Protein AF-0000000084699878 (afdb_homodimer)

Radius of gyration: 40.78 Å; Cα contacts (8 Å, |Δi|>4): 1458; chains: 2; bounding box: 82×136×105 Å

InterPro domains:
  IPR003423 Outer membrane efflux protein [PF02321] (28-209)
  IPR003423 Outer membrane efflux protein [PF02321] (234-422)
  IPR010130 Type I secretion outer membrane protein, TolC [TIGR01844] (21-438)
  IPR051906 Outer membrane protein TolC-like [PTHR30026] (2-431)
  IPR058622 Outer membrane channel protein TolC [NF007002] (1-453)

Secondary structure (DSSP, 8-state):
--TT------------------B-HHHHHHHHHHH-HHHHHHHHHHHHHHHHHHHHHGGGS-EEEEEEEEEEEE--GGGTT-EEEEEEEEEEEEEEEE-HHHHHHHHHHHHHHHHHHHHHHHHHHHHHHHHHHHHHHHHHHHHHHHHHHHHHHHHHHHHHHHHHHHHTTSS-HHHHHHHHHHHHHHHHHHHHHHHHHHHHHHHHHHHHSS--SEEEEE-TTT----PPPPHHHHHHHHHHH-HHHHHHHHHHHHHHHHHHHHHGGGS-EEEEEEEEEEEEEEEE-S--TT-PPPPEEEEEEEEEEEEEEEEE-TTHHHHHHHHHHHHHHHHHHHHHHHHHHHHHHHHHHHHHHHHHHHHHHHHHHHHHHHHHHHHHHHHHHHTTSS-HHHHHHHHHHHHHHHHHHHHHHHHHHHHHHHHHHHHT---HHHHHHHHTTEEEEEE--GGGPPP---/--TT------------------B-HHHHHHHHHHH-HHHHHHHHHHHHHHHHHHHHHGGGS-EEEEEEEEEEEEEEETTTT-EEEEEEEEEEEEEEEE-HHHHHHHHHHHHHHHHHHHHHHHHHHHHHHHHHHHHHHHHHHHHHHHHHHHHHHHHHHHHHHHHHHHHTTSS-HHHHHHHHHHHHHHHHHHHHHHHHHHHHHHHHHHHHSS--SEEEEE-TTT----PPPPHHHHHHHHHHH-HHHHHHHHHHHHHHHHHHHHHGGGS-EEEEEEEEEEEEEEEE-S--TT-PPPPEEEEEEEEEEEEE-----TTHHHHHHHHHHHHHHHHHHHHHHHHHHHHHHHHHHHHHHHHHHHHHHHHHHHHHHHHHHHHHHHHHHHTTSS-HHHHHHHHHHHHHHHHHHHHHHHHHHHHHHHHHHHHT---HHHHHHHHTTEEEEEE--GGG------

Foldseek 3Di:
DPPPPDPPPPPPPPPPPPPLPADELLRLLVLLCVDPVVLVVLVVVLVVLVVVLVVLCVQQDKDKDKDWDKDWDADDDLRHFWIKIKTKIKIKIKHWDDFVLSVLVSVLSVLVSVLSVLVSLLVSLVLSLQLLLLQLQLLLLLQLLLLLVLLLVVLVVLLVVQVVCVVVVNDDVVLNVLSVVLNVVSVVVNVVSQVSNVVSQVSNCNSSVDGRQKYFHFAPVLFDADADDDLVVLLVLLCVAQSLLVSLVSQLVSLVSQLVSLLSLQPKTKMKMKMKMWMWMDIDGASDPVGTDDTDIDMDIDIDMDMGGDDDDPCPSVVSSVVSVVVSVVSVVVSVVVSVVLSVQLVVLSVQLVVLNVQLVVLVVQLVVLVVQLVVQVVCVVVPNHGSVSNSVSSVSNSVSSSSNSVSSSSNLSSLSSNCNSSNNDDSVSSVVVSVSTHDMDGSNSVRRHNDPD/DPDPDDPPPVVPPPPPPPPLPADELLRLLVLLCVDFVVLVVLVVVLVVLVVVLVVLCVLQDKDKDKDWDKDWDADDDLRHFKIKIKTKIKIKIKHWPDFVLSVLVSVLSVLVSVLSVLVSLLVSLVLSLQLLLLQLQLLLLLQLLLLLVLLLVVLVVLLVVQVVCVVVPNDDVVQNVVSVVLNVVSVVVNVVSQVSNVVSQVSNCNSSVDRRQKYFHFAPVLFDADADDDLVVLLVLLCVAQSLLVSLVSQLVSLVSQLVSLLSLQDKTKMKMKMKMWMWMDIGGASDPVGTDDTDIDMDIDIDMDIGGDDDDPCPSVVSSVVSVVVSVVSVVVSVVVSVVLSVQLVVLSVQLVVLNVQLVVLVVQLVVLVVQLVVQVVCVVVPNHGSVSNSVSSVSNSVSSSSNSVSSSSNLSSLSSNCNSSNNDDSVSSVVSSVSTHDMDGSNSVRSHNDPD

pLDDT: mean 90.33, std 13.63, range [21.56, 98.62]

Solvent-accessible surface area (backbone atoms only — not comparable to full-atom values): 44984 Å² total; per-residue (Å²): 139,77,74,82,67,80,75,78,76,76,74,76,75,72,73,73,72,72,71,72,54,66,36,40,66,52,55,47,43,55,45,17,70,73,58,26,62,69,58,52,49,41,48,52,53,28,51,52,36,49,50,45,30,58,58,40,47,49,69,65,40,76,41,80,48,81,49,72,50,79,46,78,47,76,42,60,76,93,36,32,53,32,34,36,38,36,42,36,41,36,41,39,37,39,33,54,72,39,49,60,44,50,56,40,48,28,52,51,30,48,52,51,24,52,42,34,49,40,53,38,53,46,45,52,42,49,48,54,49,52,46,50,48,28,52,49,45,27,53,48,25,48,49,45,33,14,36,39,47,34,45,42,54,52,38,47,51,49,33,54,50,43,46,54,37,32,77,72,69,72,46,59,71,66,52,40,50,50,35,46,52,50,40,53,52,41,52,55,49,39,56,53,27,41,50,47,29,54,51,26,47,51,51,31,20,69,52,32,73,51,89,66,57,27,32,44,33,81,25,72,89,63,56,76,83,74,85,76,76,57,65,68,59,49,50,55,42,22,75,74,42,13,46,70,48,51,38,32,50,50,48,25,52,48,27,49,51,44,27,55,36,29,53,31,61,66,49,53,35,32,34,37,39,34,34,39,33,40,36,38,36,44,61,45,62,79,43,40,92,87,50,66,64,79,67,42,56,36,28,42,33,37,41,31,42,39,38,39,34,60,74,35,58,37,51,27,46,62,28,43,26,53,27,24,47,28,45,26,51,20,31,46,22,47,30,51,42,42,46,38,49,44,53,33,48,36,50,39,28,52,44,48,38,53,37,24,51,53,37,34,55,30,26,52,51,28,30,54,31,24,49,53,23,33,55,37,34,50,54,30,37,76,73,67,78,40,53,67,67,55,39,52,49,32,50,52,48,27,47,50,27,49,44,50,28,52,51,28,49,52,49,33,58,50,34,55,48,49,37,29,50,37,26,38,69,51,49,71,67,57,41,52,57,58,41,66,29,40,48,60,69,37,66,61,45,71,90,65,58,60,57,47,95,122,140,70,86,83,64,80,77,78,76,77,73,74,75,72,70,77,66,75,71,77,56,65,38,41,64,52,56,48,41,54,45,18,71,73,58,25,27,65,57,52,19,41,50,23,51,29,52,27,35,50,31,45,31,48,35,39,47,8,69,67,35,56,29,32,35,39,35,34,35,41,38,40,37,41,30,32,70,69,26,32,51,32,32,36,37,37,42,36,39,37,42,40,36,39,32,53,72,38,49,60,43,52,58,41,47,28,53,51,30,49,51,51,24,51,45,35,50,42,52,37,51,47,45,52,42,48,48,52,50,53,46,50,48,31,50,48,45,28,52,49,27,47,51,43,35,13,34,42,48,36,46,42,52,51,40,48,50,48,33,52,52,41,45,53,36,32,78,73,68,73,44,57,72,39,57,38,30,46,34,45,27,51,40,37,49,43,54,37,49,43,47,54,29,43,41,46,29,56,40,26,47,38,52,32,21,50,53,32,72,50,88,65,59,27,33,42,34,80,25,72,86,63,56,75,84,75,86,75,75,57,66,68,60,49,51,54,43,21,75,73,41,14,48,71,48,52,41,32,50,51,49,25,51,49,27,51,50,43,28,56,36,27,55,32,61,67,49,54,35,31,36,38,39,35,36,41,33,40,38,40,37,46,60,45,63,80,38,39,91,86,50,68,65,76,66,41,82,48,73,53,75,51,76,50,78,47,78,49,69,70,84,78,69,90,56,52,45,62,49,44,26,52,52,23,48,53,45,24,50,52,29,47,50,49,31,51,52,43,46,53,49,45,52,49,47,36,50,49,30,52,50,47,39,52,49,26,50,52,45,35,56,49,27,53,50,44,32,54,51,28,50,53,48,32,54,51,37,50,53,28,37,76,74,65,77,41,51,70,66,55,38,52,49,31,49,52,49,27,44,51,27,47,43,49,28,53,51,28,50,50,47,35,59,50,33,56,47,49,37,30,50,38,27,36,68,52,51,70,67,57,43,51,58,58,42,66,28,42,48,61,68,39,68,62,47,71,89,66,58,60,58,47,94,122

Nearest PDB structures (foldseek):
  5bun-assembly1_B  TM=9.832E-01  e=5.052E-45  Salmonella enterica subsp. enterica serovar Typhi
  1ek9-assembly1_A  TM=9.808E-01  e=1.316E-43  Escherichia coli
  2wmz-assembly1_B  TM=9.860E-01  e=1.100E-43  Escherichia coli K-12
  7ng9-assembly1_A  TM=9.848E-01  e=1.316E-43  Klebsiella quasipneumoniae
  5ng5-assembly1_F  TM=9.004E-01  e=9.753E-41  Escherichia coli

Organism: NCBI:txid1124991

Structure (mmCIF, N/CA/C/O backbone):
data_AF-0000000084699878-model_v1
#
loop_
_entity.id
_entity.type
_entity.pdbx_description
1 polymer 'Outer membrane protein TolC'
#
loop_
_atom_site.group_PDB
_atom_site.id
_atom_site.type_symbol
_atom_site.label_atom_id
_atom_site.label_alt_id
_atom_site.label_comp_id
_atom_site.label_asym_id
_atom_site.label_entity_id
_atom_site.label_seq_id
_atom_site.pdbx_PDB_ins_code
_atom_site.Cartn_x
_atom_site.Cartn_y
_atom_site.Cartn_z
_atom_site.occupancy
_atom_site.B_iso_or_equiv
_atom_site.auth_seq_id
_atom_site.auth_comp_id
_atom_site.auth_asym_id
_atom_site.auth_atom_id
_atom_site.pdbx_PDB_model_num
ATOM 1 N N . MET A 1 1 ? 51.875 -33.969 11.727 1 23.05 1 MET A N 1
ATOM 2 C CA . MET A 1 1 ? 51.406 -33.156 10.609 1 23.05 1 MET A CA 1
ATOM 3 C C . MET A 1 1 ? 50.625 -31.938 11.109 1 23.05 1 MET A C 1
ATOM 5 O O . MET A 1 1 ? 49.906 -31.312 10.352 1 23.05 1 MET A O 1
ATOM 9 N N . LYS A 1 2 ? 50.844 -31.719 12.398 1 26.45 2 LYS A N 1
ATOM 10 C CA . LYS A 1 2 ? 50.188 -30.922 13.453 1 26.45 2 LYS A CA 1
ATOM 11 C C . LYS A 1 2 ? 50.375 -29.422 13.195 1 26.45 2 LYS A C 1
ATOM 13 O O . LYS A 1 2 ? 49.625 -28.609 13.727 1 26.45 2 LYS A O 1
ATOM 18 N N . LYS A 1 3 ? 51.625 -29.109 12.805 1 29.34 3 LYS A N 1
ATOM 19 C CA . LYS A 1 3 ? 52.281 -27.875 13.227 1 29.34 3 LYS A CA 1
ATOM 20 C C . LYS A 1 3 ? 51.781 -26.688 12.422 1 29.34 3 LYS A C 1
ATOM 22 O O . LYS A 1 3 ? 52.25 -25.562 12.594 1 29.34 3 LYS A O 1
ATOM 27 N N . LEU A 1 4 ? 51.406 -26.953 11.227 1 31.72 4 LEU A N 1
ATOM 28 C CA . LEU A 1 4 ? 51.562 -25.859 10.258 1 31.72 4 LEU A CA 1
ATOM 29 C C . LEU A 1 4 ? 50.531 -24.766 10.508 1 31.72 4 LEU A C 1
ATOM 31 O O . LEU A 1 4 ? 50.344 -23.875 9.672 1 31.72 4 LEU A O 1
ATOM 35 N N . LEU A 1 5 ? 49.75 -24.938 11.617 1 31.61 5 LEU A N 1
ATOM 36 C CA . LEU A 1 5 ? 48.469 -24.266 11.633 1 31.61 5 LEU A CA 1
ATOM 37 C C . LEU A 1 5 ? 48.625 -22.75 11.703 1 31.61 5 LEU A C 1
ATOM 39 O O . LEU A 1 5 ? 47.938 -22.031 10.992 1 31.61 5 LEU A O 1
ATOM 43 N N . SER A 1 6 ? 49.281 -22.172 12.742 1 35.12 6 SER A N 1
ATOM 44 C CA . SER A 1 6 ? 48.656 -21.031 13.414 1 35.12 6 SER A CA 1
ATOM 45 C C . SER A 1 6 ? 49.094 -19.703 12.773 1 35.12 6 SER A C 1
ATOM 47 O O . SER A 1 6 ? 50.094 -19.109 13.172 1 35.12 6 SER A O 1
ATOM 49 N N . LEU A 1 7 ? 49.469 -19.734 11.453 1 37.47 7 LEU A N 1
ATOM 50 C CA . LEU A 1 7 ? 50 -18.438 11.055 1 37.47 7 LEU A CA 1
ATOM 51 C C . LEU A 1 7 ? 49 -17.328 11.367 1 37.47 7 LEU A C 1
ATOM 53 O O . LEU A 1 7 ? 47.844 -17.406 10.922 1 37.47 7 LEU A O 1
ATOM 57 N N . LEU A 1 8 ? 49.188 -16.547 12.477 1 35.31 8 LEU A N 1
ATOM 58 C CA . LEU A 1 8 ? 48.594 -15.367 13.086 1 35.31 8 LEU A CA 1
ATOM 59 C C . LEU A 1 8 ? 48.438 -14.242 12.062 1 35.31 8 LEU A C 1
ATOM 61 O O . LEU A 1 8 ? 49.438 -13.711 11.578 1 35.31 8 LEU A O 1
ATOM 65 N N . ILE A 1 9 ? 47.438 -14.289 11.125 1 36.88 9 ILE A N 1
ATOM 66 C CA . ILE A 1 9 ? 47.062 -13.211 10.211 1 36.88 9 ILE A CA 1
ATOM 67 C C . ILE A 1 9 ? 46.812 -11.938 11 1 36.88 9 ILE A C 1
ATOM 69 O O . ILE A 1 9 ? 45.844 -11.859 11.781 1 36.88 9 ILE A O 1
ATOM 73 N N . ALA A 1 10 ? 47.812 -11.227 11.508 1 33.19 10 ALA A N 1
ATOM 74 C CA . ALA A 1 10 ? 47.688 -9.875 12.047 1 33.19 10 ALA A CA 1
ATOM 75 C C . ALA A 1 10 ? 46.906 -8.977 11.094 1 33.19 10 ALA A C 1
ATOM 77 O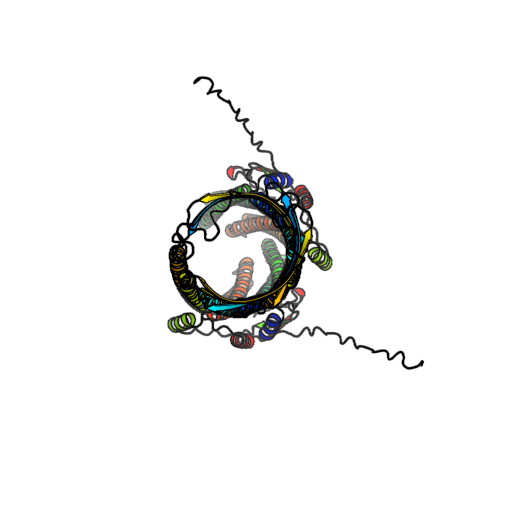 O . ALA A 1 10 ? 47.438 -8.578 10.039 1 33.19 10 ALA A O 1
ATOM 78 N N . VAL A 1 11 ? 45.656 -9.234 10.82 1 37 11 VAL A N 1
ATOM 79 C CA . VAL A 1 11 ? 44.781 -8.289 10.117 1 37 11 VAL A CA 1
ATOM 80 C C . VAL A 1 11 ? 44.906 -6.902 10.742 1 37 11 VAL A C 1
ATOM 82 O O . VAL A 1 11 ? 44.594 -6.711 11.914 1 37 11 VAL A O 1
ATOM 85 N N . SER A 1 12 ? 45.906 -6.082 10.375 1 33.97 12 SER A N 1
ATOM 86 C CA . SER A 1 12 ? 46 -4.656 10.672 1 33.97 12 SER A CA 1
ATOM 87 C C . SER A 1 12 ? 44.625 -3.986 10.555 1 33.97 12 SER A C 1
ATOM 89 O O . SER A 1 12 ? 43.969 -4.062 9.508 1 33.97 12 SER A O 1
ATOM 91 N N . VAL A 1 13 ? 43.906 -3.887 11.594 1 38.5 13 VAL A N 1
ATOM 92 C CA . VAL A 1 13 ? 42.781 -2.996 11.812 1 38.5 13 VAL A CA 1
ATOM 93 C C . VAL A 1 13 ? 43.125 -1.585 11.344 1 38.5 13 VAL A C 1
ATOM 95 O O . VAL A 1 13 ? 43.906 -0.892 11.992 1 38.5 13 VAL A O 1
ATOM 98 N N . ALA A 1 14 ? 43.531 -1.397 10.055 1 35.5 14 ALA A N 1
ATOM 99 C CA . ALA A 1 14 ? 43.562 -0.005 9.617 1 35.5 14 ALA A CA 1
ATOM 100 C C . ALA A 1 14 ? 42.438 0.807 10.266 1 35.5 14 ALA A C 1
ATOM 102 O O . ALA A 1 14 ? 41.281 0.417 10.227 1 35.5 14 ALA A O 1
ATOM 103 N N . GLY A 1 15 ? 42.719 1.525 11.289 1 36.75 15 GLY A N 1
ATOM 104 C CA . GLY A 1 15 ? 41.906 2.576 11.859 1 36.75 15 GLY A CA 1
ATOM 105 C C . GLY A 1 15 ? 41.188 3.393 10.805 1 36.75 15 GLY A C 1
ATOM 106 O O . GLY A 1 15 ? 41.812 4.059 9.984 1 36.75 15 GLY A O 1
ATOM 107 N N . PHE A 1 16 ? 40.094 2.91 10.281 1 38.91 16 PHE A N 1
ATOM 108 C CA . PHE A 1 16 ? 39.219 3.846 9.586 1 38.91 16 PHE A CA 1
ATOM 109 C C . PHE A 1 16 ? 39.125 5.172 10.328 1 38.91 16 PHE A C 1
ATOM 111 O O . PHE A 1 16 ? 38.531 5.254 11.398 1 38.91 16 PHE A O 1
ATOM 118 N N . SER A 1 17 ? 40.281 5.879 10.344 1 37.94 17 SER A N 1
ATOM 119 C CA . SER A 1 17 ? 40.031 7.266 10.734 1 37.94 17 SER A CA 1
ATOM 120 C C . SER A 1 17 ? 38.75 7.801 10.141 1 37.94 17 SER A C 1
ATOM 122 O O . SER A 1 17 ? 38.594 7.887 8.914 1 37.94 17 SER A O 1
ATOM 124 N N . SER A 1 18 ? 37.656 7.543 10.773 1 41.34 18 SER A N 1
ATOM 125 C CA . SER A 1 18 ? 36.438 8.305 10.453 1 41.34 18 SER A CA 1
ATOM 126 C C . SER A 1 18 ? 36.75 9.797 10.344 1 41.34 18 SER A C 1
ATOM 128 O O . SER A 1 18 ? 37.031 10.453 11.344 1 41.34 18 SER A O 1
ATOM 130 N N . VAL A 1 19 ? 37.594 10.227 9.43 1 39.94 19 VAL A N 1
ATOM 131 C CA . VAL A 1 19 ? 37.688 11.648 9.133 1 39.94 19 VAL A CA 1
ATOM 132 C C . VAL A 1 19 ? 36.312 12.289 9.312 1 39.94 19 VAL A C 1
ATOM 134 O O . VAL A 1 19 ? 35.344 11.906 8.641 1 39.94 19 VAL A O 1
ATOM 137 N N . THR A 1 20 ? 36.062 12.773 10.469 1 47.16 20 THR A N 1
ATOM 138 C CA . THR A 1 20 ? 34.938 13.641 10.781 1 47.16 20 THR A CA 1
ATOM 139 C C . THR A 1 20 ? 34.812 14.75 9.742 1 47.16 20 THR A C 1
ATOM 141 O O . THR A 1 20 ? 35.531 15.734 9.773 1 47.16 20 THR A O 1
ATOM 144 N N . GLN A 1 21 ? 35.031 14.523 8.539 1 49.03 21 GLN A N 1
ATOM 145 C CA . GLN A 1 21 ? 34.938 15.586 7.539 1 49.03 21 GLN A CA 1
ATOM 146 C C . GLN A 1 21 ? 33.531 16.188 7.48 1 49.03 21 GLN A C 1
ATOM 148 O O . GLN A 1 21 ? 32.531 15.484 7.664 1 49.03 21 GLN A O 1
ATOM 153 N N . ALA A 1 22 ? 33.562 17.438 7.695 1 55.97 22 ALA A N 1
ATOM 154 C CA . ALA A 1 22 ? 32.406 18.25 7.371 1 55.97 22 ALA A CA 1
ATOM 155 C C . ALA A 1 22 ? 31.719 17.75 6.098 1 55.97 22 ALA A C 1
ATOM 157 O O . ALA A 1 22 ? 32.375 17.609 5.059 1 55.97 22 ALA A O 1
ATOM 158 N N . GLU A 1 23 ? 30.578 17.062 6.348 1 84.38 23 GLU A N 1
ATOM 159 C CA . GLU A 1 23 ? 29.969 16.469 5.168 1 84.38 23 GLU A CA 1
ATOM 160 C C . GLU A 1 23 ? 28.734 17.25 4.727 1 84.38 23 GLU A C 1
ATOM 162 O O . GLU A 1 23 ? 27.922 17.672 5.559 1 84.38 23 GLU A O 1
ATOM 167 N N . ASP A 1 24 ? 28.844 17.766 3.574 1 90.44 24 ASP A N 1
ATOM 168 C CA . ASP A 1 24 ? 27.703 18.422 2.953 1 90.44 24 ASP A CA 1
ATOM 169 C C . ASP A 1 24 ? 26.672 17.391 2.488 1 90.44 24 ASP A C 1
ATOM 171 O O . ASP A 1 24 ? 26.828 16.188 2.73 1 90.44 24 ASP A O 1
ATOM 175 N N . LEU A 1 25 ? 25.578 17.906 2.076 1 95.5 25 LEU A N 1
ATOM 176 C CA . LEU A 1 25 ? 24.422 17.078 1.717 1 95.5 25 LEU A CA 1
ATOM 177 C C . LEU A 1 25 ? 24.812 16.062 0.64 1 95.5 25 LEU A C 1
ATOM 179 O O . LEU A 1 25 ? 24.422 14.898 0.717 1 95.5 25 LEU A O 1
ATOM 183 N N . LEU A 1 26 ? 25.656 16.484 -0.389 1 94 26 LEU A N 1
ATOM 184 C CA . LEU A 1 26 ? 26.047 15.602 -1.479 1 94 26 LEU A CA 1
ATOM 185 C C . LEU A 1 26 ? 26.906 14.445 -0.961 1 94 26 LEU A C 1
ATOM 187 O O . LEU A 1 26 ? 26.703 13.297 -1.347 1 94 26 LEU A O 1
ATOM 191 N N . GLN A 1 27 ? 27.766 14.797 -0.046 1 93.44 27 GLN A N 1
ATOM 192 C CA . GLN A 1 27 ? 28.656 13.781 0.528 1 93.44 27 GLN A CA 1
ATOM 193 C C . GLN A 1 27 ? 27.859 12.789 1.382 1 93.44 27 GLN A C 1
ATOM 195 O O . GLN A 1 27 ? 28.109 11.586 1.332 1 93.44 27 GLN A O 1
ATOM 200 N N . VAL A 1 28 ? 26.953 13.289 2.131 1 95 28 VAL A N 1
ATOM 201 C CA . VAL A 1 28 ? 26.125 12.43 2.975 1 95 28 VAL A CA 1
ATOM 202 C C . VAL A 1 28 ? 25.281 11.5 2.102 1 95 28 VAL A C 1
ATOM 204 O O . VAL A 1 28 ? 25.141 10.312 2.402 1 95 28 VAL A O 1
ATOM 207 N N . TYR A 1 29 ? 24.828 11.984 0.948 1 96.25 29 TYR A N 1
ATOM 208 C CA . TYR A 1 29 ? 24.016 11.164 0.051 1 96.25 29 TYR A CA 1
ATOM 209 C C . TYR A 1 29 ? 24.859 10.078 -0.61 1 96.25 29 TYR A C 1
ATOM 211 O O . TYR A 1 29 ? 24.406 8.945 -0.755 1 96.25 29 TYR A O 1
ATOM 219 N N . GLN A 1 30 ? 26.016 10.477 -0.994 1 94.19 30 GLN A N 1
ATOM 220 C CA . GLN A 1 30 ? 26.875 9.5 -1.64 1 94.19 30 GLN A CA 1
ATOM 221 C C . GLN A 1 30 ? 27.203 8.344 -0.694 1 94.19 30 GLN A C 1
ATOM 223 O O . GLN A 1 30 ? 27.234 7.188 -1.108 1 94.19 30 GLN A O 1
ATOM 228 N N . LYS A 1 31 ? 27.391 8.734 0.556 1 93.31 31 LYS A N 1
ATOM 229 C CA . LYS A 1 31 ? 27.641 7.691 1.549 1 93.31 31 LYS A CA 1
ATOM 230 C C . LYS A 1 31 ? 26.391 6.836 1.765 1 93.31 31 LYS A C 1
ATOM 232 O O . LYS A 1 31 ? 26.484 5.613 1.88 1 93.31 31 LYS A O 1
ATOM 237 N N . ALA A 1 32 ? 25.219 7.453 1.83 1 96 32 ALA A N 1
ATOM 238 C CA . ALA A 1 32 ? 23.969 6.73 1.998 1 96 32 ALA A CA 1
ATOM 239 C C . ALA A 1 32 ? 23.703 5.801 0.814 1 96 32 ALA A C 1
ATOM 241 O O . ALA A 1 32 ? 23.25 4.668 0.994 1 96 32 ALA A O 1
ATOM 242 N N . LYS A 1 33 ? 24.047 6.289 -0.333 1 95.44 33 LYS A N 1
ATOM 243 C CA . LYS A 1 33 ? 23.844 5.516 -1.554 1 95.44 33 LYS A CA 1
ATOM 244 C C . LYS A 1 33 ? 24.656 4.227 -1.529 1 95.44 33 LYS A C 1
ATOM 246 O O . LYS A 1 33 ? 24.203 3.18 -1.984 1 95.44 33 LYS A O 1
ATOM 251 N N . GLU A 1 34 ? 25.766 4.281 -0.937 1 93.62 34 GLU A N 1
ATOM 252 C CA . GLU A 1 34 ? 26.688 3.146 -0.921 1 93.62 34 GLU A CA 1
ATOM 253 C C . GLU A 1 34 ? 26.344 2.176 0.204 1 93.62 34 GLU A C 1
ATOM 255 O O . GLU A 1 34 ? 26.594 0.974 0.092 1 93.62 34 GLU A O 1
ATOM 260 N N . THR A 1 35 ? 25.734 2.67 1.251 1 93.5 35 THR A N 1
ATOM 261 C CA . THR A 1 35 ? 25.688 1.838 2.447 1 93.5 35 THR A CA 1
ATOM 262 C C . THR A 1 35 ? 24.25 1.53 2.838 1 93.5 35 THR A C 1
ATOM 264 O O . THR A 1 35 ? 24 0.636 3.646 1 93.5 35 THR A O 1
ATOM 267 N N . ASN A 1 36 ? 23.219 2.23 2.355 1 96.81 36 ASN A N 1
ATOM 268 C CA . ASN A 1 36 ? 21.828 2.076 2.799 1 96.81 36 ASN A CA 1
ATOM 269 C C . ASN A 1 36 ? 21.312 0.673 2.516 1 96.81 36 ASN A C 1
ATOM 271 O O . ASN A 1 36 ? 21.25 0.25 1.359 1 96.81 36 ASN A O 1
ATOM 275 N N . PRO A 1 37 ? 20.922 -0.058 3.574 1 97.06 37 PRO A N 1
ATOM 276 C CA . PRO A 1 37 ? 20.516 -1.457 3.402 1 97.06 37 PRO A CA 1
ATOM 277 C C . PRO A 1 37 ? 19.219 -1.61 2.623 1 97.06 37 PRO A C 1
ATOM 279 O O . PRO A 1 37 ? 19.016 -2.611 1.93 1 97.06 37 PRO A O 1
ATOM 282 N N . THR A 1 38 ? 18.359 -0.666 2.789 1 97 38 THR A N 1
ATOM 283 C CA . THR A 1 38 ? 17.094 -0.742 2.066 1 97 38 THR A CA 1
ATOM 284 C C . THR A 1 38 ? 17.328 -0.668 0.56 1 97 38 THR A C 1
ATOM 286 O O . THR A 1 38 ? 16.703 -1.408 -0.207 1 97 38 THR A O 1
ATOM 289 N N . LEU A 1 39 ? 18.203 0.245 0.079 1 97.06 39 LEU A N 1
ATOM 290 C CA . LEU A 1 39 ? 18.531 0.356 -1.338 1 97.06 39 LEU A CA 1
ATOM 291 C C . LEU A 1 39 ? 19.219 -0.908 -1.838 1 97.06 39 LEU A C 1
ATOM 293 O O . LEU A 1 39 ? 18.906 -1.408 -2.92 1 97.06 39 LEU A O 1
ATOM 297 N N . ARG A 1 40 ? 20.078 -1.432 -1.041 1 96.69 40 ARG A N 1
ATOM 298 C CA . ARG A 1 40 ? 20.797 -2.643 -1.421 1 96.69 40 ARG A CA 1
ATOM 299 C C . ARG A 1 40 ? 19.859 -3.842 -1.48 1 96.69 40 ARG A C 1
ATOM 301 O O . ARG A 1 40 ? 20.031 -4.727 -2.322 1 96.69 40 ARG A O 1
ATOM 308 N N . GLN A 1 41 ? 18.938 -3.904 -0.569 1 97.81 41 GLN A N 1
ATOM 309 C CA . GLN A 1 41 ? 17.922 -4.953 -0.608 1 97.81 41 GLN A CA 1
ATOM 310 C C . GLN A 1 41 ? 17.141 -4.91 -1.916 1 97.81 41 GLN A C 1
ATOM 312 O O . GLN A 1 41 ? 16.922 -5.945 -2.553 1 97.81 41 GLN A O 1
ATOM 317 N N . THR A 1 42 ? 16.719 -3.754 -2.34 1 97.56 42 THR A N 1
ATOM 318 C CA . THR A 1 42 ? 15.93 -3.596 -3.559 1 97.56 42 THR A CA 1
ATOM 319 C C . THR A 1 42 ? 16.766 -3.941 -4.789 1 97.56 42 THR A C 1
ATOM 321 O O . THR A 1 42 ? 16.25 -4.48 -5.766 1 97.56 42 THR A O 1
ATOM 324 N N . GLN A 1 43 ? 18.062 -3.633 -4.727 1 97.25 43 GLN A N 1
ATOM 325 C CA . GLN A 1 43 ? 18.969 -4.016 -5.809 1 97.25 43 GLN A CA 1
ATOM 326 C C . GLN A 1 43 ? 19.047 -5.535 -5.941 1 97.25 43 GLN A C 1
ATOM 328 O O . GLN A 1 43 ? 19.016 -6.07 -7.051 1 97.25 43 GLN A O 1
ATOM 333 N N . ALA A 1 44 ? 19.156 -6.258 -4.801 1 98 44 ALA A N 1
ATOM 334 C CA . ALA A 1 44 ? 19.203 -7.715 -4.805 1 98 44 ALA A CA 1
ATOM 335 C C . ALA A 1 44 ? 17.922 -8.312 -5.352 1 98 44 ALA A C 1
ATOM 337 O O . ALA A 1 44 ? 17.938 -9.289 -6.098 1 98 44 ALA A O 1
ATOM 338 N N . GLU A 1 45 ? 16.859 -7.688 -4.984 1 97.75 45 GLU A N 1
ATOM 339 C CA . GLU A 1 45 ? 15.562 -8.148 -5.48 1 97.75 45 GLU A CA 1
ATOM 340 C C . GLU A 1 45 ? 15.445 -7.945 -6.988 1 97.75 45 GLU A C 1
ATOM 342 O O . GLU A 1 45 ? 14.867 -8.781 -7.688 1 97.75 45 GLU A O 1
ATOM 347 N N . ARG A 1 46 ? 16 -6.816 -7.465 1 97.62 46 ARG A N 1
ATOM 348 C CA . ARG A 1 46 ? 16.062 -6.59 -8.906 1 97.62 46 ARG A CA 1
ATOM 349 C C . ARG A 1 46 ? 16.875 -7.68 -9.602 1 97.62 46 ARG A C 1
ATOM 351 O O . ARG A 1 46 ? 16.453 -8.227 -10.617 1 97.62 46 ARG A O 1
ATOM 358 N N . ASN A 1 47 ? 17.984 -8.094 -9.023 1 98.06 47 ASN A N 1
ATOM 359 C CA . ASN A 1 47 ? 18.828 -9.148 -9.594 1 98.06 47 ASN A CA 1
ATOM 360 C C . ASN A 1 47 ? 18.125 -10.5 -9.57 1 98.06 47 ASN A C 1
ATOM 362 O O . ASN A 1 47 ? 18.266 -11.305 -10.492 1 98.06 47 ASN A O 1
ATOM 366 N N . GLN A 1 48 ? 17.391 -10.695 -8.531 1 97.88 48 GLN A N 1
ATOM 367 C CA . GLN A 1 48 ? 16.594 -11.914 -8.445 1 97.88 48 GLN A CA 1
ATOM 368 C C . GLN A 1 48 ? 15.602 -11.992 -9.594 1 97.88 48 GLN A C 1
ATOM 370 O O . GLN A 1 48 ? 15.422 -13.055 -10.195 1 97.88 48 GLN A O 1
ATOM 375 N N . ALA A 1 49 ? 14.961 -10.883 -9.883 1 96.94 49 ALA A N 1
ATOM 376 C CA . ALA A 1 49 ? 13.961 -10.836 -10.945 1 96.94 49 ALA A CA 1
ATOM 377 C C . ALA A 1 49 ? 14.609 -11.062 -12.312 1 96.94 49 ALA A C 1
ATOM 379 O O . ALA A 1 49 ? 14.023 -11.703 -13.188 1 96.94 49 ALA A O 1
ATOM 380 N N . PHE A 1 50 ? 15.805 -10.57 -12.5 1 97.12 50 PHE A N 1
ATOM 381 C CA . PHE A 1 50 ? 16.5 -10.75 -13.766 1 97.12 50 PHE A CA 1
ATOM 382 C C . PHE A 1 50 ? 16.938 -12.195 -13.945 1 97.12 50 PHE A C 1
ATOM 384 O O . PHE A 1 50 ? 16.969 -12.711 -15.062 1 97.12 50 PHE A O 1
ATOM 391 N N . GLU A 1 51 ? 17.25 -12.891 -12.812 1 97.5 51 GLU A N 1
ATOM 392 C CA . GLU A 1 51 ? 17.641 -14.297 -12.891 1 97.5 51 GLU A CA 1
ATOM 393 C C . GLU A 1 51 ? 16.453 -15.18 -13.266 1 97.5 51 GLU A C 1
ATOM 395 O O . GLU A 1 51 ? 16.625 -16.234 -13.875 1 97.5 51 GLU A O 1
ATOM 400 N N . LYS A 1 52 ? 15.305 -14.742 -12.992 1 97.81 52 LYS A N 1
ATOM 401 C CA . LYS A 1 52 ? 14.102 -15.508 -13.336 1 97.81 52 LYS A CA 1
ATOM 402 C C . LYS A 1 52 ? 13.922 -15.586 -14.852 1 97.81 52 LYS A C 1
ATOM 404 O O . LYS A 1 52 ? 13.281 -16.516 -15.359 1 97.81 52 LYS A O 1
ATOM 409 N N . ILE A 1 53 ? 14.477 -14.625 -15.594 1 97.5 53 ILE A N 1
ATOM 410 C CA . ILE A 1 53 ? 14.438 -14.664 -17.047 1 97.5 53 ILE A CA 1
ATOM 411 C C . ILE A 1 53 ? 15.195 -15.891 -17.562 1 97.5 53 ILE A C 1
ATOM 413 O O . ILE A 1 53 ? 14.695 -16.625 -18.406 1 97.5 53 ILE A O 1
ATOM 417 N N . ASN A 1 54 ? 16.359 -16.172 -16.906 1 96.81 54 ASN A N 1
ATOM 418 C CA . ASN A 1 54 ? 17.156 -17.344 -17.297 1 96.81 54 ASN A CA 1
ATOM 419 C C . ASN A 1 54 ? 16.438 -18.641 -16.953 1 96.81 54 ASN A C 1
ATOM 421 O O . ASN A 1 54 ? 16.5 -19.609 -17.719 1 96.81 54 ASN A O 1
ATOM 425 N N . GLU A 1 55 ? 15.789 -18.594 -15.891 1 97.31 55 GLU A N 1
ATOM 426 C CA . GLU A 1 55 ? 15.016 -19.766 -15.5 1 97.31 55 GLU A CA 1
ATOM 427 C C . GLU A 1 55 ? 13.891 -20.031 -16.5 1 97.31 55 GLU A C 1
ATOM 429 O O . GLU A 1 55 ? 13.617 -21.188 -16.828 1 97.31 55 GLU A O 1
ATOM 434 N N . ALA A 1 56 ? 13.289 -18.984 -16.984 1 96.56 56 ALA A N 1
ATOM 435 C CA . ALA A 1 56 ? 12.164 -19.125 -17.891 1 96.56 56 ALA A CA 1
ATOM 436 C C . ALA A 1 56 ? 12.641 -19.516 -19.297 1 96.56 56 ALA A C 1
ATOM 438 O O . ALA A 1 56 ? 11.875 -20.062 -20.078 1 96.56 56 ALA A O 1
ATOM 439 N N . ARG A 1 57 ? 13.93 -19.312 -19.562 1 96.56 57 ARG A N 1
ATOM 440 C CA . ARG A 1 57 ? 14.516 -19.672 -20.844 1 96.56 57 ARG A CA 1
ATOM 441 C C . ARG A 1 57 ? 14.898 -21.156 -20.875 1 96.56 57 ARG A C 1
ATOM 443 O O . ARG A 1 57 ? 14.922 -21.781 -21.938 1 96.56 57 ARG A O 1
ATOM 450 N N . SER A 1 58 ? 15.031 -21.734 -19.688 1 96.56 58 SER A N 1
ATOM 451 C CA . SER A 1 58 ? 15.586 -23.078 -19.547 1 96.56 58 SER A CA 1
ATOM 452 C C . SER A 1 58 ? 14.719 -24.109 -20.281 1 96.56 58 SER A C 1
ATOM 454 O O . SER A 1 58 ? 15.242 -24.969 -21 1 96.56 58 SER A O 1
ATOM 456 N N . PRO A 1 59 ? 13.375 -23.984 -20.188 1 96.25 59 PRO A N 1
ATOM 457 C CA . PRO A 1 59 ? 12.562 -25.016 -20.828 1 96.25 59 PRO A CA 1
ATOM 458 C C . PRO A 1 59 ? 12.617 -24.938 -22.359 1 96.25 59 PRO A C 1
ATOM 460 O O . PRO A 1 59 ? 12.188 -25.875 -23.047 1 96.25 59 PRO A O 1
ATOM 463 N N . LEU A 1 60 ? 13.062 -23.891 -22.953 1 96.38 60 LEU A N 1
ATOM 464 C CA . LEU A 1 60 ? 13.172 -23.719 -24.406 1 96.38 60 LEU A CA 1
ATOM 465 C C . LEU A 1 60 ? 14.477 -24.297 -24.922 1 96.38 60 LEU A C 1
ATOM 467 O O . LEU A 1 60 ? 14.688 -24.391 -26.125 1 96.38 60 LEU A O 1
ATOM 471 N N . LEU A 1 61 ? 15.336 -24.797 -23.984 1 96.75 61 LEU A N 1
ATOM 472 C CA . LEU A 1 61 ? 16.609 -25.406 -24.328 1 96.75 61 LEU A CA 1
ATOM 473 C C . LEU A 1 61 ? 16.547 -26.922 -24.156 1 96.75 61 LEU A C 1
ATOM 475 O O . LEU A 1 61 ? 15.664 -27.438 -23.469 1 96.75 61 LEU A O 1
ATOM 479 N N . PRO A 1 62 ? 17.422 -27.703 -24.797 1 96.94 62 PRO A N 1
ATOM 480 C CA . PRO A 1 62 ? 17.406 -29.172 -24.672 1 96.94 62 PRO A CA 1
ATOM 481 C C . PRO A 1 62 ? 17.609 -29.641 -23.234 1 96.94 62 PRO A C 1
ATOM 483 O O . PRO A 1 62 ? 18.375 -29.031 -22.484 1 96.94 62 PRO A O 1
ATOM 486 N N . GLN A 1 63 ? 16.875 -30.656 -22.938 1 97.19 63 GLN A N 1
ATOM 487 C CA . GLN A 1 63 ? 17.031 -31.344 -21.656 1 97.19 63 GLN A CA 1
ATOM 488 C C . GLN A 1 63 ? 17.625 -32.75 -21.828 1 97.19 63 GLN A C 1
ATOM 490 O O . GLN A 1 63 ? 17.109 -33.531 -22.625 1 97.19 63 GLN A O 1
ATOM 495 N N . LEU A 1 64 ? 18.719 -32.938 -21.125 1 97.06 64 LEU A N 1
ATOM 496 C CA . LEU A 1 64 ? 19.391 -34.25 -21.219 1 97.06 64 LEU A CA 1
ATOM 497 C C . LEU A 1 64 ? 19.344 -34.969 -19.875 1 97.06 64 LEU A C 1
ATOM 499 O O . LEU A 1 64 ? 19.672 -34.375 -18.844 1 97.06 64 LEU A O 1
ATOM 503 N N . GLY A 1 65 ? 18.844 -36.25 -19.922 1 97 65 GLY A N 1
ATOM 504 C CA . GLY A 1 65 ? 18.781 -37.031 -18.703 1 97 65 GLY A CA 1
ATOM 505 C C . GLY A 1 65 ? 19.281 -38.438 -18.875 1 97 65 GLY A C 1
ATOM 506 O O . GLY A 1 65 ? 19.125 -39.031 -19.953 1 97 65 GLY A O 1
ATOM 507 N N . LEU A 1 66 ? 19.969 -38.906 -17.828 1 96.25 66 LEU A N 1
ATOM 508 C CA . LEU A 1 66 ? 20.406 -40.312 -17.75 1 96.25 66 LEU A CA 1
ATOM 509 C C . LEU A 1 66 ? 19.625 -41.062 -16.688 1 96.25 66 LEU A C 1
ATOM 511 O O . LEU A 1 66 ? 19.453 -40.562 -15.57 1 96.25 66 LEU A O 1
ATOM 515 N N . SER A 1 67 ? 19.062 -42.219 -17.188 1 95.69 67 SER A N 1
ATOM 516 C CA . SER A 1 67 ? 18.359 -43.094 -16.234 1 95.69 67 SER A CA 1
ATOM 517 C C . SER A 1 67 ? 18.844 -44.531 -16.312 1 95.69 67 SER A C 1
ATOM 519 O O . SER A 1 67 ? 19.328 -44.969 -17.359 1 95.69 67 SER A O 1
ATOM 521 N N . GLY A 1 68 ? 18.859 -45.219 -15.156 1 93.69 68 GLY A N 1
ATOM 522 C CA . GLY A 1 68 ? 19.172 -46.625 -15.055 1 93.69 68 GLY A CA 1
ATOM 523 C C . GLY A 1 68 ? 18.375 -47.344 -13.984 1 93.69 68 GLY A C 1
ATOM 524 O O . GLY A 1 68 ? 17.891 -46.719 -13.039 1 93.69 68 GLY A O 1
ATOM 525 N N . GLY A 1 69 ? 18.203 -48.656 -14.336 1 94.44 69 GLY A N 1
ATOM 526 C CA . GLY A 1 69 ? 17.422 -49.438 -13.367 1 94.44 69 GLY A CA 1
ATOM 527 C C . GLY A 1 69 ? 17.703 -50.938 -13.438 1 94.44 69 GLY A C 1
ATOM 528 O O . GLY A 1 69 ? 18.281 -51.406 -14.406 1 94.44 69 GLY A O 1
ATOM 529 N N . TYR A 1 70 ? 17.469 -51.594 -12.289 1 93.44 70 TYR A N 1
ATOM 530 C CA . TYR A 1 70 ? 17.484 -53.031 -12.164 1 93.44 70 TYR A CA 1
ATOM 531 C C . TYR A 1 70 ? 16.125 -53.562 -11.688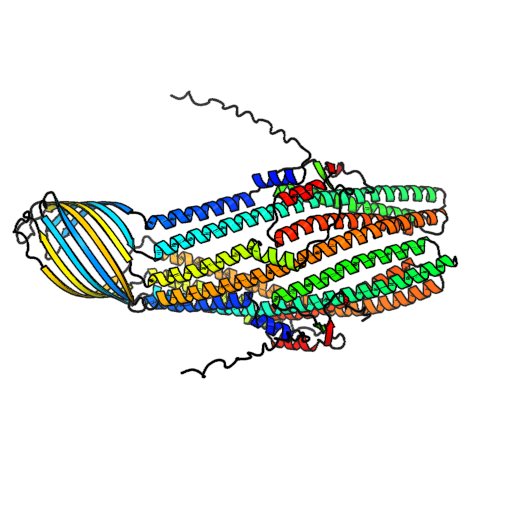 1 93.44 70 TYR A C 1
ATOM 533 O O . TYR A 1 70 ? 15.625 -53.125 -10.648 1 93.44 70 TYR A O 1
ATOM 541 N N . ASP A 1 71 ? 15.633 -54.469 -12.562 1 93 71 ASP A N 1
ATOM 542 C CA . ASP A 1 71 ? 14.328 -55.031 -12.227 1 93 71 ASP A CA 1
ATOM 543 C C . ASP A 1 71 ? 14.398 -56.562 -12.102 1 93 71 ASP A C 1
ATOM 545 O O . ASP A 1 71 ? 15.102 -57.219 -12.867 1 93 71 ASP A O 1
ATOM 549 N N . TYR A 1 72 ? 13.672 -57 -11.086 1 92.44 72 TYR A N 1
ATOM 550 C CA . TYR A 1 72 ? 13.438 -58.438 -10.93 1 92.44 72 TYR A CA 1
ATOM 551 C C . TYR A 1 72 ? 11.953 -58.781 -11.016 1 92.44 72 TYR A C 1
ATOM 553 O O . TYR A 1 72 ? 11.141 -58.219 -10.266 1 92.44 72 TYR A O 1
ATOM 561 N N . ASN A 1 73 ? 11.688 -59.594 -11.977 1 90.5 73 ASN A N 1
ATOM 562 C CA . ASN A 1 73 ? 10.297 -59.969 -12.195 1 90.5 73 ASN A CA 1
ATOM 563 C C . ASN A 1 73 ? 10.07 -61.438 -11.891 1 90.5 73 ASN A C 1
ATOM 565 O O . ASN A 1 73 ? 10.883 -62.281 -12.266 1 90.5 73 ASN A O 1
ATOM 569 N N . THR A 1 74 ? 8.891 -61.688 -11.062 1 90.69 74 THR A N 1
ATOM 570 C CA . THR A 1 74 ? 8.469 -63.062 -10.789 1 90.69 74 THR A CA 1
ATOM 571 C C . THR A 1 74 ? 6.988 -63.25 -11.117 1 90.69 74 THR A C 1
ATOM 573 O O . THR A 1 74 ? 6.176 -62.344 -10.875 1 90.69 74 THR A O 1
ATOM 576 N N . GLY A 1 75 ? 6.781 -64.375 -11.797 1 87.94 75 GLY A N 1
ATOM 577 C CA . GLY A 1 75 ? 5.41 -64.625 -12.203 1 87.94 75 GLY A CA 1
ATOM 578 C C . GLY A 1 75 ? 4.656 -65.5 -11.234 1 87.94 75 GLY A C 1
ATOM 579 O O . GLY A 1 75 ? 5.27 -66.188 -10.414 1 87.94 75 GLY A O 1
ATOM 580 N N . TYR A 1 76 ? 3.33 -65.312 -11.219 1 89.25 76 TYR A N 1
ATOM 581 C CA . TYR A 1 76 ? 2.428 -66.188 -10.469 1 89.25 76 TYR A CA 1
ATOM 582 C C . TYR A 1 76 ? 1.275 -66.688 -11.344 1 89.25 76 TYR A C 1
ATOM 584 O O . TYR A 1 76 ? 1.116 -66.188 -12.477 1 89.25 76 TYR A O 1
ATOM 592 N N . ARG A 1 77 ? 0.562 -67.625 -10.961 1 90.75 77 ARG A N 1
ATOM 593 C CA . ARG A 1 77 ? -0.545 -68.188 -11.703 1 90.75 77 ARG A CA 1
ATOM 594 C C . ARG A 1 77 ? -0.085 -68.688 -13.062 1 90.75 77 ARG A C 1
ATOM 596 O O . ARG A 1 77 ? 0.896 -69.438 -13.164 1 90.75 77 ARG A O 1
ATOM 603 N N . ASP A 1 78 ? -0.651 -68.188 -14.195 1 84.94 78 ASP A N 1
ATOM 604 C CA . ASP A 1 78 ? -0.312 -68.688 -15.523 1 84.94 78 ASP A CA 1
ATOM 605 C C . ASP A 1 78 ? 1.155 -68.438 -15.852 1 84.94 78 ASP A C 1
ATOM 607 O O . ASP A 1 78 ? 1.728 -69.062 -16.719 1 84.94 78 ASP A O 1
ATOM 611 N N . ASN A 1 79 ? 1.753 -67.625 -15.102 1 84.19 79 ASN A N 1
ATOM 612 C CA . ASN A 1 79 ? 3.164 -67.312 -15.305 1 84.19 79 ASN A CA 1
ATOM 613 C C . ASN A 1 79 ? 4.023 -67.812 -14.164 1 84.19 79 ASN A C 1
ATOM 615 O O . ASN A 1 79 ? 5.094 -67.312 -13.883 1 84.19 79 ASN A O 1
ATOM 619 N N . SER A 1 80 ? 3.543 -68.875 -13.539 1 85.38 80 SER A N 1
ATOM 620 C CA . SER A 1 80 ? 4.277 -69.438 -12.414 1 85.38 80 SER A CA 1
ATOM 621 C C . SER A 1 80 ? 5.633 -70 -12.859 1 85.38 80 SER A C 1
ATOM 623 O O . SER A 1 80 ? 5.762 -70.5 -13.953 1 85.38 80 SER A O 1
ATOM 625 N N . ASN A 1 81 ? 6.656 -69.75 -11.992 1 87.12 81 ASN A N 1
ATOM 626 C CA . ASN A 1 81 ? 8.016 -70.25 -12.188 1 87.12 81 ASN A CA 1
ATOM 627 C C . ASN A 1 81 ? 8.695 -69.562 -13.375 1 87.12 81 ASN A C 1
ATOM 629 O O . ASN A 1 81 ? 9.484 -70.188 -14.086 1 87.12 81 ASN A O 1
ATOM 633 N N . GLN A 1 82 ? 8.18 -68.5 -13.719 1 87.75 82 GLN A N 1
ATOM 634 C CA . GLN A 1 82 ? 8.844 -67.625 -14.672 1 87.75 82 GLN A CA 1
ATOM 635 C C . GLN A 1 82 ? 9.445 -66.375 -13.969 1 87.75 82 GLN A C 1
ATOM 637 O O . GLN A 1 82 ? 8.742 -65.688 -13.25 1 87.75 82 GLN A O 1
ATOM 642 N N . SER A 1 83 ? 10.805 -66.312 -14.023 1 88.69 83 SER A N 1
ATOM 643 C CA . SER A 1 83 ? 11.438 -65.125 -13.453 1 88.69 83 SER A CA 1
ATOM 644 C C . SER A 1 83 ? 12.484 -64.5 -14.398 1 88.69 83 SER A C 1
ATOM 646 O O . SER A 1 83 ? 12.984 -65.25 -15.281 1 88.69 83 SER A O 1
ATOM 648 N N . ASN A 1 84 ? 12.68 -63.281 -14.352 1 90.38 84 ASN A N 1
ATOM 649 C CA . ASN A 1 84 ? 13.758 -62.625 -15.102 1 90.38 84 ASN A CA 1
ATOM 650 C C . ASN A 1 84 ? 14.289 -61.406 -14.375 1 90.38 84 ASN A C 1
ATOM 652 O O . ASN A 1 84 ? 13.617 -60.844 -13.492 1 90.38 84 ASN A O 1
ATOM 656 N N . ASN A 1 85 ? 15.547 -61.125 -14.531 1 91.12 85 ASN A N 1
ATOM 657 C CA . ASN A 1 85 ? 16.125 -59.875 -14.109 1 91.12 85 ASN A CA 1
ATOM 658 C C . ASN A 1 85 ? 16.609 -59.031 -15.297 1 91.12 85 ASN A C 1
ATOM 660 O O . ASN A 1 85 ? 17.109 -59.594 -16.281 1 91.12 85 ASN A O 1
ATOM 664 N N . ALA A 1 86 ? 16.375 -57.812 -15.242 1 91.69 86 ALA A N 1
ATOM 665 C CA . ALA A 1 86 ? 16.734 -56.938 -16.344 1 91.69 86 ALA A CA 1
ATOM 666 C C . ALA A 1 86 ? 17.5 -55.688 -15.828 1 91.69 86 ALA A C 1
ATOM 668 O O . ALA A 1 86 ? 17.062 -55.062 -14.875 1 91.69 86 ALA A O 1
ATOM 669 N N . LEU A 1 87 ? 18.703 -55.5 -16.359 1 92.75 87 LEU A N 1
ATOM 670 C CA . LEU A 1 87 ? 19.453 -54.25 -16.188 1 92.75 87 LEU A CA 1
ATOM 671 C C . LEU A 1 87 ? 19.312 -53.344 -17.391 1 92.75 87 LEU A C 1
ATOM 673 O O . LEU A 1 87 ? 19.5 -53.781 -18.531 1 92.75 87 LEU A O 1
ATOM 677 N N . ASN A 1 88 ? 18.891 -52.156 -17.109 1 93.81 88 ASN A N 1
ATOM 678 C CA . ASN A 1 88 ? 18.688 -51.219 -18.219 1 93.81 88 ASN A CA 1
ATOM 679 C C . ASN A 1 88 ? 19.344 -49.875 -17.969 1 93.81 88 ASN A C 1
ATOM 681 O O . ASN A 1 88 ? 19.516 -49.469 -16.812 1 93.81 88 ASN A O 1
ATOM 685 N N . ALA A 1 89 ? 19.812 -49.156 -19 1 94.19 89 ALA A N 1
ATOM 686 C CA . ALA A 1 89 ? 20.312 -47.781 -19.016 1 94.19 89 ALA A CA 1
ATOM 687 C C . ALA A 1 89 ? 19.781 -47.031 -20.234 1 94.19 89 ALA A C 1
ATOM 689 O O . ALA A 1 89 ? 19.672 -47.594 -21.328 1 94.19 89 ALA A O 1
ATOM 690 N N . GLN A 1 90 ? 19.344 -45.812 -19.969 1 95.69 90 GLN A N 1
ATOM 691 C CA . GLN A 1 90 ? 18.766 -45.031 -21.062 1 95.69 90 GLN A CA 1
ATOM 692 C C . GLN A 1 90 ? 19.188 -43.562 -20.969 1 95.69 90 GLN A C 1
ATOM 694 O O . GLN A 1 90 ? 19.188 -42.969 -19.891 1 95.69 90 GLN A O 1
ATOM 699 N N . LEU A 1 91 ? 19.688 -43 -22.078 1 96.62 91 LEU A N 1
ATOM 700 C CA . LEU A 1 91 ? 19.906 -41.562 -22.281 1 96.62 91 LEU A CA 1
ATOM 701 C C . LEU A 1 91 ? 18.766 -40.938 -23.078 1 96.62 91 LEU A C 1
ATOM 703 O O . LEU A 1 91 ? 18.422 -41.406 -24.156 1 96.62 91 LEU A O 1
ATOM 707 N N . LYS A 1 92 ? 18.203 -39.938 -22.453 1 96.69 92 LYS A N 1
ATOM 708 C CA . LYS A 1 92 ? 17.047 -39.344 -23.109 1 96.69 92 LYS A CA 1
ATOM 709 C C . LYS A 1 92 ? 17.25 -37.844 -23.312 1 96.69 92 LYS A C 1
ATOM 711 O O . LYS A 1 92 ? 17.672 -37.156 -22.406 1 96.69 92 LYS A O 1
ATOM 716 N N . LEU A 1 93 ? 17.047 -37.344 -24.5 1 97.12 93 LEU A N 1
ATOM 717 C CA . LEU A 1 93 ? 17.062 -35.938 -24.875 1 97.12 93 LEU A CA 1
ATOM 718 C C . LEU A 1 93 ? 15.672 -35.469 -25.266 1 97.12 93 LEU A C 1
ATOM 720 O O . LEU A 1 93 ? 14.977 -36.125 -26.062 1 97.12 93 LEU A O 1
ATOM 724 N N . THR A 1 94 ? 15.289 -34.375 -24.594 1 97 94 THR A N 1
ATOM 725 C CA . THR A 1 94 ? 14.031 -33.75 -24.984 1 97 94 THR A CA 1
ATOM 726 C C . THR A 1 94 ? 14.234 -32.281 -25.344 1 97 94 THR A C 1
ATOM 728 O O . THR A 1 94 ? 15.008 -31.578 -24.688 1 97 94 THR A O 1
ATOM 731 N N . GLN A 1 95 ? 13.531 -31.844 -26.422 1 97.06 95 GLN A N 1
ATOM 732 C CA . GLN A 1 95 ? 13.609 -30.469 -26.891 1 97.06 95 GLN A CA 1
ATOM 733 C C . GLN A 1 95 ? 12.234 -29.953 -27.297 1 97.06 95 GLN A C 1
ATOM 735 O O . GLN A 1 95 ? 11.562 -30.547 -28.156 1 97.06 95 GLN A O 1
ATOM 740 N N . THR A 1 96 ? 11.891 -28.828 -26.625 1 96.88 96 THR A N 1
ATOM 741 C CA . THR A 1 96 ? 10.648 -28.188 -27.031 1 96.88 96 THR A CA 1
ATOM 742 C C . THR A 1 96 ? 10.797 -27.531 -28.406 1 96.88 96 THR A C 1
ATOM 744 O O . THR A 1 96 ? 11.664 -26.688 -28.594 1 96.88 96 THR A O 1
ATOM 747 N N . ILE A 1 97 ? 9.938 -27.938 -29.281 1 96.81 97 ILE A N 1
ATOM 748 C CA . ILE A 1 97 ? 9.977 -27.344 -30.625 1 96.81 97 ILE A CA 1
ATOM 749 C C . ILE A 1 97 ? 8.984 -26.188 -30.703 1 96.81 97 ILE A C 1
ATOM 751 O O . ILE A 1 97 ? 9.312 -25.125 -31.219 1 96.81 97 ILE A O 1
ATOM 755 N N . PHE A 1 98 ? 7.82 -26.516 -30.219 1 97 98 PHE A N 1
ATOM 756 C CA . PHE A 1 98 ? 6.805 -25.469 -30.203 1 97 98 PHE A CA 1
ATOM 757 C C . PHE A 1 98 ? 5.938 -25.578 -28.953 1 97 98 PHE A C 1
ATOM 759 O O . PHE A 1 98 ? 5.273 -26.594 -28.734 1 97 98 PHE A O 1
ATOM 766 N N . ASP A 1 99 ? 5.957 -24.562 -28.125 1 97.06 99 ASP A N 1
ATOM 767 C CA . ASP A 1 99 ? 5.109 -24.359 -26.969 1 97.06 99 ASP A CA 1
ATOM 768 C C . ASP A 1 99 ? 4.961 -22.875 -26.656 1 97.06 99 ASP A C 1
ATOM 770 O O . ASP A 1 99 ? 5.832 -22.281 -26.016 1 97.06 99 ASP A O 1
ATOM 774 N N . MET A 1 100 ? 3.857 -22.391 -27.031 1 97 100 MET A N 1
ATOM 775 C CA . MET A 1 100 ? 3.656 -20.953 -26.953 1 97 100 MET A CA 1
ATOM 776 C C . MET A 1 100 ? 3.658 -20.484 -25.5 1 97 100 MET A C 1
ATOM 778 O O . MET A 1 100 ? 4.023 -19.344 -25.203 1 97 100 MET A O 1
ATOM 782 N N . SER A 1 101 ? 3.182 -21.312 -24.484 1 97.31 101 SER A N 1
ATOM 783 C CA . SER A 1 101 ? 3.146 -20.953 -23.062 1 97.31 101 SER A CA 1
ATOM 784 C C . SER A 1 101 ? 4.543 -20.641 -22.547 1 97.31 101 SER A C 1
ATOM 786 O O . SER A 1 101 ? 4.719 -19.734 -21.719 1 97.31 101 SER A O 1
ATOM 788 N N . LYS A 1 102 ? 5.52 -21.344 -23 1 97.38 102 LYS A N 1
ATOM 789 C CA . LYS A 1 102 ? 6.891 -21.125 -22.531 1 97.38 102 LYS A CA 1
ATOM 790 C C . LYS A 1 102 ? 7.438 -19.797 -23.047 1 97.38 102 LYS A C 1
ATOM 792 O O . LYS A 1 102 ? 8.117 -19.078 -22.312 1 97.38 102 LYS A O 1
ATOM 797 N N . TRP A 1 103 ? 7.176 -19.438 -24.344 1 96.75 103 TRP A N 1
ATOM 798 C CA . TRP A 1 103 ? 7.609 -18.156 -24.891 1 96.75 103 TRP A CA 1
ATOM 799 C C . TRP A 1 103 ? 6.914 -17 -24.188 1 96.75 103 TRP A C 1
ATOM 801 O O . TRP A 1 103 ? 7.543 -15.984 -23.891 1 96.75 103 TRP A O 1
ATOM 811 N N . ARG A 1 104 ? 5.629 -17.234 -23.969 1 97.31 104 ARG A N 1
ATOM 812 C CA . ARG A 1 104 ? 4.883 -16.188 -23.266 1 97.31 104 ARG A CA 1
ATOM 813 C C . ARG A 1 104 ? 5.398 -15.992 -21.844 1 97.31 104 ARG A C 1
ATOM 815 O O . ARG A 1 104 ? 5.48 -14.867 -21.359 1 97.31 104 ARG A O 1
ATOM 822 N N . GLN A 1 105 ? 5.734 -17.109 -21.156 1 97.56 105 GLN A N 1
ATOM 823 C CA . GLN A 1 105 ? 6.289 -17.031 -19.812 1 97.56 105 GLN A CA 1
ATOM 824 C C . GLN A 1 105 ? 7.613 -16.281 -19.797 1 97.56 105 GLN A C 1
ATOM 826 O O . GLN A 1 105 ? 7.895 -15.523 -18.859 1 97.56 105 GLN A O 1
ATOM 831 N N . LEU A 1 106 ? 8.43 -16.516 -20.812 1 97.25 106 LEU A N 1
ATOM 832 C CA . LEU A 1 106 ? 9.695 -15.789 -20.938 1 97.25 106 LEU A CA 1
ATOM 833 C C . LEU A 1 106 ? 9.445 -14.289 -21.062 1 97.25 106 LEU A C 1
ATOM 835 O O . LEU A 1 106 ? 10.086 -13.492 -20.375 1 97.25 106 LEU A O 1
ATOM 839 N N . ASN A 1 107 ? 8.531 -13.922 -21.906 1 96.81 107 ASN A N 1
ATOM 840 C CA . ASN A 1 107 ? 8.18 -12.523 -22.078 1 96.81 107 ASN A CA 1
ATOM 841 C C . ASN A 1 107 ? 7.676 -11.914 -20.766 1 96.81 107 ASN A C 1
ATOM 843 O O . ASN A 1 107 ? 8.008 -10.766 -20.438 1 96.81 107 ASN A O 1
ATOM 847 N N . LEU A 1 108 ? 6.84 -12.688 -20.047 1 97.62 108 LEU A N 1
ATOM 848 C CA . LEU A 1 108 ? 6.305 -12.242 -18.766 1 97.62 108 LEU A CA 1
ATOM 849 C C . LEU A 1 108 ? 7.43 -11.953 -17.781 1 97.62 108 LEU A C 1
ATOM 851 O O . LEU A 1 108 ? 7.398 -10.953 -17.062 1 97.62 108 LEU A O 1
ATOM 855 N N . GLN A 1 109 ? 8.391 -12.812 -17.75 1 97.44 109 GLN A N 1
ATOM 856 C CA . GLN A 1 109 ? 9.5 -12.633 -16.812 1 97.44 109 GLN A CA 1
ATOM 857 C C . GLN A 1 109 ? 10.359 -11.43 -17.188 1 97.44 109 GLN A C 1
ATOM 859 O O . GLN A 1 109 ? 10.875 -10.734 -16.312 1 97.44 109 GLN A O 1
ATOM 864 N N . GLU A 1 110 ? 10.547 -11.188 -18.484 1 97.38 110 GLU A N 1
ATOM 865 C CA . GLU A 1 110 ? 11.281 -10.008 -18.922 1 97.38 110 GLU A CA 1
ATOM 866 C C . GLU A 1 110 ? 10.586 -8.727 -18.484 1 97.38 110 GLU A C 1
ATOM 868 O O . GLU A 1 110 ? 11.242 -7.793 -18 1 97.38 110 GLU A O 1
ATOM 873 N N . GLN A 1 111 ? 9.297 -8.742 -18.672 1 97.31 111 GLN A N 1
ATOM 874 C CA . GLN A 1 111 ? 8.531 -7.57 -18.266 1 97.31 111 GLN A CA 1
ATOM 875 C C . GLN A 1 111 ? 8.578 -7.387 -16.75 1 97.31 111 GLN A C 1
ATOM 877 O O . GLN A 1 111 ? 8.695 -6.262 -16.266 1 97.31 111 GLN A O 1
ATOM 882 N N . THR A 1 112 ? 8.477 -8.469 -15.992 1 97.81 112 THR A N 1
ATOM 883 C CA . THR A 1 112 ? 8.555 -8.422 -14.539 1 97.81 112 THR A CA 1
ATOM 884 C C . THR A 1 112 ? 9.898 -7.871 -14.078 1 97.81 112 THR A C 1
ATOM 886 O O . THR A 1 112 ? 9.961 -7.098 -13.117 1 97.81 112 THR A O 1
ATOM 889 N N . ALA A 1 113 ? 10.945 -8.258 -14.766 1 97.38 113 ALA A N 1
ATOM 890 C CA . ALA A 1 113 ? 12.273 -7.734 -14.461 1 97.38 113 ALA A CA 1
ATOM 891 C C . ALA A 1 113 ? 12.344 -6.23 -14.727 1 97.38 113 ALA A C 1
ATOM 893 O O . ALA A 1 113 ? 12.977 -5.488 -13.969 1 97.38 113 ALA A O 1
ATOM 894 N N . GLY A 1 114 ? 11.719 -5.809 -15.797 1 97.12 114 GLY A N 1
ATOM 895 C CA . GLY A 1 114 ? 11.648 -4.383 -16.078 1 97.12 114 GLY A CA 1
ATOM 896 C C . GLY A 1 114 ? 10.961 -3.598 -14.969 1 97.12 114 GLY A C 1
ATOM 897 O O . GLY A 1 114 ? 11.414 -2.512 -14.602 1 97.12 114 GLY A O 1
ATOM 898 N N . ILE A 1 115 ? 9.883 -4.109 -14.438 1 97.44 115 ILE A N 1
ATOM 899 C CA . ILE A 1 115 ? 9.156 -3.465 -13.352 1 97.44 115 ILE A CA 1
ATOM 900 C C . ILE A 1 115 ? 10.047 -3.373 -12.117 1 97.44 115 ILE A C 1
ATOM 902 O O . ILE A 1 115 ? 10.039 -2.365 -11.406 1 97.44 115 ILE A O 1
ATOM 906 N N . SER A 1 116 ? 10.828 -4.434 -11.828 1 97.56 116 SER A N 1
ATOM 907 C CA . SER A 1 116 ? 11.742 -4.43 -10.695 1 97.56 116 SER A CA 1
ATOM 908 C C . SER A 1 116 ? 12.812 -3.354 -10.844 1 97.56 116 SER A C 1
ATOM 910 O O . SER A 1 116 ? 13.242 -2.754 -9.859 1 97.56 116 SER A O 1
ATOM 912 N N . ASP A 1 117 ? 13.219 -3.135 -12.078 1 97.25 117 ASP A N 1
ATOM 913 C CA . ASP A 1 117 ? 14.18 -2.066 -12.336 1 97.25 117 ASP A CA 1
ATOM 914 C C . ASP A 1 117 ? 13.586 -0.701 -12 1 97.25 117 ASP A C 1
ATOM 916 O O . ASP A 1 117 ? 14.258 0.153 -11.43 1 97.25 117 ASP A O 1
ATOM 920 N N . ILE A 1 118 ? 12.336 -0.492 -12.359 1 96.81 118 ILE A N 1
ATOM 921 C CA . ILE A 1 118 ? 11.648 0.76 -12.055 1 96.81 118 ILE A CA 1
ATOM 922 C C . ILE A 1 118 ? 11.516 0.914 -10.539 1 96.81 118 ILE A C 1
ATOM 924 O O . ILE A 1 118 ? 11.68 2.012 -10.008 1 96.81 118 ILE A O 1
ATOM 928 N N . THR A 1 119 ? 11.211 -0.152 -9.82 1 97.12 119 THR A N 1
ATOM 929 C CA . THR A 1 119 ? 11.102 -0.145 -8.359 1 97.12 119 THR A CA 1
ATOM 930 C C . THR A 1 119 ? 12.438 0.25 -7.727 1 97.12 119 THR A C 1
ATOM 932 O O . THR A 1 119 ? 12.461 0.987 -6.738 1 97.12 119 THR A O 1
ATOM 935 N N . PHE A 1 120 ? 13.539 -0.226 -8.352 1 97.75 120 PHE A N 1
ATOM 936 C CA . PHE A 1 120 ? 14.867 0.126 -7.863 1 97.75 120 PHE A CA 1
ATOM 937 C C . PHE A 1 120 ? 15.141 1.611 -8.062 1 97.75 120 PHE A C 1
ATOM 939 O O . PHE A 1 120 ? 15.656 2.281 -7.168 1 97.75 120 PHE A O 1
ATOM 946 N N . GLN A 1 121 ? 14.758 2.164 -9.18 1 96.5 121 GLN A N 1
ATOM 947 C CA . GLN A 1 121 ? 14.93 3.588 -9.453 1 96.5 121 GLN A CA 1
ATOM 948 C C . GLN A 1 121 ? 14.109 4.434 -8.484 1 96.5 121 GLN A C 1
ATOM 950 O O . GLN A 1 121 ? 14.562 5.48 -8.023 1 96.5 121 GLN A O 1
ATOM 955 N N . SER A 1 122 ? 12.883 3.994 -8.195 1 96.69 122 SER A N 1
ATOM 956 C CA . SER A 1 122 ? 12.031 4.691 -7.238 1 96.69 122 SER A CA 1
ATOM 957 C C . SER A 1 122 ? 12.656 4.695 -5.848 1 96.69 122 SER A C 1
ATOM 959 O O . SER A 1 122 ? 12.57 5.691 -5.125 1 96.69 122 SER A O 1
ATOM 961 N N . ALA A 1 123 ? 13.281 3.584 -5.512 1 97 123 ALA A N 1
ATOM 962 C CA . ALA A 1 123 ? 13.961 3.496 -4.223 1 97 123 ALA A CA 1
ATOM 963 C C . ALA A 1 123 ? 15.141 4.453 -4.16 1 97 123 ALA A C 1
ATOM 965 O O . ALA A 1 123 ? 15.43 5.031 -3.107 1 97 123 ALA A O 1
ATOM 966 N N . GLN A 1 124 ? 15.812 4.594 -5.27 1 96.56 124 GLN A N 1
ATOM 967 C CA . GLN A 1 124 ? 16.922 5.547 -5.34 1 96.56 124 GLN A CA 1
ATOM 968 C C . GLN A 1 124 ? 16.438 6.973 -5.098 1 96.56 124 GLN A C 1
ATOM 970 O O . GLN A 1 124 ? 17.062 7.727 -4.352 1 96.56 124 GLN A O 1
ATOM 975 N N . GLN A 1 125 ? 15.344 7.309 -5.707 1 96.62 125 GLN A N 1
ATOM 976 C CA . GLN A 1 125 ? 14.766 8.633 -5.504 1 96.62 125 GLN A CA 1
ATOM 977 C C . GLN A 1 125 ? 14.336 8.836 -4.055 1 96.62 125 GLN A C 1
ATOM 979 O O . GLN A 1 125 ? 14.539 9.906 -3.48 1 96.62 125 GLN A O 1
ATOM 984 N N . GLN A 1 126 ? 13.711 7.77 -3.512 1 97.38 126 GLN A N 1
ATOM 985 C CA . GLN A 1 126 ? 13.258 7.859 -2.127 1 97.38 126 GLN A CA 1
ATOM 986 C C . GLN A 1 126 ? 14.438 8.062 -1.179 1 97.38 126 GLN A C 1
ATOM 988 O O . GLN A 1 126 ? 14.328 8.789 -0.19 1 97.38 126 GLN A O 1
ATOM 993 N N . LEU A 1 127 ? 15.539 7.438 -1.499 1 97.56 127 LEU A N 1
ATOM 994 C CA . LEU A 1 127 ? 16.734 7.613 -0.674 1 97.56 127 LEU A CA 1
ATOM 995 C C . LEU A 1 127 ? 17.219 9.055 -0.728 1 97.56 127 LEU A C 1
ATOM 997 O O . LEU A 1 127 ? 17.688 9.602 0.279 1 97.56 127 LEU A O 1
ATOM 1001 N N . ILE A 1 128 ? 17.141 9.672 -1.916 1 97.62 128 ILE A N 1
ATOM 1002 C CA . ILE A 1 128 ? 17.5 11.078 -2.059 1 97.62 128 ILE A CA 1
ATOM 1003 C C . ILE A 1 128 ? 16.672 11.93 -1.103 1 97.62 128 ILE A C 1
ATOM 1005 O O . ILE A 1 128 ? 17.219 12.734 -0.341 1 97.62 128 ILE A O 1
ATOM 1009 N N . VAL A 1 129 ? 15.367 11.719 -1.069 1 97.62 129 VAL A N 1
ATOM 1010 C CA . VAL A 1 129 ? 14.445 12.492 -0.246 1 97.62 129 VAL A CA 1
ATOM 1011 C C . VAL A 1 129 ? 14.703 12.203 1.231 1 97.62 129 VAL A C 1
ATOM 1013 O O . VAL A 1 129 ? 14.852 13.133 2.033 1 97.62 129 VAL A O 1
ATOM 1016 N N . ASP A 1 130 ? 14.836 10.906 1.578 1 97.69 130 ASP A N 1
ATOM 1017 C CA . ASP A 1 130 ? 15.039 10.523 2.971 1 97.69 130 ASP A CA 1
ATOM 1018 C C . ASP A 1 130 ? 16.328 11.125 3.533 1 97.69 130 ASP A C 1
ATOM 1020 O O . ASP A 1 130 ? 16.344 11.625 4.66 1 97.69 130 ASP A O 1
ATOM 1024 N N . THR A 1 131 ? 17.344 11.094 2.742 1 97.25 131 THR A N 1
ATOM 1025 C CA . THR A 1 131 ? 18.625 11.633 3.176 1 97.25 131 THR A CA 1
ATOM 1026 C C . THR A 1 131 ? 18.547 13.148 3.357 1 97.25 131 THR A C 1
ATOM 1028 O O . THR A 1 131 ? 18.969 13.672 4.387 1 97.25 131 THR A O 1
ATOM 1031 N N . ALA A 1 132 ? 17.984 13.828 2.391 1 97.62 132 ALA A N 1
ATOM 1032 C CA . ALA A 1 132 ? 17.891 15.281 2.449 1 97.62 132 ALA A CA 1
ATOM 1033 C C . ALA A 1 132 ? 17 15.727 3.602 1 97.62 132 ALA A C 1
ATOM 1035 O O . ALA A 1 132 ? 17.328 16.672 4.32 1 97.62 132 ALA A O 1
ATOM 1036 N N . VAL A 1 133 ? 15.867 15.031 3.785 1 97.75 133 VAL A N 1
ATOM 1037 C CA . VAL A 1 133 ? 14.953 15.375 4.867 1 97.75 133 VAL A CA 1
ATOM 1038 C C . VAL A 1 133 ? 15.641 15.18 6.215 1 97.75 133 VAL A C 1
ATOM 1040 O O . VAL A 1 133 ? 15.57 16.047 7.086 1 97.75 133 VAL A O 1
ATOM 1043 N N . ALA A 1 134 ? 16.297 14.094 6.371 1 97.75 134 ALA A N 1
ATOM 1044 C CA . ALA A 1 134 ? 17.016 13.844 7.613 1 97.75 134 ALA A CA 1
ATOM 1045 C C . ALA A 1 134 ? 18.094 14.891 7.84 1 97.75 134 ALA A C 1
ATOM 1047 O O . ALA A 1 134 ? 18.266 15.383 8.961 1 97.75 134 ALA A O 1
ATOM 1048 N N . TYR A 1 135 ? 18.859 15.25 6.801 1 97.19 135 TYR A N 1
ATOM 1049 C CA . TYR A 1 135 ? 19.906 16.25 6.871 1 97.19 135 TYR A CA 1
ATOM 1050 C C . TYR A 1 135 ? 19.359 17.609 7.305 1 97.19 135 TYR A C 1
ATOM 1052 O O . TYR A 1 135 ? 19.844 18.219 8.25 1 97.19 135 TYR A O 1
ATOM 1060 N N . PHE A 1 136 ? 18.312 18.062 6.664 1 97.62 136 PHE A N 1
ATOM 1061 C CA . PHE A 1 136 ? 17.75 19.375 6.945 1 97.62 136 PHE A CA 1
ATOM 1062 C C . PHE A 1 136 ? 17.062 19.391 8.305 1 97.62 136 PHE A C 1
ATOM 1064 O O . PHE A 1 136 ? 16.984 20.422 8.969 1 97.62 136 PHE A O 1
ATOM 1071 N N . ASN A 1 137 ? 16.531 18.234 8.734 1 97.75 137 ASN A N 1
ATOM 1072 C CA . ASN A 1 137 ? 15.922 18.172 10.062 1 97.75 137 ASN A CA 1
ATOM 1073 C C . ASN A 1 137 ? 16.969 18.359 11.156 1 97.75 137 ASN A C 1
ATOM 1075 O O . ASN A 1 137 ? 16.672 18.922 12.211 1 97.75 137 ASN A O 1
ATOM 1079 N N . VAL A 1 138 ? 18.188 17.891 10.914 1 96.88 138 VAL A N 1
ATOM 1080 C CA . VAL A 1 138 ? 19.266 18.156 11.867 1 96.88 138 VAL A CA 1
ATOM 1081 C C . VAL A 1 138 ? 19.562 19.641 11.922 1 96.88 138 VAL A C 1
ATOM 1083 O O . VAL A 1 138 ? 19.641 20.234 13 1 96.88 138 VAL A O 1
ATOM 1086 N N . LEU A 1 139 ? 19.703 20.234 10.742 1 97.06 139 LEU A N 1
ATOM 1087 C CA . LEU A 1 139 ? 20 21.672 10.695 1 97.06 139 LEU A CA 1
ATOM 1088 C C . LEU A 1 139 ? 18.875 22.484 11.32 1 97.06 139 LEU A C 1
ATOM 1090 O O . LEU A 1 139 ? 19.125 23.453 12.039 1 97.06 139 LEU A O 1
ATOM 1094 N N . ARG A 1 140 ? 17.625 22.031 11.023 1 97 140 ARG A N 1
ATOM 1095 C CA . ARG A 1 140 ? 16.469 22.688 11.609 1 97 140 ARG A CA 1
ATOM 1096 C C . ARG A 1 140 ? 16.5 22.625 13.133 1 97 140 ARG A C 1
ATOM 1098 O O . ARG A 1 140 ? 16.266 23.625 13.805 1 97 140 ARG A O 1
ATOM 1105 N N . ALA A 1 141 ? 16.797 21.469 13.633 1 97.06 141 ALA A N 1
ATOM 1106 C CA . ALA A 1 141 ? 16.875 21.297 15.078 1 97.06 141 ALA A CA 1
ATOM 1107 C C . ALA A 1 141 ? 18 22.125 15.672 1 97.06 141 ALA A C 1
ATOM 1109 O O . ALA A 1 141 ? 17.859 22.703 16.75 1 97.06 141 ALA A O 1
ATOM 1110 N N . LEU A 1 142 ? 19.156 22.219 15.016 1 96 142 LEU A N 1
ATOM 1111 C CA . LEU A 1 142 ? 20.297 23.016 15.469 1 96 142 LEU A CA 1
ATOM 1112 C C . LEU A 1 142 ? 19.938 24.5 15.484 1 96 142 LEU A C 1
ATOM 1114 O O . LEU A 1 142 ? 20.266 25.203 16.438 1 96 142 LEU A O 1
ATOM 1118 N N . ASP A 1 143 ? 19.266 24.922 14.445 1 95.06 143 ASP A N 1
ATOM 1119 C CA . ASP A 1 143 ? 18.828 26.312 14.398 1 95.06 143 ASP A CA 1
ATOM 1120 C C . ASP A 1 143 ? 17.859 26.625 15.547 1 95.06 143 ASP A C 1
ATOM 1122 O O . ASP A 1 143 ? 18 27.656 16.219 1 95.06 143 ASP A O 1
ATOM 1126 N N . THR A 1 144 ? 16.906 25.734 15.688 1 95.81 144 THR A N 1
ATOM 1127 C CA . THR A 1 144 ? 15.922 25.938 16.75 1 95.81 144 THR A CA 1
ATOM 1128 C C . THR A 1 144 ? 16.594 26.016 18.109 1 95.81 144 THR A C 1
ATOM 1130 O O . THR A 1 144 ? 16.281 26.891 18.922 1 95.81 144 THR A O 1
ATOM 1133 N N . LEU A 1 145 ? 17.562 25.172 18.328 1 95.62 145 LEU A N 1
ATOM 1134 C CA . LEU A 1 145 ? 18.297 25.188 19.594 1 95.62 145 LEU A CA 1
ATOM 1135 C C . LEU A 1 145 ? 19.078 26.469 19.734 1 95.62 145 LEU A C 1
ATOM 1137 O O . LEU A 1 145 ? 19.125 27.062 20.828 1 95.62 145 LEU A O 1
ATOM 1141 N N . SER A 1 146 ? 19.703 26.906 18.688 1 95.06 146 SER A N 1
ATOM 1142 C CA . SER A 1 146 ? 20.469 28.141 18.719 1 95.06 146 SER A CA 1
ATOM 1143 C C . SER A 1 146 ? 19.594 29.328 19.078 1 95.06 146 SER A C 1
ATOM 1145 O O . SER A 1 146 ? 20 30.219 19.812 1 95.06 146 SER A O 1
ATOM 1147 N N . PHE A 1 147 ? 18.344 29.359 18.516 1 94.88 147 PHE A N 1
ATOM 1148 C CA . PHE A 1 147 ? 17.422 30.438 18.828 1 94.88 147 PHE A CA 1
ATOM 1149 C C . PHE A 1 147 ? 16.969 30.359 20.281 1 94.88 147 PHE A C 1
ATOM 1151 O O . PHE A 1 147 ? 16.828 31.391 20.953 1 94.88 147 PHE A O 1
ATOM 1158 N N . VAL A 1 148 ? 16.766 29.156 20.766 1 94.75 148 VAL A N 1
ATOM 1159 C CA . VAL A 1 148 ? 16.359 28.969 22.141 1 94.75 148 VAL A CA 1
ATOM 1160 C C . VAL A 1 148 ? 17.484 29.406 23.078 1 94.75 148 VAL A C 1
ATOM 1162 O O . VAL A 1 148 ? 17.234 30.047 24.109 1 94.75 148 VAL A O 1
ATOM 1165 N N . GLN A 1 149 ? 18.719 29.141 22.766 1 94.56 149 GLN A N 1
ATOM 1166 C CA . GLN A 1 149 ? 19.859 29.547 23.562 1 94.56 149 GLN A CA 1
ATOM 1167 C C . GLN A 1 149 ? 20.016 31.062 23.547 1 94.56 149 GLN A C 1
ATOM 1169 O O . GLN A 1 149 ? 20.344 31.672 24.562 1 94.56 149 GLN A O 1
ATOM 1174 N N . ALA A 1 150 ? 19.828 31.562 22.375 1 93.06 150 ALA A N 1
ATOM 1175 C CA . ALA A 1 150 ? 19.875 33.031 22.281 1 93.06 150 ALA A CA 1
ATOM 1176 C C . ALA A 1 150 ? 18.766 33.656 23.125 1 93.06 150 ALA A C 1
ATOM 1178 O O . ALA A 1 150 ? 18.984 34.688 23.781 1 93.06 150 ALA A O 1
ATOM 1179 N N . GLN A 1 151 ? 17.578 33.094 23.047 1 93.56 151 GLN A N 1
ATOM 1180 C CA . GLN A 1 151 ? 16.469 33.562 23.875 1 93.56 151 GLN A CA 1
ATOM 1181 C C . GLN A 1 151 ? 16.812 33.438 25.359 1 93.56 151 GLN A C 1
ATOM 1183 O O . GLN A 1 151 ? 16.484 34.312 26.141 1 93.56 151 GLN A O 1
ATOM 1188 N N . LYS A 1 152 ? 17.438 32.344 25.734 1 94.12 152 LYS A N 1
ATOM 1189 C CA . LYS A 1 152 ? 17.844 32.125 27.109 1 94.12 152 LYS A CA 1
ATOM 1190 C C . LYS A 1 152 ? 18.766 33.219 27.594 1 94.12 152 LYS A C 1
ATOM 1192 O O . LYS A 1 152 ? 18.594 33.75 28.688 1 94.12 152 LYS A O 1
ATOM 1197 N N . GLU A 1 153 ? 19.703 33.562 26.797 1 93.88 153 GLU A N 1
ATOM 1198 C CA . GLU A 1 153 ? 20.641 34.625 27.141 1 93.88 153 GLU A CA 1
ATOM 1199 C C . GLU A 1 153 ? 19.938 35.969 27.281 1 93.88 153 GLU A C 1
ATOM 1201 O O . GLU A 1 153 ? 20.234 36.75 28.188 1 93.88 153 GLU A O 1
ATOM 1206 N N . ALA A 1 154 ? 19.031 36.156 26.359 1 92.81 154 ALA A N 1
ATOM 1207 C CA . ALA A 1 154 ? 18.297 37.406 26.391 1 92.81 154 ALA A CA 1
ATOM 1208 C C . ALA A 1 154 ? 17.422 37.5 27.641 1 92.81 154 ALA A C 1
ATOM 1210 O O . ALA A 1 154 ? 17.391 38.531 28.312 1 92.81 154 ALA A O 1
ATOM 1211 N N . VAL A 1 155 ? 16.719 36.469 27.969 1 93.38 155 VAL A N 1
ATOM 1212 C CA . VAL A 1 155 ? 15.812 36.438 29.109 1 93.38 155 VAL A CA 1
ATOM 1213 C C . VAL A 1 155 ? 16.625 36.469 30.406 1 93.38 155 VAL A C 1
ATOM 1215 O O . VAL A 1 155 ? 16.203 37.062 31.406 1 93.38 155 VAL A O 1
ATOM 1218 N N . TYR A 1 156 ? 17.797 35.906 30.438 1 93.62 156 TYR A N 1
ATOM 1219 C CA . TYR A 1 156 ? 18.672 35.969 31.609 1 93.62 156 TYR A CA 1
ATOM 1220 C C . TYR A 1 156 ? 19.125 37.406 31.875 1 93.62 156 TYR A C 1
ATOM 1222 O O . TYR A 1 156 ? 19.172 37.844 33.031 1 93.62 156 TYR A O 1
ATOM 1230 N N . ARG A 1 157 ? 19.484 38.062 30.812 1 92.56 157 ARG A N 1
ATOM 1231 C CA . ARG A 1 157 ? 19.875 39.469 30.969 1 92.56 157 ARG A CA 1
ATOM 1232 C C . ARG A 1 157 ? 18.719 40.281 31.531 1 92.56 157 ARG A C 1
ATOM 1234 O O . ARG A 1 157 ? 18.922 41.156 32.375 1 92.56 157 ARG A O 1
ATOM 1241 N N . GLN A 1 158 ? 17.578 39.938 31.031 1 91.81 158 GLN A N 1
ATOM 1242 C CA . GLN A 1 158 ? 16.391 40.656 31.516 1 91.81 158 GLN A CA 1
ATOM 1243 C C . GLN A 1 158 ? 16.141 40.344 33 1 91.81 158 GLN A C 1
ATOM 1245 O O . GLN A 1 158 ? 15.742 41.219 33.75 1 91.81 158 GLN A O 1
ATOM 1250 N N . LEU A 1 159 ? 16.266 39.094 33.344 1 93 159 LEU A N 1
ATOM 1251 C CA . LEU A 1 159 ? 16.109 38.688 34.719 1 93 159 LEU A CA 1
ATOM 1252 C C . LEU A 1 159 ? 17.125 39.406 35.625 1 93 159 LEU A C 1
ATOM 1254 O O . LEU A 1 159 ? 16.781 39.906 36.688 1 93 159 LEU A O 1
ATOM 1258 N N . ASP A 1 160 ? 18.359 39.5 35.219 1 93.38 160 ASP A N 1
ATOM 1259 C CA . ASP A 1 160 ? 19.438 40.156 35.969 1 93.38 160 ASP A CA 1
ATOM 1260 C C . ASP A 1 160 ? 19.141 41.656 36.125 1 93.38 160 ASP A C 1
ATOM 1262 O O . ASP A 1 160 ? 19.312 42.188 37.219 1 93.38 160 ASP A O 1
ATOM 1266 N N . GLN A 1 161 ? 18.688 42.219 35.031 1 91.19 161 GLN A N 1
ATOM 1267 C CA . GLN A 1 161 ? 18.375 43.656 35.094 1 91.19 161 GLN A CA 1
ATOM 1268 C C . GLN A 1 161 ? 17.203 43.938 36 1 91.19 161 GLN A C 1
ATOM 1270 O O . GLN A 1 161 ? 17.234 44.906 36.781 1 91.19 161 GLN A O 1
ATOM 1275 N N . THR A 1 162 ? 16.219 43.094 35.938 1 92.25 162 THR A N 1
ATOM 1276 C CA . THR A 1 162 ? 15.031 43.25 36.781 1 92.25 162 THR A CA 1
ATOM 1277 C C . THR A 1 162 ? 15.383 43.031 38.25 1 92.25 162 THR A C 1
ATOM 1279 O O . THR A 1 162 ? 14.852 43.719 39.125 1 92.25 162 THR A O 1
ATOM 1282 N N . THR A 1 163 ? 16.203 42.156 38.531 1 92.19 163 THR A N 1
ATOM 1283 C CA . THR A 1 163 ? 16.641 41.906 39.906 1 92.19 163 THR A CA 1
ATOM 1284 C C . THR A 1 163 ? 17.406 43.094 40.469 1 92.19 163 THR A C 1
ATOM 1286 O O . THR A 1 163 ? 17.234 43.469 41.625 1 92.19 163 THR A O 1
ATOM 1289 N N . GLN A 1 164 ? 18.234 43.719 39.625 1 91.94 164 GLN A N 1
ATOM 1290 C CA . GLN A 1 164 ? 18.984 44.875 40.062 1 91.94 164 GLN A CA 1
ATOM 1291 C C . GLN A 1 164 ? 18.062 46.062 40.344 1 91.94 164 GLN A C 1
ATOM 1293 O O . GLN A 1 164 ? 18.25 46.781 41.312 1 91.94 164 GLN A O 1
ATOM 1298 N N . ARG A 1 165 ? 17.109 46.188 39.5 1 90.75 165 ARG A N 1
ATOM 1299 C CA . ARG A 1 165 ? 16.172 47.281 39.688 1 90.75 165 ARG A CA 1
ATOM 1300 C C . ARG A 1 165 ? 15.32 47.062 40.938 1 90.75 165 ARG A C 1
ATOM 1302 O O . ARG A 1 165 ? 14.945 48.031 41.594 1 90.75 165 ARG A O 1
ATOM 1309 N N . PHE A 1 166 ? 14.977 45.812 41.188 1 89 166 PHE A N 1
ATOM 1310 C CA . PHE A 1 166 ? 14.234 45.5 42.406 1 89 166 PHE A CA 1
ATOM 1311 C C . PHE A 1 166 ? 15.055 45.812 43.656 1 89 166 PHE A C 1
ATOM 1313 O O . PHE A 1 166 ? 14.531 46.375 44.625 1 89 166 PHE A O 1
ATOM 1320 N N . ASN A 1 167 ? 16.297 45.5 43.656 1 91 167 ASN A N 1
ATOM 1321 C CA . ASN A 1 167 ? 17.188 45.719 44.781 1 91 167 ASN A CA 1
ATOM 1322 C C . ASN A 1 167 ? 17.312 47.188 45.125 1 91 167 ASN A C 1
ATOM 1324 O O . ASN A 1 167 ? 17.562 47.562 46.281 1 91 167 ASN A O 1
ATOM 1328 N N . VAL A 1 168 ? 17.031 48.031 44.062 1 90.5 168 VAL A N 1
ATOM 1329 C CA . VAL A 1 168 ? 17.094 49.469 44.312 1 90.5 168 VAL A CA 1
ATOM 1330 C C . VAL A 1 168 ? 15.695 50.031 44.5 1 90.5 168 VAL A C 1
ATOM 1332 O O . VAL A 1 168 ? 15.523 51.25 44.594 1 90.5 168 VAL A O 1
ATOM 1335 N N . GLY A 1 169 ? 14.617 49.156 44.594 1 85.81 169 GLY A N 1
ATOM 1336 C CA . GLY A 1 169 ? 13.25 49.531 44.938 1 85.81 169 GLY A CA 1
ATOM 1337 C C . GLY A 1 169 ? 12.477 50.094 43.75 1 85.81 169 GLY A C 1
ATOM 1338 O O . GLY A 1 169 ? 11.477 50.812 43.938 1 85.81 169 GLY A O 1
ATOM 1339 N N . LEU A 1 170 ? 12.93 49.75 42.531 1 83.94 170 LEU A N 1
ATOM 1340 C CA . LEU A 1 170 ? 12.328 50.406 41.344 1 83.94 170 LEU A CA 1
ATOM 1341 C C . LEU A 1 170 ? 11.242 49.531 40.75 1 83.94 170 LEU A C 1
ATOM 1343 O O . LEU A 1 170 ? 10.406 50 40 1 83.94 170 LEU A O 1
ATOM 1347 N N . VAL A 1 171 ? 11.328 48.281 41.031 1 86.38 171 VAL A N 1
ATOM 1348 C CA . VAL A 1 171 ? 10.328 47.375 40.469 1 86.38 171 VAL A CA 1
ATOM 1349 C C . VAL A 1 171 ? 9.797 46.438 41.562 1 86.38 171 VAL A C 1
ATOM 1351 O O . VAL A 1 171 ? 10.391 46.312 42.625 1 86.38 171 VAL A O 1
ATOM 1354 N N . ALA A 1 172 ? 8.594 45.875 41.312 1 88.25 172 ALA A N 1
ATOM 1355 C CA . ALA A 1 172 ? 7.961 44.969 42.281 1 88.25 172 ALA A CA 1
ATOM 1356 C C . ALA A 1 172 ? 8.555 43.562 42.188 1 88.25 172 ALA A C 1
ATOM 1358 O O . ALA A 1 172 ? 9.148 43.188 41.156 1 88.25 172 ALA A O 1
ATOM 1359 N N . ILE A 1 173 ? 8.328 42.812 43.25 1 90 173 ILE A N 1
ATOM 1360 C CA . ILE A 1 173 ? 8.812 41.438 43.312 1 90 173 ILE A CA 1
ATOM 1361 C C . ILE A 1 173 ? 8.102 40.562 42.281 1 90 173 ILE A C 1
ATOM 1363 O O . ILE A 1 173 ? 8.664 39.594 41.781 1 90 173 ILE A O 1
ATOM 1367 N N . THR A 1 174 ? 6.941 40.938 41.875 1 88.5 174 THR A N 1
ATOM 1368 C CA . THR A 1 174 ? 6.168 40.219 40.844 1 88.5 174 THR A CA 1
ATOM 1369 C C . THR A 1 174 ? 6.895 40.25 39.5 1 88.5 174 THR A C 1
ATOM 1371 O O . THR A 1 174 ? 6.848 39.25 38.75 1 88.5 174 THR A O 1
ATOM 1374 N N . ASP A 1 175 ? 7.613 41.312 39.281 1 89.81 175 ASP A N 1
ATOM 1375 C CA . ASP A 1 175 ? 8.352 41.438 38.031 1 89.81 175 ASP A CA 1
ATOM 1376 C C . ASP A 1 175 ? 9.523 40.469 38 1 89.81 175 ASP A C 1
ATOM 1378 O O . ASP A 1 175 ? 9.789 39.844 36.969 1 89.81 175 ASP A O 1
ATOM 1382 N N . VAL A 1 176 ? 10.141 40.438 39.094 1 90.5 176 VAL A N 1
ATOM 1383 C CA . VAL A 1 176 ? 11.266 39.5 39.188 1 90.5 176 VAL A CA 1
ATOM 1384 C C . VAL A 1 176 ? 10.773 38.062 39.062 1 90.5 176 VAL A C 1
ATOM 1386 O O . VAL A 1 176 ? 11.375 37.281 38.344 1 90.5 176 VAL A O 1
ATOM 1389 N N . GLN A 1 177 ? 9.688 37.812 39.688 1 91.5 177 GLN A N 1
ATOM 1390 C CA . GLN A 1 177 ? 9.125 36.469 39.625 1 91.5 177 GLN A CA 1
ATOM 1391 C C . GLN A 1 177 ? 8.656 36.125 38.219 1 91.5 177 GLN A C 1
ATOM 1393 O O . GLN A 1 177 ? 8.797 34.969 37.75 1 91.5 177 GLN A O 1
ATOM 1398 N N . ASN A 1 178 ? 8.086 37 37.5 1 90.12 178 ASN A N 1
ATOM 1399 C CA . ASN A 1 178 ? 7.676 36.812 36.125 1 90.12 178 ASN A CA 1
ATOM 1400 C C . ASN A 1 178 ? 8.875 36.531 35.219 1 90.12 178 ASN A C 1
ATOM 1402 O O . ASN A 1 178 ? 8.82 35.656 34.344 1 90.12 178 ASN A O 1
ATOM 1406 N N . ALA A 1 179 ? 9.867 37.281 35.375 1 91.56 179 ALA A N 1
ATOM 1407 C CA . ALA A 1 179 ? 11.086 37.094 34.594 1 91.56 179 ALA A CA 1
ATOM 1408 C C . ALA A 1 179 ? 11.719 35.719 34.875 1 91.56 179 ALA A C 1
ATOM 1410 O O . ALA A 1 179 ? 12.219 35.062 33.969 1 91.56 179 ALA A O 1
ATOM 1411 N N . ARG A 1 180 ? 11.656 35.375 36.156 1 92.38 180 ARG A N 1
ATOM 1412 C CA . ARG A 1 180 ? 12.195 34.062 36.531 1 92.38 180 ARG A CA 1
ATOM 1413 C C . ARG A 1 180 ? 11.383 32.938 35.938 1 92.38 180 ARG A C 1
ATOM 1415 O O . ARG A 1 180 ? 11.938 31.953 35.406 1 92.38 180 ARG A O 1
ATOM 1422 N N . ALA A 1 181 ? 10.133 33.031 36 1 92.81 181 ALA A N 1
ATOM 1423 C CA . ALA A 1 181 ? 9.25 32.031 35.406 1 92.81 181 ALA A CA 1
ATOM 1424 C C . ALA A 1 181 ? 9.523 31.906 33.906 1 92.81 181 ALA A C 1
ATOM 1426 O O . ALA A 1 181 ? 9.516 30.781 33.375 1 92.81 181 ALA A O 1
ATOM 1427 N N . ASN A 1 182 ? 9.688 32.969 33.281 1 92.25 182 ASN A N 1
ATOM 1428 C CA . ASN A 1 182 ? 9.984 32.969 31.859 1 92.25 182 ASN A CA 1
ATOM 1429 C C . ASN A 1 182 ? 11.336 32.281 31.594 1 92.25 182 ASN A C 1
ATOM 1431 O O . ASN A 1 182 ? 11.469 31.531 30.625 1 92.25 182 ASN A O 1
ATOM 1435 N N . TYR A 1 183 ? 12.297 32.625 32.375 1 93 183 TYR A N 1
ATOM 1436 C CA . TYR A 1 183 ? 13.617 32.031 32.25 1 93 183 TYR A CA 1
ATOM 1437 C C . TYR A 1 183 ? 13.547 30.516 32.406 1 93 183 TYR A C 1
ATOM 1439 O O . TYR A 1 183 ? 14.117 29.781 31.609 1 93 183 TYR A O 1
ATOM 1447 N N . ASP A 1 184 ? 12.828 30.062 33.375 1 93.69 184 ASP A N 1
ATOM 1448 C CA . ASP A 1 184 ? 12.672 28.641 33.625 1 93.69 184 ASP A CA 1
ATOM 1449 C C . ASP A 1 184 ? 11.953 27.953 32.438 1 93.69 184 ASP A C 1
ATOM 1451 O O . ASP A 1 184 ? 12.273 26.812 32.094 1 93.69 184 ASP A O 1
ATOM 1455 N N . SER A 1 185 ? 10.977 28.609 31.906 1 93.31 185 SER A N 1
ATOM 1456 C CA . SER A 1 185 ? 10.273 28.078 30.75 1 93.31 185 SER A CA 1
ATOM 1457 C C . SER A 1 185 ? 11.219 27.891 29.562 1 93.31 185 SER A C 1
ATOM 1459 O O . SER A 1 185 ? 11.141 26.875 28.859 1 93.31 185 SER A O 1
ATOM 1461 N N . VAL A 1 186 ? 12.102 28.828 29.328 1 93.62 186 VAL A N 1
ATOM 1462 C CA . VAL A 1 186 ? 13.047 28.766 28.219 1 93.62 186 VAL A CA 1
ATOM 1463 C C . VAL A 1 186 ? 14.07 27.656 28.484 1 93.62 186 VAL A C 1
ATOM 1465 O O . VAL A 1 186 ? 14.516 26.984 27.547 1 93.62 186 VAL A O 1
ATOM 1468 N N . LEU A 1 187 ? 14.43 27.484 29.766 1 93.75 187 LEU A N 1
ATOM 1469 C CA . LEU A 1 187 ? 15.328 26.391 30.125 1 93.75 187 LEU A CA 1
ATOM 1470 C C . LEU A 1 187 ? 14.727 25.047 29.766 1 93.75 187 LEU A C 1
ATOM 1472 O O . LEU A 1 187 ? 15.438 24.141 29.281 1 93.75 187 LEU A O 1
ATOM 1476 N N . ALA A 1 188 ? 13.461 24.906 30.031 1 93.88 188 ALA A N 1
ATOM 1477 C CA . ALA A 1 188 ? 12.766 23.672 29.656 1 93.88 188 ALA A CA 1
ATOM 1478 C C . ALA A 1 188 ? 12.773 23.484 28.141 1 93.88 188 ALA A C 1
ATOM 1480 O O . ALA A 1 188 ? 12.922 22.359 27.656 1 93.88 188 ALA A O 1
ATOM 1481 N N . GLN A 1 189 ? 12.594 24.516 27.406 1 92.94 189 GLN A N 1
ATOM 1482 C CA . GLN A 1 189 ? 12.625 24.469 25.953 1 92.94 189 GLN A CA 1
ATOM 1483 C C . GLN A 1 189 ? 14 24.062 25.438 1 92.94 189 GLN A C 1
ATOM 1485 O O . GLN A 1 189 ? 14.117 23.375 24.422 1 92.94 189 GLN A O 1
ATOM 1490 N N . GLU A 1 190 ? 15.031 24.562 26.062 1 93.94 190 GLU A N 1
ATOM 1491 C CA . GLU A 1 190 ? 16.391 24.203 25.672 1 93.94 190 GLU A CA 1
ATOM 1492 C C . GLU A 1 190 ? 16.625 22.703 25.812 1 93.94 190 GLU A C 1
ATOM 1494 O O . GLU A 1 190 ? 17.234 22.078 24.938 1 93.94 190 GLU A O 1
ATOM 1499 N N . VAL A 1 191 ? 16.172 22.141 26.938 1 93.25 191 VAL A N 1
ATOM 1500 C CA . VAL A 1 191 ? 16.297 20.703 27.156 1 93.25 191 VAL A CA 1
ATOM 1501 C C . VAL A 1 191 ? 15.602 19.938 26.031 1 93.25 191 VAL A C 1
ATOM 1503 O O . VAL A 1 191 ? 16.172 18.984 25.484 1 93.25 191 VAL A O 1
ATOM 1506 N N . ALA A 1 192 ? 14.375 20.328 25.688 1 94.12 192 ALA A N 1
ATOM 1507 C CA . ALA A 1 192 ? 13.641 19.719 24.578 1 94.12 192 ALA A CA 1
ATOM 1508 C C . ALA A 1 192 ? 14.383 19.891 23.266 1 94.12 192 ALA A C 1
ATOM 1510 O O . ALA A 1 192 ? 14.422 18.984 22.438 1 94.12 192 ALA A O 1
ATOM 1511 N N . GLY A 1 193 ? 14.922 21.094 23.062 1 95.06 193 GLY A N 1
ATOM 1512 C CA . GLY A 1 193 ? 15.672 21.359 21.844 1 95.06 193 GLY A CA 1
ATOM 1513 C C . GLY A 1 193 ? 16.906 20.5 21.703 1 95.06 193 GLY A C 1
ATOM 1514 O O . GLY A 1 193 ? 17.219 20.016 20.609 1 95.06 193 GLY A O 1
ATOM 1515 N N . ARG A 1 194 ? 17.578 20.281 22.797 1 94.56 194 ARG A N 1
ATOM 1516 C CA . ARG A 1 194 ? 18.766 19.422 22.797 1 94.56 194 ARG A CA 1
ATOM 1517 C C . ARG A 1 194 ? 18.391 17.984 22.438 1 94.56 194 ARG A C 1
ATOM 1519 O O . ARG A 1 194 ? 19.094 17.344 21.641 1 94.56 194 ARG A O 1
ATOM 1526 N N . ASN A 1 195 ? 17.375 17.516 23.047 1 95.12 195 ASN A N 1
ATOM 1527 C CA . ASN A 1 195 ? 16.875 16.172 22.734 1 95.12 195 ASN A CA 1
ATOM 1528 C C . ASN A 1 195 ? 16.5 16.062 21.25 1 95.12 195 ASN A C 1
ATOM 1530 O O . ASN A 1 195 ? 16.75 15.023 20.625 1 95.12 195 ASN A O 1
ATOM 1534 N N . ASP A 1 196 ? 15.867 17.047 20.719 1 95.62 196 ASP A N 1
ATOM 1535 C CA . ASP A 1 196 ? 15.461 17.047 19.312 1 95.62 196 ASP A CA 1
ATOM 1536 C C . ASP A 1 196 ? 16.672 16.953 18.391 1 95.62 196 ASP A C 1
ATOM 1538 O O . ASP A 1 196 ? 16.641 16.266 17.375 1 95.62 196 ASP A O 1
ATOM 1542 N N . VAL A 1 197 ? 17.719 17.688 18.719 1 96.06 197 VAL A N 1
ATOM 1543 C CA . VAL A 1 197 ? 18.953 17.641 17.922 1 96.06 197 VAL A CA 1
ATOM 1544 C C . VAL A 1 197 ? 19.516 16.219 17.953 1 96.06 197 VAL A C 1
ATOM 1546 O O . VAL A 1 197 ? 19.844 15.656 16.906 1 96.06 197 VAL A O 1
ATOM 1549 N N . GLU A 1 198 ? 19.531 15.594 19.141 1 95.44 198 GLU A N 1
ATOM 1550 C CA . GLU A 1 198 ? 20.078 14.242 19.266 1 95.44 198 GLU A CA 1
ATOM 1551 C C . GLU A 1 198 ? 19.25 13.242 18.453 1 95.44 198 GLU A C 1
ATOM 1553 O O . GLU A 1 198 ? 19.812 12.375 17.781 1 95.44 198 GLU A O 1
ATOM 1558 N N . ASN A 1 199 ? 18 13.375 18.578 1 96.5 199 ASN A N 1
ATOM 1559 C CA . ASN A 1 199 ? 17.109 12.477 17.828 1 96.5 199 ASN A CA 1
ATOM 1560 C C . ASN A 1 199 ? 17.266 12.664 16.328 1 96.5 199 ASN A C 1
ATOM 1562 O O . ASN A 1 199 ? 17.219 11.695 15.57 1 96.5 199 ASN A O 1
ATOM 1566 N N . ALA A 1 200 ? 17.375 13.922 15.852 1 97.38 200 ALA A N 1
ATOM 1567 C CA . ALA A 1 200 ? 17.547 14.195 14.422 1 97.38 200 ALA A CA 1
ATOM 1568 C C . ALA A 1 200 ? 18.859 13.609 13.898 1 97.38 200 ALA A C 1
ATOM 1570 O O . ALA A 1 200 ? 18.891 13.07 12.789 1 97.38 200 ALA A O 1
ATOM 1571 N N . ILE A 1 201 ? 19.875 13.664 14.703 1 95.62 201 ILE A N 1
ATOM 1572 C CA . ILE A 1 201 ? 21.172 13.125 14.312 1 95.62 201 ILE A CA 1
ATOM 1573 C C . ILE A 1 201 ? 21.094 11.609 14.188 1 95.62 201 ILE A C 1
ATOM 1575 O O . ILE A 1 201 ? 21.641 11.023 13.25 1 95.62 201 ILE A O 1
ATOM 1579 N N . GLU A 1 202 ? 20.406 10.992 15.141 1 96.06 202 GLU A N 1
ATOM 1580 C CA . GLU A 1 202 ? 20.234 9.547 15.078 1 96.06 202 GLU A CA 1
ATOM 1581 C C . GLU A 1 202 ? 19.438 9.141 13.844 1 96.06 202 GLU A C 1
ATOM 1583 O O . GLU A 1 202 ? 19.703 8.094 13.242 1 96.06 202 GLU A O 1
ATOM 1588 N N . ALA A 1 203 ? 18.484 9.898 13.531 1 96.81 203 ALA A N 1
ATOM 1589 C CA . ALA A 1 203 ? 17.703 9.617 12.328 1 96.81 203 ALA A CA 1
ATOM 1590 C C . ALA A 1 203 ? 18.562 9.695 11.078 1 96.81 203 ALA A C 1
ATOM 1592 O O . ALA A 1 203 ? 18.422 8.883 10.164 1 96.81 203 ALA A O 1
ATOM 1593 N N . LEU A 1 204 ? 19.422 10.695 11.008 1 96.88 204 LEU A N 1
ATOM 1594 C CA . LEU A 1 204 ? 20.328 10.812 9.883 1 96.88 204 LEU A CA 1
ATOM 1595 C C . LEU A 1 204 ? 21.297 9.625 9.828 1 96.88 204 LEU A C 1
ATOM 1597 O O . LEU A 1 204 ? 21.578 9.094 8.758 1 96.88 204 LEU A O 1
ATOM 1601 N N . ARG A 1 205 ? 21.734 9.195 11 1 95.31 205 ARG A N 1
ATOM 1602 C CA . ARG A 1 205 ? 22.625 8.039 11.078 1 95.31 205 ARG A CA 1
ATOM 1603 C C . ARG A 1 205 ? 21.938 6.777 10.586 1 95.31 205 ARG A C 1
ATOM 1605 O O . ARG A 1 205 ? 22.562 5.93 9.945 1 95.31 205 ARG A O 1
ATOM 1612 N N . GLN A 1 206 ? 20.688 6.664 10.906 1 96.5 206 GLN A N 1
ATOM 1613 C CA . GLN A 1 206 ? 19.922 5.504 10.453 1 96.5 206 GLN A CA 1
ATOM 1614 C C . GLN A 1 206 ? 19.906 5.422 8.93 1 96.5 206 GLN A C 1
ATOM 1616 O O . GLN A 1 206 ? 20.016 4.336 8.359 1 96.5 206 GLN A O 1
ATOM 1621 N N . VAL A 1 207 ? 19.781 6.559 8.227 1 96.5 207 VAL A N 1
ATOM 1622 C CA . VAL A 1 207 ? 19.625 6.602 6.777 1 96.5 207 VAL A CA 1
ATOM 1623 C C . VAL A 1 207 ? 21 6.406 6.117 1 96.5 207 VAL A C 1
ATOM 1625 O O . VAL A 1 207 ? 21.109 5.699 5.113 1 96.5 207 VAL A O 1
ATOM 1628 N N . SER A 1 208 ? 22.078 7.035 6.68 1 94.38 208 SER A N 1
ATOM 1629 C CA . SER A 1 208 ? 23.375 7.062 6.008 1 94.38 208 SER A CA 1
ATOM 1630 C C . SER A 1 208 ? 24.312 6.02 6.59 1 94.38 208 SER A C 1
ATOM 1632 O O . SER A 1 208 ? 25.328 5.676 5.977 1 94.38 208 SER A O 1
ATOM 1634 N N . GLY A 1 209 ? 24.141 5.602 7.848 1 92.69 209 GLY A N 1
ATOM 1635 C CA . GLY A 1 209 ? 24.969 4.582 8.477 1 92.69 209 GLY A CA 1
ATOM 1636 C C . GLY A 1 209 ? 26.172 5.156 9.195 1 92.69 209 GLY A C 1
ATOM 1637 O O . GLY A 1 209 ? 27 4.406 9.734 1 92.69 209 GLY A O 1
ATOM 1638 N N . ILE A 1 210 ? 26.312 6.504 9.164 1 91.38 210 ILE A N 1
ATOM 1639 C CA . ILE A 1 210 ? 27.5 7.156 9.711 1 91.38 210 ILE A CA 1
ATOM 1640 C C . ILE A 1 210 ? 27.078 8.273 10.664 1 91.38 210 ILE A C 1
ATOM 1642 O O . ILE A 1 210 ? 26.078 8.945 10.438 1 91.38 210 ILE A O 1
ATOM 1646 N N . TYR A 1 211 ? 27.859 8.438 11.711 1 91.69 211 TYR A N 1
ATOM 1647 C CA . TYR A 1 211 ? 27.672 9.57 12.609 1 91.69 211 TYR A CA 1
ATOM 1648 C C . TYR A 1 211 ? 28.453 10.781 12.117 1 91.69 211 TYR A C 1
ATOM 1650 O O . TYR A 1 211 ? 29.641 10.688 11.812 1 91.69 211 TYR A O 1
ATOM 1658 N N . TYR A 1 212 ? 27.734 11.906 12.031 1 90.44 212 TYR A N 1
ATOM 1659 C CA . TYR A 1 212 ? 28.359 13.133 11.555 1 90.44 212 TYR A CA 1
ATOM 1660 C C . TYR A 1 212 ? 28.531 14.125 12.703 1 90.44 212 TYR A C 1
ATOM 1662 O O . TYR A 1 212 ? 27.547 14.633 13.242 1 90.44 212 TYR A O 1
ATOM 1670 N N . SER A 1 213 ? 29.766 14.516 12.961 1 89.88 213 SER A N 1
ATOM 1671 C CA . SER A 1 213 ? 30.031 15.461 14.047 1 89.88 213 SER A CA 1
ATOM 1672 C C . SER A 1 213 ? 29.922 16.906 13.555 1 89.88 213 SER A C 1
ATOM 1674 O O . SER A 1 213 ? 29.781 17.828 14.367 1 89.88 213 SER A O 1
ATOM 1676 N N . GLU A 1 214 ? 30.078 17.031 12.227 1 92.06 214 GLU A N 1
ATOM 1677 C CA . GLU A 1 214 ? 29.938 18.344 11.609 1 92.06 214 GLU A CA 1
ATOM 1678 C C . GLU A 1 214 ? 29.141 18.266 10.305 1 92.06 214 GLU A C 1
ATOM 1680 O O . GLU A 1 214 ? 29.25 17.297 9.562 1 92.06 214 GLU A O 1
ATOM 1685 N N . LEU A 1 215 ? 28.328 19.281 10.148 1 93.81 215 LEU A N 1
ATOM 1686 C CA . LEU A 1 215 ? 27.562 19.391 8.914 1 93.81 215 LEU A CA 1
ATOM 1687 C C . LEU A 1 215 ? 27.625 20.812 8.352 1 93.81 215 LEU A C 1
ATOM 1689 O O . LEU A 1 215 ? 27.859 21.766 9.094 1 93.81 215 LEU A O 1
ATOM 1693 N N . ALA A 1 216 ? 27.5 20.859 7.059 1 93.31 216 ALA A N 1
ATOM 1694 C CA . ALA A 1 216 ? 27.422 22.172 6.441 1 93.31 216 ALA A CA 1
ATOM 1695 C C . ALA A 1 216 ? 26.062 22.828 6.715 1 93.31 216 ALA A C 1
ATOM 1697 O O . ALA A 1 216 ? 25.016 22.234 6.441 1 93.31 216 ALA A O 1
ATOM 1698 N N . SER A 1 217 ? 26.047 24.031 7.23 1 93.44 217 SER A N 1
ATOM 1699 C CA . SER A 1 217 ? 24.828 24.734 7.582 1 93.44 217 SER A CA 1
ATOM 1700 C C . SER A 1 217 ? 24.25 25.469 6.379 1 93.44 217 SER A C 1
ATOM 1702 O O . SER A 1 217 ? 24.922 25.625 5.355 1 93.44 217 SER A O 1
ATOM 1704 N N . LEU A 1 218 ? 22.984 25.844 6.512 1 94 218 LEU A N 1
ATOM 1705 C CA . LEU A 1 218 ? 22.328 26.641 5.477 1 94 218 LEU A CA 1
ATOM 1706 C C . LEU A 1 218 ? 22.906 28.062 5.445 1 94 218 LEU A C 1
ATOM 1708 O O . LEU A 1 218 ? 23.031 28.703 6.488 1 94 218 LEU A O 1
ATOM 1712 N N . ASP A 1 219 ? 23.328 28.469 4.312 1 92.94 219 ASP A N 1
ATOM 1713 C CA . ASP A 1 219 ? 23.75 29.859 4.141 1 92.94 219 ASP A CA 1
ATOM 1714 C C . ASP A 1 219 ? 22.578 30.766 3.781 1 92.94 219 ASP A C 1
ATOM 1716 O O . ASP A 1 219 ? 22.125 30.781 2.635 1 92.94 219 ASP A O 1
ATOM 1720 N N . VAL A 1 220 ? 22.156 31.516 4.672 1 90.81 220 VAL A N 1
ATOM 1721 C CA . VAL A 1 220 ? 20.953 32.344 4.531 1 90.81 220 VAL A CA 1
ATOM 1722 C C . VAL A 1 220 ? 21.172 33.375 3.439 1 90.81 220 VAL A C 1
ATOM 1724 O O . VAL A 1 220 ? 20.219 33.812 2.777 1 90.81 220 VAL A O 1
ATOM 1727 N N . ASN A 1 221 ? 22.406 33.781 3.201 1 90.31 221 ASN A N 1
ATOM 1728 C CA . ASN A 1 221 ? 22.703 34.812 2.188 1 90.31 221 ASN A CA 1
ATOM 1729 C C . ASN A 1 221 ? 22.578 34.219 0.777 1 90.31 221 ASN A C 1
ATOM 1731 O O . ASN A 1 221 ? 22.312 34.969 -0.174 1 90.31 221 ASN A O 1
ATOM 1735 N N . ARG A 1 222 ? 22.766 32.938 0.717 1 91 222 ARG A N 1
ATOM 1736 C CA . ARG A 1 222 ? 22.672 32.25 -0.58 1 91 222 ARG A CA 1
ATOM 1737 C C . ARG A 1 222 ? 21.281 31.688 -0.8 1 91 222 ARG A C 1
ATOM 1739 O O . ARG A 1 222 ? 20.938 31.25 -1.908 1 91 222 ARG A O 1
ATOM 1746 N N . PHE A 1 223 ? 20.547 31.734 0.225 1 93.69 223 PHE A N 1
ATOM 1747 C CA . PHE A 1 223 ? 19.203 31.172 0.153 1 93.69 223 PHE A CA 1
ATOM 1748 C C . PHE A 1 223 ? 18.281 32.094 -0.63 1 93.69 223 PHE A C 1
ATOM 1750 O O . PHE A 1 223 ? 18.141 33.281 -0.304 1 93.69 223 PHE A O 1
ATOM 1757 N N . LYS A 1 224 ? 17.75 31.578 -1.721 1 92.31 224 LYS A N 1
ATOM 1758 C CA . LYS A 1 224 ? 16.75 32.281 -2.518 1 92.31 224 LYS A CA 1
ATOM 1759 C C . LYS A 1 224 ? 15.617 31.359 -2.936 1 92.31 224 LYS A C 1
ATOM 1761 O O . LYS A 1 224 ? 15.828 30.172 -3.135 1 92.31 224 LYS A O 1
ATOM 1766 N N . THR A 1 225 ? 14.438 31.906 -2.977 1 94.5 225 THR A N 1
ATOM 1767 C CA . THR A 1 225 ? 13.289 31.141 -3.424 1 94.5 225 THR A CA 1
ATOM 1768 C C . THR A 1 225 ? 13 31.406 -4.898 1 94.5 225 THR A C 1
ATOM 1770 O O . THR A 1 225 ? 13.188 32.531 -5.383 1 94.5 225 THR A O 1
ATOM 1773 N N . ASN A 1 226 ? 12.688 30.344 -5.562 1 91.81 226 ASN A N 1
ATOM 1774 C CA . ASN A 1 226 ? 12.281 30.453 -6.961 1 91.81 226 ASN A CA 1
ATOM 1775 C C . ASN A 1 226 ? 10.898 29.844 -7.191 1 91.81 226 ASN A C 1
ATOM 1777 O O . ASN A 1 226 ? 10.602 28.766 -6.672 1 91.81 226 ASN A O 1
ATOM 1781 N N . ALA A 1 227 ? 10.117 30.609 -7.965 1 91.75 227 ALA A N 1
ATOM 1782 C CA . ALA A 1 227 ? 8.797 30.078 -8.305 1 91.75 227 ALA A CA 1
ATOM 1783 C C . ALA A 1 227 ? 8.914 28.844 -9.188 1 91.75 227 ALA A C 1
ATOM 1785 O O . ALA A 1 227 ? 9.773 28.781 -10.07 1 91.75 227 ALA A O 1
ATOM 1786 N N . PRO A 1 228 ? 8.062 27.859 -8.945 1 93.12 228 PRO A N 1
ATOM 1787 C CA . PRO A 1 228 ? 8.086 26.672 -9.797 1 93.12 228 PRO A CA 1
ATOM 1788 C C . PRO A 1 228 ? 7.543 26.938 -11.195 1 93.12 228 PRO A C 1
ATOM 1790 O O . PRO A 1 228 ? 6.945 27.984 -11.445 1 93.12 228 PRO A O 1
ATOM 1793 N N . ASP A 1 229 ? 7.742 25.969 -12.117 1 92.5 229 ASP A N 1
ATOM 1794 C CA . ASP A 1 229 ? 7.156 26.031 -13.453 1 92.5 229 ASP A CA 1
ATOM 1795 C C . ASP A 1 229 ? 5.633 25.969 -13.391 1 92.5 229 ASP A C 1
ATOM 1797 O O . ASP A 1 229 ? 5.059 25.703 -12.328 1 92.5 229 ASP A O 1
ATOM 1801 N N . ALA A 1 230 ? 5.086 26.234 -14.547 1 94.69 230 ALA A N 1
ATOM 1802 C CA . ALA A 1 230 ? 3.629 26.188 -14.617 1 94.69 230 ALA A CA 1
ATOM 1803 C C . ALA A 1 230 ? 3.109 24.797 -14.297 1 94.69 230 ALA A C 1
ATOM 1805 O O . ALA A 1 230 ? 3.73 23.797 -14.672 1 94.69 230 ALA A O 1
ATOM 1806 N N . ILE A 1 231 ? 2.002 24.797 -13.672 1 95.25 231 ILE A N 1
ATOM 1807 C CA . ILE A 1 231 ? 1.446 23.547 -13.188 1 95.25 231 ILE A CA 1
ATOM 1808 C C . ILE A 1 231 ? 1.194 22.609 -14.359 1 95.25 231 ILE A C 1
ATOM 1810 O O . ILE A 1 231 ? 1.398 21.391 -14.25 1 95.25 231 ILE A O 1
ATOM 1814 N N . GLU A 1 232 ? 0.751 23.109 -15.477 1 95.31 232 GLU A N 1
ATOM 1815 C CA . GLU A 1 232 ? 0.464 22.281 -16.641 1 95.31 232 GLU A CA 1
ATOM 1816 C C . GLU A 1 232 ? 1.722 21.578 -17.141 1 95.31 232 GLU A C 1
ATOM 1818 O O . GLU A 1 232 ? 1.672 20.406 -17.516 1 95.31 232 GLU A O 1
ATOM 1823 N N . ALA A 1 233 ? 2.785 22.281 -17.141 1 95.62 233 ALA A N 1
ATOM 1824 C CA . ALA A 1 233 ? 4.055 21.688 -17.547 1 95.62 233 ALA A CA 1
ATOM 1825 C C . ALA A 1 233 ? 4.508 20.609 -16.578 1 95.62 233 ALA A C 1
ATOM 1827 O O . ALA A 1 233 ? 4.988 19.562 -16.984 1 95.62 233 ALA A O 1
ATOM 1828 N N . LEU A 1 234 ? 4.344 20.828 -15.32 1 96.75 234 LEU A N 1
ATOM 1829 C CA . LEU A 1 234 ? 4.734 19.875 -14.289 1 96.75 234 LEU A CA 1
ATOM 1830 C C . LEU A 1 234 ? 3.889 18.609 -14.375 1 96.75 234 LEU A C 1
ATOM 1832 O O . LEU A 1 234 ? 4.41 17.5 -14.227 1 96.75 234 LEU A O 1
ATOM 1836 N N . LEU A 1 235 ? 2.609 18.859 -14.672 1 97 235 LEU A N 1
ATOM 1837 C CA . LEU A 1 235 ? 1.703 17.719 -14.797 1 97 235 LEU A CA 1
ATOM 1838 C C . LEU A 1 235 ? 2.074 16.859 -16 1 97 235 LEU A C 1
ATOM 1840 O O . LEU A 1 235 ? 2.055 15.633 -15.93 1 97 235 LEU A O 1
ATOM 1844 N N . LYS A 1 236 ? 2.379 17.484 -17.078 1 96.19 236 LYS A N 1
ATOM 1845 C CA . LYS A 1 236 ? 2.787 16.75 -18.281 1 96.19 236 LYS A CA 1
ATOM 1846 C C . LYS A 1 236 ? 4.059 15.953 -18.016 1 96.19 236 LYS A C 1
ATOM 1848 O O . LYS A 1 236 ? 4.141 14.773 -18.391 1 96.19 236 LYS A O 1
ATOM 1853 N N . GLU A 1 237 ? 4.98 16.516 -17.344 1 95.56 237 GLU A N 1
ATOM 1854 C CA . GLU A 1 237 ? 6.223 15.828 -17 1 95.56 237 GLU A CA 1
ATOM 1855 C C . GLU A 1 237 ? 5.969 14.656 -16.062 1 95.56 237 GLU A C 1
ATOM 1857 O O . GLU A 1 237 ? 6.543 13.578 -16.234 1 95.56 237 GLU A O 1
ATOM 1862 N N . ALA A 1 238 ? 5.164 14.859 -15.039 1 97.25 238 ALA A N 1
ATOM 1863 C CA . ALA A 1 238 ? 4.84 13.82 -14.07 1 97.25 238 ALA A CA 1
ATOM 1864 C C . ALA A 1 238 ? 4.164 12.633 -14.75 1 97.25 238 ALA A C 1
ATOM 1866 O O . ALA A 1 238 ? 4.434 11.477 -14.414 1 97.25 238 ALA A O 1
ATOM 1867 N N . GLN A 1 239 ? 3.299 12.922 -15.742 1 96.38 239 GLN A N 1
ATOM 1868 C CA . GLN A 1 239 ? 2.582 11.867 -16.453 1 96.38 239 GLN A CA 1
ATOM 1869 C C . GLN A 1 239 ? 3.527 11.047 -17.328 1 96.38 239 GLN A C 1
ATOM 1871 O O . GLN A 1 239 ? 3.285 9.859 -17.562 1 96.38 239 GLN A O 1
ATOM 1876 N N . GLU A 1 240 ? 4.641 11.641 -17.688 1 95.12 240 GLU A N 1
ATOM 1877 C CA . GLU A 1 240 ? 5.566 10.969 -18.594 1 95.12 240 GLU A CA 1
ATOM 1878 C C . GLU A 1 240 ? 6.695 10.289 -17.812 1 95.12 240 GLU A C 1
ATOM 1880 O O . GLU A 1 240 ? 7.211 9.25 -18.25 1 95.12 240 GLU A O 1
ATOM 1885 N N . ARG A 1 241 ? 7.039 10.883 -16.641 1 95.5 241 ARG A N 1
ATOM 1886 C CA . ARG A 1 241 ? 8.32 10.477 -16.078 1 95.5 241 ARG A CA 1
ATOM 1887 C C . ARG A 1 241 ? 8.148 9.883 -14.688 1 95.5 241 ARG A C 1
ATOM 1889 O O . ARG A 1 241 ? 9.078 9.297 -14.133 1 95.5 241 ARG A O 1
ATOM 1896 N N . ASN A 1 242 ? 6.969 10.109 -14.086 1 97 242 ASN A N 1
ATOM 1897 C CA . ASN A 1 242 ? 6.777 9.594 -12.734 1 97 242 ASN A CA 1
ATOM 1898 C C . ASN A 1 242 ? 6.969 8.078 -12.68 1 97 242 ASN A C 1
ATOM 1900 O O . ASN A 1 242 ? 6.332 7.344 -13.438 1 97 242 ASN A O 1
ATOM 1904 N N . LEU A 1 243 ? 7.816 7.625 -11.75 1 96.69 243 LEU A N 1
ATOM 1905 C CA . LEU A 1 243 ? 8.227 6.223 -11.719 1 96.69 243 LEU A CA 1
ATOM 1906 C C . LEU A 1 243 ? 7.086 5.336 -11.234 1 96.69 243 LEU A C 1
ATOM 1908 O O . LEU A 1 243 ? 6.945 4.195 -11.68 1 96.69 243 LEU A O 1
ATOM 1912 N N . ASN A 1 244 ? 6.254 5.828 -10.289 1 96.44 244 ASN A N 1
ATOM 1913 C CA . ASN A 1 244 ? 5.102 5.055 -9.844 1 96.44 244 ASN A CA 1
ATOM 1914 C C . ASN A 1 244 ? 4.109 4.816 -10.977 1 96.44 244 ASN A C 1
ATOM 1916 O O . ASN A 1 244 ? 3.551 3.725 -11.102 1 96.44 244 ASN A O 1
ATOM 1920 N N . LEU A 1 245 ? 3.916 5.863 -11.797 1 97.31 245 LEU A N 1
ATOM 1921 C CA . LEU A 1 245 ? 3.012 5.754 -12.938 1 97.31 245 LEU A CA 1
ATOM 1922 C C . LEU A 1 245 ? 3.578 4.812 -13.992 1 97.31 245 LEU A C 1
ATOM 1924 O O . LEU A 1 245 ? 2.848 3.988 -14.555 1 97.31 245 LEU A O 1
ATOM 1928 N N . LEU A 1 246 ? 4.859 4.91 -14.227 1 96.88 246 LEU A N 1
ATOM 1929 C CA . LEU A 1 246 ? 5.516 3.998 -15.164 1 96.88 246 LEU A CA 1
ATOM 1930 C C . LEU A 1 246 ? 5.395 2.555 -14.688 1 96.88 246 LEU A C 1
ATOM 1932 O O . LEU A 1 246 ? 5.105 1.657 -15.484 1 96.88 246 LEU A O 1
ATOM 1936 N N . GLY A 1 247 ? 5.594 2.363 -13.367 1 97.12 247 GLY A N 1
ATOM 1937 C CA . GLY A 1 247 ? 5.426 1.036 -12.805 1 97.12 247 GLY A CA 1
ATOM 1938 C C . GLY A 1 247 ? 4.027 0.48 -12.992 1 97.12 247 GLY A C 1
ATOM 1939 O O . GLY A 1 247 ? 3.859 -0.685 -13.359 1 97.12 247 GLY A O 1
ATOM 1940 N N . ALA A 1 248 ? 3.027 1.305 -12.773 1 97.62 248 ALA A N 1
ATOM 1941 C CA . ALA A 1 248 ? 1.638 0.892 -12.945 1 97.62 248 ALA A CA 1
ATOM 1942 C C . ALA A 1 248 ? 1.333 0.583 -14.414 1 97.62 248 ALA A C 1
ATOM 1944 O O . ALA A 1 248 ? 0.591 -0.354 -14.711 1 97.62 248 ALA A O 1
ATOM 1945 N N . THR A 1 249 ? 1.903 1.334 -15.352 1 97.81 249 THR A N 1
ATOM 1946 C CA . THR A 1 249 ? 1.719 1.106 -16.781 1 97.81 249 THR A CA 1
ATOM 1947 C C . THR A 1 249 ? 2.305 -0.242 -17.188 1 97.81 249 THR A C 1
ATOM 1949 O O . THR A 1 249 ? 1.656 -1.017 -17.891 1 97.81 249 THR A O 1
ATOM 1952 N N . LEU A 1 250 ? 3.502 -0.476 -16.688 1 97.62 250 LEU A N 1
ATOM 1953 C CA . LEU A 1 250 ? 4.141 -1.749 -17 1 97.62 250 LEU A CA 1
ATOM 1954 C C . LEU A 1 250 ? 3.371 -2.912 -16.391 1 97.62 250 LEU A C 1
ATOM 1956 O O . LEU A 1 250 ? 3.281 -3.988 -16.984 1 97.62 250 LEU A O 1
ATOM 1960 N N . SER A 1 251 ? 2.799 -2.705 -15.211 1 97.88 251 SER A N 1
ATOM 1961 C CA . SER A 1 251 ? 2 -3.734 -14.555 1 97.88 251 SER A CA 1
ATOM 1962 C C . SER A 1 251 ? 0.736 -4.043 -15.352 1 97.88 251 SER A C 1
ATOM 1964 O O . SER A 1 251 ? 0.303 -5.195 -15.414 1 97.88 251 SER A O 1
ATOM 1966 N N . ARG A 1 252 ? 0.137 -2.98 -15.953 1 97.94 252 ARG A N 1
ATOM 1967 C CA . ARG A 1 252 ? -1.008 -3.203 -16.828 1 97.94 252 ARG A CA 1
ATOM 1968 C C . ARG A 1 252 ? -0.603 -4 -18.062 1 97.94 252 ARG A C 1
ATOM 1970 O O . ARG A 1 252 ? -1.318 -4.91 -18.484 1 97.94 252 ARG A O 1
ATOM 1977 N N . ASN A 1 253 ? 0.546 -3.709 -18.656 1 97.94 253 ASN A N 1
ATOM 1978 C CA . ASN A 1 253 ? 1.053 -4.465 -19.797 1 97.94 253 ASN A CA 1
ATOM 1979 C C . ASN A 1 253 ? 1.318 -5.922 -19.422 1 97.94 253 ASN A C 1
ATOM 1981 O O . ASN A 1 253 ? 1.054 -6.828 -20.219 1 97.94 253 ASN A O 1
ATOM 1985 N N . LEU A 1 254 ? 1.828 -6.07 -18.234 1 97.88 254 LEU A N 1
ATOM 1986 C CA . LEU A 1 254 ? 2.064 -7.418 -17.734 1 97.88 254 LEU A CA 1
ATOM 1987 C C . LEU A 1 254 ? 0.76 -8.203 -17.641 1 97.88 254 LEU A C 1
ATOM 1989 O O . LEU A 1 254 ? 0.712 -9.383 -18 1 97.88 254 LEU A O 1
ATOM 1993 N N . ALA A 1 255 ? -0.298 -7.574 -17.125 1 98.19 255 ALA A N 1
ATOM 1994 C CA . ALA A 1 255 ? -1.605 -8.219 -17.047 1 98.19 255 ALA A CA 1
ATOM 1995 C C . ALA A 1 255 ? -2.135 -8.578 -18.422 1 98.19 255 ALA A C 1
ATOM 1997 O O . ALA A 1 255 ? -2.814 -9.594 -18.594 1 98.19 255 ALA A O 1
ATOM 1998 N N . LYS A 1 256 ? -1.829 -7.742 -19.422 1 98.12 256 LYS A N 1
ATOM 1999 C CA . LYS A 1 256 ? -2.219 -8.047 -20.797 1 98.12 256 LYS A CA 1
ATOM 2000 C C . LYS A 1 256 ? -1.499 -9.289 -21.297 1 98.12 256 LYS A C 1
ATOM 2002 O O . LYS A 1 256 ? -2.113 -10.156 -21.938 1 98.12 256 LYS A O 1
ATOM 2007 N N . GLU A 1 257 ? -0.225 -9.359 -20.969 1 97.62 257 GLU A N 1
ATOM 2008 C CA . GLU A 1 257 ? 0.55 -10.531 -21.359 1 97.62 257 GLU A CA 1
ATOM 2009 C C . GLU A 1 257 ? 0.037 -11.789 -20.656 1 97.62 257 GLU A C 1
ATOM 2011 O O . GLU A 1 257 ? 0.128 -12.891 -21.219 1 97.62 257 GLU A O 1
ATOM 2016 N N . GLN A 1 258 ? -0.539 -11.641 -19.5 1 98.06 258 GLN A N 1
ATOM 2017 C CA . GLN A 1 258 ? -1.107 -12.773 -18.781 1 98.06 258 GLN A CA 1
ATOM 2018 C C . GLN A 1 258 ? -2.311 -13.352 -19.516 1 98.06 258 GLN A C 1
ATOM 2020 O O . GLN A 1 258 ? -2.564 -14.555 -19.453 1 98.06 258 GLN A O 1
ATOM 2025 N N . ILE A 1 259 ? -3.059 -12.5 -20.25 1 98.12 259 ILE A N 1
ATOM 2026 C CA . ILE A 1 259 ? -4.16 -12.977 -21.078 1 98.12 259 ILE A CA 1
ATOM 2027 C C . ILE A 1 259 ? -3.617 -13.867 -22.203 1 98.12 259 ILE A C 1
ATOM 2029 O O . ILE A 1 259 ? -4.133 -14.961 -22.438 1 98.12 259 ILE A O 1
ATOM 2033 N N . SER A 1 260 ? -2.498 -13.398 -22.797 1 97.88 260 SER A N 1
ATOM 2034 C CA . SER A 1 260 ? -1.87 -14.172 -23.859 1 97.88 260 SER A CA 1
ATOM 2035 C C . SER A 1 260 ? -1.352 -15.508 -23.328 1 97.88 260 SER A C 1
ATOM 2037 O O . SER A 1 260 ? -1.435 -16.531 -24.016 1 97.88 260 SER A O 1
ATOM 2039 N N . LEU A 1 261 ? -0.831 -15.453 -22.141 1 98 261 LEU A N 1
ATOM 2040 C CA . LEU A 1 261 ? -0.371 -16.688 -21.531 1 98 261 LEU A CA 1
ATOM 2041 C C . LEU A 1 261 ? -1.537 -17.656 -21.297 1 98 261 LEU A C 1
ATOM 2043 O O . LEU A 1 261 ? -1.438 -18.844 -21.594 1 98 261 LEU A O 1
ATOM 2047 N N . ALA A 1 262 ? -2.664 -17.125 -20.812 1 97.5 262 ALA A N 1
ATOM 2048 C CA . ALA A 1 262 ? -3.842 -17.969 -20.594 1 97.5 262 ALA A CA 1
ATOM 2049 C C . ALA A 1 262 ? -4.363 -18.531 -21.922 1 97.5 262 ALA A C 1
ATOM 2051 O O . ALA A 1 262 ? -4.762 -19.703 -21.984 1 97.5 262 ALA A O 1
ATOM 2052 N N . GLU A 1 263 ? -4.297 -17.812 -22.984 1 97.25 263 GLU A N 1
ATOM 2053 C CA . GLU A 1 263 ? -4.777 -18.219 -24.312 1 97.25 263 GLU A CA 1
ATOM 2054 C C . GLU A 1 263 ? -3.9 -19.312 -24.906 1 97.25 263 GLU A C 1
ATOM 2056 O O . GLU A 1 263 ? -4.359 -20.109 -25.734 1 97.25 263 GLU A O 1
ATOM 2061 N N . SER A 1 264 ? -2.666 -19.25 -24.406 1 97.19 264 SER A N 1
ATOM 2062 C CA . SER A 1 264 ? -1.747 -20.25 -24.938 1 97.19 264 SER A CA 1
ATOM 2063 C C . SER A 1 264 ? -2.18 -21.656 -24.578 1 97.19 264 SER A C 1
ATOM 2065 O O . SER A 1 264 ? -1.743 -22.625 -25.188 1 97.19 264 SER A O 1
ATOM 2067 N N . GLY A 1 265 ? -3.125 -21.797 -23.641 1 95.94 265 GLY A N 1
ATOM 2068 C CA . GLY A 1 265 ? -3.646 -23.094 -23.25 1 95.94 265 GLY A CA 1
ATOM 2069 C C . GLY A 1 265 ? -4.449 -23.766 -24.359 1 95.94 265 GLY A C 1
ATOM 2070 O O . GLY A 1 265 ? -4.684 -24.984 -24.297 1 95.94 265 GLY A O 1
ATOM 2071 N N . HIS A 1 266 ? -4.82 -23 -25.453 1 95.44 266 HIS A N 1
ATOM 2072 C CA . HIS A 1 266 ? -5.59 -23.547 -26.562 1 95.44 266 HIS A CA 1
ATOM 2073 C C . HIS A 1 266 ? -4.676 -24.047 -27.672 1 95.44 266 HIS A C 1
ATOM 2075 O O . HIS A 1 266 ? -5.129 -24.719 -28.594 1 95.44 266 HIS A O 1
ATOM 2081 N N . TYR A 1 267 ? -3.33 -23.812 -27.531 1 96.62 267 TYR A N 1
ATOM 2082 C CA . TYR A 1 267 ? -2.42 -24.141 -28.625 1 96.62 267 TYR A CA 1
ATOM 2083 C C . TYR A 1 267 ? -1.809 -25.516 -28.438 1 96.62 267 TYR A C 1
ATOM 2085 O O . TYR A 1 267 ? -1.675 -26 -27.297 1 96.62 267 TYR A O 1
ATOM 2093 N N . PRO A 1 268 ? -1.453 -26.172 -29.531 1 96.94 268 PRO A N 1
ATOM 2094 C CA . PRO A 1 268 ? -0.751 -27.453 -29.406 1 96.94 268 PRO A CA 1
ATOM 2095 C C . PRO A 1 268 ? 0.686 -27.281 -28.906 1 96.94 268 PRO A C 1
ATOM 2097 O O . PRO A 1 268 ? 1.215 -26.172 -28.891 1 96.94 268 PRO A O 1
ATOM 2100 N N . THR A 1 269 ? 1.196 -28.344 -28.469 1 97.25 269 THR A N 1
ATOM 2101 C CA . THR A 1 269 ? 2.613 -28.391 -28.141 1 97.25 269 THR A CA 1
ATOM 2102 C C . THR A 1 269 ? 3.336 -29.453 -28.969 1 97.25 269 THR A C 1
ATOM 2104 O O . THR A 1 269 ? 2.756 -30.484 -29.312 1 97.25 269 THR A O 1
ATOM 2107 N N . VAL A 1 270 ? 4.547 -29.109 -29.438 1 97.44 270 VAL A N 1
ATOM 2108 C CA . VAL A 1 270 ? 5.387 -30.016 -30.219 1 97.44 270 VAL A CA 1
ATOM 2109 C C . VAL A 1 270 ? 6.719 -30.234 -29.5 1 97.44 270 VAL A C 1
ATOM 2111 O O . VAL A 1 270 ? 7.422 -29.266 -29.172 1 97.44 270 VAL A O 1
ATOM 2114 N N . ASN A 1 271 ? 7 -31.453 -29.281 1 97.06 271 ASN A N 1
ATOM 2115 C CA . ASN A 1 271 ? 8.242 -31.797 -28.594 1 97.06 271 ASN A CA 1
ATOM 2116 C C . ASN A 1 271 ? 9.047 -32.812 -29.406 1 97.06 271 ASN A C 1
ATOM 2118 O O . ASN A 1 271 ? 8.469 -33.719 -30.031 1 97.06 271 ASN A O 1
ATOM 2122 N N . LEU A 1 272 ? 10.359 -32.594 -29.438 1 97.44 272 LEU A N 1
ATOM 2123 C CA . LEU A 1 272 ? 11.297 -33.594 -29.969 1 97.44 272 LEU A CA 1
ATOM 2124 C C . LEU A 1 272 ? 11.906 -34.406 -28.844 1 97.44 272 LEU A C 1
ATOM 2126 O O . LEU A 1 272 ? 12.273 -33.875 -27.797 1 97.44 272 LEU A O 1
ATOM 2130 N N . SER A 1 273 ? 11.875 -35.656 -29 1 95.94 273 SER A N 1
ATOM 2131 C CA . SER A 1 273 ? 12.508 -36.562 -28.031 1 95.94 273 SER A CA 1
ATOM 2132 C C . SER A 1 273 ? 13.477 -37.5 -28.734 1 95.94 273 SER A C 1
ATOM 2134 O O . SER A 1 273 ? 13.211 -37.969 -29.844 1 95.94 273 SER A O 1
ATOM 2136 N N . ALA A 1 274 ? 14.609 -37.625 -28.234 1 95.12 274 ALA A N 1
ATOM 2137 C CA . ALA A 1 274 ? 15.609 -38.625 -28.656 1 95.12 274 ALA A CA 1
ATOM 2138 C C . ALA A 1 274 ? 16.172 -39.375 -27.469 1 95.12 274 ALA A C 1
ATOM 2140 O O . ALA A 1 274 ? 16.281 -38.844 -26.375 1 95.12 274 ALA A O 1
ATOM 2141 N N . GLY A 1 275 ? 16.375 -40.625 -27.719 1 95.12 275 GLY A N 1
ATOM 2142 C CA . GLY A 1 275 ? 16.906 -41.438 -26.625 1 95.12 275 GLY A CA 1
ATOM 2143 C C . GLY A 1 275 ? 17.641 -42.656 -27.109 1 95.12 275 GLY A C 1
ATOM 2144 O O . GLY A 1 275 ? 17.438 -43.094 -28.25 1 95.12 275 GLY A O 1
ATOM 2145 N N . THR A 1 276 ? 18.578 -43.125 -26.375 1 93.94 276 THR A N 1
ATOM 2146 C CA . THR A 1 276 ? 19.266 -44.406 -26.578 1 93.94 276 THR A CA 1
ATOM 2147 C C . THR A 1 276 ? 19.375 -45.188 -25.266 1 93.94 276 THR A C 1
ATOM 2149 O O . THR A 1 276 ? 19.531 -44.594 -24.188 1 93.94 276 THR A O 1
ATOM 2152 N N . GLY A 1 277 ? 19.109 -46.438 -25.422 1 93.88 277 GLY A N 1
ATOM 2153 C CA . GLY A 1 277 ? 19.141 -47.25 -24.219 1 93.88 277 GLY A CA 1
ATOM 2154 C C . GLY A 1 277 ? 19.547 -48.688 -24.469 1 93.88 277 GLY A C 1
ATOM 2155 O O . GLY A 1 277 ? 19.516 -49.156 -25.609 1 93.88 277 GLY A O 1
ATOM 2156 N N . VAL A 1 278 ? 20.078 -49.344 -23.406 1 92.75 278 VAL A N 1
ATOM 2157 C CA . VAL A 1 278 ? 20.484 -50.75 -23.438 1 92.75 278 VAL A CA 1
ATOM 2158 C C . VAL A 1 278 ? 19.766 -51.531 -22.328 1 92.75 278 VAL A C 1
ATOM 2160 O O . VAL A 1 278 ? 19.484 -50.969 -21.266 1 92.75 278 VAL A O 1
ATOM 2163 N N . THR A 1 279 ? 19.375 -52.656 -22.594 1 91.56 279 THR A N 1
ATOM 2164 C CA . THR A 1 279 ? 18.781 -53.562 -21.609 1 91.56 279 THR A CA 1
ATOM 2165 C C . THR A 1 279 ? 19.438 -54.938 -21.656 1 91.56 279 THR A C 1
ATOM 2167 O O . THR A 1 279 ? 19.578 -55.531 -22.734 1 91.56 279 THR A O 1
ATOM 2170 N N . ASN A 1 280 ? 19.891 -55.375 -20.562 1 90.56 280 ASN A N 1
ATOM 2171 C CA . ASN A 1 280 ? 20.406 -56.719 -20.375 1 90.56 280 ASN A CA 1
ATOM 2172 C C . ASN A 1 280 ? 19.438 -57.562 -19.547 1 90.56 280 ASN A C 1
ATOM 2174 O O . ASN A 1 280 ? 19.266 -57.344 -18.344 1 90.56 280 ASN A O 1
ATOM 2178 N N . THR A 1 281 ? 18.828 -58.594 -20.156 1 91 281 THR A N 1
ATOM 2179 C CA . THR A 1 281 ? 17.828 -59.406 -19.5 1 91 281 THR A CA 1
ATOM 2180 C C . THR A 1 281 ? 18.312 -60.844 -19.359 1 91 281 THR A C 1
ATOM 2182 O O . THR A 1 281 ? 18.688 -61.5 -20.344 1 91 281 THR A O 1
ATOM 2185 N N . ASP A 1 282 ? 18.219 -61.344 -18.172 1 89.69 282 ASP A N 1
ATOM 2186 C CA . ASP A 1 282 ? 18.531 -62.75 -17.875 1 89.69 282 ASP A CA 1
ATOM 2187 C C . ASP A 1 282 ? 17.281 -63.5 -17.422 1 89.69 282 ASP A C 1
ATOM 2189 O O . ASP A 1 282 ? 16.641 -63.125 -16.438 1 89.69 282 ASP A O 1
ATOM 2193 N N . TYR A 1 283 ? 16.984 -64.562 -18.109 1 90.06 283 TYR A N 1
ATOM 2194 C CA . TYR A 1 283 ? 15.805 -65.375 -17.797 1 90.06 283 TYR A CA 1
ATOM 2195 C C . TYR A 1 283 ? 16.172 -66.562 -16.953 1 90.06 283 TYR A C 1
ATOM 2197 O O . TYR A 1 283 ? 17.25 -67.125 -17.125 1 90.06 283 TYR A O 1
ATOM 2205 N N . SER A 1 284 ? 15.289 -66.812 -16.031 1 86 284 SER A N 1
ATOM 2206 C CA . SER A 1 284 ? 15.477 -68 -15.18 1 86 284 SER A CA 1
ATOM 2207 C C . SER A 1 284 ? 14.148 -68.688 -14.914 1 86 284 SER A C 1
ATOM 2209 O O . SER A 1 284 ? 13.078 -68.125 -15.086 1 86 284 SER A O 1
ATOM 2211 N N . GLY A 1 285 ? 14.203 -69.875 -14.523 1 83.12 285 GLY A N 1
ATOM 2212 C CA . GLY A 1 285 ? 13.023 -70.688 -14.227 1 83.12 285 GLY A CA 1
ATOM 2213 C C . GLY A 1 285 ? 12.617 -71.562 -15.359 1 83.12 285 GLY A C 1
ATOM 2214 O O . GLY A 1 285 ? 13.188 -71.5 -16.453 1 83.12 285 GLY A O 1
ATOM 2215 N N . ASN A 1 286 ? 11.594 -72.562 -15.125 1 82 286 ASN A N 1
ATOM 2216 C CA . ASN A 1 286 ? 11.211 -73.562 -16.109 1 82 286 ASN A CA 1
ATOM 2217 C C . ASN A 1 286 ? 9.742 -73.438 -16.5 1 82 286 ASN A C 1
ATOM 2219 O O . ASN A 1 286 ? 9.188 -74.312 -17.156 1 82 286 ASN A O 1
ATOM 2223 N N . GLY A 1 287 ? 9.094 -72.375 -16.156 1 80.69 287 GLY A N 1
ATOM 2224 C CA . GLY A 1 287 ? 7.66 -72.312 -16.359 1 80.69 287 GLY A CA 1
ATOM 2225 C C . GLY A 1 287 ? 7.285 -71.688 -17.688 1 80.69 287 GLY A C 1
ATOM 2226 O O . GLY A 1 287 ? 6.152 -71.25 -17.875 1 80.69 287 GLY A O 1
ATOM 2227 N N . TYR A 1 288 ? 8.273 -71.688 -18.656 1 85.12 288 TYR A N 1
ATOM 2228 C CA . TYR A 1 288 ? 8 -71.062 -19.953 1 85.12 288 TYR A CA 1
ATOM 2229 C C . TYR A 1 288 ? 7.383 -72.062 -20.891 1 85.12 288 TYR A C 1
ATOM 2231 O O . TYR A 1 288 ? 7.957 -73.188 -21.125 1 85.12 288 TYR A O 1
ATOM 2239 N N . PRO A 1 289 ? 6.203 -71.75 -21.5 1 81.12 289 PRO A N 1
ATOM 2240 C CA . PRO A 1 289 ? 5.527 -72.688 -22.344 1 81.12 289 PRO A CA 1
ATOM 2241 C C . PRO A 1 289 ? 6.379 -73.125 -23.531 1 81.12 289 PRO A C 1
ATOM 2243 O O . PRO A 1 289 ? 6.34 -74.312 -23.922 1 81.12 289 PRO A O 1
ATOM 2246 N N . ASN A 1 290 ? 7.145 -72.25 -24.188 1 83.25 290 ASN A N 1
ATOM 2247 C CA . ASN A 1 290 ? 7.969 -72.562 -25.344 1 83.25 290 ASN A CA 1
ATOM 2248 C C . ASN A 1 290 ? 9.453 -72.625 -24.984 1 83.25 290 ASN A C 1
ATOM 2250 O O . ASN A 1 290 ? 10.297 -72.25 -25.797 1 83.25 290 ASN A O 1
ATOM 2254 N N . GLY A 1 291 ? 9.781 -73 -23.703 1 79.88 291 GLY A N 1
ATOM 2255 C CA . GLY A 1 291 ? 11.156 -73 -23.25 1 79.88 291 GLY A CA 1
ATOM 2256 C C . GLY A 1 291 ? 11.633 -71.625 -22.781 1 79.88 291 GLY A C 1
ATOM 2257 O O . GLY A 1 291 ? 11.062 -70.625 -23.156 1 79.88 291 GLY A O 1
ATOM 2258 N N . ARG A 1 292 ? 12.625 -71.688 -21.828 1 82.94 292 ARG A N 1
ATOM 2259 C CA . ARG A 1 292 ? 13.188 -70.438 -21.328 1 82.94 292 ARG A CA 1
ATOM 2260 C C . ARG A 1 292 ? 13.844 -69.625 -22.438 1 82.94 292 ARG A C 1
ATOM 2262 O O . ARG A 1 292 ? 14.672 -70.188 -23.188 1 82.94 292 ARG A O 1
ATOM 2269 N N . PRO A 1 293 ? 13.453 -68.438 -22.625 1 79.38 293 PRO A N 1
ATOM 2270 C CA . PRO A 1 293 ? 14.102 -67.625 -23.641 1 79.38 293 PRO A CA 1
ATOM 2271 C C . PRO A 1 293 ? 15.594 -67.375 -23.375 1 79.38 293 PRO A C 1
ATOM 2273 O O . PRO A 1 293 ? 16.031 -67.5 -22.219 1 79.38 293 PRO A O 1
ATOM 2276 N N . ASN A 1 294 ? 16.438 -67.188 -24.531 1 81.5 294 ASN A N 1
ATOM 2277 C CA . ASN A 1 294 ? 17.844 -66.812 -24.344 1 81.5 294 ASN A CA 1
ATOM 2278 C C . ASN A 1 294 ? 18 -65.438 -23.672 1 81.5 294 ASN A C 1
ATOM 2280 O O . ASN A 1 294 ? 17.172 -64.562 -23.859 1 81.5 294 ASN A O 1
ATOM 2284 N N . ASN A 1 295 ? 19.141 -65.438 -22.828 1 85.06 295 ASN A N 1
ATOM 2285 C CA . ASN A 1 295 ? 19.484 -64.062 -22.297 1 85.06 295 ASN A CA 1
ATOM 2286 C C . ASN A 1 295 ? 19.656 -63.062 -23.422 1 85.06 295 ASN A C 1
ATOM 2288 O O . ASN A 1 295 ? 20.047 -63.438 -24.547 1 85.06 295 ASN A O 1
ATOM 2292 N N . SER A 1 296 ? 19.297 -61.906 -23.141 1 86.44 296 SER A N 1
ATOM 2293 C CA . SER A 1 296 ? 19.297 -60.875 -24.203 1 86.44 296 SER A CA 1
ATOM 2294 C C . SER A 1 296 ? 20.016 -59.625 -23.734 1 86.44 296 SER A C 1
ATOM 2296 O O . SER A 1 296 ? 19.891 -59.219 -22.578 1 86.44 296 SER A O 1
ATOM 2298 N N . TYR A 1 297 ? 20.984 -59.125 -24.562 1 88.5 297 TYR A N 1
ATOM 2299 C CA . TYR A 1 297 ? 21.578 -57.781 -24.438 1 88.5 297 TYR A CA 1
ATOM 2300 C C . TYR A 1 297 ? 21.219 -56.906 -25.625 1 88.5 297 TYR A C 1
ATOM 2302 O O . TYR A 1 297 ? 21.953 -56.875 -26.625 1 88.5 297 TYR A O 1
ATOM 2310 N N . ALA A 1 298 ? 20.203 -56.125 -25.469 1 87.25 298 ALA A N 1
ATOM 2311 C CA . ALA A 1 298 ? 19.609 -55.406 -26.594 1 87.25 298 ALA A CA 1
ATOM 2312 C C . ALA A 1 298 ? 19.766 -53.906 -26.391 1 87.25 298 ALA A C 1
ATOM 2314 O O . ALA A 1 298 ? 19.766 -53.406 -25.25 1 87.25 298 ALA A O 1
ATOM 2315 N N . GLY A 1 299 ? 20.062 -53.188 -27.453 1 89.44 299 GLY A N 1
ATOM 2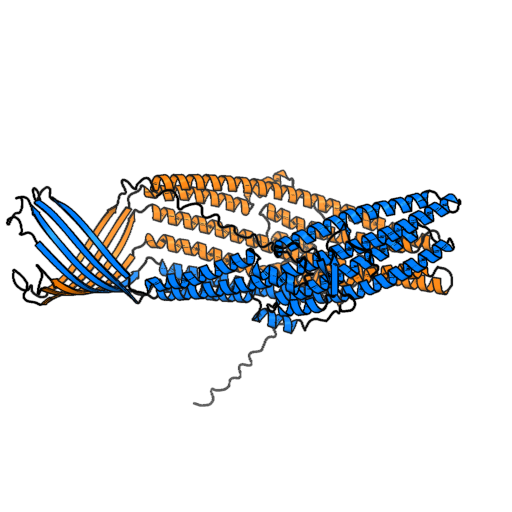316 C CA . GLY A 1 299 ? 20.094 -51.719 -27.469 1 89.44 299 GLY A CA 1
ATOM 2317 C C . GLY A 1 299 ? 19.125 -51.125 -28.484 1 89.44 299 GLY A C 1
ATOM 2318 O O . GLY A 1 299 ? 18.781 -51.781 -29.469 1 89.44 299 GLY A O 1
ATOM 2319 N N . GLN A 1 300 ? 18.672 -49.969 -28.125 1 91.19 300 GLN A N 1
ATOM 2320 C CA . GLN A 1 300 ? 17.734 -49.281 -29.031 1 91.19 300 GLN A CA 1
ATOM 2321 C C . GLN A 1 300 ? 17.891 -47.781 -28.969 1 91.19 300 GLN A C 1
ATOM 2323 O O . GLN A 1 300 ? 18.109 -47.219 -27.891 1 91.19 300 GLN A O 1
ATOM 2328 N N . SER A 1 301 ? 17.938 -47.125 -30.156 1 93 301 SER A N 1
ATOM 2329 C CA . SER A 1 301 ? 17.891 -45.656 -30.281 1 93 301 SER A CA 1
ATOM 2330 C C . SER A 1 301 ? 16.594 -45.219 -30.922 1 93 301 SER A C 1
ATOM 2332 O O . SER A 1 301 ? 16.078 -45.844 -31.828 1 93 301 SER A O 1
ATOM 2334 N N . THR A 1 302 ? 16.094 -44.25 -30.344 1 93.69 302 THR A N 1
ATOM 2335 C CA . THR A 1 302 ? 14.836 -43.719 -30.859 1 93.69 302 THR A CA 1
ATOM 2336 C C . THR A 1 302 ? 14.906 -42.188 -31.031 1 93.69 302 THR A C 1
ATOM 2338 O O . THR A 1 302 ? 15.539 -41.5 -30.219 1 93.69 302 THR A O 1
ATOM 2341 N N . ILE A 1 303 ? 14.398 -41.594 -32.156 1 94.56 303 ILE A N 1
ATOM 2342 C CA . ILE A 1 303 ? 14.164 -40.188 -32.375 1 94.56 303 ILE A CA 1
ATOM 2343 C C . ILE A 1 303 ? 12.719 -39.969 -32.812 1 94.56 303 ILE A C 1
ATOM 2345 O O . ILE A 1 303 ? 12.203 -40.688 -33.688 1 94.56 303 ILE A O 1
ATOM 2349 N N . GLY A 1 304 ? 12.102 -39.031 -32.125 1 95.44 304 GLY A N 1
ATOM 2350 C CA . GLY A 1 304 ? 10.695 -38.844 -32.469 1 95.44 304 GLY A CA 1
ATOM 2351 C C . GLY A 1 304 ? 10.203 -37.438 -32.188 1 95.44 304 GLY A C 1
ATOM 2352 O O . GLY A 1 304 ? 10.812 -36.719 -31.422 1 95.44 304 GLY A O 1
ATOM 2353 N N . VAL A 1 305 ? 9.156 -37.031 -32.938 1 96.06 305 VAL A N 1
ATOM 2354 C CA . VAL A 1 305 ? 8.43 -35.781 -32.719 1 96.06 305 VAL A CA 1
ATOM 2355 C C . VAL A 1 305 ? 7 -36.062 -32.281 1 96.06 305 VAL A C 1
ATOM 2357 O O . VAL A 1 305 ? 6.328 -36.938 -32.875 1 96.06 305 VAL A O 1
ATOM 2360 N N . ASN A 1 306 ? 6.645 -35.406 -31.156 1 95.94 306 ASN A N 1
ATOM 2361 C CA . ASN A 1 306 ? 5.305 -35.594 -30.625 1 95.94 306 ASN A CA 1
ATOM 2362 C C . ASN A 1 306 ? 4.516 -34.281 -30.562 1 95.94 306 ASN A C 1
ATOM 2364 O O . ASN A 1 306 ? 5.043 -33.25 -30.172 1 95.94 306 ASN A O 1
ATOM 2368 N N . VAL A 1 307 ? 3.254 -34.375 -31.062 1 96.81 307 VAL A N 1
ATOM 2369 C CA . VAL A 1 307 ? 2.346 -33.25 -31.047 1 96.81 307 VAL A CA 1
ATOM 2370 C C . VAL A 1 307 ? 1.172 -33.531 -30.109 1 96.81 307 VAL A C 1
ATOM 2372 O O . VAL A 1 307 ? 0.64 -34.625 -30.109 1 96.81 307 VAL A O 1
ATOM 2375 N N . SER A 1 308 ? 0.863 -32.562 -29.25 1 96.62 308 SER A N 1
ATOM 2376 C CA . SER A 1 308 ? -0.291 -32.656 -28.359 1 96.62 308 SER A CA 1
ATOM 2377 C C . SER A 1 308 ? -1.224 -31.469 -28.531 1 96.62 308 SER A C 1
ATOM 2379 O O . SER A 1 308 ? -0.782 -30.328 -28.484 1 96.62 308 SER A O 1
ATOM 2381 N N . ILE A 1 309 ? -2.533 -31.75 -28.734 1 96 309 ILE A N 1
ATOM 2382 C CA . ILE A 1 309 ? -3.535 -30.703 -28.938 1 96 309 ILE A CA 1
ATOM 2383 C C . ILE A 1 309 ? -4.684 -30.891 -27.953 1 96 309 ILE A C 1
ATOM 2385 O O . ILE A 1 309 ? -5.43 -31.875 -28.047 1 96 309 ILE A O 1
ATOM 2389 N N . PRO A 1 310 ? -4.832 -29.984 -27.031 1 94.5 310 PRO A N 1
ATOM 2390 C CA . PRO A 1 310 ? -6.027 -30.062 -26.188 1 94.5 310 PRO A CA 1
ATOM 2391 C C . PRO A 1 310 ? -7.305 -29.688 -26.922 1 94.5 310 PRO A C 1
ATOM 2393 O O . PRO A 1 310 ? -7.441 -28.547 -27.391 1 94.5 310 PRO A O 1
ATOM 2396 N N . LEU A 1 311 ? -8.25 -30.578 -27.016 1 95.44 311 LEU A N 1
ATOM 2397 C CA . LEU A 1 311 ? -9.484 -30.328 -27.766 1 95.44 311 LEU A CA 1
ATOM 2398 C C . LEU A 1 311 ? -10.562 -29.766 -26.844 1 95.44 311 LEU A C 1
ATOM 2400 O O . LEU A 1 311 ? -11.273 -28.828 -27.219 1 95.44 311 LEU A O 1
ATOM 2404 N N . TYR A 1 312 ? -10.719 -30.406 -25.75 1 95.69 312 TYR A N 1
ATOM 2405 C CA . TYR A 1 312 ? -11.688 -29.969 -24.75 1 95.69 312 TYR A CA 1
ATOM 2406 C C . TYR A 1 312 ? -11.156 -30.188 -23.344 1 95.69 312 TYR A C 1
ATOM 2408 O O . TYR A 1 312 ? -10.844 -31.312 -22.953 1 95.69 312 TYR A O 1
ATOM 2416 N N . THR A 1 313 ? -11.086 -29.062 -22.562 1 94.56 313 THR A N 1
ATOM 2417 C CA . THR A 1 313 ? -10.492 -29.125 -21.234 1 94.56 313 THR A CA 1
ATOM 2418 C C . THR A 1 313 ? -11.523 -28.75 -20.172 1 94.56 313 THR A C 1
ATOM 2420 O O . THR A 1 313 ? -11.18 -28.141 -19.156 1 94.56 313 THR A O 1
ATOM 2423 N N . GLY A 1 314 ? -12.828 -28.891 -20.453 1 94.62 314 GLY A N 1
ATOM 2424 C CA . GLY A 1 314 ? -13.867 -28.594 -19.484 1 94.62 314 GLY A CA 1
ATOM 2425 C C . GLY A 1 314 ? -14.062 -27.094 -19.25 1 94.62 314 GLY A C 1
ATOM 2426 O O . GLY A 1 314 ? -14.531 -26.688 -18.188 1 94.62 314 GLY A O 1
ATOM 2427 N N . GLY A 1 315 ? -13.57 -26.281 -20.109 1 95.06 315 GLY A N 1
ATOM 2428 C CA . GLY A 1 315 ? -13.719 -24.844 -20 1 95.06 315 GLY A CA 1
ATOM 2429 C C . GLY A 1 315 ? -12.648 -24.188 -19.156 1 95.06 315 GLY A C 1
ATOM 2430 O O . GLY A 1 315 ? -12.719 -22.984 -18.875 1 95.06 315 GLY A O 1
ATOM 2431 N N . ALA A 1 316 ? -11.648 -24.922 -18.688 1 95.12 316 ALA A N 1
ATOM 2432 C CA . ALA A 1 316 ? -10.609 -24.406 -17.797 1 95.12 316 ALA A CA 1
ATOM 2433 C C . ALA A 1 316 ? -9.828 -23.266 -18.453 1 95.12 316 ALA A C 1
ATOM 2435 O O . ALA A 1 316 ? -9.656 -22.203 -17.859 1 95.12 316 ALA A O 1
ATOM 2436 N N . VAL A 1 317 ? -9.406 -23.469 -19.734 1 96.06 317 VAL A N 1
ATOM 2437 C CA . VAL A 1 317 ? -8.578 -22.484 -20.422 1 96.06 317 VAL A CA 1
ATOM 2438 C C . VAL A 1 317 ? -9.391 -21.219 -20.688 1 96.06 317 VAL A C 1
ATOM 2440 O O . VAL A 1 317 ? -8.914 -20.109 -20.438 1 96.06 317 VAL A O 1
ATOM 2443 N N . SER A 1 318 ? -10.656 -21.438 -21.156 1 96.44 318 SER A N 1
ATOM 2444 C CA . SER A 1 318 ? -11.516 -20.297 -21.406 1 96.44 318 SER A CA 1
ATOM 2445 C C . SER A 1 318 ? -11.766 -19.5 -20.125 1 96.44 318 SER A C 1
ATOM 2447 O O . SER A 1 318 ? -11.766 -18.266 -20.156 1 96.44 318 SER A O 1
ATOM 2449 N N . SER A 1 319 ? -11.977 -20.156 -19.078 1 96.88 319 SER A N 1
ATOM 2450 C CA . SER A 1 319 ? -12.18 -19.484 -17.797 1 96.88 319 SER A CA 1
ATOM 2451 C C . SER A 1 319 ? -10.914 -18.781 -17.328 1 96.88 319 SER A C 1
ATOM 2453 O O . SER A 1 319 ? -10.984 -17.672 -16.781 1 96.88 319 SER A O 1
ATOM 2455 N N . GLN A 1 320 ? -9.773 -19.406 -17.531 1 96.94 320 GLN A N 1
ATOM 2456 C CA . GLN A 1 320 ? -8.5 -18.781 -17.188 1 96.94 320 GLN A CA 1
ATOM 2457 C C . GLN A 1 320 ? -8.281 -17.5 -18 1 96.94 320 GLN A C 1
ATOM 2459 O O . GLN A 1 320 ? -7.719 -16.531 -17.484 1 96.94 320 GLN A O 1
ATOM 2464 N N . VAL A 1 321 ? -8.695 -17.516 -19.25 1 97.69 321 VAL A N 1
ATOM 2465 C CA . VAL A 1 321 ? -8.594 -16.328 -20.094 1 97.69 321 VAL A CA 1
ATOM 2466 C C . VAL A 1 321 ? -9.492 -15.219 -19.531 1 97.69 321 VAL A C 1
ATOM 2468 O O . VAL A 1 321 ? -9.062 -14.07 -19.406 1 97.69 321 VAL A O 1
ATOM 2471 N N . ASP A 1 322 ? -10.734 -15.617 -19.172 1 97.5 322 ASP A N 1
ATOM 2472 C CA . ASP A 1 322 ? -11.648 -14.648 -18.578 1 97.5 322 ASP A CA 1
ATOM 2473 C C . ASP A 1 322 ? -11.078 -14.078 -17.281 1 97.5 322 ASP A C 1
ATOM 2475 O O . ASP A 1 322 ? -11.164 -12.875 -17.031 1 97.5 322 ASP A O 1
ATOM 2479 N N . GLN A 1 323 ? -10.531 -14.938 -16.453 1 97.56 323 GLN A N 1
ATOM 2480 C CA . GLN A 1 323 ? -9.891 -14.508 -15.211 1 97.56 323 GLN A CA 1
ATOM 2481 C C . GLN A 1 323 ? -8.773 -13.508 -15.492 1 97.56 323 GLN A C 1
ATOM 2483 O O . GLN A 1 323 ? -8.656 -12.492 -14.797 1 97.56 323 GLN A O 1
ATOM 2488 N N . ALA A 1 324 ? -7.957 -13.805 -16.484 1 97.75 324 ALA A N 1
ATOM 2489 C CA . ALA A 1 324 ? -6.855 -12.914 -16.844 1 97.75 324 ALA A CA 1
ATOM 2490 C C . ALA A 1 324 ? -7.383 -11.578 -17.359 1 97.75 324 ALA A C 1
ATOM 2492 O O . ALA A 1 324 ? -6.77 -10.531 -17.125 1 97.75 324 ALA A O 1
ATOM 2493 N N . GLN A 1 325 ? -8.5 -11.656 -18.078 1 98.25 325 GLN A N 1
ATOM 2494 C CA . GLN A 1 325 ? -9.109 -10.43 -18.562 1 98.25 325 GLN A CA 1
ATOM 2495 C C . GLN A 1 325 ? -9.562 -9.539 -17.422 1 98.25 325 GLN A C 1
ATOM 2497 O O . GLN A 1 325 ? -9.367 -8.32 -17.453 1 98.25 325 GLN A O 1
ATOM 2502 N N . TYR A 1 326 ? -10.141 -10.148 -16.453 1 98 326 TYR A N 1
ATOM 2503 C CA . TYR A 1 326 ? -10.508 -9.375 -15.266 1 98 326 TYR A CA 1
ATOM 2504 C C . TYR A 1 326 ? -9.273 -8.852 -14.547 1 98 326 TYR A C 1
ATOM 2506 O O . TYR A 1 326 ? -9.297 -7.766 -13.969 1 98 326 TYR A O 1
ATOM 2514 N N . GLY A 1 327 ? -8.188 -9.648 -14.602 1 98 327 GLY A N 1
ATOM 2515 C CA . GLY A 1 327 ? -6.926 -9.172 -14.07 1 98 327 GLY A CA 1
ATOM 2516 C C . GLY A 1 327 ? -6.402 -7.941 -14.789 1 98 327 GLY A C 1
ATOM 2517 O O . GLY A 1 327 ? -5.891 -7.016 -14.148 1 98 327 GLY A O 1
ATOM 2518 N N . TYR A 1 328 ? -6.582 -7.902 -16.141 1 98.25 328 TYR A N 1
ATOM 2519 C CA . TYR A 1 328 ? -6.195 -6.746 -16.938 1 98.25 328 TYR A CA 1
ATOM 2520 C C . TYR A 1 328 ? -7.047 -5.531 -16.578 1 98.25 328 TYR A C 1
ATOM 2522 O O . TYR A 1 328 ? -6.531 -4.418 -16.484 1 98.25 328 TYR A O 1
ATOM 2530 N N . THR A 1 329 ? -8.336 -5.766 -16.328 1 97.88 329 THR A N 1
ATOM 2531 C CA . THR A 1 329 ? -9.227 -4.684 -15.93 1 97.88 329 THR A CA 1
ATOM 2532 C C . THR A 1 329 ? -8.805 -4.117 -14.57 1 97.88 329 THR A C 1
ATOM 2534 O O . THR A 1 329 ? -8.742 -2.9 -14.398 1 97.88 329 THR A O 1
ATOM 2537 N N . ALA A 1 330 ? -8.5 -4.969 -13.594 1 97.81 330 ALA A N 1
ATOM 2538 C CA . ALA A 1 330 ? -8.039 -4.535 -12.273 1 97.81 330 ALA A CA 1
ATOM 2539 C C . ALA A 1 330 ? -6.762 -3.711 -12.383 1 97.81 330 ALA A C 1
ATOM 2541 O O . ALA A 1 330 ? -6.637 -2.664 -11.742 1 97.81 330 ALA A O 1
ATOM 2542 N N . ALA A 1 331 ? -5.855 -4.176 -13.203 1 97.94 331 ALA A N 1
ATOM 2543 C CA . ALA A 1 331 ? -4.594 -3.463 -13.383 1 97.94 331 ALA A CA 1
ATOM 2544 C C . ALA A 1 331 ? -4.816 -2.117 -14.07 1 97.94 331 ALA A C 1
ATOM 2546 O O . ALA A 1 331 ? -4.121 -1.142 -13.773 1 97.94 331 ALA A O 1
ATOM 2547 N N . SER A 1 332 ? -5.738 -2.121 -15 1 98.25 332 SER A N 1
ATOM 2548 C CA . SER A 1 332 ? -6.082 -0.876 -15.68 1 98.25 332 SER A CA 1
ATOM 2549 C C . SER A 1 332 ? -6.668 0.142 -14.711 1 98.25 332 SER A C 1
ATOM 2551 O O . SER A 1 332 ? -6.332 1.326 -14.766 1 98.25 332 SER A O 1
ATOM 2553 N N . GLU A 1 333 ? -7.52 -0.307 -13.859 1 98 333 GLU A N 1
ATOM 2554 C CA . GLU A 1 333 ? -8.086 0.577 -12.844 1 98 333 GLU A CA 1
ATOM 2555 C C . GLU A 1 333 ? -7.02 1.045 -11.859 1 98 333 GLU A C 1
ATOM 2557 O O . GLU A 1 333 ? -7.043 2.193 -11.414 1 98 333 GLU A O 1
ATOM 2562 N N . LYS A 1 334 ? -6.098 0.195 -11.461 1 97.94 334 LYS A N 1
ATOM 2563 C CA . LYS A 1 334 ? -4.992 0.585 -10.594 1 97.94 334 LYS A CA 1
ATOM 2564 C C . LYS A 1 334 ? -4.125 1.65 -11.258 1 97.94 334 LYS A C 1
ATOM 2566 O O . LYS A 1 334 ? -3.625 2.557 -10.586 1 97.94 334 LYS A O 1
ATOM 2571 N N . LEU A 1 335 ? -3.896 1.513 -12.586 1 97.88 335 LEU A N 1
ATOM 2572 C CA . LEU A 1 335 ? -3.178 2.537 -13.336 1 97.88 335 LEU A CA 1
ATOM 2573 C C . LEU A 1 335 ? -3.895 3.881 -13.242 1 97.88 335 LEU A C 1
ATOM 2575 O O . LEU A 1 335 ? -3.264 4.91 -13.008 1 97.88 335 LEU A O 1
ATOM 2579 N N . GLU A 1 336 ? -5.203 3.836 -13.398 1 97.31 336 GLU A N 1
ATOM 2580 C CA . GLU A 1 336 ? -5.988 5.059 -13.281 1 97.31 336 GLU A CA 1
ATOM 2581 C C . GLU A 1 336 ? -5.887 5.648 -11.875 1 97.31 336 GLU A C 1
ATOM 2583 O O . GLU A 1 336 ? -5.746 6.863 -11.711 1 97.31 336 GLU A O 1
ATOM 2588 N N . ALA A 1 337 ? -5.992 4.836 -10.82 1 97.31 337 ALA A N 1
ATOM 2589 C CA . ALA A 1 337 ? -5.84 5.293 -9.445 1 97.31 337 ALA A CA 1
ATOM 2590 C C . ALA A 1 337 ? -4.48 5.945 -9.227 1 97.31 337 ALA A C 1
ATOM 2592 O O . ALA A 1 337 ? -4.383 6.996 -8.586 1 97.31 337 ALA A O 1
ATOM 2593 N N . THR A 1 338 ? -3.457 5.32 -9.797 1 97.44 338 THR A N 1
ATOM 2594 C CA . THR A 1 338 ? -2.105 5.852 -9.664 1 97.44 338 THR A CA 1
ATOM 2595 C C . THR A 1 338 ? -1.976 7.184 -10.398 1 97.44 338 THR A C 1
ATOM 2597 O O . THR A 1 338 ? -1.31 8.102 -9.914 1 97.44 338 THR A O 1
ATOM 2600 N N . LEU A 1 339 ? -2.561 7.234 -11.555 1 97.12 339 LEU A N 1
ATOM 2601 C CA . LEU A 1 339 ? -2.549 8.484 -12.312 1 97.12 339 LEU A CA 1
ATOM 2602 C C . LEU A 1 339 ? -3.184 9.609 -11.5 1 97.12 339 LEU A C 1
ATOM 2604 O O . LEU A 1 339 ? -2.607 10.695 -11.383 1 97.12 339 LEU A O 1
ATOM 2608 N N . ARG A 1 340 ? -4.336 9.375 -10.914 1 96.06 340 ARG A N 1
ATOM 2609 C CA . ARG A 1 340 ? -5.004 10.383 -10.102 1 96.06 340 ARG A CA 1
ATOM 2610 C C . ARG A 1 340 ? -4.152 10.766 -8.898 1 96.06 340 ARG A C 1
ATOM 2612 O O . ARG A 1 340 ? -4.098 11.938 -8.516 1 96.06 340 ARG A O 1
ATOM 2619 N N . GLN A 1 341 ? -3.529 9.781 -8.312 1 96.44 341 GLN A N 1
ATOM 2620 C CA . GLN A 1 341 ? -2.654 10.047 -7.176 1 96.44 341 GLN A CA 1
ATOM 2621 C C . GLN A 1 341 ? -1.461 10.906 -7.586 1 96.44 341 GLN A C 1
ATOM 2623 O O . GLN A 1 341 ? -1.08 11.836 -6.867 1 96.44 341 GLN A O 1
ATOM 2628 N N . VAL A 1 342 ? -0.863 10.594 -8.75 1 96.88 342 VAL A N 1
ATOM 2629 C CA . VAL A 1 342 ? 0.283 11.352 -9.242 1 96.88 342 VAL A CA 1
ATOM 2630 C C . VAL A 1 342 ? -0.134 12.789 -9.539 1 96.88 342 VAL A C 1
ATOM 2632 O O . VAL A 1 342 ? 0.583 13.734 -9.195 1 96.88 342 VAL A O 1
ATOM 2635 N N . VAL A 1 343 ? -1.271 12.953 -10.109 1 96.25 343 VAL A N 1
ATOM 2636 C CA . VAL A 1 343 ? -1.778 14.289 -10.414 1 96.25 343 VAL A CA 1
ATOM 2637 C C . VAL A 1 343 ? -2.01 15.055 -9.117 1 96.25 343 VAL A C 1
ATOM 2639 O O . VAL A 1 343 ? -1.57 16.203 -8.977 1 96.25 343 VAL A O 1
ATOM 2642 N N . GLN A 1 344 ? -2.668 14.43 -8.148 1 95.5 344 GLN A N 1
ATOM 2643 C CA . GLN A 1 344 ? -2.932 15.055 -6.852 1 95.5 344 GLN A CA 1
ATOM 2644 C C . GLN A 1 344 ? -1.63 15.422 -6.145 1 95.5 344 GLN A C 1
ATOM 2646 O O . GLN A 1 344 ? -1.492 16.531 -5.621 1 95.5 344 GLN A O 1
ATOM 2651 N N . THR A 1 345 ? -0.692 14.531 -6.125 1 96.31 345 THR A N 1
ATOM 2652 C CA . THR A 1 345 ? 0.575 14.766 -5.441 1 96.31 345 THR A CA 1
ATOM 2653 C C . THR A 1 345 ? 1.361 15.875 -6.121 1 96.31 345 THR A C 1
ATOM 2655 O O . THR A 1 345 ? 1.979 16.703 -5.449 1 96.31 345 THR A O 1
ATOM 2658 N N . THR A 1 346 ? 1.347 15.906 -7.418 1 96.5 346 THR A N 1
ATOM 2659 C CA . THR A 1 346 ? 2.039 16.953 -8.156 1 96.5 346 THR A CA 1
ATOM 2660 C C . THR A 1 346 ? 1.409 18.312 -7.887 1 96.5 346 THR A C 1
ATOM 2662 O O . THR A 1 346 ? 2.115 19.297 -7.613 1 96.5 346 THR A O 1
ATOM 2665 N N . ARG A 1 347 ? 0.134 18.406 -7.891 1 95.5 347 ARG A N 1
ATOM 2666 C CA . ARG A 1 347 ? -0.552 19.656 -7.613 1 95.5 347 ARG A CA 1
ATOM 2667 C C . ARG A 1 347 ? -0.321 20.094 -6.176 1 95.5 347 ARG A C 1
ATOM 2669 O O . ARG A 1 347 ? -0.087 21.281 -5.914 1 95.5 347 ARG A O 1
ATOM 2676 N N . SER A 1 348 ? -0.421 19.125 -5.25 1 95.25 348 SER A N 1
ATOM 2677 C CA . SER A 1 348 ? -0.165 19.469 -3.852 1 95.25 348 SER A CA 1
ATOM 2678 C C . SER A 1 348 ? 1.27 19.938 -3.65 1 95.25 348 SER A C 1
ATOM 2680 O O . SER A 1 348 ? 1.518 20.875 -2.893 1 95.25 348 SER A O 1
ATOM 2682 N N . SER A 1 349 ? 2.17 19.25 -4.293 1 96.06 349 SER A N 1
ATOM 2683 C CA . SER A 1 349 ? 3.564 19.672 -4.188 1 96.06 349 SER A CA 1
ATOM 2684 C C . SER A 1 349 ? 3.764 21.062 -4.766 1 96.06 349 SER A C 1
ATOM 2686 O O . SER A 1 349 ? 4.508 21.875 -4.207 1 96.06 349 SER A O 1
ATOM 2688 N N . TYR A 1 350 ? 3.102 21.438 -5.871 1 95.81 350 TYR A N 1
ATOM 2689 C CA . TYR A 1 350 ? 3.127 22.766 -6.48 1 95.81 350 TYR A CA 1
ATOM 2690 C C . TYR A 1 350 ? 2.57 23.812 -5.523 1 95.81 350 TYR A C 1
ATOM 2692 O O . TYR A 1 350 ? 3.189 24.859 -5.309 1 95.81 350 TYR A O 1
ATOM 2700 N N . ASN A 1 351 ? 1.42 23.453 -4.977 1 94.44 351 ASN A N 1
ATOM 2701 C CA . ASN A 1 351 ? 0.805 24.344 -4.008 1 94.44 351 ASN A CA 1
ATOM 2702 C C . ASN A 1 351 ? 1.705 24.562 -2.795 1 94.44 351 ASN A C 1
ATOM 2704 O O . ASN A 1 351 ? 1.847 25.688 -2.316 1 94.44 351 ASN A O 1
ATOM 2708 N N . ASN A 1 352 ? 2.314 23.516 -2.303 1 94.69 352 ASN A N 1
ATOM 2709 C CA . ASN A 1 352 ? 3.154 23.578 -1.11 1 94.69 352 ASN A CA 1
ATOM 2710 C C . ASN A 1 352 ? 4.398 24.438 -1.346 1 94.69 352 ASN A C 1
ATOM 2712 O O . ASN A 1 352 ? 4.824 25.172 -0.459 1 94.69 352 ASN A O 1
ATOM 2716 N N . ILE A 1 353 ? 4.98 24.344 -2.527 1 94.94 353 ILE A N 1
ATOM 2717 C CA . ILE A 1 353 ? 6.145 25.172 -2.836 1 94.94 353 ILE A CA 1
ATOM 2718 C C . ILE A 1 353 ? 5.734 26.641 -2.887 1 94.94 353 ILE A C 1
ATOM 2720 O O . ILE A 1 353 ? 6.426 27.5 -2.336 1 94.94 353 ILE A O 1
ATOM 2724 N N . ASN A 1 354 ? 4.629 26.906 -3.51 1 94.19 354 ASN A N 1
ATOM 2725 C CA . ASN A 1 354 ? 4.145 28.281 -3.568 1 94.19 354 ASN A CA 1
ATOM 2726 C C . ASN A 1 354 ? 3.834 28.828 -2.176 1 94.19 354 ASN A C 1
ATOM 2728 O O . ASN A 1 354 ? 4.184 29.969 -1.857 1 94.19 354 ASN A O 1
ATOM 2732 N N . ALA A 1 355 ? 3.209 27.969 -1.417 1 93.69 355 ALA A N 1
ATOM 2733 C CA . ALA A 1 355 ? 2.908 28.359 -0.043 1 93.69 355 ALA A CA 1
ATOM 2734 C C . ALA A 1 355 ? 4.188 28.594 0.755 1 93.69 355 ALA A C 1
ATOM 2736 O O . ALA A 1 355 ? 4.262 29.516 1.569 1 93.69 355 ALA A O 1
ATOM 2737 N N . SER A 1 356 ? 5.195 27.75 0.546 1 95 356 SER A N 1
ATOM 2738 C CA . SER A 1 356 ? 6.461 27.891 1.256 1 95 356 SER A CA 1
ATOM 2739 C C . SER A 1 356 ? 7.164 29.188 0.885 1 95 356 SER A C 1
ATOM 2741 O O . SER A 1 356 ? 7.75 29.859 1.744 1 95 356 SER A O 1
ATOM 2743 N N . ILE A 1 357 ? 7.09 29.625 -0.352 1 95.44 357 ILE A N 1
ATOM 2744 C CA . ILE A 1 357 ? 7.672 30.875 -0.802 1 95.44 357 ILE A CA 1
ATOM 2745 C C . ILE A 1 357 ? 6.98 32.062 -0.105 1 95.44 357 ILE A C 1
ATOM 2747 O O . ILE A 1 357 ? 7.641 32.938 0.446 1 95.44 357 ILE A O 1
ATOM 2751 N N . SER A 1 358 ? 5.66 31.984 -0.133 1 93.88 358 SER A N 1
ATOM 2752 C CA . SER A 1 358 ? 4.883 33.031 0.523 1 93.88 358 SER A CA 1
ATOM 2753 C C . SER A 1 358 ? 5.156 33.062 2.023 1 93.88 358 SER A C 1
ATOM 2755 O O . SER A 1 358 ? 5.227 34.125 2.623 1 93.88 358 SER A O 1
ATOM 2757 N N . SER A 1 359 ? 5.324 31.859 2.623 1 93.69 359 SER A N 1
ATOM 2758 C CA . SER A 1 359 ? 5.598 31.766 4.055 1 93.69 359 SER A CA 1
ATOM 2759 C C . SER A 1 359 ? 6.953 32.375 4.402 1 93.69 359 SER A C 1
ATOM 2761 O O . SER A 1 359 ? 7.082 33.094 5.391 1 93.69 359 SER A O 1
ATOM 2763 N N . VAL A 1 360 ? 7.992 32.094 3.617 1 94.94 360 VAL A N 1
ATOM 2764 C CA . VAL A 1 360 ? 9.32 32.656 3.857 1 94.94 360 VAL A CA 1
ATOM 2765 C C . VAL A 1 360 ? 9.25 34.188 3.822 1 94.94 360 VAL A C 1
ATOM 2767 O O . VAL A 1 360 ? 9.766 34.844 4.719 1 94.94 360 VAL A O 1
ATOM 2770 N N . ASN A 1 361 ? 8.547 34.75 2.887 1 93.88 361 ASN A N 1
ATOM 2771 C CA . ASN A 1 361 ? 8.414 36.188 2.768 1 93.88 361 ASN A CA 1
ATOM 2772 C C . ASN A 1 361 ? 7.621 36.781 3.928 1 93.88 361 ASN A C 1
ATOM 2774 O O . ASN A 1 361 ? 7.996 37.812 4.48 1 93.88 361 ASN A O 1
ATOM 2778 N N . ALA A 1 362 ? 6.555 36.031 4.23 1 92.06 362 ALA A N 1
ATOM 2779 C CA . ALA A 1 362 ? 5.715 36.5 5.324 1 92.06 362 ALA A CA 1
ATOM 2780 C C . ALA A 1 362 ? 6.48 36.5 6.645 1 92.06 362 ALA A C 1
ATOM 2782 O O . ALA A 1 362 ? 6.41 37.469 7.418 1 92.06 362 ALA A O 1
ATOM 2783 N N . TYR A 1 363 ? 7.234 35.5 6.957 1 93.69 363 TYR A N 1
ATOM 2784 C CA . TYR A 1 363 ? 7.926 35.375 8.234 1 93.69 363 TYR A CA 1
ATOM 2785 C C . TYR A 1 363 ? 9.148 36.281 8.281 1 93.69 363 TYR A C 1
ATOM 2787 O O . TYR A 1 363 ? 9.555 36.719 9.359 1 93.69 363 TYR A O 1
ATOM 2795 N N . LYS A 1 364 ? 9.773 36.625 7.102 1 94.06 364 LYS A N 1
ATOM 2796 C CA . LYS A 1 364 ? 10.805 37.656 7.082 1 94.06 364 LYS A CA 1
ATOM 2797 C C . LYS A 1 364 ? 10.258 38.969 7.598 1 94.06 364 LYS A C 1
ATOM 2799 O O . LYS A 1 364 ? 10.906 39.656 8.406 1 94.06 364 LYS A O 1
ATOM 2804 N N . GLN A 1 365 ? 9.07 39.25 7.113 1 91.62 365 GLN A N 1
ATOM 2805 C CA . GLN A 1 365 ? 8.414 40.469 7.551 1 91.62 365 GLN A CA 1
ATOM 2806 C C . GLN A 1 365 ? 8.047 40.406 9.031 1 91.62 365 GLN A C 1
ATOM 2808 O O . GLN A 1 365 ? 8.148 41.406 9.75 1 91.62 365 GLN A O 1
ATOM 2813 N N . VAL A 1 366 ? 7.602 39.156 9.508 1 90.81 366 VAL A N 1
ATOM 2814 C CA . VAL A 1 366 ? 7.234 38.969 10.906 1 90.81 366 VAL A CA 1
ATOM 2815 C C . VAL A 1 366 ? 8.461 39.219 11.797 1 90.81 366 VAL A C 1
ATOM 2817 O O . VAL A 1 366 ? 8.352 39.812 12.867 1 90.81 366 VAL A O 1
ATOM 2820 N N . VAL A 1 367 ? 9.617 38.812 11.375 1 93.12 367 VAL A N 1
ATOM 2821 C CA . VAL A 1 367 ? 10.844 39 12.141 1 93.12 367 VAL A CA 1
ATOM 2822 C C . VAL A 1 367 ? 11.195 40.469 12.211 1 93.12 367 VAL A C 1
ATOM 2824 O O . VAL A 1 367 ? 11.5 41 13.281 1 93.12 367 VAL A O 1
ATOM 2827 N N . THR A 1 368 ? 11.102 41.188 11.109 1 92.56 368 THR A N 1
ATOM 2828 C CA . THR A 1 368 ? 11.398 42.625 11.07 1 92.56 368 THR A CA 1
ATOM 2829 C C . THR A 1 368 ? 10.453 43.406 11.992 1 92.56 368 THR A C 1
ATOM 2831 O O . THR A 1 368 ? 10.898 44.25 12.773 1 92.56 368 THR A O 1
ATOM 2834 N N . SER A 1 369 ? 9.195 42.969 11.891 1 89.81 369 SER A N 1
ATOM 2835 C CA . SER A 1 369 ? 8.203 43.656 12.719 1 89.81 369 SER A CA 1
ATOM 2836 C C . SER A 1 369 ? 8.406 43.312 14.195 1 89.81 369 SER A C 1
ATOM 2838 O O . SER A 1 369 ? 8.25 44.188 15.062 1 89.81 369 SER A O 1
ATOM 2840 N N . ALA A 1 370 ? 8.727 42.094 14.523 1 89.5 370 ALA A N 1
ATOM 2841 C CA . ALA A 1 370 ? 8.961 41.656 15.906 1 89.5 370 ALA A CA 1
ATOM 2842 C C . ALA A 1 370 ? 10.203 42.344 16.484 1 89.5 370 ALA A C 1
ATOM 2844 O O . ALA A 1 370 ? 10.234 42.688 17.672 1 89.5 370 ALA A O 1
ATOM 2845 N N . GLU A 1 371 ? 11.227 42.562 15.672 1 92.12 371 GLU A N 1
ATOM 2846 C CA . GLU A 1 371 ? 12.43 43.281 16.109 1 92.12 371 GLU A CA 1
ATOM 2847 C C . GLU A 1 371 ? 12.125 44.719 16.453 1 92.12 371 GLU A C 1
ATOM 2849 O O . GLU A 1 371 ? 12.562 45.25 17.484 1 92.12 371 GLU A O 1
ATOM 2854 N N . SER A 1 372 ? 11.359 45.344 15.562 1 89.62 372 SER A N 1
ATOM 2855 C CA . SER A 1 372 ? 10.969 46.719 15.797 1 89.62 372 SER A CA 1
ATOM 2856 C C . SER A 1 372 ? 10.102 46.844 17.047 1 89.62 372 SER A C 1
ATOM 2858 O O . SER A 1 372 ? 10.211 47.812 17.797 1 89.62 372 SER A O 1
ATOM 2860 N N . SER A 1 373 ? 9.219 45.875 17.203 1 88.75 373 SER A N 1
ATOM 2861 C CA . SER A 1 373 ? 8.352 45.875 18.375 1 88.75 373 SER A CA 1
ATOM 2862 C C . SER A 1 373 ? 9.156 45.688 19.656 1 88.75 373 SER A C 1
ATOM 2864 O O . SER A 1 373 ? 8.875 46.344 20.672 1 88.75 373 SER A O 1
ATOM 2866 N N . LEU A 1 374 ? 10.141 44.812 19.703 1 90.31 374 LEU A N 1
ATOM 2867 C CA . LEU A 1 374 ? 10.977 44.594 20.875 1 90.31 374 LEU A CA 1
ATOM 2868 C C . LEU A 1 374 ? 11.766 45.844 21.219 1 90.31 374 LEU A C 1
ATOM 2870 O O . LEU A 1 374 ? 11.82 46.281 22.375 1 90.31 374 LEU A O 1
ATOM 2874 N N . ASP A 1 375 ? 12.344 46.531 20.203 1 90.75 375 ASP A N 1
ATOM 2875 C CA . ASP A 1 375 ? 13.102 47.75 20.406 1 90.75 375 ASP A CA 1
ATOM 2876 C C . ASP A 1 375 ? 12.234 48.844 21.016 1 90.75 375 ASP A C 1
ATOM 2878 O O . ASP A 1 375 ? 12.648 49.531 21.953 1 90.75 375 ASP A O 1
ATOM 2882 N N . ALA A 1 376 ? 11.055 48.875 20.469 1 87.81 376 ALA A N 1
ATOM 2883 C CA . ALA A 1 376 ? 10.125 49.875 20.953 1 87.81 376 ALA A CA 1
ATOM 2884 C C . ALA A 1 376 ? 9.672 49.594 22.391 1 87.81 376 ALA A C 1
ATOM 2886 O O . ALA A 1 376 ? 9.539 50.5 23.203 1 87.81 376 ALA A O 1
ATOM 2887 N N . THR A 1 377 ? 9.438 48.312 22.703 1 87.38 377 THR A N 1
ATOM 2888 C CA . THR A 1 377 ? 8.977 47.938 24.031 1 87.38 377 THR A CA 1
ATOM 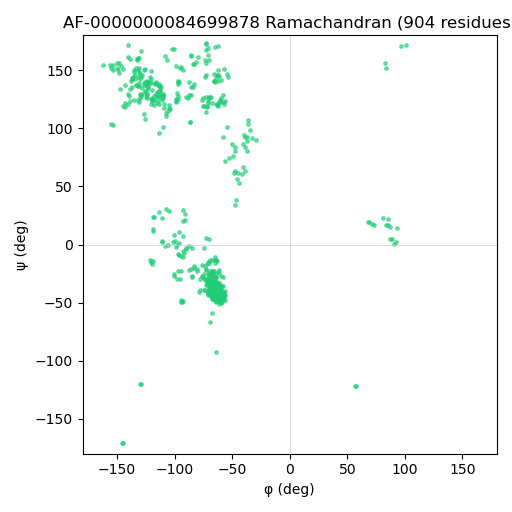2889 C C . THR A 1 377 ? 10.078 48.094 25.062 1 87.38 377 THR A C 1
ATOM 2891 O O . THR A 1 377 ? 9.812 48.5 26.203 1 87.38 377 THR A O 1
ATOM 2894 N N . GLU A 1 378 ? 11.289 47.844 24.703 1 89.31 378 GLU A N 1
ATOM 2895 C CA . GLU A 1 378 ? 12.422 48.062 25.594 1 89.31 378 GLU A CA 1
ATOM 2896 C C . GLU A 1 378 ? 12.602 49.562 25.922 1 89.31 378 GLU A C 1
ATOM 2898 O O . GLU A 1 378 ? 12.875 49.906 27.078 1 89.31 378 GLU A O 1
ATOM 2903 N N . ALA A 1 379 ? 12.43 50.375 24.891 1 87.31 379 ALA A N 1
ATOM 2904 C CA . ALA A 1 379 ? 12.508 51.812 25.109 1 87.31 379 ALA A CA 1
ATOM 2905 C C . ALA A 1 379 ? 11.375 52.281 26.016 1 87.31 379 ALA A C 1
ATOM 2907 O O . ALA A 1 379 ? 11.586 53.156 26.875 1 87.31 379 ALA A O 1
ATOM 2908 N N . GLY A 1 380 ? 10.227 51.719 25.812 1 85.56 380 GLY A N 1
ATOM 2909 C CA . GLY A 1 380 ? 9.094 52.062 26.672 1 85.56 380 GLY A CA 1
ATOM 2910 C C . GLY A 1 380 ? 9.289 51.625 28.109 1 85.56 380 GLY A C 1
ATOM 2911 O O . GLY A 1 380 ? 8.82 52.281 29.031 1 85.56 380 GLY A O 1
ATOM 2912 N N . TYR A 1 381 ? 9.906 50.5 28.297 1 85.31 381 TYR A N 1
ATOM 2913 C CA . TYR A 1 381 ? 10.195 50.031 29.641 1 85.31 381 TYR A CA 1
ATOM 2914 C C . TYR A 1 381 ? 11.18 50.938 30.359 1 85.31 381 TYR A C 1
ATOM 2916 O O . TYR A 1 381 ? 11.031 51.219 31.562 1 85.31 381 TYR A O 1
ATOM 2924 N N . GLN A 1 382 ? 12.117 51.531 29.641 1 83.62 382 GLN A N 1
ATOM 2925 C CA . GLN A 1 382 ? 13.133 52.406 30.203 1 83.62 382 GLN A CA 1
ATOM 2926 C C . GLN A 1 382 ? 12.523 53.75 30.688 1 83.62 382 GLN A C 1
ATOM 2928 O O . GLN A 1 382 ? 12.961 54.312 31.688 1 83.62 382 GLN A O 1
ATOM 2933 N N . VAL A 1 383 ? 11.383 54.094 29.984 1 83.12 383 VAL A N 1
ATOM 2934 C CA . VAL A 1 383 ? 10.773 55.375 30.344 1 83.12 383 VAL A CA 1
ATOM 2935 C C . VAL A 1 383 ? 9.562 55.125 31.234 1 83.12 383 VAL A C 1
ATOM 2937 O O . VAL A 1 383 ? 8.883 56.062 31.641 1 83.12 383 VAL A O 1
ATOM 2940 N N . GLY A 1 384 ? 9.227 53.812 31.609 1 80.06 384 GLY A N 1
ATOM 2941 C CA . GLY A 1 384 ? 8.203 53.469 32.594 1 80.06 384 GLY A CA 1
ATOM 2942 C C . GLY A 1 384 ? 6.816 53.344 32 1 80.06 384 GLY A C 1
ATOM 2943 O O . GLY A 1 384 ? 5.824 53.281 32.719 1 80.06 384 GLY A O 1
ATOM 2944 N N . THR A 1 385 ? 6.711 53.25 30.656 1 78.25 385 THR A N 1
ATOM 2945 C CA . THR A 1 385 ? 5.406 53.188 30.016 1 78.25 385 THR A CA 1
ATOM 2946 C C . THR A 1 385 ? 5.004 51.75 29.703 1 78.25 385 THR A C 1
ATOM 2948 O O . THR A 1 385 ? 3.861 51.5 29.312 1 78.25 385 THR A O 1
ATOM 2951 N N . ARG A 1 386 ? 5.984 50.875 29.906 1 84.12 386 ARG A N 1
ATOM 2952 C CA . ARG A 1 386 ? 5.719 49.469 29.688 1 84.12 386 ARG A CA 1
ATOM 2953 C C . ARG A 1 386 ? 6.215 48.625 30.859 1 84.12 386 ARG A C 1
ATOM 2955 O O . ARG A 1 386 ? 7.02 49.094 31.672 1 84.12 386 ARG A O 1
ATOM 2962 N N . THR A 1 387 ? 5.633 47.438 30.875 1 83.81 387 THR A N 1
ATOM 2963 C CA . THR A 1 387 ? 6 46.531 31.969 1 83.81 387 THR A CA 1
ATOM 2964 C C . THR A 1 387 ? 7 45.5 31.5 1 83.81 387 THR A C 1
ATOM 2966 O O . THR A 1 387 ? 7.254 45.344 30.312 1 83.81 387 THR A O 1
ATOM 2969 N N . ILE A 1 388 ? 7.551 44.812 32.469 1 84.75 388 ILE A N 1
ATOM 2970 C CA . ILE A 1 388 ? 8.523 43.781 32.188 1 84.75 388 ILE A CA 1
ATOM 2971 C C . ILE A 1 388 ? 7.848 42.625 31.453 1 84.75 388 ILE A C 1
ATOM 2973 O O . ILE A 1 388 ? 8.461 42 30.594 1 84.75 388 ILE A O 1
ATOM 2977 N N . VAL A 1 389 ? 6.652 42.438 31.75 1 81.06 389 VAL A N 1
ATOM 2978 C CA . VAL A 1 389 ? 5.902 41.375 31.078 1 81.06 389 VAL A CA 1
ATOM 2979 C C . VAL A 1 389 ? 5.785 41.656 29.594 1 81.06 389 VAL A C 1
ATOM 2981 O O . VAL A 1 389 ? 5.867 40.75 28.766 1 81.06 389 VAL A O 1
ATOM 2984 N N . ASP A 1 390 ? 5.688 42.875 29.234 1 84.31 390 ASP A N 1
ATOM 2985 C CA . ASP A 1 390 ? 5.629 43.281 27.828 1 84.31 390 ASP A CA 1
ATOM 2986 C C . ASP A 1 390 ? 6.945 43 27.109 1 84.31 390 ASP A C 1
ATOM 2988 O O . ASP A 1 390 ? 6.941 42.531 25.969 1 84.31 390 ASP A O 1
ATOM 2992 N N . VAL A 1 391 ? 7.973 43.312 27.844 1 86.5 391 VAL A N 1
ATOM 2993 C CA . VAL A 1 391 ? 9.289 43.094 27.266 1 86.5 391 VAL A CA 1
ATOM 2994 C C . VAL A 1 391 ? 9.523 41.594 27.078 1 86.5 391 VAL A C 1
ATOM 2996 O O . VAL A 1 391 ? 10 41.156 26.031 1 86.5 391 VAL A O 1
ATOM 2999 N N . LEU A 1 392 ? 9.125 40.812 28.047 1 88.12 392 LEU A N 1
ATOM 3000 C CA . LEU A 1 392 ? 9.281 39.375 27.969 1 88.12 392 LEU A CA 1
ATOM 3001 C C . LEU A 1 392 ? 8.453 38.812 26.828 1 88.12 392 LEU A C 1
ATOM 3003 O O . LEU A 1 392 ? 8.938 37.938 26.094 1 88.12 392 LEU A O 1
ATOM 3007 N N . ASN A 1 393 ? 7.289 39.219 26.641 1 85.5 393 ASN A N 1
ATOM 3008 C CA . ASN A 1 393 ? 6.422 38.75 25.562 1 85.5 393 ASN A CA 1
ATOM 3009 C C . ASN A 1 393 ? 6.98 39.125 24.203 1 85.5 393 ASN A C 1
ATOM 3011 O O . ASN A 1 393 ? 6.93 38.344 23.266 1 85.5 393 ASN A O 1
ATOM 3015 N N . ALA A 1 394 ? 7.43 40.344 24.094 1 87.31 394 ALA A N 1
ATOM 3016 C CA . ALA A 1 394 ? 8.023 40.781 22.828 1 87.31 394 ALA A CA 1
ATOM 3017 C C . ALA A 1 394 ? 9.258 39.969 22.484 1 87.31 394 ALA A C 1
ATOM 3019 O O . ALA A 1 394 ? 9.5 39.656 21.312 1 87.31 394 ALA A O 1
ATOM 3020 N N . THR A 1 395 ? 10.047 39.656 23.531 1 90.69 395 THR A N 1
ATOM 3021 C CA . THR A 1 395 ? 11.227 38.812 23.328 1 90.69 395 THR A CA 1
ATOM 3022 C C . THR A 1 395 ? 10.836 37.438 22.844 1 90.69 395 THR A C 1
ATOM 3024 O O . THR A 1 395 ? 11.406 36.906 21.875 1 90.69 395 THR A O 1
ATOM 3027 N N . THR A 1 396 ? 9.891 36.875 23.5 1 90.06 396 THR A N 1
ATOM 3028 C CA . THR A 1 396 ? 9.398 35.562 23.109 1 90.06 396 THR A CA 1
ATOM 3029 C C . THR A 1 396 ? 8.875 35.594 21.672 1 90.06 396 THR A C 1
ATOM 3031 O O . THR A 1 396 ? 9.148 34.688 20.891 1 90.06 396 THR A O 1
ATOM 3034 N N . THR A 1 397 ? 8.172 36.594 21.344 1 88.81 397 THR A N 1
ATOM 3035 C CA . THR A 1 397 ? 7.586 36.719 20 1 88.81 397 THR A CA 1
ATOM 3036 C C . THR A 1 397 ? 8.672 36.812 18.938 1 88.81 397 THR A C 1
ATOM 3038 O O . THR A 1 397 ? 8.539 36.219 17.859 1 88.81 397 THR A O 1
ATOM 3041 N N . LEU A 1 398 ? 9.734 37.562 19.219 1 91.56 398 LEU A N 1
ATOM 3042 C CA . LEU A 1 398 ? 10.828 37.688 18.266 1 91.56 398 LEU A CA 1
ATOM 3043 C C . LEU A 1 398 ? 11.484 36.344 18 1 91.56 398 LEU A C 1
ATOM 3045 O O . LEU A 1 398 ? 11.68 35.969 16.844 1 91.56 398 LEU A O 1
ATOM 3049 N N . TYR A 1 399 ? 11.758 35.625 19.031 1 92.31 399 TYR A N 1
ATOM 3050 C CA . TYR A 1 399 ? 12.461 34.375 18.844 1 92.31 399 TYR A CA 1
ATOM 3051 C C . TYR A 1 399 ? 11.547 33.312 18.234 1 92.31 399 TYR A C 1
ATOM 3053 O O . TYR A 1 399 ? 11.992 32.469 17.469 1 92.31 399 TYR A O 1
ATOM 3061 N N . GLU A 1 400 ? 10.258 33.344 18.5 1 92.12 400 GLU A N 1
ATOM 3062 C CA . GLU A 1 400 ? 9.297 32.5 17.812 1 92.12 400 GLU A CA 1
ATOM 3063 C C . GLU A 1 400 ? 9.25 32.844 16.312 1 92.12 400 GLU A C 1
ATOM 3065 O O . GLU A 1 400 ? 9.117 31.922 15.484 1 92.12 400 GLU A O 1
ATOM 3070 N N . ALA A 1 401 ? 9.328 34.062 16.016 1 92.69 401 ALA A N 1
ATOM 3071 C CA . ALA A 1 401 ? 9.344 34.469 14.609 1 92.69 401 ALA A CA 1
ATOM 3072 C C . ALA A 1 401 ? 10.586 33.969 13.891 1 92.69 401 ALA A C 1
ATOM 3074 O O . ALA A 1 401 ? 10.5 33.5 12.758 1 92.69 401 ALA A O 1
ATOM 3075 N N . LYS A 1 402 ? 11.727 34.062 14.594 1 94.31 402 LYS A N 1
ATOM 3076 C CA . LYS A 1 402 ? 12.969 33.594 14.016 1 94.31 402 LYS A CA 1
ATOM 3077 C C . LYS A 1 402 ? 12.906 32.062 13.766 1 94.31 402 LYS A C 1
ATOM 3079 O O . LYS A 1 402 ? 13.344 31.594 12.719 1 94.31 402 LYS A O 1
ATOM 3084 N N . LYS A 1 403 ? 12.391 31.406 14.711 1 94.81 403 LYS A N 1
ATOM 3085 C CA . LYS A 1 403 ? 12.203 29.969 14.57 1 94.81 403 LYS A CA 1
ATOM 3086 C C . LYS A 1 403 ? 11.297 29.641 13.383 1 94.81 403 LYS A C 1
ATOM 3088 O O . LYS A 1 403 ? 11.602 28.75 12.586 1 94.81 403 LYS A O 1
ATOM 3093 N N . SER A 1 404 ? 10.211 30.344 13.32 1 94.56 404 SER A N 1
ATOM 3094 C CA . SER A 1 404 ? 9.242 30.109 12.25 1 94.56 404 SER A CA 1
ATOM 3095 C C . SER A 1 404 ? 9.852 30.391 10.883 1 94.56 404 SER A C 1
ATOM 3097 O O . SER A 1 404 ? 9.57 29.688 9.906 1 94.56 404 SER A O 1
ATOM 3099 N N . LEU A 1 405 ? 10.625 31.438 10.797 1 95 405 LEU A N 1
ATOM 3100 C CA . LEU A 1 405 ? 11.297 31.766 9.539 1 95 405 LEU A CA 1
ATOM 3101 C C . LEU A 1 405 ? 12.266 30.656 9.141 1 95 405 LEU A C 1
ATOM 3103 O O . LEU A 1 405 ? 12.289 30.234 7.984 1 95 405 LEU A O 1
ATOM 3107 N N . SER A 1 406 ? 13.023 30.188 10.125 1 95.56 406 SER A N 1
ATOM 3108 C CA . SER A 1 406 ? 13.961 29.094 9.859 1 95.56 406 SER A CA 1
ATOM 3109 C C . SER A 1 406 ? 13.227 27.844 9.398 1 95.56 406 SER A C 1
ATOM 3111 O O . SER A 1 406 ? 13.625 27.203 8.422 1 95.56 406 SER A O 1
ATOM 3113 N N . ASN A 1 407 ? 12.164 27.484 10.07 1 96.12 407 ASN A N 1
ATOM 3114 C CA . ASN A 1 407 ? 11.344 26.328 9.68 1 96.12 407 ASN A CA 1
ATOM 3115 C C . ASN A 1 407 ? 10.812 26.484 8.258 1 96.12 407 ASN A C 1
ATOM 3117 O O . ASN A 1 407 ? 10.789 25.516 7.496 1 96.12 407 ASN A O 1
ATOM 3121 N N . ALA A 1 408 ? 10.391 27.656 7.949 1 95.5 408 ALA A N 1
ATOM 3122 C CA . ALA A 1 408 ? 9.844 27.922 6.621 1 95.5 408 ALA A CA 1
ATOM 3123 C C . ALA A 1 408 ? 10.906 27.719 5.543 1 95.5 408 ALA A C 1
ATOM 3125 O O . ALA A 1 408 ? 10.602 27.219 4.453 1 95.5 408 ALA A O 1
ATOM 3126 N N . ARG A 1 409 ? 12.141 28.141 5.848 1 96.38 409 ARG A N 1
ATOM 3127 C CA . ARG A 1 409 ? 13.227 27.953 4.895 1 96.38 409 ARG A CA 1
ATOM 3128 C C . ARG A 1 409 ? 13.469 26.469 4.617 1 96.38 409 ARG A C 1
ATOM 3130 O O . ARG A 1 409 ? 13.57 26.062 3.461 1 96.38 409 ARG A O 1
ATOM 3137 N N . TYR A 1 410 ? 13.547 25.672 5.664 1 97.19 410 TYR A N 1
ATOM 3138 C CA . TYR A 1 410 ? 13.789 24.25 5.492 1 97.19 410 TYR A CA 1
ATOM 3139 C C . TYR A 1 410 ? 12.602 23.562 4.828 1 97.19 410 TYR A C 1
ATOM 3141 O O . TYR A 1 410 ? 12.773 22.625 4.043 1 97.19 410 TYR A O 1
ATOM 3149 N N . ASP A 1 411 ? 11.398 24.031 5.133 1 96.5 411 ASP A N 1
ATOM 3150 C CA . ASP A 1 411 ? 10.227 23.5 4.457 1 96.5 411 ASP A CA 1
ATOM 3151 C C . ASP A 1 411 ? 10.305 23.734 2.949 1 96.5 411 ASP A C 1
ATOM 3153 O O . ASP A 1 411 ? 9.945 22.859 2.158 1 96.5 411 ASP A O 1
ATOM 3157 N N . TYR A 1 412 ? 10.734 24.953 2.627 1 96.44 412 TYR A N 1
ATOM 3158 C CA . TYR A 1 412 ? 10.898 25.281 1.213 1 96.44 412 TYR A CA 1
ATOM 3159 C C . TYR A 1 412 ? 11.883 24.328 0.546 1 96.44 412 TYR A C 1
ATOM 3161 O O . TYR A 1 412 ? 11.602 23.781 -0.523 1 96.44 412 TYR A O 1
ATOM 3169 N N . LEU A 1 413 ? 13.023 24.078 1.158 1 96.62 413 LEU A N 1
ATOM 3170 C CA . LEU A 1 413 ? 14.055 23.219 0.6 1 96.62 413 LEU A CA 1
ATOM 3171 C C . LEU A 1 413 ? 13.539 21.781 0.451 1 96.62 413 LEU A C 1
ATOM 3173 O O . LEU A 1 413 ? 13.773 21.141 -0.573 1 96.62 413 LEU A O 1
ATOM 3177 N N . ILE A 1 414 ? 12.828 21.266 1.422 1 96.81 414 ILE A N 1
ATOM 3178 C CA . ILE A 1 414 ? 12.281 19.922 1.411 1 96.81 414 ILE A CA 1
ATOM 3179 C C . ILE A 1 414 ? 11.203 19.812 0.34 1 96.81 414 ILE A C 1
ATOM 3181 O O . ILE A 1 414 ? 11.141 18.812 -0.389 1 96.81 414 ILE A O 1
ATOM 3185 N N . ASN A 1 415 ? 10.344 20.859 0.226 1 96.19 415 ASN A N 1
ATOM 3186 C CA . ASN A 1 415 ? 9.273 20.859 -0.768 1 96.19 415 ASN A CA 1
ATOM 3187 C C . ASN A 1 415 ? 9.828 20.844 -2.189 1 96.19 415 ASN A C 1
ATOM 3189 O O . ASN A 1 415 ? 9.203 20.312 -3.104 1 96.19 415 ASN A O 1
ATOM 3193 N N . GLN A 1 416 ? 11.039 21.406 -2.363 1 94.81 416 GLN A N 1
ATOM 3194 C CA . GLN A 1 416 ? 11.703 21.344 -3.658 1 94.81 416 GLN A CA 1
ATOM 3195 C C . GLN A 1 416 ? 12 19.906 -4.055 1 94.81 416 GLN A C 1
ATOM 3197 O O . GLN A 1 416 ? 11.922 19.547 -5.234 1 94.81 416 GLN A O 1
ATOM 3202 N N . LEU A 1 417 ? 12.312 19.109 -3.109 1 95.94 417 LEU A N 1
ATOM 3203 C CA . LEU A 1 417 ? 12.594 17.703 -3.367 1 95.94 417 LEU A CA 1
ATOM 3204 C C . LEU A 1 417 ? 11.312 16.938 -3.66 1 95.94 417 LEU A C 1
ATOM 3206 O O . LEU A 1 417 ? 11.281 16.094 -4.555 1 95.94 417 LEU A O 1
ATOM 3210 N N . TYR A 1 418 ? 10.242 17.266 -2.922 1 95.12 418 TYR A N 1
ATOM 3211 C CA . TYR A 1 418 ? 8.977 16.562 -3.104 1 95.12 418 TYR A CA 1
ATOM 3212 C C . TYR A 1 418 ? 8.414 16.812 -4.5 1 95.12 418 TYR A C 1
ATOM 3214 O O . TYR A 1 418 ? 7.859 15.898 -5.121 1 95.12 418 TYR A O 1
ATOM 3222 N N . ILE A 1 419 ? 8.523 18 -4.98 1 94.88 419 ILE A N 1
ATOM 3223 C CA . ILE A 1 419 ? 8 18.281 -6.309 1 94.88 419 ILE A CA 1
ATOM 3224 C C . ILE A 1 419 ? 8.836 17.562 -7.363 1 94.88 419 ILE A C 1
ATOM 3226 O O . ILE A 1 419 ? 8.305 17.109 -8.375 1 94.88 419 ILE A O 1
ATOM 3230 N N . GLY A 1 420 ? 10.172 17.5 -7.18 1 95.06 420 GLY A N 1
ATOM 3231 C CA . GLY A 1 420 ? 11.016 16.719 -8.062 1 95.06 420 GLY A CA 1
ATOM 3232 C C . GLY A 1 420 ? 10.656 15.242 -8.078 1 95.06 420 GLY A C 1
ATOM 3233 O O . GLY A 1 420 ? 10.656 14.609 -9.133 1 95.06 420 GLY A O 1
ATOM 3234 N N . GLN A 1 421 ? 10.383 14.727 -6.891 1 95.19 421 GLN A N 1
ATOM 3235 C CA . GLN A 1 421 ? 9.984 13.328 -6.77 1 95.19 421 GLN A CA 1
ATOM 3236 C C . GLN A 1 421 ? 8.648 13.078 -7.461 1 95.19 421 GLN A C 1
ATOM 3238 O O . GLN A 1 421 ? 8.484 12.07 -8.156 1 95.19 421 GLN A O 1
ATOM 3243 N N . ALA A 1 422 ? 7.699 14.008 -7.277 1 94.31 422 ALA A N 1
ATOM 3244 C CA . ALA A 1 422 ? 6.375 13.875 -7.883 1 94.31 422 ALA A CA 1
ATOM 3245 C C . ALA A 1 422 ? 6.469 13.867 -9.406 1 94.31 422 ALA A C 1
ATOM 3247 O O . ALA A 1 422 ? 5.711 13.156 -10.07 1 94.31 422 ALA A O 1
ATOM 3248 N N . ARG A 1 423 ? 7.434 14.602 -9.969 1 93.62 423 ARG A N 1
ATOM 3249 C CA . ARG A 1 423 ? 7.645 14.688 -11.414 1 93.62 423 ARG A CA 1
ATOM 3250 C C . ARG A 1 423 ? 8.414 13.469 -11.922 1 93.62 423 ARG A C 1
ATOM 3252 O O . ARG A 1 423 ? 8.406 13.18 -13.125 1 93.62 423 ARG A O 1
ATOM 3259 N N . GLY A 1 424 ? 9.102 12.867 -11.07 1 94.12 424 GLY A N 1
ATOM 3260 C CA . GLY A 1 424 ? 9.898 11.711 -11.445 1 94.12 424 GLY A CA 1
ATOM 3261 C C . GLY A 1 424 ? 11.266 12.086 -11.984 1 94.12 424 GLY A C 1
ATOM 3262 O O . GLY A 1 424 ? 11.945 11.258 -12.602 1 94.12 424 GLY A O 1
ATOM 3263 N N . THR A 1 425 ? 11.75 13.32 -11.758 1 92.12 425 THR A N 1
ATOM 3264 C CA . THR A 1 425 ? 13.008 13.789 -12.336 1 92.12 425 THR A CA 1
ATOM 3265 C C . THR A 1 425 ? 14.07 13.961 -11.25 1 92.12 425 THR A C 1
ATOM 3267 O O . THR A 1 425 ? 15.164 14.469 -11.523 1 92.12 425 THR A O 1
ATOM 3270 N N . LEU A 1 426 ? 13.695 13.594 -10.008 1 95.06 426 LEU A N 1
ATOM 3271 C CA . LEU A 1 426 ? 14.625 13.773 -8.898 1 95.06 426 LEU A CA 1
ATOM 3272 C C . LEU A 1 426 ? 15.883 12.938 -9.109 1 95.06 426 LEU A C 1
ATOM 3274 O O . LEU A 1 426 ? 15.805 11.742 -9.383 1 95.06 426 LEU A O 1
ATOM 3278 N N . ASN A 1 427 ? 17.016 13.641 -9.141 1 94.06 427 ASN A N 1
ATOM 3279 C CA . ASN A 1 427 ? 18.297 12.961 -9.312 1 94.06 427 ASN A CA 1
ATOM 3280 C C . ASN A 1 427 ? 19.406 13.641 -8.516 1 94.06 427 ASN A C 1
ATOM 3282 O O . ASN A 1 427 ? 19.141 14.523 -7.695 1 94.06 427 ASN A O 1
ATOM 3286 N N . GLU A 1 428 ? 20.609 13.25 -8.727 1 93.31 428 GLU A N 1
ATOM 3287 C CA . GLU A 1 428 ? 21.75 13.742 -7.961 1 93.31 428 GLU A CA 1
ATOM 3288 C C . GLU A 1 428 ? 22.031 15.211 -8.266 1 93.31 428 GLU A C 1
ATOM 3290 O O . GLU A 1 428 ? 22.562 15.938 -7.422 1 93.31 428 GLU A O 1
ATOM 3295 N N . ASP A 1 429 ? 21.641 15.648 -9.422 1 93.19 429 ASP A N 1
ATOM 3296 C CA . ASP A 1 429 ? 21.828 17.047 -9.781 1 93.19 429 ASP A CA 1
ATOM 3297 C C . ASP A 1 429 ? 21 17.953 -8.875 1 93.19 429 ASP A C 1
ATOM 3299 O O . ASP A 1 429 ? 21.391 19.094 -8.602 1 93.19 429 ASP A O 1
ATOM 3303 N N . ASP A 1 430 ? 19.844 17.453 -8.453 1 94.31 430 ASP A N 1
ATOM 3304 C CA . ASP A 1 430 ? 19.016 18.219 -7.535 1 94.31 430 ASP A CA 1
ATOM 3305 C C . ASP A 1 430 ? 19.703 18.391 -6.184 1 94.31 430 ASP A C 1
ATOM 3307 O O . ASP A 1 430 ? 19.609 19.453 -5.562 1 94.31 430 ASP A O 1
ATOM 3311 N N . ILE A 1 431 ? 20.391 17.391 -5.734 1 94.81 431 ILE A N 1
ATOM 3312 C CA . ILE A 1 431 ? 21.156 17.453 -4.492 1 94.81 431 ILE A CA 1
ATOM 3313 C C . ILE A 1 431 ? 22.312 18.453 -4.648 1 94.81 431 ILE A C 1
ATOM 3315 O O . ILE A 1 431 ? 22.609 19.219 -3.723 1 94.81 431 ILE A O 1
ATOM 3319 N N . LEU A 1 432 ? 22.938 18.453 -5.84 1 93.12 432 LEU A N 1
ATOM 3320 C CA . LEU A 1 432 ? 24.031 19.375 -6.113 1 93.12 432 LEU A CA 1
ATOM 3321 C C . LEU A 1 432 ? 23.562 20.812 -6.047 1 93.12 432 LEU A C 1
ATOM 3323 O O . LEU A 1 432 ? 24.266 21.688 -5.52 1 93.12 432 LEU A O 1
ATOM 3327 N N . ARG A 1 433 ? 22.391 21 -6.543 1 91.88 433 ARG A N 1
ATOM 3328 C CA . ARG A 1 433 ? 21.828 22.344 -6.5 1 91.88 433 ARG A CA 1
ATOM 3329 C C . ARG A 1 433 ? 21.547 22.766 -5.062 1 91.88 433 ARG A C 1
ATOM 3331 O O . ARG A 1 433 ? 21.859 23.906 -4.676 1 91.88 433 ARG A O 1
ATOM 3338 N N . LEU A 1 434 ? 20.969 21.875 -4.25 1 94 434 LEU A N 1
ATOM 3339 C CA . LEU A 1 434 ? 20.688 22.172 -2.846 1 94 434 LEU A CA 1
ATOM 3340 C C . LEU A 1 434 ? 21.984 22.359 -2.068 1 94 434 LEU A C 1
ATOM 3342 O O . LEU A 1 434 ? 22.047 23.172 -1.141 1 94 434 LEU A O 1
ATOM 3346 N N . ASN A 1 435 ? 23.031 21.656 -2.498 1 92.31 435 ASN A N 1
ATOM 3347 C CA . ASN A 1 435 ? 24.328 21.734 -1.846 1 92.31 435 ASN A CA 1
ATOM 3348 C C . ASN A 1 435 ? 24.969 23.109 -2.016 1 92.31 435 ASN A C 1
ATOM 3350 O O . ASN A 1 435 ? 25.766 23.547 -1.182 1 92.31 435 ASN A O 1
ATOM 3354 N N . GLN A 1 436 ? 24.578 23.828 -2.998 1 90.81 436 GLN A N 1
ATOM 3355 C CA . GLN A 1 436 ? 25.141 25.141 -3.287 1 90.81 436 GLN A CA 1
ATOM 3356 C C . GLN A 1 436 ? 24.672 26.188 -2.277 1 90.81 436 GLN A C 1
ATOM 3358 O O . GLN A 1 436 ? 25.312 27.219 -2.105 1 90.81 436 GLN A O 1
ATOM 3363 N N . VAL A 1 437 ? 23.562 25.859 -1.671 1 92.5 437 VAL A N 1
ATOM 3364 C CA . VAL A 1 437 ? 23.016 26.844 -0.745 1 92.5 437 VAL A CA 1
ATOM 3365 C C . VAL A 1 437 ? 23.578 26.609 0.652 1 92.5 437 VAL A C 1
ATOM 3367 O O . VAL A 1 437 ? 23.359 27.422 1.56 1 92.5 437 VAL A O 1
ATOM 3370 N N . LEU A 1 438 ? 24.359 25.594 0.771 1 91.75 438 LEU A N 1
ATOM 3371 C CA . LEU A 1 438 ? 24.984 25.312 2.059 1 91.75 438 LEU A CA 1
ATOM 3372 C C . LEU A 1 438 ? 26.25 26.125 2.236 1 91.75 438 LEU A C 1
ATOM 3374 O O . LEU A 1 438 ? 26.812 26.625 1.26 1 91.75 438 LEU A O 1
ATOM 3378 N N . GLY A 1 439 ? 26.594 26.344 3.52 1 87.81 439 GLY A N 1
ATOM 3379 C CA . GLY A 1 439 ? 27.719 27.203 3.826 1 87.81 439 GLY A CA 1
ATOM 3380 C C . GLY A 1 439 ? 28.719 26.578 4.789 1 87.81 439 GLY A C 1
ATOM 3381 O O . GLY A 1 439 ? 29.219 25.484 4.539 1 87.81 439 GLY A O 1
ATOM 3382 N N . LYS A 1 440 ? 28.891 27.266 5.918 1 85.5 440 LYS A N 1
ATOM 3383 C CA . LYS A 1 440 ? 29.938 26.906 6.875 1 85.5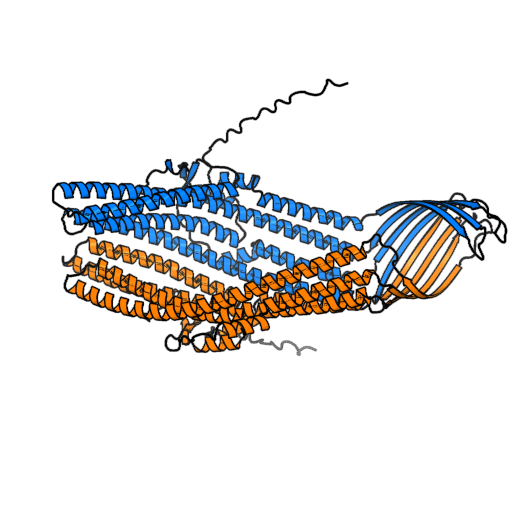 440 LYS A CA 1
ATOM 3384 C C . LYS A 1 440 ? 29.594 25.625 7.617 1 85.5 440 LYS A C 1
ATOM 3386 O O . LYS A 1 440 ? 28.422 25.266 7.738 1 85.5 440 LYS A O 1
ATOM 3391 N N . THR A 1 441 ? 30.625 25.016 8.086 1 89.75 441 THR A N 1
ATOM 3392 C CA . THR A 1 441 ? 30.453 23.781 8.859 1 89.75 441 THR A CA 1
ATOM 3393 C C . THR A 1 441 ? 30.141 24.109 10.32 1 89.75 441 THR A C 1
ATOM 3395 O O . THR A 1 441 ? 30.734 25.031 10.891 1 89.75 441 THR A O 1
ATOM 3398 N N . ILE A 1 442 ? 29.188 23.375 10.75 1 89.56 442 ILE A N 1
ATOM 3399 C CA . ILE A 1 442 ? 28.812 23.562 12.156 1 89.56 442 ILE A CA 1
ATOM 3400 C C . ILE A 1 442 ? 28.844 22.234 12.883 1 89.56 442 ILE A C 1
ATOM 3402 O O . ILE A 1 442 ? 28.609 21.188 12.281 1 89.56 442 ILE A O 1
ATOM 3406 N N . SER A 1 443 ? 29.141 22.406 14.172 1 89.94 443 SER A N 1
ATOM 3407 C CA . SER A 1 443 ? 29.156 21.203 14.992 1 89.94 443 SER A CA 1
ATOM 3408 C C . SER A 1 443 ? 27.734 20.703 15.258 1 89.94 443 SER A C 1
ATOM 3410 O O . SER A 1 443 ? 26.812 21.5 15.438 1 89.94 443 SER A O 1
ATOM 3412 N N . THR A 1 444 ? 27.562 19.391 15.312 1 89.94 444 THR A N 1
ATOM 3413 C CA . THR A 1 444 ? 26.25 18.797 15.555 1 89.94 444 THR A CA 1
ATOM 3414 C C . THR A 1 444 ? 26.078 18.453 17.031 1 89.94 444 THR A C 1
ATOM 3416 O O . THR A 1 444 ? 25.016 17.984 17.438 1 89.94 444 THR A O 1
ATOM 3419 N N . SER A 1 445 ? 27.047 18.734 17.828 1 87.12 445 SER A N 1
ATOM 3420 C CA . SER A 1 445 ? 26.938 18.516 19.266 1 87.12 445 SER A CA 1
ATOM 3421 C C . SER A 1 445 ? 26.094 19.594 19.922 1 87.12 445 SER A C 1
ATOM 3423 O O . SER A 1 445 ? 26.375 20.797 19.797 1 87.12 445 SER A O 1
ATOM 3425 N N . PRO A 1 446 ? 25.062 19.109 20.609 1 82.44 446 PRO A N 1
ATOM 3426 C CA . PRO A 1 446 ? 24.203 20.109 21.266 1 82.44 446 PRO A CA 1
ATOM 3427 C C . PRO A 1 446 ? 24.984 21 22.234 1 82.44 446 PRO A C 1
ATOM 3429 O O . PRO A 1 446 ? 24.547 22.125 22.531 1 82.44 446 PRO A O 1
ATOM 3432 N N . ALA A 1 447 ? 26.078 20.547 22.828 1 75.12 447 ALA A N 1
ATOM 3433 C CA . ALA A 1 447 ? 26.875 21.297 23.781 1 75.12 447 ALA A CA 1
ATOM 3434 C C . ALA A 1 447 ? 27.641 22.422 23.094 1 75.12 447 ALA A C 1
ATOM 3436 O O . ALA A 1 447 ? 28.031 23.406 23.734 1 75.12 447 ALA A O 1
ATOM 3437 N N . SER A 1 448 ? 27.719 22.359 21.75 1 75.69 448 SER A N 1
ATOM 3438 C CA . SER A 1 448 ? 28.578 23.297 21.016 1 75.69 448 SER A CA 1
ATOM 3439 C C . SER A 1 448 ? 27.75 24.312 20.25 1 75.69 448 SER A C 1
ATOM 3441 O O . SER A 1 448 ? 28.297 25.203 19.594 1 75.69 448 SER A O 1
ATOM 3443 N N . VAL A 1 449 ? 26.469 24.203 20.312 1 74.44 449 VAL A N 1
ATOM 3444 C CA . VAL A 1 449 ? 25.641 25.125 19.531 1 74.44 449 VAL A CA 1
ATOM 3445 C C . VAL A 1 449 ? 25.688 26.516 20.156 1 74.44 449 VAL A C 1
ATOM 3447 O O . VAL A 1 449 ? 25.469 26.688 21.359 1 74.44 449 VAL A O 1
ATOM 3450 N N . ALA A 1 450 ? 26.234 27.531 19.281 1 64.62 450 ALA A N 1
ATOM 3451 C CA . ALA A 1 450 ? 26.297 28.922 19.734 1 64.62 450 ALA A CA 1
ATOM 3452 C C . ALA A 1 450 ? 25 29.656 19.422 1 64.62 450 ALA A C 1
ATOM 3454 O O . ALA A 1 450 ? 24.359 29.422 18.391 1 64.62 450 ALA A O 1
ATOM 3455 N N . PRO A 1 451 ? 24.562 30.469 20.328 1 66.25 451 PRO A N 1
ATOM 3456 C CA . PRO A 1 451 ? 23.375 31.281 20.062 1 66.25 451 PRO A CA 1
ATOM 3457 C C . PRO A 1 451 ? 23.531 32.156 18.828 1 66.25 451 PRO A C 1
ATOM 3459 O O . PRO A 1 451 ? 24.625 32.656 18.562 1 66.25 451 PRO A O 1
ATOM 3462 N N . THR A 1 452 ? 22.703 32 17.875 1 58.62 452 THR A N 1
ATOM 3463 C CA . THR A 1 452 ? 22.781 32.844 16.688 1 58.62 452 THR A CA 1
ATOM 3464 C C . THR A 1 452 ? 21.562 33.75 16.594 1 58.62 452 THR A C 1
ATOM 3466 O O . THR A 1 452 ? 20.453 33.375 16.953 1 58.62 452 THR A O 1
ATOM 3469 N N . THR A 1 453 ? 21.797 35.062 16.25 1 52.56 453 THR A N 1
ATOM 3470 C CA . THR A 1 453 ? 20.719 36.031 16.078 1 52.56 453 THR A CA 1
ATOM 3471 C C . THR A 1 453 ? 20.281 36.094 14.625 1 52.56 453 THR A C 1
ATOM 3473 O O . THR A 1 453 ? 19.547 37 14.242 1 52.56 453 THR A O 1
ATOM 3476 N N . ARG A 1 454 ? 20.812 35.188 13.797 1 51.41 454 ARG A N 1
ATOM 3477 C CA . ARG A 1 454 ? 20.484 35.312 12.383 1 51.41 454 ARG A CA 1
ATOM 3478 C C . ARG A 1 454 ? 19.203 34.562 12.031 1 51.41 454 ARG A C 1
ATOM 3480 O O . ARG A 1 454 ? 18.922 33.5 12.625 1 51.41 454 ARG A O 1
ATOM 3487 N N . MET B 1 1 ? -23.922 6.945 -60.812 1 21.56 1 MET B N 1
ATOM 3488 C CA . MET B 1 1 ? -22.641 6.664 -60.188 1 21.56 1 MET B CA 1
ATOM 3489 C C . MET B 1 1 ? -22.328 7.688 -59.094 1 21.56 1 MET B C 1
ATOM 3491 O O . MET B 1 1 ? -21.688 7.363 -58.094 1 21.56 1 MET B O 1
ATOM 3495 N N . LYS B 1 2 ? -22.375 8.984 -59.531 1 23.47 2 LYS B N 1
ATOM 3496 C CA . LYS B 1 2 ? -21.688 10.117 -58.938 1 23.47 2 LYS B CA 1
ATOM 3497 C C . LYS B 1 2 ? -22.281 10.477 -57.562 1 23.47 2 LYS B C 1
ATOM 3499 O O . LYS B 1 2 ? -21.562 10.891 -56.656 1 23.47 2 LYS B O 1
ATOM 3504 N N . LYS B 1 3 ? -23.484 10.922 -57.625 1 28.14 3 LYS B N 1
ATOM 3505 C CA . LYS B 1 3 ? -23.812 12.133 -56.875 1 28.14 3 LYS B CA 1
ATOM 3506 C C . LYS B 1 3 ? -23.922 11.844 -55.375 1 28.14 3 LYS B C 1
ATOM 3508 O O . LYS B 1 3 ? -24.516 12.625 -54.625 1 28.14 3 LYS B O 1
ATOM 3513 N N . LEU B 1 4 ? -23.766 10.555 -55 1 30.55 4 LEU B N 1
ATOM 3514 C CA . LEU B 1 4 ? -24.328 10.133 -53.719 1 30.55 4 LEU B CA 1
ATOM 3515 C C . LEU B 1 4 ? -23.562 10.742 -52.562 1 30.55 4 LEU B C 1
ATOM 3517 O O . LEU B 1 4 ? -23.688 10.305 -51.406 1 30.55 4 LEU B O 1
ATOM 3521 N N . LEU B 1 5 ? -22.5 11.695 -52.969 1 28.94 5 LEU B N 1
ATOM 3522 C CA . LEU B 1 5 ? -21.344 11.781 -52.094 1 28.94 5 LEU B CA 1
ATOM 3523 C C . LEU B 1 5 ? -21.719 12.32 -50.719 1 28.94 5 LEU B C 1
ATOM 3525 O O . LEU B 1 5 ? -21.359 11.734 -49.719 1 28.94 5 LEU B O 1
ATOM 3529 N N . SER B 1 6 ? -21.625 13.695 -50.5 1 31.95 6 SER B N 1
ATOM 3530 C CA . SER B 1 6 ? -20.891 14.422 -49.469 1 31.95 6 SER B CA 1
ATOM 3531 C C . SER B 1 6 ? -21.766 14.703 -48.25 1 31.95 6 SER B C 1
ATOM 3533 O O . SER B 1 6 ? -22.469 15.719 -48.219 1 31.95 6 SER B O 1
ATOM 3535 N N . LEU B 1 7 ? -22.75 13.859 -47.938 1 35.19 7 LEU B N 1
ATOM 3536 C CA . LEU B 1 7 ? -23.594 14.367 -46.875 1 35.19 7 LEU B CA 1
ATOM 3537 C C . LEU B 1 7 ? -22.75 14.656 -45.625 1 35.19 7 LEU B C 1
ATOM 3539 O O . LEU B 1 7 ? -22.109 13.766 -45.062 1 35.19 7 LEU B O 1
ATOM 3543 N N . LEU B 1 8 ? -22.25 15.953 -45.469 1 33.44 8 LEU B N 1
ATOM 3544 C CA . LEU B 1 8 ? -21.531 16.641 -44.406 1 33.44 8 LEU B CA 1
ATOM 3545 C C . LEU B 1 8 ? -22.203 16.391 -43.062 1 33.44 8 LEU B C 1
ATOM 3547 O O . LEU B 1 8 ? -23.344 16.797 -42.844 1 33.44 8 LEU B O 1
ATOM 3551 N N . ILE B 1 9 ? -21.953 15.203 -42.406 1 35.81 9 ILE B N 1
ATOM 3552 C CA . ILE B 1 9 ? -22.406 14.867 -41.031 1 35.81 9 ILE B CA 1
ATOM 3553 C C . ILE B 1 9 ? -21.906 15.93 -40.062 1 35.81 9 ILE B C 1
ATOM 3555 O O . ILE B 1 9 ? -20.703 16.062 -39.844 1 35.81 9 ILE B O 1
ATOM 3559 N N . ALA B 1 10 ? -22.438 17.141 -40.062 1 32.16 10 ALA B N 1
ATOM 3560 C CA . ALA B 1 10 ? -22.203 18.125 -39.031 1 32.16 10 ALA B CA 1
ATOM 3561 C C . ALA B 1 10 ? -22.391 17.5 -37.625 1 32.16 10 ALA B C 1
ATOM 3563 O O . ALA B 1 10 ? -23.516 17.219 -37.219 1 32.16 10 ALA B O 1
ATOM 3564 N N . VAL B 1 11 ? -21.594 16.5 -37.281 1 36.47 11 VAL B N 1
ATOM 3565 C CA . VAL B 1 11 ? -21.594 16 -35.906 1 36.47 11 VAL B CA 1
ATOM 3566 C C . VAL B 1 11 ? -21.438 17.172 -34.938 1 36.47 11 VAL B C 1
ATOM 3568 O O . VAL B 1 11 ? -20.406 17.859 -34.969 1 36.47 11 VAL B O 1
ATOM 3571 N N . SER B 1 12 ? -22.5 17.828 -34.531 1 31.92 12 SER B N 1
ATOM 3572 C CA . SER B 1 12 ? -22.594 18.797 -33.438 1 31.92 12 SER B CA 1
ATOM 3573 C C . SER B 1 12 ? -21.766 18.359 -32.25 1 31.92 12 SER B C 1
ATOM 3575 O O . SER B 1 12 ? -21.938 17.234 -31.75 1 31.92 12 SER B O 1
ATOM 3577 N N . VAL B 1 13 ? -20.594 18.781 -32.125 1 36.97 13 VAL B N 1
ATOM 3578 C CA . VAL B 1 13 ? -19.75 18.828 -30.922 1 36.97 13 VAL B CA 1
ATOM 3579 C C . VAL B 1 13 ? -20.562 19.328 -29.734 1 36.97 13 VAL B C 1
ATOM 3581 O O . VAL B 1 13 ? -20.828 20.531 -29.625 1 36.97 13 VAL B O 1
ATOM 3584 N N . ALA B 1 14 ? -21.734 18.703 -29.438 1 34.31 14 ALA B N 1
ATOM 3585 C CA . ALA B 1 14 ? -22.328 19.062 -28.156 1 34.31 14 ALA B CA 1
ATOM 3586 C C . ALA B 1 14 ? -21.25 19.266 -27.094 1 34.31 14 ALA B C 1
ATOM 3588 O O . ALA B 1 14 ? -20.453 18.359 -26.828 1 34.31 14 ALA B O 1
ATOM 3589 N N . GLY B 1 15 ? -20.797 20.438 -26.906 1 35.78 15 GLY B N 1
ATOM 3590 C CA . GLY B 1 15 ? -19.984 20.859 -25.781 1 35.78 15 GLY B CA 1
ATOM 3591 C C . GLY B 1 15 ? -20.391 20.203 -24.469 1 35.78 15 GLY B C 1
ATOM 3592 O O . GLY B 1 15 ? -21.547 20.297 -24.062 1 35.78 15 GLY B O 1
ATOM 3593 N N . PHE B 1 16 ? -19.875 19.094 -24.125 1 38.25 16 PHE B N 1
ATOM 3594 C CA . PHE B 1 16 ? -19.938 18.688 -22.734 1 38.25 16 PHE B CA 1
ATOM 3595 C C . PHE B 1 16 ? -19.734 19.875 -21.812 1 38.25 16 PHE B C 1
ATOM 3597 O O . PHE B 1 16 ? -18.609 20.359 -21.641 1 38.25 16 PHE B O 1
ATOM 3604 N N . SER B 1 17 ? -20.672 20.828 -21.906 1 36.91 17 SER B N 1
ATOM 3605 C CA . SER B 1 17 ? -20.625 21.734 -20.766 1 36.91 17 SER B CA 1
ATOM 3606 C C . SER B 1 17 ? -20.391 20.984 -19.469 1 36.91 17 SER B C 1
ATOM 3608 O O . SER B 1 17 ? -21.188 20.125 -19.078 1 36.91 17 SER B O 1
ATOM 3610 N N . SER B 1 18 ? -19.234 20.75 -19.141 1 41.38 18 SER B N 1
ATOM 3611 C CA . SER B 1 18 ? -18.984 20.422 -17.734 1 41.38 18 SER B CA 1
ATOM 3612 C C . SER B 1 18 ? -19.797 21.312 -16.812 1 41.38 18 SER B C 1
ATOM 3614 O O . SER B 1 18 ? -19.531 22.516 -16.688 1 41.38 18 SER B O 1
ATOM 3616 N N . VAL B 1 19 ? -21.125 21.297 -16.875 1 40.34 19 VAL B N 1
ATOM 3617 C CA . VAL B 1 19 ? -21.969 21.938 -15.875 1 40.34 19 VAL B CA 1
ATOM 3618 C C . VAL B 1 19 ? -21.25 21.938 -14.531 1 40.34 19 VAL B C 1
ATOM 3620 O O . VAL B 1 19 ? -20.969 20.875 -13.969 1 40.34 19 VAL B O 1
ATOM 3623 N N . THR B 1 20 ? -20.5 22.938 -14.25 1 47.69 20 THR B N 1
ATOM 3624 C CA . THR B 1 20 ? -20 23.281 -12.922 1 47.69 20 THR B CA 1
ATOM 3625 C C . THR B 1 20 ? -21.125 23.234 -11.891 1 47.69 20 THR B C 1
ATOM 3627 O O . THR B 1 20 ? -21.875 24.188 -11.727 1 47.69 20 THR B O 1
ATOM 3630 N N . GLN B 1 21 ? -22.078 22.391 -11.977 1 49.94 21 GLN B N 1
ATOM 3631 C CA . GLN B 1 21 ? -23.188 22.359 -11.039 1 49.94 21 GLN B CA 1
ATOM 3632 C C . GLN B 1 21 ? -22.703 22.172 -9.609 1 49.94 21 GLN B C 1
ATOM 3634 O O . GLN B 1 21 ? -21.75 21.453 -9.359 1 49.94 21 GLN B O 1
ATOM 3639 N N . ALA B 1 22 ? -23.094 23.125 -8.828 1 57.5 22 ALA B N 1
ATOM 3640 C CA . ALA B 1 22 ? -23.031 22.953 -7.379 1 57.5 22 ALA B CA 1
ATOM 3641 C C . ALA B 1 22 ? -23.359 21.531 -6.969 1 57.5 22 ALA B C 1
ATOM 3643 O O . ALA B 1 22 ? -24.391 20.984 -7.371 1 57.5 22 ALA B O 1
ATOM 3644 N N . GLU B 1 23 ? -22.266 20.828 -6.562 1 85.06 23 GLU B N 1
ATOM 3645 C CA . GLU B 1 23 ? -22.516 19.422 -6.262 1 85.06 23 GLU B CA 1
ATOM 3646 C C . GLU B 1 23 ? -22.562 19.172 -4.758 1 85.06 23 GLU B C 1
ATOM 3648 O O . GLU B 1 23 ? -21.734 19.719 -4.016 1 85.06 23 GLU B O 1
ATOM 3653 N N . ASP B 1 24 ? -23.672 18.766 -4.32 1 91.06 24 ASP B N 1
ATOM 3654 C CA . ASP B 1 24 ? -23.812 18.344 -2.93 1 91.06 24 ASP B CA 1
ATOM 3655 C C . ASP B 1 24 ? -23.125 17 -2.688 1 91.06 24 ASP B C 1
ATOM 3657 O O . ASP B 1 24 ? -22.484 16.453 -3.588 1 91.06 24 ASP B O 1
ATOM 3661 N N . LEU B 1 25 ? -23.094 16.641 -1.443 1 95.69 25 LEU B N 1
ATOM 3662 C CA . LEU B 1 25 ? -22.359 15.445 -1.007 1 95.69 25 LEU B CA 1
ATOM 3663 C C . LEU B 1 25 ? -22.875 14.203 -1.733 1 95.69 25 LEU B C 1
ATOM 3665 O O . LEU B 1 25 ? -22.078 13.367 -2.174 1 95.69 25 LEU B O 1
ATOM 3669 N N . LEU B 1 26 ? -24.266 14.086 -1.913 1 94.31 26 LEU B N 1
ATOM 3670 C CA . LEU B 1 26 ? -24.844 12.922 -2.576 1 94.31 26 LEU B CA 1
ATOM 3671 C C . LEU B 1 26 ? -24.406 12.852 -4.035 1 94.31 26 LEU B C 1
ATOM 3673 O O . LEU B 1 26 ? -24.047 11.773 -4.523 1 94.31 26 LEU B O 1
ATOM 3677 N N . GLN B 1 27 ? -24.406 13.984 -4.68 1 93.94 27 GLN B N 1
ATOM 3678 C CA . GLN B 1 27 ? -23.984 14.031 -6.078 1 93.94 27 GLN B CA 1
ATOM 3679 C C . GLN B 1 27 ? -22.516 13.688 -6.227 1 93.94 27 GLN B C 1
ATOM 3681 O O . GLN B 1 27 ? -22.125 12.961 -7.148 1 93.94 27 GLN B O 1
ATOM 3686 N N . VAL B 1 28 ? -21.703 14.195 -5.332 1 95.44 28 VAL B N 1
ATOM 3687 C CA . VAL B 1 28 ? -20.266 13.914 -5.359 1 95.44 28 VAL B CA 1
ATOM 3688 C C . VAL B 1 28 ? -20.031 12.43 -5.133 1 95.44 28 VAL B C 1
ATOM 3690 O O . VAL B 1 28 ? -19.203 11.812 -5.812 1 95.44 28 VAL B O 1
ATOM 3693 N N . TYR B 1 29 ? -20.859 11.828 -4.27 1 96.25 29 TYR B N 1
ATOM 3694 C CA . TYR B 1 29 ? -20.688 10.406 -3.994 1 96.25 29 TYR B CA 1
ATOM 3695 C C . TYR B 1 29 ? -21.109 9.57 -5.191 1 96.25 29 TYR B C 1
ATOM 3697 O O . TYR B 1 29 ? -20.453 8.578 -5.535 1 96.25 29 TYR B O 1
ATOM 3705 N N . GLN B 1 30 ? -22.141 9.945 -5.777 1 94.62 30 GLN B N 1
ATOM 3706 C CA . GLN B 1 30 ? -22.625 9.188 -6.934 1 94.62 30 GLN B CA 1
ATOM 3707 C C . GLN B 1 30 ? -21.594 9.211 -8.062 1 94.62 30 GLN B C 1
ATOM 3709 O O . GLN B 1 30 ? -21.359 8.188 -8.719 1 94.62 30 GLN B O 1
ATOM 3714 N N . LYS B 1 31 ? -21.016 10.359 -8.211 1 93.81 31 LYS B N 1
ATOM 3715 C CA . LYS B 1 31 ? -19.953 10.445 -9.219 1 93.81 31 LYS B CA 1
ATOM 3716 C C . LYS B 1 31 ? -18.75 9.602 -8.82 1 93.81 31 LYS B C 1
ATOM 3718 O O . LYS B 1 31 ? -18.156 8.93 -9.672 1 93.81 31 LYS B O 1
ATOM 3723 N N . ALA B 1 32 ? -18.359 9.609 -7.535 1 95.94 32 ALA B N 1
ATOM 3724 C CA . ALA B 1 32 ? -17.234 8.812 -7.039 1 95.94 32 ALA B CA 1
ATOM 3725 C C . ALA B 1 32 ? -17.516 7.32 -7.207 1 95.94 32 ALA B C 1
ATOM 3727 O O . ALA B 1 32 ? -16.625 6.559 -7.598 1 95.94 32 ALA B O 1
ATOM 3728 N N . LYS B 1 33 ? -18.766 6.969 -6.945 1 95.44 33 LYS B N 1
ATOM 3729 C CA . LYS B 1 33 ? -19.172 5.57 -7.062 1 95.44 33 LYS B CA 1
ATOM 3730 C C . LYS B 1 33 ? -19 5.07 -8.492 1 95.44 33 LYS B C 1
ATOM 3732 O O . LYS B 1 33 ? -18.578 3.934 -8.719 1 95.44 33 LYS B O 1
ATOM 3737 N N . GLU B 1 34 ? -19.188 5.918 -9.414 1 93.81 34 GLU B N 1
ATOM 3738 C CA . GLU B 1 34 ? -19.156 5.539 -10.82 1 93.81 34 GLU B CA 1
ATOM 3739 C C . GLU B 1 34 ? -17.719 5.547 -11.352 1 93.81 34 GLU B C 1
ATOM 3741 O O . GLU B 1 34 ? -17.391 4.781 -12.266 1 93.81 34 GLU B O 1
ATOM 3746 N N . THR B 1 35 ? -16.922 6.348 -10.773 1 93.81 35 THR B N 1
ATOM 3747 C CA . THR B 1 35 ? -15.656 6.605 -11.469 1 93.81 35 THR B CA 1
ATOM 3748 C C . THR B 1 35 ? -14.469 6.164 -10.617 1 93.81 35 THR B C 1
ATOM 3750 O O . THR B 1 35 ? -13.352 6.055 -11.117 1 93.81 35 THR B O 1
ATOM 3753 N N . ASN B 1 36 ? -14.625 5.891 -9.289 1 96.81 36 ASN B N 1
ATOM 3754 C CA . ASN B 1 36 ? -13.492 5.625 -8.398 1 96.81 36 ASN B CA 1
ATOM 3755 C C . ASN B 1 36 ? -12.742 4.363 -8.805 1 96.81 36 ASN B C 1
ATOM 3757 O O . ASN B 1 36 ? -13.32 3.271 -8.82 1 96.81 36 ASN B O 1
ATOM 3761 N N . PRO B 1 37 ? -11.477 4.52 -9.109 1 97.38 37 PRO B N 1
ATOM 3762 C CA . PRO B 1 37 ? -10.719 3.387 -9.641 1 97.38 37 PRO B CA 1
ATOM 3763 C C . PRO B 1 37 ? -10.484 2.293 -8.602 1 97.38 37 PRO B C 1
ATOM 3765 O O . PRO B 1 37 ? -10.422 1.11 -8.945 1 97.38 37 PRO B O 1
ATOM 3768 N N . THR B 1 38 ? -10.391 2.646 -7.379 1 96.56 38 THR B N 1
ATOM 3769 C CA . THR B 1 38 ? -10.156 1.652 -6.336 1 96.56 38 THR B CA 1
ATOM 3770 C C . THR B 1 38 ? -11.359 0.729 -6.188 1 96.56 38 THR B C 1
ATOM 3772 O O . THR B 1 38 ? -11.203 -0.485 -6.039 1 96.56 38 THR B O 1
ATOM 3775 N N . LEU B 1 39 ? -12.547 1.317 -6.27 1 97.19 39 LEU B N 1
ATOM 3776 C CA . LEU B 1 39 ? -13.766 0.515 -6.215 1 97.19 39 LEU B CA 1
ATOM 3777 C C . LEU B 1 39 ? -13.875 -0.385 -7.441 1 97.19 39 LEU B C 1
ATOM 3779 O O . LEU B 1 39 ? -14.203 -1.567 -7.32 1 97.19 39 LEU B O 1
ATOM 3783 N N . ARG B 1 40 ? -13.523 0.152 -8.555 1 97.12 40 ARG B N 1
ATOM 3784 C CA . ARG B 1 40 ? -13.602 -0.615 -9.789 1 97.12 40 ARG B CA 1
ATOM 3785 C C . ARG B 1 40 ? -12.562 -1.728 -9.812 1 97.12 40 ARG B C 1
ATOM 3787 O O . ARG B 1 40 ? -12.812 -2.807 -10.359 1 97.12 40 ARG B O 1
ATOM 3794 N N . GLN B 1 41 ? -11.43 -1.451 -9.25 1 97.56 41 GLN B N 1
ATOM 3795 C CA . GLN B 1 41 ? -10.414 -2.486 -9.125 1 97.56 41 GLN B CA 1
ATOM 3796 C C . GLN B 1 41 ? -10.906 -3.643 -8.266 1 97.56 41 GLN B C 1
ATOM 3798 O O . GLN B 1 41 ? -10.758 -4.809 -8.633 1 97.56 41 GLN B O 1
ATOM 3803 N N . THR B 1 42 ? -11.531 -3.359 -7.137 1 97.31 42 THR B N 1
ATOM 3804 C CA . THR B 1 42 ? -12.031 -4.387 -6.227 1 97.31 42 THR B CA 1
ATOM 3805 C C . THR B 1 42 ? -13.164 -5.18 -6.871 1 97.31 42 THR B C 1
ATOM 3807 O O . THR B 1 42 ? -13.297 -6.383 -6.637 1 97.31 42 THR B O 1
ATOM 3810 N N . GLN B 1 43 ? -13.945 -4.508 -7.719 1 97.06 43 GLN B N 1
ATOM 3811 C CA . GLN B 1 43 ? -14.992 -5.191 -8.469 1 97.06 43 GLN B CA 1
ATOM 3812 C C . GLN B 1 43 ? -14.398 -6.199 -9.445 1 97.06 43 GLN B C 1
ATOM 3814 O O . GLN B 1 43 ? -14.891 -7.324 -9.562 1 97.06 43 GLN B O 1
ATOM 3819 N N . ALA B 1 44 ? -13.359 -5.766 -10.117 1 97.75 44 ALA B N 1
ATOM 3820 C CA . ALA B 1 44 ? -12.695 -6.66 -11.055 1 97.75 44 ALA B CA 1
ATOM 3821 C C . ALA B 1 44 ? -12.094 -7.863 -10.328 1 97.75 44 ALA B C 1
ATOM 3823 O O . ALA B 1 44 ? -12.156 -8.992 -10.828 1 97.75 44 ALA B O 1
ATOM 3824 N N . GLU B 1 45 ? -11.547 -7.66 -9.148 1 97 45 GLU B N 1
ATOM 3825 C CA . GLU B 1 45 ? -10.977 -8.742 -8.352 1 97 45 GLU B CA 1
ATOM 3826 C C . GLU B 1 45 ? -12.055 -9.711 -7.875 1 97 45 GLU B C 1
ATOM 3828 O O . GLU B 1 45 ? -11.828 -10.922 -7.812 1 97 45 GLU B O 1
ATOM 3833 N N . ARG B 1 46 ? -13.227 -9.172 -7.539 1 97.38 46 ARG B N 1
ATOM 3834 C CA . ARG B 1 46 ? -14.367 -10.016 -7.215 1 97.38 46 ARG B CA 1
ATOM 3835 C C . ARG B 1 46 ? -14.75 -10.898 -8.398 1 97.38 46 ARG B C 1
ATOM 3837 O O . ARG B 1 46 ? -14.953 -12.102 -8.234 1 97.38 46 ARG B O 1
ATOM 3844 N N . ASN B 1 47 ? -14.75 -10.336 -9.609 1 97.38 47 ASN B N 1
ATOM 3845 C CA . ASN B 1 47 ? -15.086 -11.109 -10.805 1 97.38 47 ASN B CA 1
ATOM 3846 C C . ASN B 1 47 ? -14.031 -12.172 -11.094 1 97.38 47 ASN B C 1
ATOM 3848 O O . ASN B 1 47 ? -14.367 -13.266 -11.555 1 97.38 47 ASN B O 1
ATOM 3852 N N . GLN B 1 48 ? -12.781 -11.867 -10.797 1 96.94 48 GLN B N 1
ATOM 3853 C CA . GLN B 1 48 ? -11.719 -12.859 -10.922 1 96.94 48 GLN B CA 1
ATOM 3854 C C . GLN B 1 48 ? -11.969 -14.062 -10.016 1 96.94 48 GLN B C 1
ATOM 3856 O O . GLN B 1 48 ? -11.805 -15.203 -10.438 1 96.94 48 GLN B O 1
ATOM 3861 N N . ALA B 1 49 ? -12.367 -13.75 -8.812 1 95.94 49 ALA B N 1
ATOM 3862 C CA . ALA B 1 49 ? -12.609 -14.812 -7.844 1 95.94 49 ALA B CA 1
ATOM 3863 C C . ALA B 1 49 ? -13.797 -15.68 -8.266 1 95.94 49 ALA B C 1
ATOM 3865 O O . ALA B 1 49 ? -13.789 -16.891 -8.07 1 95.94 49 ALA B O 1
ATOM 3866 N N . PHE B 1 50 ? -14.82 -15.125 -8.914 1 96.12 50 PHE B N 1
ATOM 3867 C CA . PHE B 1 50 ? -15.977 -15.875 -9.383 1 96.12 50 PHE B CA 1
ATOM 3868 C C . PHE B 1 50 ? -15.609 -16.75 -10.578 1 96.12 50 PHE B C 1
ATOM 3870 O O . PHE B 1 50 ? -16.156 -17.844 -10.734 1 96.12 50 PHE B O 1
ATOM 3877 N N . GLU B 1 51 ? -14.664 -16.25 -11.367 1 96 51 GLU B N 1
ATOM 3878 C CA . GLU B 1 51 ? -14.219 -17.047 -12.508 1 96 51 GLU B CA 1
ATOM 3879 C C . GLU B 1 51 ? -13.461 -18.297 -12.039 1 96 51 GLU B C 1
ATOM 3881 O O . GLU B 1 51 ? -13.477 -19.328 -12.719 1 96 51 GLU B O 1
ATOM 3886 N N . LYS B 1 52 ? -12.852 -18.234 -10.875 1 96.44 52 LYS B N 1
ATOM 3887 C CA . LYS B 1 52 ? -12.102 -19.375 -10.352 1 96.44 52 LYS B CA 1
ATOM 3888 C C . LYS B 1 52 ? -13.031 -20.547 -10.023 1 96.44 52 LYS B C 1
ATOM 3890 O O . LYS B 1 52 ? -12.602 -21.703 -10.008 1 96.44 52 LYS B O 1
ATOM 3895 N N . ILE B 1 53 ? -14.32 -20.25 -9.797 1 97.25 53 ILE B N 1
ATOM 3896 C CA . ILE B 1 53 ? -15.305 -21.312 -9.586 1 97.25 53 ILE B CA 1
ATOM 3897 C C . ILE B 1 53 ? -15.438 -22.156 -10.852 1 97.25 53 ILE B C 1
ATOM 3899 O O . ILE B 1 53 ? -15.43 -23.375 -10.789 1 97.25 53 ILE B O 1
ATOM 3903 N N . ASN B 1 54 ? -15.453 -21.453 -11.992 1 95.94 54 ASN B N 1
ATOM 3904 C CA . ASN B 1 54 ? -15.539 -22.156 -13.266 1 95.94 54 ASN B CA 1
ATOM 3905 C C . ASN B 1 54 ? -14.297 -22.984 -13.539 1 95.94 54 ASN B C 1
ATOM 3907 O O . ASN B 1 54 ? -14.383 -24.094 -14.07 1 95.94 54 ASN B O 1
ATOM 3911 N N . GLU B 1 55 ? -13.195 -22.469 -13.133 1 96.19 55 GLU B N 1
ATOM 3912 C CA . GLU B 1 55 ? -11.953 -23.219 -13.289 1 96.19 55 GLU B CA 1
ATOM 3913 C C . GLU B 1 55 ? -11.961 -24.469 -12.422 1 96.19 55 GLU B C 1
ATOM 3915 O O . GLU B 1 55 ? -11.508 -25.531 -12.859 1 96.19 55 GLU B O 1
ATOM 3920 N N . ALA B 1 56 ? -12.5 -24.328 -11.242 1 96.25 56 ALA B N 1
ATOM 3921 C CA . ALA B 1 56 ? -12.516 -25.453 -10.305 1 96.25 56 ALA B CA 1
ATOM 3922 C C . ALA B 1 56 ? -13.539 -26.5 -10.727 1 96.25 56 ALA B C 1
ATOM 3924 O O . ALA B 1 56 ? -13.445 -27.656 -10.336 1 96.25 56 ALA B O 1
ATOM 3925 N N . ARG B 1 57 ? -14.492 -26.141 -11.57 1 96.62 57 ARG B N 1
ATOM 3926 C CA . ARG B 1 57 ? -15.508 -27.062 -12.07 1 96.62 57 ARG B CA 1
ATOM 3927 C C . ARG B 1 57 ? -14.992 -27.859 -13.258 1 96.62 57 ARG B C 1
ATOM 3929 O O . ARG B 1 57 ? -15.461 -28.969 -13.523 1 96.62 57 ARG B O 1
ATOM 3936 N N . SER B 1 58 ? -13.961 -27.375 -13.852 1 96.38 58 SER B N 1
ATOM 3937 C CA . SER B 1 58 ? -13.492 -27.906 -15.133 1 96.38 58 SER B CA 1
ATOM 3938 C C . SER B 1 58 ? -13.023 -29.344 -14.992 1 96.38 58 SER B C 1
ATOM 3940 O O . SER B 1 58 ? -13.352 -30.188 -15.82 1 96.38 58 SER B O 1
ATOM 3942 N N . PRO B 1 59 ? -12.273 -29.688 -13.859 1 95.75 59 PRO B N 1
ATOM 3943 C CA . PRO B 1 59 ? -11.773 -31.062 -13.766 1 95.75 59 PRO B CA 1
ATOM 3944 C C . PRO B 1 59 ? -12.898 -32.062 -13.555 1 95.75 59 PRO B C 1
ATOM 3946 O O . PRO B 1 59 ? -12.68 -33.281 -13.703 1 95.75 59 PRO B O 1
ATOM 3949 N N . LEU B 1 60 ? -14.109 -31.672 -13.219 1 96.19 60 LEU B N 1
ATOM 3950 C CA . LEU B 1 60 ? -15.258 -32.531 -13.016 1 96.19 60 LEU B CA 1
ATOM 3951 C C . LEU B 1 60 ? -15.992 -32.781 -14.328 1 96.19 60 LEU B C 1
ATOM 3953 O O . LEU B 1 60 ? -16.906 -33.625 -14.391 1 96.19 60 LEU B O 1
ATOM 3957 N N . LEU B 1 61 ? -15.484 -32.156 -15.422 1 96.44 61 LEU B N 1
ATOM 3958 C CA . LEU B 1 61 ? -16.047 -32.344 -16.766 1 96.44 61 LEU B CA 1
ATOM 3959 C C . LEU B 1 61 ? -15.102 -33.188 -17.641 1 96.44 61 LEU B C 1
ATOM 3961 O O . LEU B 1 61 ? -13.922 -33.312 -17.312 1 96.44 61 LEU B O 1
ATOM 3965 N N . PRO B 1 62 ? -15.633 -33.719 -18.703 1 96.5 62 PRO B N 1
ATOM 3966 C CA . PRO B 1 62 ? -14.766 -34.531 -19.562 1 96.5 62 PRO B CA 1
ATOM 3967 C C . PRO B 1 62 ? -13.617 -33.75 -20.172 1 96.5 62 PRO B C 1
ATOM 3969 O O . PRO B 1 62 ? -13.766 -32.531 -20.438 1 96.5 62 PRO B O 1
ATOM 3972 N N . GLN B 1 63 ? -12.492 -34.438 -20.328 1 96.19 63 GLN B N 1
ATOM 3973 C CA . GLN B 1 63 ? -11.328 -33.875 -21 1 96.19 63 GLN B CA 1
ATOM 3974 C C . GLN B 1 63 ? -11.016 -34.625 -22.281 1 96.19 63 GLN B C 1
ATOM 3976 O O . GLN B 1 63 ? -10.953 -35.844 -22.281 1 96.19 63 GLN B O 1
ATOM 3981 N N . LEU B 1 64 ? -10.898 -33.844 -23.391 1 96.94 64 LEU B N 1
ATOM 3982 C CA . LEU B 1 64 ? -10.602 -34.469 -24.672 1 96.94 64 LEU B CA 1
ATOM 3983 C C . LEU B 1 64 ? -9.297 -33.938 -25.25 1 96.94 64 LEU B C 1
ATOM 3985 O O . LEU B 1 64 ? -9.094 -32.719 -25.328 1 96.94 64 LEU B O 1
ATOM 3989 N N . GLY B 1 65 ? -8.406 -34.875 -25.578 1 95.75 65 GLY B N 1
ATOM 3990 C CA . GLY B 1 65 ? -7.129 -34.5 -26.156 1 95.75 65 GLY B CA 1
ATOM 3991 C C . GLY B 1 65 ? -6.75 -35.344 -27.359 1 95.75 65 GLY B C 1
ATOM 3992 O O . GLY B 1 65 ? -7.105 -36.531 -27.438 1 95.75 65 GLY B O 1
ATOM 3993 N N . LEU B 1 66 ? -6.062 -34.656 -28.328 1 96.44 66 LEU B N 1
ATOM 3994 C CA . LEU B 1 66 ? -5.504 -35.344 -29.484 1 96.44 66 LEU B CA 1
ATOM 3995 C C . LEU B 1 66 ? -3.979 -35.312 -29.453 1 96.44 66 LEU B C 1
ATOM 3997 O O . LEU B 1 66 ? -3.377 -34.312 -29.109 1 96.44 66 LEU B O 1
ATOM 4001 N N . SER B 1 67 ? -3.369 -36.438 -29.641 1 95.44 67 SER B N 1
ATOM 4002 C CA . SER B 1 67 ? -1.914 -36.5 -29.703 1 95.44 67 SER B CA 1
ATOM 4003 C C . SER B 1 67 ? -1.456 -37.281 -30.938 1 95.44 67 SER B C 1
ATOM 4005 O O . SER B 1 67 ? -2.191 -38.125 -31.469 1 95.44 67 SER B O 1
ATOM 4007 N N . GLY B 1 68 ? -0.329 -36.906 -31.531 1 93.94 68 GLY B N 1
ATOM 4008 C CA . GLY B 1 68 ? 0.325 -37.562 -32.656 1 93.94 68 GLY B CA 1
ATOM 4009 C C . GLY B 1 68 ? 1.839 -37.469 -32.594 1 93.94 68 GLY B C 1
ATOM 4010 O O . GLY B 1 68 ? 2.395 -36.594 -31.922 1 93.94 68 GLY B O 1
ATOM 4011 N N . GLY B 1 69 ? 2.416 -38.5 -33.25 1 94.06 69 GLY B N 1
ATOM 4012 C CA . GLY B 1 69 ? 3.869 -38.5 -33.25 1 94.06 69 GLY B CA 1
ATOM 4013 C C . GLY B 1 69 ? 4.484 -39.375 -34.312 1 94.06 69 GLY B C 1
ATOM 4014 O O . GLY B 1 69 ? 3.797 -40.188 -34.938 1 94.06 69 GLY B O 1
ATOM 4015 N N . TYR B 1 70 ? 5.676 -39.031 -34.688 1 93.75 70 TYR B N 1
ATOM 4016 C CA . TYR B 1 70 ? 6.52 -39.812 -35.562 1 93.75 70 TYR B CA 1
ATOM 4017 C C . TYR B 1 70 ? 7.809 -40.25 -34.875 1 93.75 70 TYR B C 1
ATOM 4019 O O . TYR B 1 70 ? 8.523 -39.406 -34.312 1 93.75 70 TYR B O 1
ATOM 4027 N N . ASP B 1 71 ? 8.031 -41.562 -34.875 1 92.19 71 ASP B N 1
ATOM 4028 C CA . ASP B 1 71 ? 9.227 -42.094 -34.219 1 92.19 71 ASP B CA 1
ATOM 4029 C C . ASP B 1 71 ? 10.062 -42.906 -35.188 1 92.19 71 ASP B C 1
ATOM 4031 O O . ASP B 1 71 ? 9.516 -43.656 -36.031 1 92.19 71 ASP B O 1
ATOM 4035 N N . TYR B 1 72 ? 11.383 -42.781 -35.125 1 91.62 72 TYR B N 1
ATOM 4036 C CA . TYR B 1 72 ? 12.344 -43.625 -35.812 1 91.62 72 TYR B CA 1
ATOM 4037 C C . TYR B 1 72 ? 13.195 -44.406 -34.812 1 91.62 72 TYR B C 1
ATOM 4039 O O . TYR B 1 72 ? 13.82 -43.812 -33.906 1 91.62 72 TYR B O 1
ATOM 4047 N N . ASN B 1 73 ? 13.172 -45.656 -34.906 1 90.19 73 ASN B N 1
ATOM 4048 C CA . ASN B 1 73 ? 13.906 -46.562 -34 1 90.19 73 ASN B CA 1
ATOM 4049 C C . ASN B 1 73 ? 14.992 -47.344 -34.75 1 90.19 73 ASN B C 1
ATOM 4051 O O . ASN B 1 73 ? 14.773 -47.812 -35.875 1 90.19 73 ASN B O 1
ATOM 4055 N N . THR B 1 74 ? 16.188 -47.344 -34.188 1 89.5 74 THR B N 1
ATOM 4056 C CA . THR B 1 74 ? 17.281 -48.188 -34.688 1 89.5 74 THR B CA 1
ATOM 4057 C C . THR B 1 74 ? 17.875 -49.031 -33.594 1 89.5 74 THR B C 1
ATOM 4059 O O . THR B 1 74 ? 18.062 -48.562 -32.469 1 89.5 74 THR B O 1
ATOM 4062 N N . GLY B 1 75 ? 18.141 -50.344 -33.938 1 88.5 75 GLY B N 1
ATOM 4063 C CA . GLY B 1 75 ? 18.656 -51.281 -32.969 1 88.5 75 GLY B CA 1
ATOM 4064 C C . GLY B 1 75 ? 20.156 -51.469 -33.062 1 88.5 75 GLY B C 1
ATOM 4065 O O . GLY B 1 75 ? 20.75 -51.188 -34.094 1 88.5 75 GLY B O 1
ATOM 4066 N N . TYR B 1 76 ? 20.781 -51.844 -31.953 1 86 76 TYR B N 1
ATOM 4067 C CA . TYR B 1 76 ? 22.172 -52.25 -31.938 1 86 76 TYR B CA 1
ATOM 4068 C C . TYR B 1 76 ? 22.359 -53.438 -30.984 1 86 76 TYR B C 1
ATOM 4070 O O . TYR B 1 76 ? 21.438 -53.844 -30.297 1 86 76 TYR B O 1
ATOM 4078 N N . ARG B 1 77 ? 23.438 -54.031 -30.953 1 88.38 77 ARG B N 1
ATOM 4079 C CA . ARG B 1 77 ? 23.719 -55.281 -30.234 1 88.38 77 ARG B CA 1
ATOM 4080 C C . ARG B 1 77 ? 22.766 -56.375 -30.688 1 88.38 77 ARG B C 1
ATOM 4082 O O . ARG B 1 77 ? 22.625 -56.625 -31.891 1 88.38 77 ARG B O 1
ATOM 4089 N N . ASP B 1 78 ? 21.984 -56.969 -29.734 1 83.88 78 ASP B N 1
ATOM 4090 C CA . ASP B 1 78 ? 21.125 -58.062 -30.156 1 83.88 78 ASP B CA 1
ATOM 4091 C C . ASP B 1 78 ? 20.047 -57.594 -31.125 1 83.88 78 ASP B C 1
ATOM 4093 O O . ASP B 1 78 ? 19.453 -58.375 -31.859 1 83.88 78 ASP B O 1
ATOM 4097 N N . ASN B 1 79 ? 19.938 -56.312 -31.234 1 80.25 79 ASN B N 1
ATOM 4098 C CA . ASN B 1 79 ? 18.969 -55.75 -32.156 1 80.25 79 ASN B CA 1
ATOM 4099 C C . ASN B 1 79 ? 19.641 -55.062 -33.344 1 80.25 79 ASN B C 1
ATOM 4101 O O . ASN B 1 79 ? 19.047 -54.156 -33.969 1 80.25 79 ASN B O 1
ATOM 4105 N N . SER B 1 80 ? 20.844 -55.438 -33.625 1 85.81 80 SER B N 1
ATOM 4106 C CA . SER B 1 80 ? 21.578 -54.781 -34.719 1 85.81 80 SER B CA 1
ATOM 4107 C C . SER B 1 80 ? 20.875 -55 -36.062 1 85.81 80 SER B C 1
ATOM 4109 O O . SER B 1 80 ? 20.281 -56.031 -36.312 1 85.81 80 SER B O 1
ATOM 4111 N N . ASN B 1 81 ? 20.859 -53.938 -36.906 1 83.19 81 ASN B N 1
ATOM 4112 C CA . ASN B 1 81 ? 20.297 -53.906 -38.25 1 83.19 81 ASN B CA 1
ATOM 4113 C C . ASN B 1 81 ? 18.781 -54.031 -38.25 1 83.19 81 ASN B C 1
ATOM 4115 O O . ASN B 1 81 ? 18.188 -54.625 -39.125 1 83.19 81 ASN B O 1
ATOM 4119 N N . GLN B 1 82 ? 18.25 -53.75 -37.125 1 84 82 GLN B N 1
ATOM 4120 C CA . GLN B 1 82 ? 16.797 -53.594 -37 1 84 82 GLN B CA 1
ATOM 4121 C C . GLN B 1 82 ? 16.406 -52.125 -36.875 1 84 82 GLN B C 1
ATOM 4123 O O . GLN B 1 82 ? 16.906 -51.438 -36.031 1 84 82 GLN B O 1
ATOM 4128 N N . SER B 1 83 ? 15.594 -51.594 -37.812 1 86.06 83 SER B N 1
ATOM 4129 C CA . SER B 1 83 ? 15.078 -50.25 -37.75 1 86.06 83 SER B CA 1
ATOM 4130 C C . SER B 1 83 ? 13.602 -50.188 -38.094 1 86.06 83 SER B C 1
ATOM 4132 O O . SER B 1 83 ? 13.094 -51.062 -38.781 1 86.06 83 SER B O 1
ATOM 4134 N N . ASN B 1 84 ? 12.938 -49.344 -37.562 1 86.38 84 ASN B N 1
ATOM 4135 C CA . ASN B 1 84 ? 11.555 -49.094 -37.938 1 86.38 84 ASN B CA 1
ATOM 4136 C C . ASN B 1 84 ? 11.156 -47.625 -37.719 1 86.38 84 ASN B C 1
ATOM 4138 O O . ASN B 1 84 ? 11.828 -46.906 -36.969 1 86.38 84 ASN B O 1
ATOM 4142 N N . ASN B 1 85 ? 10.211 -47.094 -38.469 1 88.25 85 ASN B N 1
ATOM 4143 C CA . ASN B 1 85 ? 9.547 -45.812 -38.25 1 88.25 85 ASN B CA 1
ATOM 4144 C C . ASN B 1 85 ? 8.055 -46 -38 1 88.25 85 ASN B C 1
ATOM 4146 O O . ASN B 1 85 ? 7.414 -46.875 -38.594 1 88.25 85 ASN B O 1
ATOM 4150 N N . ALA B 1 86 ? 7.555 -45.281 -37.094 1 88.06 86 ALA B N 1
ATOM 4151 C CA . ALA B 1 86 ? 6.152 -45.406 -36.719 1 88.06 86 ALA B CA 1
ATOM 4152 C C . ALA B 1 86 ? 5.469 -44.031 -36.656 1 88.06 86 ALA B C 1
ATOM 4154 O O . ALA B 1 86 ? 5.996 -43.094 -36.062 1 88.06 86 ALA B O 1
ATOM 4155 N N . LEU B 1 87 ? 4.359 -43.812 -37.406 1 90.94 87 LEU B N 1
ATOM 4156 C CA . LEU B 1 87 ? 3.439 -42.688 -37.312 1 90.94 87 LEU B CA 1
ATOM 4157 C C . LEU B 1 87 ? 2.205 -43.062 -36.5 1 90.94 87 LEU B C 1
ATOM 4159 O O . LEU B 1 87 ? 1.568 -44.094 -36.781 1 90.94 87 LEU B O 1
ATOM 4163 N N . ASN B 1 88 ? 1.945 -42.312 -35.438 1 92.25 88 ASN B N 1
ATOM 4164 C CA . ASN B 1 88 ? 0.796 -42.656 -34.625 1 92.25 88 ASN B CA 1
ATOM 4165 C C . ASN B 1 88 ? -0.082 -41.438 -34.344 1 92.25 88 ASN B C 1
ATOM 4167 O O . ASN B 1 88 ? 0.387 -40.312 -34.406 1 92.25 88 ASN B O 1
ATOM 4171 N N . ALA B 1 89 ? -1.411 -41.625 -34.125 1 93.31 89 ALA B N 1
ATOM 4172 C CA . ALA B 1 89 ? -2.416 -40.656 -33.719 1 93.31 89 ALA B CA 1
ATOM 4173 C C . ALA B 1 89 ? -3.371 -41.25 -32.688 1 93.31 89 ALA B C 1
ATOM 4175 O O . ALA B 1 89 ? -3.748 -42.438 -32.812 1 93.31 89 ALA B O 1
ATOM 4176 N N . GLN B 1 90 ? -3.588 -40.438 -31.641 1 95.38 90 GLN B N 1
ATOM 4177 C CA . GLN B 1 90 ? -4.441 -40.969 -30.594 1 95.38 90 GLN B CA 1
ATOM 4178 C C . GLN B 1 90 ? -5.391 -39.875 -30.062 1 95.38 90 GLN B C 1
ATOM 4180 O O . GLN B 1 90 ? -4.98 -38.75 -29.844 1 95.38 90 GLN B O 1
ATOM 4185 N N . LEU B 1 91 ? -6.711 -40.188 -30.031 1 95.94 91 LEU B N 1
ATOM 4186 C CA . LEU B 1 91 ? -7.727 -39.406 -29.328 1 95.94 91 LEU B CA 1
ATOM 4187 C C . LEU B 1 91 ? -8.008 -40 -27.953 1 95.94 91 LEU B C 1
ATOM 4189 O O . LEU B 1 91 ? -8.312 -41.188 -27.812 1 95.94 91 LEU B O 1
ATOM 4193 N N . LYS B 1 92 ? -7.863 -39.125 -26.938 1 95.81 92 LYS B N 1
ATOM 4194 C CA . LYS B 1 92 ? -8.023 -39.625 -25.578 1 95.81 92 LYS B CA 1
ATOM 4195 C C . LYS B 1 92 ? -9.078 -38.812 -24.828 1 95.81 92 LYS B C 1
ATOM 4197 O O . LYS B 1 92 ? -9.039 -37.562 -24.828 1 95.81 92 LYS B O 1
ATOM 4202 N N . LEU B 1 93 ? -10.062 -39.469 -24.25 1 96.81 93 LEU B N 1
ATOM 4203 C CA . LEU B 1 93 ? -11.094 -38.906 -23.391 1 96.81 93 LEU B CA 1
ATOM 4204 C C . LEU B 1 93 ? -10.93 -39.344 -21.953 1 96.81 93 LEU B C 1
ATOM 4206 O O . LEU B 1 93 ? -10.758 -40.562 -21.688 1 96.81 93 LEU B O 1
ATOM 4210 N N . THR B 1 94 ? -10.875 -38.344 -21.016 1 96.69 94 THR B N 1
ATOM 4211 C CA . THR B 1 94 ? -10.828 -38.688 -19.609 1 96.69 94 THR B CA 1
ATOM 4212 C C . THR B 1 94 ? -11.953 -38 -18.844 1 96.69 94 THR B C 1
ATOM 4214 O O . THR B 1 94 ? -12.273 -36.844 -19.125 1 96.69 94 THR B O 1
ATOM 4217 N N . GLN B 1 95 ? -12.609 -38.781 -17.922 1 96.81 95 GLN B N 1
ATOM 4218 C CA . GLN B 1 95 ? -13.695 -38.25 -17.094 1 96.81 95 GLN B CA 1
ATOM 4219 C C . GLN B 1 95 ? -13.555 -38.688 -15.648 1 96.81 95 GLN B C 1
ATOM 4221 O O . GLN B 1 95 ? -13.484 -39.875 -15.359 1 96.81 95 GLN B O 1
ATOM 4226 N N . THR B 1 96 ? -13.523 -37.688 -14.766 1 96.88 96 THR B N 1
ATOM 4227 C CA . THR B 1 96 ? -13.492 -38 -13.344 1 96.88 96 THR B CA 1
ATOM 4228 C C . THR B 1 96 ? -14.844 -38.562 -12.891 1 96.88 96 THR B C 1
ATOM 4230 O O . THR B 1 96 ? -15.867 -37.875 -13.023 1 96.88 96 THR B O 1
ATOM 4233 N N . ILE B 1 97 ? -14.836 -39.688 -12.375 1 96.94 97 ILE B N 1
ATOM 4234 C CA . ILE B 1 97 ? -16.062 -40.312 -11.875 1 96.94 97 ILE B CA 1
ATOM 4235 C C . ILE B 1 97 ? -16.203 -40 -10.383 1 96.94 97 ILE B C 1
ATOM 4237 O O . ILE B 1 97 ? -17.281 -39.594 -9.93 1 96.94 97 ILE B O 1
ATOM 4241 N N . PHE B 1 98 ? -15.086 -40.25 -9.695 1 97.19 98 PHE B N 1
ATOM 4242 C CA . PHE B 1 98 ? -15.086 -39.938 -8.266 1 97.19 98 PHE B CA 1
ATOM 4243 C C . PHE B 1 98 ? -13.719 -39.438 -7.824 1 97.19 98 PHE B C 1
ATOM 4245 O O . PHE B 1 98 ? -12.719 -40.125 -7.945 1 97.19 98 PHE B O 1
ATOM 4252 N N . ASP B 1 99 ? -13.727 -38.188 -7.316 1 97.25 99 ASP B N 1
ATOM 4253 C CA . ASP B 1 99 ? -12.586 -37.531 -6.688 1 97.25 99 ASP B CA 1
ATOM 4254 C C . ASP B 1 99 ? -13.039 -36.438 -5.711 1 97.25 99 ASP B C 1
ATOM 4256 O O . ASP B 1 99 ? -13.328 -35.312 -6.117 1 97.25 99 ASP B O 1
ATOM 4260 N N . MET B 1 100 ? -12.953 -36.781 -4.52 1 97.19 100 MET B N 1
ATOM 4261 C CA . MET B 1 100 ? -13.523 -35.906 -3.502 1 97.19 100 MET B CA 1
ATOM 4262 C C . MET B 1 100 ? -12.742 -34.594 -3.426 1 97.19 100 MET B C 1
ATOM 4264 O O . MET B 1 100 ? -13.305 -33.562 -3.078 1 97.19 100 MET B O 1
ATOM 4268 N N . SER B 1 101 ? -11.398 -34.594 -3.664 1 97.31 101 SER B N 1
ATOM 4269 C CA . SER B 1 101 ? -10.578 -33.406 -3.605 1 97.31 101 SER B CA 1
ATOM 4270 C C . SER B 1 101 ? -11.078 -32.344 -4.582 1 97.31 101 SER B C 1
ATOM 4272 O O . SER B 1 101 ? -11.039 -31.141 -4.281 1 97.31 101 SER B O 1
ATOM 4274 N N . LYS B 1 102 ? -11.578 -32.75 -5.734 1 97.19 102 LYS B N 1
ATOM 4275 C CA . LYS B 1 102 ? -12.055 -31.828 -6.746 1 97.19 102 LYS B CA 1
ATOM 4276 C C . LYS B 1 102 ? -13.359 -31.156 -6.305 1 97.19 102 LYS B C 1
ATOM 4278 O O . LYS B 1 102 ? -13.555 -29.953 -6.512 1 97.19 102 LYS B O 1
ATOM 4283 N N . TRP B 1 103 ? -14.289 -31.906 -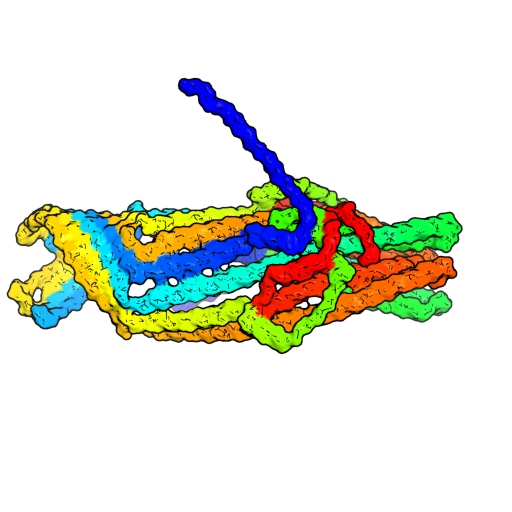5.699 1 96.69 103 TRP B N 1
ATOM 4284 C CA . TRP B 1 103 ? -15.539 -31.344 -5.191 1 96.69 103 TRP B CA 1
ATOM 4285 C C . TRP B 1 103 ? -15.273 -30.391 -4.039 1 96.69 103 TRP B C 1
ATOM 4287 O O . TRP B 1 103 ? -15.898 -29.328 -3.957 1 96.69 103 TRP B O 1
ATOM 4297 N N . ARG B 1 104 ? -14.312 -30.812 -3.195 1 97.38 104 ARG B N 1
ATOM 4298 C CA . ARG B 1 104 ? -13.969 -29.938 -2.078 1 97.38 104 ARG B CA 1
ATOM 4299 C C . ARG B 1 104 ? -13.32 -28.656 -2.568 1 97.38 104 ARG B C 1
ATOM 4301 O O . ARG B 1 104 ? -13.562 -27.578 -2.014 1 97.38 104 ARG B O 1
ATOM 4308 N N . GLN B 1 105 ? -12.477 -28.766 -3.564 1 97.31 105 GLN B N 1
ATOM 4309 C CA . GLN B 1 105 ? -11.844 -27.578 -4.152 1 97.31 105 GLN B CA 1
ATOM 4310 C C . GLN B 1 105 ? -12.891 -26.625 -4.727 1 97.31 105 GLN B C 1
ATOM 4312 O O . GLN B 1 105 ? -12.75 -25.406 -4.629 1 97.31 105 GLN B O 1
ATOM 4317 N N . LEU B 1 106 ? -13.945 -27.188 -5.398 1 97 106 LEU B N 1
ATOM 4318 C CA . LEU B 1 106 ? -15.039 -26.375 -5.926 1 97 106 LEU B CA 1
ATOM 4319 C C . LEU B 1 106 ? -15.742 -25.625 -4.809 1 97 106 LEU B C 1
ATOM 4321 O O . LEU B 1 106 ? -15.984 -24.422 -4.93 1 97 106 LEU B O 1
ATOM 4325 N N . ASN B 1 107 ? -15.992 -26.297 -3.727 1 96.62 107 ASN B N 1
ATOM 4326 C CA . ASN B 1 107 ? -16.625 -25.656 -2.574 1 96.62 107 ASN B CA 1
ATOM 4327 C C . ASN B 1 107 ? -15.742 -24.547 -1.999 1 96.62 107 ASN B C 1
ATOM 4329 O O . ASN B 1 107 ? -16.25 -23.484 -1.625 1 96.62 107 ASN B O 1
ATOM 4333 N N . LEU B 1 108 ? -14.469 -24.828 -1.921 1 97.5 108 LEU B N 1
ATOM 4334 C CA . LEU B 1 108 ? -13.508 -23.859 -1.419 1 97.5 108 LEU B CA 1
ATOM 4335 C C . LEU B 1 108 ? -13.523 -22.594 -2.271 1 97.5 108 LEU B C 1
ATOM 4337 O O . LEU B 1 108 ? -13.5 -21.469 -1.74 1 97.5 108 LEU B O 1
ATOM 4341 N N . GLN B 1 109 ? -13.586 -22.781 -3.57 1 97.12 109 GLN B N 1
ATOM 4342 C CA . GLN B 1 109 ? -13.578 -21.625 -4.469 1 97.12 109 GLN B CA 1
ATOM 4343 C C . GLN B 1 109 ? -14.875 -20.828 -4.355 1 97.12 109 GLN B C 1
ATOM 4345 O O . GLN B 1 109 ? -14.867 -19.609 -4.469 1 97.12 109 GLN B O 1
ATOM 4350 N N . GLU B 1 110 ? -15.992 -21.469 -4.176 1 97.12 110 GLU B N 1
ATOM 4351 C CA . GLU B 1 110 ? -17.266 -20.781 -3.971 1 97.12 110 GLU B CA 1
ATOM 4352 C C . GLU B 1 110 ? -17.234 -19.922 -2.715 1 97.12 110 GLU B C 1
ATOM 4354 O O . GLU B 1 110 ? -17.688 -18.781 -2.732 1 97.12 110 GLU B O 1
ATOM 4359 N N . GLN B 1 111 ? -16.656 -20.5 -1.668 1 97.12 111 GLN B N 1
ATOM 4360 C CA . GLN B 1 111 ? -16.547 -19.75 -0.422 1 97.12 111 GLN B CA 1
ATOM 4361 C C . GLN B 1 111 ? -15.578 -18.578 -0.573 1 97.12 111 GLN B C 1
ATOM 4363 O O . GLN B 1 111 ? -15.836 -17.484 -0.06 1 97.12 111 GLN B O 1
ATOM 4368 N N . THR B 1 112 ? -14.5 -18.812 -1.247 1 97.25 112 THR B N 1
ATOM 4369 C CA . THR B 1 112 ? -13.523 -17.75 -1.495 1 97.25 112 THR B CA 1
ATOM 4370 C C . THR B 1 112 ? -14.156 -16.609 -2.281 1 97.25 112 THR B C 1
ATOM 4372 O O . THR B 1 112 ? -13.891 -15.438 -2.006 1 97.25 112 THR B O 1
ATOM 4375 N N . ALA B 1 113 ? -15.008 -16.938 -3.279 1 97.06 113 ALA B N 1
ATOM 4376 C CA . ALA B 1 113 ? -15.727 -15.93 -4.047 1 97.06 113 ALA B CA 1
ATOM 4377 C C . ALA B 1 113 ? -16.672 -15.141 -3.15 1 97.06 113 ALA B C 1
ATOM 4379 O O . ALA B 1 113 ? -16.828 -13.922 -3.311 1 97.06 113 ALA B O 1
ATOM 4380 N N . GLY B 1 114 ? -17.281 -15.828 -2.193 1 96.75 114 GLY B N 1
ATOM 4381 C CA . GLY B 1 114 ? -18.125 -15.141 -1.229 1 96.75 114 GLY B CA 1
ATOM 4382 C C . GLY B 1 114 ? -17.375 -14.117 -0.394 1 96.75 114 GLY B C 1
ATOM 4383 O O . GLY B 1 114 ? -17.875 -13.016 -0.161 1 96.75 114 GLY B O 1
ATOM 4384 N N . ILE B 1 115 ? -16.219 -14.469 0.051 1 96.88 115 ILE B N 1
ATOM 4385 C CA . ILE B 1 115 ? -15.383 -13.57 0.835 1 96.88 115 ILE B CA 1
ATOM 4386 C C . ILE B 1 115 ? -15.023 -12.344 0 1 96.88 115 ILE B C 1
ATOM 4388 O O . ILE B 1 115 ? -15 -11.219 0.512 1 96.88 115 ILE B O 1
ATOM 4392 N N . SER B 1 116 ? -14.727 -12.547 -1.319 1 96.94 116 SER B N 1
ATOM 4393 C CA . SER B 1 116 ? -14.398 -11.438 -2.207 1 96.94 116 SER B CA 1
ATOM 4394 C C . SER B 1 116 ? -15.578 -10.484 -2.363 1 96.94 116 SER B C 1
ATOM 4396 O O . SER B 1 116 ? -15.391 -9.273 -2.494 1 96.94 116 SER B O 1
ATOM 4398 N N . ASP B 1 117 ? -16.766 -11.047 -2.369 1 96.56 117 ASP B N 1
ATOM 4399 C CA . ASP B 1 117 ? -17.969 -10.211 -2.426 1 96.56 117 ASP B CA 1
ATOM 4400 C C . ASP B 1 117 ? -18.078 -9.32 -1.19 1 96.56 117 ASP B C 1
ATOM 4402 O O . ASP B 1 117 ? -18.422 -8.141 -1.297 1 96.56 117 ASP B O 1
ATOM 4406 N N . ILE B 1 118 ? -17.734 -9.852 0.003 1 96.25 118 ILE B N 1
ATOM 4407 C CA . ILE B 1 118 ? -17.766 -9.086 1.246 1 96.25 118 ILE B CA 1
ATOM 4408 C C . ILE B 1 118 ? -16.688 -8 1.203 1 96.25 118 ILE B C 1
ATOM 4410 O O . ILE B 1 118 ? -16.922 -6.875 1.652 1 96.25 118 ILE B O 1
ATOM 4414 N N . THR B 1 119 ? -15.57 -8.305 0.656 1 96.06 119 THR B N 1
ATOM 4415 C CA . THR B 1 119 ? -14.492 -7.332 0.501 1 96.06 119 THR B CA 1
ATOM 4416 C C . THR B 1 119 ? -14.93 -6.176 -0.392 1 96.06 119 THR B C 1
ATOM 4418 O O . THR B 1 119 ? -14.609 -5.016 -0.119 1 96.06 119 THR B O 1
ATOM 4421 N N . PHE B 1 120 ? -15.766 -6.48 -1.449 1 97.19 120 PHE B N 1
ATOM 4422 C CA . PHE B 1 120 ? -16.297 -5.457 -2.348 1 97.19 120 PHE B CA 1
ATOM 4423 C C . PHE B 1 120 ? -17.281 -4.555 -1.625 1 97.19 120 PHE B C 1
ATOM 4425 O O . PHE B 1 120 ? -17.25 -3.334 -1.778 1 97.19 120 PHE B O 1
ATOM 4432 N N . GLN B 1 121 ? -18.062 -5.109 -0.77 1 95.62 121 GLN B N 1
ATOM 4433 C CA . GLN B 1 121 ? -19.016 -4.328 0.004 1 95.62 121 GLN B CA 1
ATOM 4434 C C . GLN B 1 121 ? -18.312 -3.414 0.998 1 95.62 121 GLN B C 1
ATOM 4436 O O . GLN B 1 121 ? -18.703 -2.262 1.188 1 95.62 121 GLN B O 1
ATOM 4441 N N . SER B 1 122 ? -17.281 -3.93 1.636 1 96.06 122 SER B N 1
ATOM 4442 C CA . SER B 1 122 ? -16.484 -3.129 2.555 1 96.06 122 SER B CA 1
ATOM 4443 C C . SER B 1 122 ? -15.828 -1.954 1.838 1 96.06 122 SER B C 1
ATOM 4445 O O . SER B 1 122 ? -15.742 -0.853 2.385 1 96.06 122 SER B O 1
ATOM 4447 N N . ALA B 1 123 ? -15.391 -2.201 0.598 1 96.31 123 ALA B N 1
ATOM 4448 C CA . ALA B 1 123 ? -14.797 -1.135 -0.202 1 96.31 123 ALA B CA 1
ATOM 4449 C C . ALA B 1 123 ? -15.828 -0.064 -0.543 1 96.31 123 ALA B C 1
ATOM 4451 O O . ALA B 1 123 ? -15.508 1.125 -0.599 1 96.31 123 ALA B O 1
ATOM 4452 N N . GLN B 1 124 ? -17.031 -0.511 -0.777 1 96.06 124 GLN B N 1
ATOM 4453 C CA . GLN B 1 124 ? -18.109 0.434 -1.04 1 96.06 124 GLN B CA 1
ATOM 4454 C C . GLN B 1 124 ? -18.359 1.34 0.164 1 96.06 124 GLN B C 1
ATOM 4456 O O . GLN B 1 124 ? -18.5 2.553 0.013 1 96.06 124 GLN B O 1
ATOM 4461 N N . GLN B 1 125 ? -18.359 0.768 1.341 1 96.25 125 GLN B N 1
ATOM 4462 C CA . GLN B 1 125 ? -18.531 1.549 2.562 1 96.25 125 GLN B CA 1
ATOM 4463 C C . GLN B 1 125 ? -17.359 2.508 2.77 1 96.25 125 GLN B C 1
ATOM 4465 O O . GLN B 1 125 ? -17.562 3.658 3.166 1 96.25 125 GLN B O 1
ATOM 4470 N N . GLN B 1 126 ? -16.188 1.987 2.504 1 96.94 126 GLN B N 1
ATOM 4471 C CA . GLN B 1 126 ? -15.016 2.83 2.666 1 96.94 126 GLN B CA 1
ATOM 4472 C C . GLN B 1 126 ? -15.055 4.027 1.72 1 96.94 126 GLN B C 1
ATOM 4474 O O . GLN B 1 126 ? -14.625 5.125 2.078 1 96.94 126 GLN B O 1
ATOM 4479 N N . LEU B 1 127 ? -15.578 3.816 0.488 1 97.38 127 LEU B N 1
ATOM 4480 C CA . LEU B 1 127 ? -15.703 4.914 -0.467 1 97.38 127 LEU B CA 1
ATOM 4481 C C . LEU B 1 127 ? -16.656 5.98 0.051 1 97.38 127 LEU B C 1
ATOM 4483 O O . LEU B 1 127 ? -16.438 7.176 -0.15 1 97.38 127 LEU B O 1
ATOM 4487 N N . ILE B 1 128 ? -17.719 5.535 0.739 1 97.38 128 ILE B N 1
ATOM 4488 C CA . ILE B 1 128 ? -18.656 6.473 1.342 1 97.38 128 ILE B CA 1
ATOM 4489 C C . ILE B 1 128 ? -17.922 7.375 2.334 1 97.38 128 ILE B C 1
ATOM 4491 O O . ILE B 1 128 ? -18.031 8.602 2.266 1 97.38 128 ILE B O 1
ATOM 4495 N N . VAL B 1 129 ? -17.141 6.793 3.219 1 97.38 129 VAL B N 1
ATOM 4496 C CA . VAL B 1 129 ? -16.422 7.52 4.258 1 97.38 129 VAL B CA 1
ATOM 4497 C C . VAL B 1 129 ? -15.359 8.43 3.621 1 97.38 129 VAL B C 1
ATOM 4499 O O . VAL B 1 129 ? -15.289 9.617 3.936 1 97.38 129 VAL B O 1
ATOM 4502 N N . ASP B 1 130 ? -14.602 7.895 2.654 1 97.31 130 ASP B N 1
ATOM 4503 C CA . ASP B 1 130 ? -13.531 8.656 2.012 1 97.31 130 ASP B CA 1
ATOM 4504 C C . ASP B 1 130 ? -14.094 9.883 1.294 1 97.31 130 ASP B C 1
ATOM 4506 O O . ASP B 1 130 ? -13.523 10.969 1.385 1 97.31 130 ASP B O 1
ATOM 4510 N N . THR B 1 131 ? -15.172 9.688 0.618 1 97.12 131 THR B N 1
ATOM 4511 C CA . THR B 1 131 ? -15.789 10.781 -0.122 1 97.12 131 THR B CA 1
ATOM 4512 C C . THR B 1 131 ? -16.312 11.852 0.832 1 97.12 131 THR B C 1
ATOM 4514 O O . THR B 1 131 ? -16.047 13.039 0.648 1 97.12 131 THR B O 1
ATOM 4517 N N . ALA B 1 132 ? -17 11.43 1.864 1 97.5 132 ALA B N 1
ATOM 4518 C CA . ALA B 1 132 ? -17.578 12.375 2.818 1 97.5 132 ALA B CA 1
ATOM 4519 C C . ALA B 1 132 ? -16.484 13.125 3.572 1 97.5 132 ALA B C 1
ATOM 4521 O O . ALA B 1 132 ? -16.562 14.344 3.76 1 97.5 132 ALA B O 1
ATOM 4522 N N . VAL B 1 133 ? -15.453 12.414 4 1 97.56 133 VAL B N 1
ATOM 4523 C CA . VAL B 1 133 ? -14.344 13.031 4.723 1 97.56 133 VAL B CA 1
ATOM 4524 C C . VAL B 1 133 ? -13.656 14.062 3.826 1 97.56 133 VAL B C 1
ATOM 4526 O O . VAL B 1 133 ? -13.383 15.188 4.258 1 97.56 133 VAL B O 1
ATOM 4529 N N . ALA B 1 134 ? -13.359 13.695 2.59 1 97.5 134 ALA B N 1
ATOM 4530 C CA . ALA B 1 134 ? -12.734 14.633 1.658 1 97.5 134 ALA B CA 1
ATOM 4531 C C . ALA B 1 134 ? -13.625 15.852 1.433 1 97.5 134 ALA B C 1
ATOM 4533 O O . ALA B 1 134 ? -13.133 16.984 1.393 1 97.5 134 ALA B O 1
ATOM 4534 N N . TYR B 1 135 ? -14.953 15.656 1.278 1 96.94 135 TYR B N 1
ATOM 4535 C CA . TYR B 1 135 ? -15.922 16.734 1.072 1 96.94 135 TYR B CA 1
ATOM 4536 C C . TYR B 1 135 ? -15.93 17.688 2.256 1 96.94 135 TYR B C 1
ATOM 4538 O O . TYR B 1 135 ? -15.781 18.906 2.08 1 96.94 135 TYR B O 1
ATOM 4546 N N . PHE B 1 136 ? -16.062 17.203 3.469 1 97.5 136 PHE B N 1
ATOM 4547 C CA . PHE B 1 136 ? -16.156 18.031 4.664 1 97.5 136 PHE B CA 1
ATOM 4548 C C . PHE B 1 136 ? -14.812 18.688 4.965 1 97.5 136 PHE B C 1
ATOM 4550 O O . PHE B 1 136 ? -14.773 19.781 5.527 1 97.5 136 PHE B O 1
ATOM 4557 N N . ASN B 1 137 ? -13.711 18.062 4.586 1 97.44 137 ASN B N 1
ATOM 4558 C CA . ASN B 1 137 ? -12.414 18.688 4.777 1 97.44 137 ASN B CA 1
ATOM 4559 C C . ASN B 1 137 ? -12.25 19.922 3.889 1 97.44 137 ASN B C 1
ATOM 4561 O O . ASN B 1 137 ? -11.594 20.891 4.277 1 97.44 137 ASN B O 1
ATOM 4565 N N . VAL B 1 138 ? -12.836 19.891 2.691 1 96.81 138 VAL B N 1
ATOM 4566 C CA . VAL B 1 138 ? -12.836 21.078 1.849 1 96.81 138 VAL B CA 1
ATOM 4567 C C . VAL B 1 138 ? -13.633 22.188 2.527 1 96.81 138 VAL B C 1
ATOM 4569 O O . VAL B 1 138 ? -13.148 23.328 2.641 1 96.81 138 VAL B O 1
ATOM 4572 N N . LEU B 1 139 ? -14.828 21.844 3.008 1 96.81 139 LEU B N 1
ATOM 4573 C CA . LEU B 1 139 ? -15.664 22.844 3.672 1 96.81 139 LEU B CA 1
ATOM 4574 C C . LEU B 1 139 ? -14.977 23.375 4.922 1 96.81 139 LEU B C 1
ATOM 4576 O O . LEU B 1 139 ? -15.016 24.578 5.188 1 96.81 139 LEU B O 1
ATOM 4580 N N . ARG B 1 140 ? -14.328 22.469 5.645 1 96.75 140 ARG B N 1
ATOM 4581 C CA . ARG B 1 140 ? -13.578 22.844 6.844 1 96.75 140 ARG B CA 1
ATOM 4582 C C . ARG B 1 140 ? -12.477 23.828 6.508 1 96.75 140 ARG B C 1
ATOM 4584 O O . ARG B 1 140 ? -12.305 24.844 7.195 1 96.75 140 ARG B O 1
ATOM 4591 N N . ALA B 1 141 ? -11.742 23.547 5.504 1 97 141 ALA B N 1
ATOM 4592 C CA . ALA B 1 141 ? -10.656 24.422 5.078 1 97 141 ALA B CA 1
ATOM 4593 C C . ALA B 1 141 ? -11.203 25.766 4.613 1 97 141 ALA B C 1
ATOM 4595 O O . ALA B 1 141 ? -10.609 26.812 4.902 1 97 141 ALA B O 1
ATOM 4596 N N . LEU B 1 142 ? -12.312 25.781 3.92 1 95.75 142 LEU B N 1
ATOM 4597 C CA . LEU B 1 142 ? -12.938 27.016 3.459 1 95.75 142 LEU B CA 1
ATOM 4598 C C . LEU B 1 142 ? -13.414 27.859 4.637 1 95.75 142 LEU B C 1
ATOM 4600 O O . LEU B 1 142 ? -13.203 29.062 4.66 1 95.75 142 LEU B O 1
ATOM 4604 N N . ASP B 1 143 ? -14.023 27.234 5.625 1 94.75 143 ASP B N 1
ATOM 4605 C CA . ASP B 1 143 ? -14.445 27.938 6.828 1 94.75 143 ASP B CA 1
ATOM 4606 C C . ASP B 1 143 ? -13.25 28.547 7.559 1 94.75 143 ASP B C 1
ATOM 4608 O O . ASP B 1 143 ? -13.281 29.719 7.945 1 94.75 143 ASP B O 1
ATOM 4612 N N . THR B 1 144 ? -12.234 27.719 7.719 1 95.38 144 THR B N 1
ATOM 4613 C CA . THR B 1 144 ? -11.039 28.188 8.406 1 95.38 144 THR B CA 1
ATOM 4614 C C . THR B 1 144 ? -10.445 29.406 7.699 1 95.38 144 THR B C 1
ATOM 4616 O O . THR B 1 144 ? -10.094 30.391 8.344 1 95.38 144 THR B O 1
ATOM 4619 N N . LEU B 1 145 ? -10.383 29.344 6.383 1 95.12 145 LEU B N 1
ATOM 4620 C CA . LE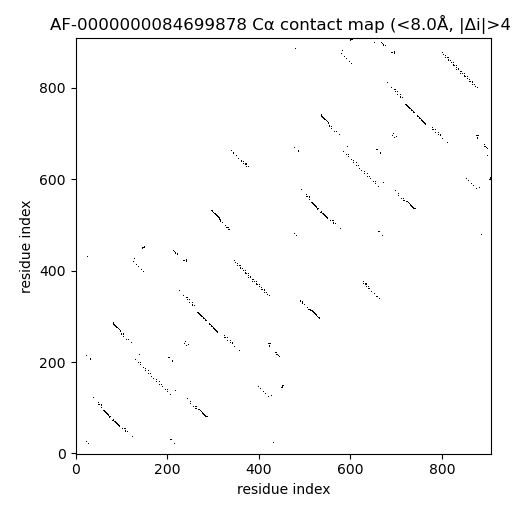U B 1 145 ? -9.867 30.469 5.605 1 95.12 145 LEU B CA 1
ATOM 4621 C C . LEU B 1 145 ? -10.75 31.703 5.77 1 95.12 145 LEU B C 1
ATOM 4623 O O . LEU B 1 145 ? -10.242 32.812 5.91 1 95.12 145 LEU B O 1
ATOM 4627 N N . SER B 1 146 ? -12.039 31.5 5.789 1 94.44 146 SER B N 1
ATOM 4628 C CA . SER B 1 146 ? -12.969 32.625 5.961 1 94.44 146 SER B CA 1
ATOM 4629 C C . SER B 1 146 ? -12.781 33.281 7.309 1 94.44 146 SER B C 1
ATOM 4631 O O . SER B 1 146 ? -12.852 34.531 7.406 1 94.44 146 SER B O 1
ATOM 4633 N N . PHE B 1 147 ? -12.516 32.5 8.383 1 94.06 147 PHE B N 1
ATOM 4634 C CA . PHE B 1 147 ? -12.281 33.062 9.711 1 94.06 147 PHE B CA 1
ATOM 4635 C C . PHE B 1 147 ? -10.953 33.812 9.75 1 94.06 147 PHE B C 1
ATOM 4637 O O . PHE B 1 147 ? -10.859 34.875 10.367 1 94.06 147 PHE B O 1
ATOM 4644 N N . VAL B 1 148 ? -9.953 33.281 9.078 1 93.81 148 VAL B N 1
ATOM 4645 C CA . VAL B 1 148 ? -8.648 33.938 9.031 1 93.81 148 VAL B CA 1
ATOM 4646 C C . VAL B 1 148 ? -8.758 35.25 8.266 1 93.81 148 VAL B C 1
ATOM 4648 O O . VAL B 1 148 ? -8.172 36.25 8.664 1 93.81 148 VAL B O 1
ATOM 4651 N N . GLN B 1 149 ? -9.5 35.281 7.211 1 93.75 149 GLN B N 1
ATOM 4652 C CA . GLN B 1 149 ? -9.703 36.5 6.438 1 93.75 149 GLN B CA 1
ATOM 4653 C C . GLN B 1 149 ? -10.477 37.531 7.238 1 93.75 149 GLN B C 1
ATOM 4655 O O . GLN B 1 149 ? -10.172 38.75 7.18 1 93.75 149 GLN B O 1
ATOM 4660 N N . ALA B 1 150 ? -11.477 37.062 7.93 1 92.19 150 ALA B N 1
ATOM 4661 C CA . ALA B 1 150 ? -12.211 37.969 8.812 1 92.19 150 ALA B CA 1
ATOM 4662 C C . ALA B 1 150 ? -11.305 38.531 9.898 1 92.19 150 ALA B C 1
ATOM 4664 O O . ALA B 1 150 ? -11.391 39.719 10.234 1 92.19 150 ALA B O 1
ATOM 4665 N N . GLN B 1 151 ? -10.484 37.656 10.484 1 92.19 151 GLN B N 1
ATOM 4666 C CA . GLN B 1 151 ? -9.5 38.125 11.469 1 92.19 151 GLN B CA 1
ATOM 4667 C C . GLN B 1 151 ? -8.547 39.156 10.867 1 92.19 151 GLN B C 1
ATOM 4669 O O . GLN B 1 151 ? -8.195 40.125 11.523 1 92.19 151 GLN B O 1
ATOM 4674 N N . LYS B 1 152 ? -8.102 38.906 9.664 1 93 152 LYS B N 1
ATOM 4675 C CA . LYS B 1 152 ? -7.215 39.844 8.969 1 93 152 LYS B CA 1
ATOM 4676 C C . LYS B 1 152 ? -7.848 41.219 8.844 1 93 152 LYS B C 1
ATOM 4678 O O . LYS B 1 152 ? -7.199 42.219 9.117 1 93 152 LYS B O 1
ATOM 4683 N N . GLU B 1 153 ? -9.102 41.25 8.508 1 92.62 153 GLU B N 1
ATOM 4684 C CA . GLU B 1 153 ? -9.812 42.531 8.375 1 92.62 153 GLU B CA 1
ATOM 4685 C C . GLU B 1 153 ? -9.938 43.219 9.719 1 92.62 153 GLU B C 1
ATOM 4687 O O . GLU B 1 153 ? -9.766 44.438 9.805 1 92.62 153 GLU B O 1
ATOM 4692 N N . ALA B 1 154 ? -10.234 42.406 10.703 1 91.25 154 ALA B N 1
ATOM 4693 C CA . ALA B 1 154 ? -10.383 43 12.047 1 91.25 154 ALA B CA 1
ATOM 4694 C C . ALA B 1 154 ? -9.055 43.562 12.539 1 91.25 154 ALA B C 1
ATOM 4696 O O . ALA B 1 154 ? -9.016 44.688 13.07 1 91.25 154 ALA B O 1
ATOM 4697 N N . VAL B 1 155 ? -7.969 42.812 12.391 1 91.69 155 VAL B N 1
ATOM 4698 C CA . VAL B 1 155 ? -6.656 43.25 12.867 1 91.69 155 VAL B CA 1
ATOM 4699 C C . VAL B 1 155 ? -6.16 44.438 12.023 1 91.69 155 VAL B C 1
ATOM 4701 O O . VAL B 1 155 ? -5.48 45.312 12.531 1 91.69 155 VAL B O 1
ATOM 4704 N N . TYR B 1 156 ? -6.496 44.5 10.781 1 92.56 156 TYR B N 1
ATOM 4705 C CA . TYR B 1 156 ? -6.137 45.625 9.93 1 92.56 156 TYR B CA 1
ATOM 4706 C C . TYR B 1 156 ? -6.816 46.906 10.414 1 92.56 156 TYR B C 1
ATOM 4708 O O . TYR B 1 156 ? -6.195 47.969 10.438 1 92.56 156 TYR B O 1
ATOM 4716 N N . ARG B 1 157 ? -8.094 46.812 10.727 1 90.56 157 ARG B N 1
ATOM 4717 C CA . ARG B 1 157 ? -8.812 47.938 11.273 1 90.56 157 ARG B CA 1
ATOM 4718 C C . ARG B 1 157 ? -8.172 48.438 12.57 1 90.56 157 ARG B C 1
ATOM 4720 O O . ARG B 1 157 ? -8.055 49.625 12.797 1 90.56 157 ARG B O 1
ATOM 4727 N N . GLN B 1 158 ? -7.781 47.5 13.367 1 89.75 158 GLN B N 1
ATOM 4728 C CA . GLN B 1 158 ? -7.121 47.844 14.617 1 89.75 158 GLN B CA 1
ATOM 4729 C C . GLN B 1 158 ? -5.785 48.531 14.359 1 89.75 158 GLN B C 1
ATOM 4731 O O . GLN B 1 158 ? -5.426 49.469 15.07 1 89.75 158 GLN B O 1
ATOM 4736 N N . LEU B 1 159 ? -5.039 48.031 13.43 1 90.94 159 LEU B N 1
ATOM 4737 C CA . LEU B 1 159 ? -3.77 48.625 13.062 1 90.94 159 LEU B CA 1
ATOM 4738 C C . LEU B 1 159 ? -3.98 50.062 12.539 1 90.94 159 LEU B C 1
ATOM 4740 O O . LEU B 1 159 ? -3.258 50.969 12.93 1 90.94 159 LEU B O 1
ATOM 4744 N N . ASP B 1 160 ? -4.977 50.281 11.734 1 91.75 160 ASP B N 1
ATOM 4745 C CA . ASP B 1 160 ? -5.297 51.594 11.18 1 91.75 160 ASP B CA 1
ATOM 4746 C C . ASP B 1 160 ? -5.707 52.562 12.281 1 91.75 160 ASP B C 1
ATOM 4748 O O . ASP B 1 160 ? -5.246 53.719 12.305 1 91.75 160 ASP B O 1
ATOM 4752 N N . GLN B 1 161 ? -6.543 52.062 13.195 1 89.75 161 GLN B N 1
ATOM 4753 C CA . GLN B 1 161 ? -6.996 52.906 14.305 1 89.75 161 GLN B CA 1
ATOM 4754 C C . GLN B 1 161 ? -5.836 53.281 15.219 1 89.75 161 GLN B C 1
ATOM 4756 O O . GLN B 1 161 ? -5.738 54.438 15.656 1 89.75 161 GLN B O 1
ATOM 4761 N N . THR B 1 162 ? -5.02 52.281 15.5 1 89.62 162 THR B N 1
ATOM 4762 C CA . THR B 1 162 ? -3.875 52.531 16.375 1 89.62 162 THR B CA 1
ATOM 4763 C C . THR B 1 162 ? -2.9 53.531 15.711 1 89.62 162 THR B C 1
ATOM 4765 O O . THR B 1 162 ? -2.307 54.375 16.391 1 89.62 162 THR B O 1
ATOM 4768 N N . THR B 1 163 ? -2.721 53.469 14.438 1 90.25 163 THR B N 1
ATOM 4769 C CA . THR B 1 163 ? -1.848 54.375 13.695 1 90.25 163 THR B CA 1
ATOM 4770 C C . THR B 1 163 ? -2.395 55.781 13.734 1 90.25 163 THR B C 1
ATOM 4772 O O . THR B 1 163 ? -1.637 56.75 13.891 1 90.25 163 THR B O 1
ATOM 4775 N N . GLN B 1 164 ? -3.711 55.938 13.625 1 90 164 GLN B N 1
ATOM 4776 C CA . GLN B 1 164 ? -4.336 57.25 13.688 1 90 164 GLN B CA 1
ATOM 4777 C C . GLN B 1 164 ? -4.184 57.875 15.078 1 90 164 GLN B C 1
ATOM 4779 O O . GLN B 1 164 ? -3.906 59.062 15.203 1 90 164 GLN B O 1
ATOM 4784 N N . ARG B 1 165 ? -4.367 57.062 16.094 1 87.69 165 ARG B N 1
ATOM 4785 C CA . ARG B 1 165 ? -4.23 57.562 17.469 1 87.69 165 ARG B CA 1
ATOM 4786 C C . ARG B 1 165 ? -2.791 57.969 17.766 1 87.69 165 ARG B C 1
ATOM 4788 O O . ARG B 1 165 ? -2.549 58.906 18.531 1 87.69 165 ARG B O 1
ATOM 4795 N N . PHE B 1 166 ? -1.865 57.219 17.219 1 86 166 PHE B N 1
ATOM 4796 C CA . PHE B 1 166 ? -0.457 57.562 17.375 1 86 166 PHE B CA 1
ATOM 4797 C C . PHE B 1 166 ? -0.147 58.906 16.719 1 86 166 PHE B C 1
ATOM 4799 O O . PHE B 1 166 ? 0.566 59.75 17.297 1 86 166 PHE B O 1
ATOM 4806 N N . ASN B 1 167 ? -0.689 59.156 15.5 1 88.69 167 ASN B N 1
ATOM 4807 C CA . ASN B 1 167 ? -0.438 60.375 14.766 1 88.69 167 ASN B CA 1
ATOM 4808 C C . ASN B 1 167 ? -0.948 61.625 15.516 1 88.69 167 ASN B C 1
ATOM 4810 O O . ASN B 1 167 ? -0.407 62.719 15.375 1 88.69 167 ASN B O 1
ATOM 4814 N N . VAL B 1 168 ? -1.939 61.375 16.406 1 87 168 VAL B N 1
ATOM 4815 C CA . VAL B 1 168 ? -2.477 62.469 17.188 1 87 168 VAL B CA 1
ATOM 4816 C C . VAL B 1 168 ? -1.87 62.469 18.578 1 87 168 VAL B C 1
ATOM 4818 O O . VAL B 1 168 ? -2.264 63.25 19.438 1 87 168 VAL B O 1
ATOM 4821 N N . GLY B 1 169 ? -0.925 61.562 18.891 1 80.44 169 GLY B N 1
ATOM 4822 C CA . GLY B 1 169 ? -0.133 61.531 20.109 1 80.44 169 GLY B CA 1
ATOM 4823 C C . GLY B 1 169 ? -0.83 60.812 21.266 1 80.44 169 GLY B C 1
ATOM 4824 O O . GLY B 1 169 ? -0.486 61.031 22.422 1 80.44 169 GLY B O 1
ATOM 4825 N N . LEU B 1 170 ? -1.799 59.938 20.953 1 76.81 170 LEU B N 1
ATOM 4826 C CA . LEU B 1 170 ? -2.607 59.312 22.016 1 76.81 170 LEU B CA 1
ATOM 4827 C C . LEU B 1 170 ? -2.041 57.969 22.406 1 76.81 170 LEU B C 1
ATOM 4829 O O . LEU B 1 170 ? -2.363 57.438 23.484 1 76.81 170 LEU B O 1
ATOM 4833 N N . VAL B 1 171 ? -1.305 57.375 21.531 1 81.5 171 VAL B N 1
ATOM 4834 C CA . VAL B 1 171 ? -0.75 56.062 21.844 1 81.5 171 VAL B CA 1
ATOM 4835 C C . VAL B 1 171 ? 0.736 56.031 21.5 1 81.5 171 VAL B C 1
ATOM 4837 O O . VAL B 1 171 ? 1.226 56.875 20.766 1 81.5 171 VAL B O 1
ATOM 4840 N N . ALA B 1 172 ? 1.439 55.125 22.062 1 80.44 172 ALA B N 1
ATOM 4841 C CA . ALA B 1 172 ? 2.875 55 21.828 1 80.44 172 ALA B CA 1
ATOM 4842 C C . ALA B 1 172 ? 3.15 54.25 20.531 1 80.44 172 ALA B C 1
ATOM 4844 O O . ALA B 1 172 ? 2.287 53.531 20.031 1 80.44 172 ALA B O 1
ATOM 4845 N N . ILE B 1 173 ? 4.336 54.469 19.953 1 83.31 173 ILE B N 1
ATOM 4846 C CA . ILE B 1 173 ? 4.777 53.812 18.719 1 83.31 173 ILE B CA 1
ATOM 4847 C C . ILE B 1 173 ? 4.832 52.312 18.938 1 83.31 173 ILE B C 1
ATOM 4849 O O . ILE B 1 173 ? 4.652 51.531 18 1 83.31 173 ILE B O 1
ATOM 4853 N N . THR B 1 174 ? 4.941 51.875 20.156 1 80.81 174 THR B N 1
ATOM 4854 C CA . THR B 1 174 ? 4.988 50.438 20.5 1 80.81 174 THR B CA 1
ATOM 4855 C C . THR B 1 174 ? 3.662 49.75 20.172 1 80.81 174 THR B C 1
ATOM 4857 O O . THR B 1 174 ? 3.643 48.594 19.75 1 80.81 174 THR B O 1
ATOM 4860 N N . ASP B 1 175 ? 2.658 50.469 20.359 1 83.69 175 ASP B N 1
ATOM 4861 C CA . ASP B 1 175 ? 1.337 49.938 20.078 1 83.69 175 ASP B CA 1
ATOM 4862 C C . ASP B 1 175 ? 1.149 49.688 18.594 1 83.69 175 ASP B C 1
ATOM 4864 O O . ASP B 1 175 ? 0.581 48.656 18.188 1 83.69 175 ASP B O 1
ATOM 4868 N N . VAL B 1 176 ? 1.654 50.625 17.875 1 86.62 176 VAL B N 1
ATOM 4869 C CA . VAL B 1 176 ? 1.562 50.5 16.422 1 86.62 176 VAL B CA 1
ATOM 4870 C C . VAL B 1 176 ? 2.395 49.312 15.953 1 86.62 176 VAL B C 1
ATOM 4872 O O . VAL B 1 176 ? 1.941 48.5 15.125 1 86.62 176 VAL B O 1
ATOM 4875 N N . GLN B 1 177 ? 3.539 49.188 16.5 1 84.75 177 GLN B N 1
ATOM 4876 C CA . GLN B 1 177 ? 4.426 48.125 16.094 1 84.75 177 GLN B CA 1
ATOM 4877 C C . GLN B 1 177 ? 3.865 46.75 16.531 1 84.75 177 GLN B C 1
ATOM 4879 O O . GLN B 1 177 ? 4.023 45.75 15.828 1 84.75 177 GLN B O 1
ATOM 4884 N N . ASN B 1 178 ? 3.217 46.625 17.656 1 83.69 178 ASN B N 1
ATOM 4885 C CA . ASN B 1 178 ? 2.564 45.406 18.109 1 83.69 178 ASN B CA 1
ATOM 4886 C C . ASN B 1 178 ? 1.401 45.031 17.188 1 83.69 178 ASN B C 1
ATOM 4888 O O . ASN B 1 178 ? 1.233 43.875 16.859 1 83.69 178 ASN B O 1
ATOM 4892 N N . ALA B 1 179 ? 0.687 45.969 16.859 1 88 179 ALA B N 1
ATOM 4893 C CA . ALA B 1 179 ? -0.435 45.75 15.961 1 88 179 ALA B CA 1
ATOM 4894 C C . ALA B 1 179 ? 0.053 45.281 14.586 1 88 179 ALA B C 1
ATOM 4896 O O . ALA B 1 179 ? -0.555 44.406 13.961 1 88 179 ALA B O 1
ATOM 4897 N N . ARG B 1 180 ? 1.127 45.875 14.18 1 88.44 180 ARG B N 1
ATOM 4898 C CA . ARG B 1 180 ? 1.712 45.5 12.898 1 88.44 180 ARG B CA 1
ATOM 4899 C C . ARG B 1 180 ? 2.24 44.062 12.938 1 88.44 180 ARG B C 1
ATOM 4901 O O . ARG B 1 180 ? 2.041 43.281 12 1 88.44 180 ARG B O 1
ATOM 4908 N N . ALA B 1 181 ? 2.852 43.719 13.953 1 85.56 181 ALA B N 1
ATOM 4909 C CA . ALA B 1 181 ? 3.357 42.375 14.117 1 85.56 181 ALA B CA 1
ATOM 4910 C C . ALA B 1 181 ? 2.219 41.344 14.086 1 85.56 181 ALA B C 1
ATOM 4912 O O . ALA B 1 181 ? 2.348 40.281 13.484 1 85.56 181 ALA B O 1
ATOM 4913 N N . ASN B 1 182 ? 1.208 41.688 14.75 1 87.06 182 ASN B N 1
ATOM 4914 C CA . ASN B 1 182 ? 0.051 40.781 14.766 1 87.06 182 ASN B CA 1
ATOM 4915 C C . ASN B 1 182 ? -0.567 40.656 13.375 1 87.06 182 ASN B C 1
ATOM 4917 O O . ASN B 1 182 ? -0.95 39.562 12.969 1 87.06 182 ASN B O 1
ATOM 4921 N N . TYR B 1 183 ? -0.696 41.75 12.711 1 90.12 183 TYR B N 1
ATOM 4922 C CA . TYR B 1 183 ? -1.23 41.75 11.352 1 90.12 183 TYR B CA 1
ATOM 4923 C C . TYR B 1 183 ? -0.388 40.875 10.438 1 90.12 183 TYR B C 1
ATOM 4925 O O . TYR B 1 183 ? -0.925 40.062 9.688 1 90.12 183 TYR B O 1
ATOM 4933 N N . ASP B 1 184 ? 0.859 41 10.508 1 88.44 184 ASP B N 1
ATOM 4934 C CA . ASP B 1 184 ? 1.759 40.219 9.672 1 88.44 184 ASP B CA 1
ATOM 4935 C C . ASP B 1 184 ? 1.648 38.719 10.016 1 88.44 184 ASP B C 1
ATOM 4937 O O . ASP B 1 184 ? 1.75 37.875 9.133 1 88.44 184 ASP B O 1
ATOM 4941 N N . SER B 1 185 ? 1.471 38.406 11.258 1 88.31 185 SER B N 1
ATOM 4942 C CA . SER B 1 185 ? 1.273 37.031 11.68 1 88.31 185 SER B CA 1
ATOM 4943 C C . SER B 1 185 ? 0.013 36.438 11.062 1 88.31 185 SER B C 1
ATOM 4945 O O . SER B 1 185 ? 0.012 35.281 10.625 1 88.31 185 SER B O 1
ATOM 4947 N N . VAL B 1 186 ? -1.035 37.156 10.992 1 90.88 186 VAL B N 1
ATOM 4948 C CA . VAL B 1 186 ? -2.297 36.719 10.43 1 90.88 186 VAL B CA 1
ATOM 4949 C C . VAL B 1 186 ? -2.152 36.531 8.914 1 90.88 186 VAL B C 1
ATOM 4951 O O . VAL B 1 186 ? -2.738 35.625 8.336 1 90.88 186 VAL B O 1
ATOM 4954 N N . LEU B 1 187 ? -1.36 37.438 8.312 1 90.88 187 LEU B N 1
ATOM 4955 C CA . LEU B 1 187 ? -1.093 37.312 6.887 1 90.88 187 LEU B CA 1
ATOM 4956 C C . LEU B 1 187 ? -0.418 35.969 6.582 1 90.88 187 LEU B C 1
ATOM 4958 O O . LEU B 1 187 ? -0.731 35.312 5.578 1 90.88 187 LEU B O 1
ATOM 4962 N N . ALA B 1 188 ? 0.465 35.562 7.414 1 88.25 188 ALA B N 1
ATOM 4963 C CA . ALA B 1 188 ? 1.124 34.281 7.254 1 88.25 188 ALA B CA 1
ATOM 4964 C C . ALA B 1 188 ? 0.129 33.125 7.406 1 88.25 188 ALA B C 1
ATOM 4966 O O . ALA B 1 188 ? 0.214 32.125 6.695 1 88.25 188 ALA B O 1
ATOM 4967 N N . GLN B 1 189 ? -0.779 33.281 8.281 1 90.44 189 GLN B N 1
ATOM 4968 C CA . GLN B 1 189 ? -1.802 32.25 8.492 1 90.44 189 GLN B CA 1
ATOM 4969 C C . GLN B 1 189 ? -2.711 32.125 7.273 1 90.44 189 GLN B C 1
ATOM 4971 O O . GLN B 1 189 ? -3.174 31.031 6.945 1 90.44 189 GLN B O 1
ATOM 4976 N N . GLU B 1 190 ? -3.037 33.25 6.668 1 92.38 190 GLU B N 1
ATOM 4977 C CA . GLU B 1 190 ? -3.873 33.219 5.469 1 92.38 190 GLU B CA 1
ATOM 4978 C C . GLU B 1 190 ? -3.211 32.438 4.348 1 92.38 190 GLU B C 1
ATOM 4980 O O . GLU B 1 190 ? -3.881 31.688 3.635 1 92.38 190 GLU B O 1
ATOM 4985 N N . VAL B 1 191 ? -1.927 32.625 4.188 1 89.75 191 VAL B N 1
ATOM 4986 C CA . VAL B 1 191 ? -1.181 31.875 3.18 1 89.75 191 VAL B CA 1
ATOM 4987 C C . VAL B 1 191 ? -1.33 30.375 3.43 1 89.75 191 VAL B C 1
ATOM 4989 O O . VAL B 1 191 ? -1.621 29.609 2.506 1 89.75 191 VAL B O 1
ATOM 4992 N N . ALA B 1 192 ? -1.158 29.922 4.684 1 90.94 192 ALA B N 1
ATOM 4993 C CA . ALA B 1 192 ? -1.305 28.516 5.059 1 90.94 192 ALA B CA 1
ATOM 4994 C C . ALA B 1 192 ? -2.73 28.031 4.812 1 90.94 192 ALA B C 1
ATOM 4996 O O . ALA B 1 192 ? -2.938 26.906 4.34 1 90.94 192 ALA B O 1
ATOM 4997 N N . GLY B 1 193 ? -3.664 28.875 5.164 1 93.56 193 GLY B N 1
ATOM 4998 C CA . GLY B 1 193 ? -5.059 28.531 4.965 1 93.56 193 GLY B CA 1
ATOM 4999 C C . GLY B 1 193 ? -5.422 28.328 3.506 1 93.56 193 GLY B C 1
ATOM 5000 O O . GLY B 1 193 ? -6.141 27.391 3.16 1 93.56 193 GLY B O 1
ATOM 5001 N N . ARG B 1 194 ? -4.926 29.203 2.66 1 93.62 194 ARG B N 1
ATOM 5002 C CA . ARG B 1 194 ? -5.172 29.078 1.228 1 93.62 194 ARG B CA 1
ATOM 5003 C C . ARG B 1 194 ? -4.598 27.781 0.68 1 93.62 194 ARG B C 1
ATOM 5005 O O . ARG B 1 194 ? -5.238 27.094 -0.124 1 93.62 194 ARG B O 1
ATOM 5012 N N . ASN B 1 195 ? -3.447 27.5 1.085 1 93.44 195 ASN B N 1
ATOM 5013 C CA . ASN B 1 195 ? -2.816 26.25 0.681 1 93.44 195 ASN B CA 1
ATOM 5014 C C . ASN B 1 195 ? -3.631 25.047 1.137 1 93.44 195 ASN B C 1
ATOM 5016 O O . ASN B 1 195 ? -3.756 24.062 0.403 1 93.44 195 ASN B O 1
ATOM 5020 N N . ASP B 1 196 ? -4.145 25.094 2.336 1 94.75 196 ASP B N 1
ATOM 5021 C CA . ASP B 1 196 ? -4.941 23.984 2.877 1 94.75 196 ASP B CA 1
ATOM 5022 C C . ASP B 1 196 ? -6.195 23.75 2.037 1 94.75 196 ASP B C 1
ATOM 5024 O O . ASP B 1 196 ? -6.586 22.609 1.797 1 94.75 196 ASP B O 1
ATOM 5028 N N . VAL B 1 197 ? -6.812 24.859 1.615 1 95.56 197 VAL B N 1
ATOM 5029 C CA . VAL B 1 197 ? -8.008 24.75 0.784 1 95.56 197 VAL B CA 1
ATOM 5030 C C . VAL B 1 197 ? -7.656 24.078 -0.541 1 95.56 197 VAL B C 1
ATOM 5032 O O . VAL B 1 197 ? -8.328 23.125 -0.957 1 95.56 197 VAL B O 1
ATOM 5035 N N . GLU B 1 198 ? -6.59 24.5 -1.185 1 94.31 198 GLU B N 1
ATOM 5036 C CA . GLU B 1 198 ? -6.176 23.953 -2.469 1 94.31 198 GLU B CA 1
ATOM 5037 C C . GLU B 1 198 ? -5.871 22.453 -2.348 1 94.31 198 GLU B C 1
ATOM 5039 O O . GLU B 1 198 ? -6.27 21.672 -3.203 1 94.31 198 GLU B O 1
ATOM 5044 N N . ASN B 1 199 ? -5.215 22.125 -1.304 1 95.38 199 ASN B N 1
ATOM 5045 C CA . ASN B 1 199 ? -4.859 20.719 -1.104 1 95.38 199 ASN B CA 1
ATOM 5046 C C . ASN B 1 199 ? -6.086 19.875 -0.794 1 95.38 199 ASN B C 1
ATOM 5048 O O . ASN B 1 199 ? -6.168 18.719 -1.218 1 95.38 199 ASN B O 1
ATOM 5052 N N . ALA B 1 200 ? -7.004 20.391 -0.023 1 96.75 200 ALA B N 1
ATOM 5053 C CA . ALA B 1 200 ? -8.234 19.656 0.272 1 96.75 200 ALA B CA 1
ATOM 5054 C C . ALA B 1 200 ? -9.039 19.406 -0.999 1 96.75 200 ALA B C 1
ATOM 5056 O O . ALA B 1 200 ? -9.609 18.328 -1.177 1 96.75 200 ALA B O 1
ATOM 5057 N N . ILE B 1 201 ? -9.078 20.391 -1.875 1 95 201 ILE B N 1
ATOM 5058 C CA . ILE B 1 201 ? -9.805 20.266 -3.133 1 95 201 ILE B CA 1
ATOM 5059 C C . ILE B 1 201 ? -9.164 19.172 -3.996 1 95 201 ILE B C 1
ATOM 5061 O O . ILE B 1 201 ? -9.867 18.375 -4.613 1 95 201 ILE B O 1
ATOM 5065 N N . GLU B 1 202 ? -7.867 19.203 -4.023 1 94.31 202 GLU B N 1
ATOM 5066 C CA . GLU B 1 202 ? -7.164 18.188 -4.797 1 94.31 202 GLU B CA 1
ATOM 5067 C C . GLU B 1 202 ? -7.418 16.781 -4.23 1 94.31 202 GLU B C 1
ATOM 5069 O O . GLU B 1 202 ? -7.52 15.812 -4.98 1 94.31 202 GLU B O 1
ATOM 5074 N N . ALA B 1 203 ? -7.5 16.703 -2.936 1 95.81 203 ALA B N 1
ATOM 5075 C CA . ALA B 1 203 ? -7.805 15.414 -2.309 1 95.81 203 ALA B CA 1
ATOM 5076 C C . ALA B 1 203 ? -9.195 14.93 -2.705 1 95.81 203 ALA B C 1
ATOM 5078 O O . ALA B 1 203 ? -9.391 13.742 -2.967 1 95.81 203 ALA B O 1
ATOM 5079 N N . LEU B 1 204 ? -10.156 15.828 -2.736 1 96.44 204 LEU B N 1
ATOM 5080 C CA . LEU B 1 204 ? -11.508 15.477 -3.16 1 96.44 204 LEU B CA 1
ATOM 5081 C C . LEU B 1 204 ? -11.516 15.039 -4.621 1 96.44 204 LEU B C 1
ATOM 5083 O O . LEU B 1 204 ? -12.188 14.07 -4.977 1 96.44 204 LEU B O 1
ATOM 5087 N N . ARG B 1 205 ? -10.789 15.719 -5.434 1 94.5 205 ARG B N 1
ATOM 5088 C CA . ARG B 1 205 ? -10.695 15.375 -6.848 1 94.5 205 ARG B CA 1
ATOM 5089 C C . ARG B 1 205 ? -10.102 13.984 -7.035 1 94.5 205 ARG B C 1
ATOM 5091 O O . ARG B 1 205 ? -10.516 13.242 -7.922 1 94.5 205 ARG B O 1
ATOM 5098 N N . GLN B 1 206 ? -9.164 13.68 -6.188 1 95.38 206 GLN B N 1
ATOM 5099 C CA . GLN B 1 206 ? -8.547 12.359 -6.277 1 95.38 206 GLN B CA 1
ATOM 5100 C C . GLN B 1 206 ? -9.562 11.258 -6.023 1 95.38 206 GLN B C 1
ATOM 5102 O O . GLN B 1 206 ? -9.539 10.219 -6.688 1 95.38 206 GLN B O 1
ATOM 5107 N N . VAL B 1 207 ? -10.469 11.461 -5.094 1 95.88 207 VAL B N 1
ATOM 5108 C CA . VAL B 1 207 ? -11.438 10.445 -4.703 1 95.88 207 VAL B CA 1
ATOM 5109 C C . VAL B 1 207 ? -12.562 10.375 -5.734 1 95.88 207 VAL B C 1
ATOM 5111 O O . VAL B 1 207 ? -12.984 9.289 -6.129 1 95.88 207 VAL B O 1
ATOM 5114 N N . SER B 1 208 ? -13.023 11.555 -6.281 1 94.44 208 SER B N 1
ATOM 5115 C CA . SER B 1 208 ? -14.219 11.594 -7.125 1 94.44 208 SER B CA 1
ATOM 5116 C C . SER B 1 208 ? -13.844 11.648 -8.602 1 94.44 208 SER B C 1
ATOM 5118 O O . SER B 1 208 ? -14.672 11.352 -9.469 1 94.44 208 SER B O 1
ATOM 5120 N N . GLY B 1 209 ? -12.695 12.18 -8.93 1 92.19 209 GLY B N 1
ATOM 5121 C CA . GLY B 1 209 ? -12.234 12.242 -10.305 1 92.19 209 GLY B CA 1
ATOM 5122 C C . GLY B 1 209 ? -12.609 13.531 -11 1 92.19 209 GLY B C 1
ATOM 5123 O O . GLY B 1 209 ? -12.305 13.719 -12.18 1 92.19 209 GLY B O 1
ATOM 5124 N N . ILE B 1 210 ? -13.281 14.43 -10.203 1 91.44 210 ILE B N 1
ATOM 5125 C CA . ILE B 1 210 ? -13.797 15.648 -10.812 1 91.44 210 ILE B CA 1
ATOM 5126 C C . ILE B 1 210 ? -13.406 16.859 -9.969 1 91.44 210 ILE B C 1
ATOM 5128 O O . ILE B 1 210 ? -13.359 16.766 -8.734 1 91.44 210 ILE B O 1
ATOM 5132 N N . TYR B 1 211 ? -13.125 17.953 -10.672 1 91.44 211 TYR B N 1
ATOM 5133 C CA . TYR B 1 211 ? -12.898 19.234 -9.992 1 91.44 211 TYR B CA 1
ATOM 5134 C C . TYR B 1 211 ? -14.219 19.953 -9.734 1 91.44 211 TYR B C 1
ATOM 5136 O O . TYR B 1 211 ? -15.031 20.109 -10.648 1 91.44 211 TYR B O 1
ATOM 5144 N N . TYR B 1 212 ? -14.391 20.344 -8.508 1 91.44 212 TYR B N 1
ATOM 5145 C CA . TYR B 1 212 ? -15.609 21.047 -8.133 1 91.44 212 TYR B CA 1
ATOM 5146 C C . TYR B 1 212 ? -15.328 22.516 -7.848 1 91.44 212 TYR B C 1
ATOM 5148 O O . TYR B 1 212 ? -14.648 22.844 -6.867 1 91.44 212 TYR B O 1
ATOM 5156 N N . SER B 1 213 ? -15.906 23.406 -8.602 1 90.75 213 SER B N 1
ATOM 5157 C CA . SER B 1 213 ? -15.688 24.828 -8.398 1 90.75 213 SER B CA 1
ATOM 5158 C C . SER B 1 213 ? -16.641 25.391 -7.344 1 90.75 213 SER B C 1
ATOM 5160 O O . SER B 1 213 ? -16.406 26.469 -6.809 1 90.75 213 SER B O 1
ATOM 5162 N N . GLU B 1 214 ? -17.75 24.609 -7.176 1 92.5 214 GLU B N 1
ATOM 5163 C CA . GLU B 1 214 ? -18.719 24.984 -6.152 1 92.5 214 GLU B CA 1
ATOM 5164 C C . GLU B 1 214 ? -19.203 23.766 -5.371 1 92.5 214 GLU B C 1
ATOM 5166 O O . GLU B 1 214 ? -19.359 22.672 -5.941 1 92.5 214 GLU B O 1
ATOM 5171 N N . LEU B 1 215 ? -19.375 24.016 -4.102 1 93.94 215 LEU B N 1
ATOM 5172 C CA . LEU B 1 215 ? -19.906 22.969 -3.236 1 93.94 215 LEU B CA 1
ATOM 5173 C C . LEU B 1 215 ? -20.984 23.516 -2.318 1 93.94 215 LEU B C 1
ATOM 5175 O O . LEU B 1 215 ? -21 24.703 -2.014 1 93.94 215 LEU B O 1
ATOM 5179 N N . ALA B 1 216 ? -21.906 22.625 -1.983 1 93.75 216 ALA B N 1
ATOM 5180 C CA . ALA B 1 216 ? -22.906 23.016 -0.997 1 93.75 216 ALA B CA 1
ATOM 5181 C C . ALA B 1 216 ? -22.281 23.141 0.394 1 93.75 216 ALA B C 1
ATOM 5183 O O . ALA B 1 216 ? -21.656 22.203 0.878 1 93.75 216 ALA B O 1
ATOM 5184 N N . SER B 1 217 ? -22.469 24.266 1.053 1 93.75 217 SER B N 1
ATOM 5185 C CA . SER B 1 217 ? -21.891 24.516 2.371 1 93.75 217 SER B CA 1
ATOM 5186 C C . SER B 1 217 ? -22.781 23.969 3.477 1 93.75 217 SER B C 1
ATOM 5188 O O . SER B 1 217 ? -23.938 23.625 3.229 1 93.75 217 SER B O 1
ATOM 5190 N N . LEU B 1 218 ? -22.188 23.812 4.66 1 94.25 218 LEU B N 1
ATOM 5191 C CA . LEU B 1 218 ? -22.953 23.391 5.828 1 94.25 218 LEU B CA 1
ATOM 5192 C C . LEU B 1 218 ? -23.922 24.484 6.262 1 94.25 218 LEU B C 1
ATOM 5194 O O . LEU B 1 218 ? -23.531 25.656 6.383 1 94.25 218 LEU B O 1
ATOM 5198 N N . ASP B 1 219 ? -25.125 24.141 6.391 1 93.12 219 ASP B N 1
ATOM 5199 C CA . ASP B 1 219 ? -26.109 25.062 6.938 1 93.12 219 ASP B CA 1
ATOM 5200 C C . ASP B 1 219 ? -26.156 24.984 8.461 1 93.12 219 ASP B C 1
ATOM 5202 O O . ASP B 1 219 ? -26.75 24.062 9.016 1 93.12 219 ASP B O 1
ATOM 5206 N N . VAL B 1 220 ? -25.625 25.938 9.086 1 90.81 220 VAL B N 1
ATOM 5207 C CA . VAL B 1 220 ? -25.469 25.938 10.539 1 90.81 220 VAL B CA 1
ATOM 5208 C C . VAL B 1 220 ? -26.828 25.953 11.211 1 90.81 220 VAL B C 1
ATOM 5210 O O . VAL B 1 220 ? -27 25.422 12.312 1 90.81 220 VAL B O 1
ATOM 5213 N N . ASN B 1 221 ? -27.844 26.469 10.547 1 90.25 221 ASN B N 1
ATOM 5214 C CA . ASN B 1 221 ? -29.188 26.531 11.109 1 90.25 221 ASN B CA 1
ATOM 5215 C C . ASN B 1 221 ? -29.875 25.172 11.102 1 90.25 221 ASN B C 1
ATOM 5217 O O . ASN B 1 221 ? -30.766 24.922 11.914 1 90.25 221 ASN B O 1
ATOM 5221 N N . ARG B 1 222 ? -29.469 24.391 10.156 1 91.44 222 ARG B N 1
ATOM 5222 C CA . ARG B 1 222 ? -30.047 23.047 10.039 1 91.44 222 ARG B CA 1
ATOM 5223 C C . ARG B 1 222 ? -29.203 22.031 10.797 1 91.44 222 ARG B C 1
ATOM 5225 O O . ARG B 1 222 ? -29.641 20.891 10.984 1 91.44 222 ARG B O 1
ATOM 5232 N N . PHE B 1 223 ? -28.078 22.484 11.195 1 94.06 223 PHE B N 1
ATOM 5233 C CA . PHE B 1 223 ? -27.172 21.578 11.898 1 94.06 223 PHE B CA 1
ATOM 5234 C C . PHE B 1 223 ? -27.656 21.312 13.312 1 94.06 223 PHE B C 1
ATOM 5236 O O . PHE B 1 223 ? -27.891 22.25 14.086 1 94.06 223 PHE B O 1
ATOM 5243 N N . LYS B 1 224 ? -27.938 20.047 13.609 1 92.38 224 LYS B N 1
ATOM 5244 C CA . LYS B 1 224 ? -28.312 19.609 14.945 1 92.38 224 LYS B CA 1
ATOM 5245 C C . LYS B 1 224 ? -27.609 18.312 15.328 1 92.38 224 LYS B C 1
ATOM 5247 O O . LYS B 1 224 ? -27.312 17.484 14.469 1 92.38 224 LYS B O 1
ATOM 5252 N N . THR B 1 225 ? -27.266 18.234 16.578 1 94.69 225 THR B N 1
ATOM 5253 C CA . THR B 1 225 ? -26.641 17 17.062 1 94.69 225 THR B CA 1
ATOM 5254 C C . THR B 1 225 ? -27.672 16.078 17.703 1 94.69 225 THR B C 1
ATOM 5256 O O . THR B 1 225 ? -28.641 16.547 18.312 1 94.69 225 THR B O 1
ATOM 5259 N N . ASN B 1 226 ? -27.516 14.828 17.422 1 91.94 226 ASN B N 1
ATOM 5260 C CA . ASN B 1 226 ? -28.375 13.805 18.031 1 91.94 226 ASN B CA 1
ATOM 5261 C C . ASN B 1 226 ? -27.547 12.758 18.766 1 91.94 226 ASN B C 1
ATOM 5263 O O . ASN B 1 226 ? -26.516 12.297 18.266 1 91.94 226 ASN B O 1
ATOM 5267 N N . ALA B 1 227 ? -28.031 12.422 19.969 1 91.56 227 ALA B N 1
ATOM 5268 C CA . ALA B 1 227 ? -27.359 11.367 20.734 1 91.56 227 ALA B CA 1
ATOM 5269 C C . ALA B 1 227 ? -27.484 10.016 20.031 1 91.56 227 ALA B C 1
ATOM 5271 O O . ALA B 1 227 ? -28.531 9.695 19.469 1 91.56 227 ALA B O 1
ATOM 5272 N N . PRO B 1 228 ? -26.438 9.242 20.062 1 92.88 228 PRO B N 1
ATOM 5273 C CA . PRO B 1 228 ? -26.5 7.91 19.453 1 92.88 228 PRO B CA 1
ATOM 5274 C C . PRO B 1 228 ? -27.344 6.934 20.266 1 92.88 228 PRO B C 1
ATOM 5276 O O . PRO B 1 228 ? -27.688 7.219 21.406 1 92.88 228 PRO B O 1
ATOM 5279 N N . ASP B 1 229 ? -27.672 5.773 19.656 1 92.62 229 ASP B N 1
ATOM 5280 C CA . ASP B 1 229 ? -28.344 4.691 20.359 1 92.62 229 ASP B CA 1
ATOM 5281 C C . ASP B 1 229 ? -27.484 4.152 21.5 1 92.62 229 ASP B C 1
ATOM 5283 O O . ASP B 1 229 ? -26.297 4.469 21.594 1 92.62 229 ASP B O 1
ATOM 5287 N N . ALA B 1 230 ? -28.172 3.289 22.281 1 95.06 230 ALA B N 1
ATOM 5288 C CA . ALA B 1 230 ? -27.438 2.686 23.391 1 95.06 230 ALA B CA 1
ATOM 5289 C C . ALA B 1 230 ? -26.297 1.809 22.891 1 95.06 230 ALA B C 1
ATOM 5291 O O . ALA B 1 230 ? -26.422 1.134 21.859 1 95.06 230 ALA B O 1
ATOM 5292 N N . ILE B 1 231 ? -25.219 1.887 23.688 1 96.31 231 ILE B N 1
ATOM 5293 C CA . ILE B 1 231 ? -23.984 1.206 23.266 1 96.31 231 ILE B CA 1
ATOM 5294 C C . ILE B 1 231 ? -24.266 -0.285 23.094 1 96.31 231 ILE B C 1
ATOM 5296 O O . ILE B 1 231 ? -23.734 -0.919 22.172 1 96.31 231 ILE B O 1
ATOM 5300 N N . GLU B 1 232 ? -25.125 -0.872 23.922 1 96.38 232 GLU B N 1
ATOM 5301 C CA . GLU B 1 232 ? -25.438 -2.297 23.844 1 96.38 232 GLU B CA 1
ATOM 5302 C C . GLU B 1 232 ? -26.109 -2.639 22.516 1 96.38 232 GLU B C 1
ATOM 5304 O O . GLU B 1 232 ? -25.828 -3.668 21.906 1 96.38 232 GLU B O 1
ATOM 5309 N N . ALA B 1 233 ? -27 -1.829 22.125 1 95.69 233 ALA B N 1
ATOM 5310 C CA . ALA B 1 233 ? -27.688 -2.031 20.859 1 95.69 233 ALA B CA 1
ATOM 5311 C C . ALA B 1 233 ? -26.719 -1.907 19.688 1 95.69 233 ALA B C 1
ATOM 5313 O O . ALA B 1 233 ? -26.797 -2.689 18.734 1 95.69 233 ALA B O 1
ATOM 5314 N N . LEU B 1 234 ? -25.812 -0.956 19.719 1 96.88 234 LEU B N 1
ATOM 5315 C CA . LEU B 1 234 ? -24.844 -0.742 18.672 1 96.88 234 LEU B CA 1
ATOM 5316 C C . LEU B 1 234 ? -23.875 -1.919 18.562 1 96.88 234 LEU B C 1
ATOM 5318 O O . LEU B 1 234 ? -23.516 -2.348 17.469 1 96.88 234 LEU B O 1
ATOM 5322 N N . LEU B 1 235 ? -23.484 -2.42 19.75 1 97.38 235 LEU B N 1
ATOM 5323 C CA . LEU B 1 235 ? -22.578 -3.561 19.781 1 97.38 235 LEU B CA 1
ATOM 5324 C C . LEU B 1 235 ? -23.234 -4.797 19.172 1 97.38 235 LEU B C 1
ATOM 5326 O O . LEU B 1 235 ? -22.594 -5.547 18.438 1 97.38 235 LEU B O 1
ATOM 5330 N N . LYS B 1 236 ? -24.5 -5.027 19.484 1 96.5 236 LYS B N 1
ATOM 5331 C CA . LYS B 1 236 ? -25.234 -6.16 18.922 1 96.5 236 LYS B CA 1
ATOM 5332 C C . LYS B 1 236 ? -25.328 -6.059 17.406 1 96.5 236 LYS B C 1
ATOM 5334 O O . LYS B 1 236 ? -25.094 -7.039 16.688 1 96.5 236 LYS B O 1
ATOM 5339 N N . GLU B 1 237 ? -25.594 -4.898 16.906 1 95.44 237 GLU B N 1
ATOM 5340 C CA . GLU B 1 237 ? -25.672 -4.668 15.469 1 95.44 237 GLU B CA 1
ATOM 5341 C C . GLU B 1 237 ? -24.312 -4.871 14.805 1 95.44 237 GLU B C 1
ATOM 5343 O O . GLU B 1 237 ? -24.234 -5.469 13.727 1 95.44 237 GLU B O 1
ATOM 5348 N N . ALA B 1 238 ? -23.25 -4.328 15.391 1 97.44 238 ALA B N 1
ATOM 5349 C CA . ALA B 1 238 ? -21.891 -4.461 14.852 1 97.44 238 ALA B CA 1
ATOM 5350 C C . ALA B 1 238 ? -21.469 -5.926 14.781 1 97.44 238 ALA B C 1
ATOM 5352 O O . ALA B 1 238 ? -20.828 -6.344 13.812 1 97.44 238 ALA B O 1
ATOM 5353 N N . GLN B 1 239 ? -21.891 -6.711 15.758 1 96.38 239 GLN B N 1
ATOM 5354 C CA . GLN B 1 239 ? -21.531 -8.125 15.789 1 96.38 239 GLN B CA 1
ATOM 5355 C C . GLN B 1 239 ? -22.25 -8.898 14.695 1 96.38 239 GLN B C 1
ATOM 5357 O O . GLN B 1 239 ? -21.75 -9.914 14.203 1 96.38 239 GLN B O 1
ATOM 5362 N N . GLU B 1 240 ? -23.375 -8.383 14.281 1 95.12 240 GLU B N 1
ATOM 5363 C CA . GLU B 1 240 ? -24.188 -9.102 13.297 1 95.12 240 GLU B CA 1
ATOM 5364 C C . GLU B 1 240 ? -23.906 -8.617 11.883 1 95.12 240 GLU B C 1
ATOM 5366 O O . GLU B 1 240 ? -24.016 -9.383 10.922 1 95.12 240 GLU B O 1
ATOM 5371 N N . ARG B 1 241 ? -23.516 -7.324 11.766 1 95.38 241 ARG B N 1
ATOM 5372 C CA . ARG B 1 241 ? -23.594 -6.754 10.422 1 95.38 241 ARG B CA 1
ATOM 5373 C C . ARG B 1 241 ? -22.219 -6.25 9.969 1 95.38 241 ARG B C 1
ATOM 5375 O O . ARG B 1 241 ? -22.031 -5.922 8.789 1 95.38 241 ARG B O 1
ATOM 5382 N N . ASN B 1 242 ? -21.25 -6.137 10.914 1 96.81 242 ASN B N 1
ATOM 5383 C CA . ASN B 1 242 ? -19.938 -5.621 10.531 1 96.81 242 ASN B CA 1
ATOM 5384 C C . ASN B 1 242 ? -19.281 -6.492 9.461 1 96.81 242 ASN B C 1
ATOM 5386 O O . ASN B 1 242 ? -19.141 -7.699 9.648 1 96.81 242 ASN B O 1
ATOM 5390 N N . LEU B 1 243 ? -18.891 -5.84 8.391 1 96.5 243 LEU B N 1
ATOM 5391 C CA . LEU B 1 243 ? -18.422 -6.574 7.223 1 96.5 243 LEU B CA 1
ATOM 5392 C C . LEU B 1 243 ? -17.062 -7.219 7.5 1 96.5 243 LEU B C 1
ATOM 5394 O O . LEU B 1 243 ? -16.781 -8.305 6.988 1 96.5 243 LEU B O 1
ATOM 5398 N N . ASN B 1 244 ? -16.172 -6.559 8.336 1 96.44 244 ASN B N 1
ATOM 5399 C CA . ASN B 1 244 ? -14.898 -7.156 8.688 1 96.44 244 ASN B CA 1
ATOM 5400 C C . ASN B 1 244 ? -15.078 -8.43 9.516 1 96.44 244 ASN B C 1
ATOM 5402 O O . ASN B 1 244 ? -14.359 -9.406 9.32 1 96.44 244 ASN B O 1
ATOM 5406 N N . LEU B 1 245 ? -16.078 -8.398 10.375 1 97.38 245 LEU B N 1
ATOM 5407 C CA . LEU B 1 245 ? -16.375 -9.57 11.195 1 97.38 245 LEU B CA 1
ATOM 5408 C C . LEU B 1 245 ? -16.969 -10.695 10.359 1 97.38 245 LEU B C 1
ATOM 5410 O O . LEU B 1 245 ? -16.594 -11.859 10.516 1 97.38 245 LEU B O 1
ATOM 5414 N N . LEU B 1 246 ? -17.844 -10.344 9.469 1 96.88 246 LEU B N 1
ATOM 5415 C CA . LEU B 1 246 ? -18.422 -11.328 8.562 1 96.88 246 LEU B CA 1
ATOM 5416 C C . LEU B 1 246 ? -17.344 -11.969 7.703 1 96.88 246 LEU B C 1
ATOM 5418 O O . LEU B 1 246 ? -17.344 -13.188 7.5 1 96.88 246 LEU B O 1
ATOM 5422 N N . GLY B 1 247 ? -16.375 -11.109 7.246 1 97.12 247 GLY B N 1
ATOM 5423 C CA . GLY B 1 247 ? -15.258 -11.641 6.48 1 97.12 247 GLY B CA 1
ATOM 5424 C C . GLY B 1 247 ? -14.414 -12.625 7.266 1 97.12 247 GLY B C 1
ATOM 5425 O O . GLY B 1 247 ? -14.039 -13.68 6.746 1 97.12 247 GLY B O 1
ATOM 5426 N N . ALA B 1 248 ? -14.164 -12.32 8.484 1 97.75 248 ALA B N 1
ATOM 5427 C CA . ALA B 1 248 ? -13.367 -13.195 9.344 1 97.75 248 ALA B CA 1
ATOM 5428 C C . ALA B 1 248 ? -14.109 -14.5 9.633 1 97.75 248 ALA B C 1
ATOM 5430 O O . ALA B 1 248 ? -13.5 -15.57 9.688 1 97.75 248 ALA B O 1
ATOM 5431 N N . THR B 1 249 ? -15.445 -14.469 9.781 1 97.94 249 THR B N 1
ATOM 5432 C CA . THR B 1 249 ? -16.266 -15.656 10 1 97.94 249 THR B CA 1
ATOM 5433 C C . THR B 1 249 ? -16.203 -16.578 8.789 1 97.94 249 THR B C 1
ATOM 5435 O O . THR B 1 249 ? -16 -17.797 8.938 1 97.94 249 THR B O 1
ATOM 5438 N N . LEU B 1 250 ? -16.344 -15.938 7.648 1 97.75 250 LEU B N 1
ATOM 5439 C CA . LEU B 1 250 ? -16.281 -16.734 6.43 1 97.75 250 LEU B CA 1
ATOM 5440 C C . LEU B 1 250 ? -14.891 -17.328 6.227 1 97.75 250 LEU B C 1
ATOM 5442 O O . LEU B 1 250 ? -14.758 -18.453 5.73 1 97.75 250 LEU B O 1
ATOM 5446 N N . SER B 1 251 ? -13.836 -16.594 6.629 1 98.12 251 SER B N 1
ATOM 5447 C CA . SER B 1 251 ? -12.469 -17.094 6.527 1 98.12 251 SER B CA 1
ATOM 5448 C C . SER B 1 251 ? -12.242 -18.281 7.457 1 98.12 251 SER B C 1
ATOM 5450 O O . SER B 1 251 ? -11.516 -19.219 7.109 1 98.12 251 SER B O 1
ATOM 5452 N N . ARG B 1 252 ? -12.891 -18.25 8.625 1 98.25 252 ARG B N 1
ATOM 5453 C CA . ARG B 1 252 ? -12.828 -19.406 9.516 1 98.25 252 ARG B CA 1
ATOM 5454 C C . ARG B 1 252 ? -13.531 -20.609 8.906 1 98.25 252 ARG B C 1
ATOM 5456 O O . ARG B 1 252 ? -13.023 -21.734 8.977 1 98.25 252 ARG B O 1
ATOM 5463 N N . ASN B 1 253 ? -14.656 -20.422 8.289 1 98.19 253 ASN B N 1
ATOM 5464 C CA . ASN B 1 253 ? -15.367 -21.516 7.613 1 98.19 253 ASN B CA 1
ATOM 5465 C C . ASN B 1 253 ? -14.547 -22.094 6.465 1 98.19 253 ASN B C 1
ATOM 5467 O O . ASN B 1 253 ? -14.555 -23.297 6.238 1 98.19 253 ASN B O 1
ATOM 5471 N N . LEU B 1 254 ? -13.867 -21.141 5.793 1 98.12 254 LEU B N 1
ATOM 5472 C CA . LEU B 1 254 ? -12.984 -21.578 4.711 1 98.12 254 LEU B CA 1
ATOM 5473 C C . LEU B 1 254 ? -11.875 -22.484 5.238 1 98.12 254 LEU B C 1
ATOM 5475 O O . LEU B 1 254 ? -11.539 -23.484 4.609 1 98.12 254 LEU B O 1
ATOM 5479 N N . ALA B 1 255 ? -11.289 -22.125 6.359 1 98.5 255 ALA B N 1
ATOM 5480 C CA . ALA B 1 255 ? -10.242 -22.938 6.969 1 98.5 255 ALA B CA 1
ATOM 5481 C C . ALA B 1 255 ? -10.781 -24.312 7.379 1 98.5 255 ALA B C 1
ATOM 5483 O O . ALA B 1 255 ? -10.062 -25.312 7.316 1 98.5 255 ALA B O 1
ATOM 5484 N N . LYS B 1 256 ? -12.047 -24.359 7.812 1 98.31 256 LYS B N 1
ATOM 5485 C CA . LYS B 1 256 ? -12.68 -25.625 8.133 1 98.31 256 LYS B CA 1
ATOM 5486 C C . LYS B 1 256 ? -12.805 -26.516 6.895 1 98.31 256 LYS B C 1
ATOM 5488 O O . LYS B 1 256 ? -12.539 -27.719 6.953 1 98.31 256 LYS B O 1
ATOM 5493 N N . GLU B 1 257 ? -13.156 -25.859 5.805 1 97.88 257 GLU B N 1
ATOM 5494 C CA . GLU B 1 257 ? -13.266 -26.594 4.547 1 97.88 257 GLU B CA 1
ATOM 5495 C C . GLU B 1 257 ? -11.906 -27.109 4.082 1 97.88 257 GLU B C 1
ATOM 5497 O O . GLU B 1 257 ? -11.812 -28.141 3.422 1 97.88 257 GLU B O 1
ATOM 5502 N N . GLN B 1 258 ? -10.828 -26.422 4.449 1 98.44 258 GLN B N 1
ATOM 5503 C CA . GLN B 1 258 ? -9.477 -26.844 4.098 1 98.44 258 GLN B CA 1
ATOM 5504 C C . GLN B 1 258 ? -9.109 -28.156 4.793 1 98.44 258 GLN B C 1
ATOM 5506 O O . GLN B 1 258 ? -8.352 -28.953 4.25 1 98.44 258 GLN B O 1
ATOM 5511 N N . ILE B 1 259 ? -9.68 -28.391 5.984 1 98.44 259 ILE B N 1
ATOM 5512 C CA . ILE B 1 259 ? -9.477 -29.656 6.676 1 98.44 259 ILE B CA 1
ATOM 5513 C C . ILE B 1 259 ? -10.102 -30.797 5.871 1 98.44 259 ILE B C 1
ATOM 5515 O O . ILE B 1 259 ? -9.461 -31.828 5.645 1 98.44 259 ILE B O 1
ATOM 5519 N N . SER B 1 260 ? -11.312 -30.531 5.371 1 98 260 SER B N 1
ATOM 5520 C CA . SER B 1 260 ? -12.008 -31.531 4.566 1 98 260 SER B CA 1
ATOM 5521 C C . SER B 1 260 ? -11.25 -31.828 3.275 1 98 260 SER B C 1
ATOM 5523 O O . SER B 1 260 ? -11.211 -32.969 2.818 1 98 260 SER B O 1
ATOM 5525 N N . LEU B 1 261 ? -10.664 -30.781 2.729 1 98.25 261 LEU B N 1
ATOM 5526 C CA . LEU B 1 261 ? -9.867 -30.969 1.524 1 98.25 261 LEU B CA 1
ATOM 5527 C C . LEU B 1 261 ? -8.633 -31.828 1.818 1 98.25 261 LEU B C 1
ATOM 5529 O O . LEU B 1 261 ? -8.312 -32.75 1.058 1 98.25 261 LEU B O 1
ATOM 5533 N N . ALA B 1 262 ? -7.977 -31.562 2.926 1 98 262 ALA B N 1
ATOM 5534 C CA . ALA B 1 262 ? -6.805 -32.344 3.297 1 98 262 ALA B CA 1
ATOM 5535 C C . ALA B 1 262 ? -7.176 -33.812 3.559 1 98 262 ALA B C 1
ATOM 5537 O O . ALA B 1 262 ? -6.445 -34.719 3.174 1 98 262 ALA B O 1
ATOM 5538 N N . GLU B 1 263 ? -8.336 -34.094 4.137 1 97.31 263 GLU B N 1
ATOM 5539 C CA . GLU B 1 263 ? -8.812 -35.438 4.457 1 97.31 263 GLU B CA 1
ATOM 5540 C C . GLU B 1 263 ? -9.133 -36.219 3.191 1 97.31 263 GLU B C 1
ATOM 5542 O O . GLU B 1 263 ? -9.086 -37.438 3.193 1 97.31 263 GLU B O 1
ATOM 5547 N N . SER B 1 264 ? -9.43 -35.406 2.193 1 97.25 264 SER B N 1
ATOM 5548 C CA . SER B 1 264 ? -9.797 -36.062 0.951 1 97.25 264 SER B CA 1
ATOM 5549 C C . SER B 1 264 ? -8.617 -36.844 0.366 1 97.25 264 SER B C 1
ATOM 5551 O O . SER B 1 264 ? -8.797 -37.719 -0.473 1 97.25 264 SER B O 1
ATOM 5553 N N . GLY B 1 265 ? -7.379 -36.562 0.859 1 96.44 265 GLY B N 1
ATOM 5554 C CA . GLY B 1 265 ? -6.191 -37.281 0.409 1 96.44 265 GLY B CA 1
ATOM 5555 C C . GLY B 1 265 ? -6.211 -38.75 0.765 1 96.44 265 GLY B C 1
ATOM 5556 O O . GLY B 1 265 ? -5.465 -39.562 0.188 1 96.44 265 GLY B O 1
ATOM 5557 N N . HIS B 1 266 ? -7.16 -39.219 1.708 1 95.69 266 HIS B N 1
ATOM 5558 C CA . HIS B 1 266 ? -7.27 -40.625 2.127 1 95.69 266 HIS B CA 1
ATOM 5559 C C . HIS B 1 266 ? -8.266 -41.375 1.254 1 95.69 266 HIS B C 1
ATOM 5561 O O . HIS B 1 266 ? -8.328 -42.625 1.308 1 95.69 266 HIS B O 1
ATOM 5567 N N . TYR B 1 267 ? -8.992 -40.656 0.367 1 96.75 267 TYR B N 1
ATOM 5568 C CA . TYR B 1 267 ? -10.055 -41.312 -0.394 1 96.75 267 TYR B CA 1
ATOM 5569 C C . TYR B 1 267 ? -9.539 -41.812 -1.737 1 96.75 267 TYR B C 1
ATOM 5571 O O . TYR B 1 267 ? -8.578 -41.25 -2.281 1 96.75 267 TYR B O 1
ATOM 5579 N N . PRO B 1 268 ? -10.125 -42.875 -2.24 1 96.88 268 PRO B N 1
ATOM 5580 C CA . PRO B 1 268 ? -9.758 -43.312 -3.584 1 96.88 268 PRO B CA 1
ATOM 5581 C C . PRO B 1 268 ? -10.234 -42.375 -4.68 1 96.88 268 PRO B C 1
ATOM 5583 O O . PRO B 1 268 ? -11.07 -41.5 -4.426 1 96.88 268 PRO B O 1
ATOM 5586 N N . THR B 1 269 ? -9.633 -42.438 -5.805 1 97.25 269 THR B N 1
ATOM 5587 C CA . THR B 1 269 ? -10.094 -41.719 -6.992 1 97.25 269 THR B CA 1
ATOM 5588 C C . THR B 1 269 ? -10.492 -42.688 -8.094 1 97.25 269 THR B C 1
ATOM 5590 O O . THR B 1 269 ? -9.914 -43.781 -8.203 1 97.25 269 THR B O 1
ATOM 5593 N N . VAL B 1 270 ? -11.602 -42.406 -8.789 1 97.62 270 VAL B N 1
ATOM 5594 C CA . VAL B 1 270 ? -12.102 -43.219 -9.891 1 97.62 270 VAL B CA 1
ATOM 5595 C C . VAL B 1 270 ? -12.164 -42.375 -11.164 1 97.62 270 VAL B C 1
ATOM 5597 O O . VAL B 1 270 ? -12.812 -41.312 -11.195 1 97.62 270 VAL B O 1
ATOM 5600 N N . ASN B 1 271 ? -11.461 -42.812 -12.164 1 97.31 271 ASN B N 1
ATOM 5601 C CA . ASN B 1 271 ? -11.445 -42.125 -13.438 1 97.31 271 ASN B CA 1
ATOM 5602 C C . ASN B 1 271 ? -11.844 -43.031 -14.586 1 97.31 271 ASN B C 1
ATOM 5604 O O . ASN B 1 271 ? -11.508 -44.219 -14.586 1 97.31 271 ASN B O 1
ATOM 5608 N N . LEU B 1 272 ? -12.672 -42.438 -15.492 1 97.75 272 LEU B N 1
ATOM 5609 C CA . LEU B 1 272 ? -13 -43.125 -16.75 1 97.75 272 LEU B CA 1
ATOM 5610 C C . LEU B 1 272 ? -12.086 -42.625 -17.875 1 97.75 272 LEU B C 1
ATOM 5612 O O . LEU B 1 272 ? -11.844 -41.406 -18 1 97.75 272 LEU B O 1
ATOM 5616 N N . SER B 1 273 ? -11.445 -43.5 -18.562 1 96.31 273 SER B N 1
ATOM 5617 C CA . SER B 1 273 ? -10.633 -43.125 -19.734 1 96.31 273 SER B CA 1
ATOM 5618 C C . SER B 1 273 ? -11.086 -43.906 -20.969 1 96.31 273 SER B C 1
ATOM 5620 O O . SER B 1 273 ? -11.477 -45.062 -20.891 1 96.31 273 SER B O 1
ATOM 5622 N N . ALA B 1 274 ? -11.242 -43.188 -22.031 1 95.88 274 ALA B N 1
ATOM 5623 C CA . ALA B 1 274 ? -11.523 -43.75 -23.344 1 95.88 274 ALA B CA 1
ATOM 5624 C C . ALA B 1 274 ? -10.586 -43.156 -24.406 1 95.88 274 ALA B C 1
ATOM 5626 O O . ALA B 1 274 ? -10.203 -42 -24.328 1 95.88 274 ALA B O 1
ATOM 5627 N N . GLY B 1 275 ? -10.125 -44 -25.281 1 95.25 275 GLY B N 1
ATOM 5628 C CA . GLY B 1 275 ? -9.227 -43.531 -26.328 1 95.25 275 GLY B CA 1
ATOM 5629 C C . GLY B 1 275 ? -9.266 -44.375 -27.578 1 95.25 275 GLY B C 1
ATOM 5630 O O . GLY B 1 275 ? -9.695 -45.531 -27.547 1 95.25 275 GLY B O 1
ATOM 5631 N N . THR B 1 276 ? -9.023 -43.781 -28.719 1 95.25 276 THR B N 1
ATOM 5632 C CA . THR B 1 276 ? -8.836 -44.438 -30 1 95.25 276 THR B CA 1
ATOM 5633 C C . THR B 1 276 ? -7.59 -43.906 -30.703 1 95.25 276 THR B C 1
ATOM 5635 O O . THR B 1 276 ? -7.258 -42.75 -30.594 1 95.25 276 THR B O 1
ATOM 5638 N N . GLY B 1 277 ? -6.824 -44.938 -31.266 1 94.31 277 GLY B N 1
ATOM 5639 C CA . GLY B 1 277 ? -5.594 -44.531 -31.922 1 94.31 277 GLY B CA 1
ATOM 5640 C C . GLY B 1 277 ? -5.215 -45.406 -33.094 1 94.31 277 GLY B C 1
ATOM 5641 O O . GLY B 1 277 ? -5.762 -46.5 -33.25 1 94.31 277 GLY B O 1
ATOM 5642 N N . VAL B 1 278 ? -4.414 -44.844 -34.031 1 93.81 278 VAL B N 1
ATOM 5643 C CA . VAL B 1 278 ? -3.895 -45.562 -35.188 1 93.81 278 VAL B CA 1
ATOM 5644 C C . VAL B 1 278 ? -2.373 -45.438 -35.25 1 93.81 278 VAL B C 1
ATOM 5646 O O . VAL B 1 278 ? -1.812 -44.438 -34.812 1 93.81 278 VAL B O 1
ATOM 5649 N N . THR B 1 279 ? -1.697 -46.5 -35.594 1 91.44 279 THR B N 1
ATOM 5650 C CA . THR B 1 279 ? -0.25 -46.5 -35.781 1 91.44 279 THR B CA 1
ATOM 5651 C C . THR B 1 279 ? 0.134 -47.125 -37.125 1 91.44 279 THR B C 1
ATOM 5653 O O . THR B 1 279 ? -0.373 -48.219 -37.438 1 91.44 279 THR B O 1
ATOM 5656 N N . ASN B 1 280 ? 0.891 -46.5 -37.906 1 91.06 280 ASN B N 1
ATOM 5657 C CA . ASN B 1 280 ? 1.498 -47 -39.125 1 91.06 280 ASN B CA 1
ATOM 5658 C C . ASN B 1 280 ? 2.994 -47.25 -38.969 1 91.06 280 ASN B C 1
ATOM 5660 O O . ASN B 1 280 ? 3.768 -46.312 -38.812 1 91.06 280 ASN B O 1
ATOM 5664 N N . THR B 1 281 ? 3.455 -48.5 -38.969 1 89.81 281 THR B N 1
ATOM 5665 C CA . THR B 1 281 ? 4.848 -48.875 -38.719 1 89.81 281 THR B CA 1
ATOM 5666 C C . THR B 1 281 ? 5.48 -49.469 -39.969 1 89.81 281 THR B C 1
ATOM 5668 O O . THR B 1 281 ? 4.949 -50.438 -40.531 1 89.81 281 THR B O 1
ATOM 5671 N N . ASP B 1 282 ? 6.598 -49 -40.375 1 89.69 282 ASP B N 1
ATOM 5672 C CA . ASP B 1 282 ? 7.402 -49.531 -41.469 1 89.69 282 ASP B CA 1
ATOM 5673 C C . ASP B 1 282 ? 8.727 -50.094 -40.969 1 89.69 282 ASP B C 1
ATOM 5675 O O . ASP B 1 282 ? 9.516 -49.375 -40.344 1 89.69 282 ASP B O 1
ATOM 5679 N N . TYR B 1 283 ? 8.984 -51.375 -41.219 1 88.38 283 TYR B N 1
ATOM 5680 C CA . TYR B 1 283 ? 10.203 -52.031 -40.75 1 88.38 283 TYR B CA 1
ATOM 5681 C C . TYR B 1 283 ? 11.258 -52.062 -41.844 1 88.38 283 TYR B C 1
ATOM 5683 O O . TYR B 1 283 ? 10.938 -52.188 -43.031 1 88.38 283 TYR B O 1
ATOM 5691 N N . SER B 1 284 ? 12.461 -51.844 -41.469 1 85.56 284 SER B N 1
ATOM 5692 C CA . SER B 1 284 ? 13.586 -51.938 -42.406 1 85.56 284 SER B CA 1
ATOM 5693 C C . SER B 1 284 ? 14.781 -52.625 -41.781 1 85.56 284 SER B C 1
ATOM 5695 O O . SER B 1 284 ? 14.867 -52.75 -40.531 1 85.56 284 SER B O 1
ATOM 5697 N N . GLY B 1 285 ? 15.602 -53.094 -42.562 1 81.88 285 GLY B N 1
ATOM 5698 C CA . GLY B 1 285 ? 16.781 -53.812 -42.094 1 81.88 285 GLY B CA 1
ATOM 5699 C C . GLY B 1 285 ? 16.641 -55.312 -42.188 1 81.88 285 GLY B C 1
ATOM 5700 O O . GLY B 1 285 ? 15.562 -55.812 -42.469 1 81.88 285 GLY B O 1
ATOM 5701 N N . ASN B 1 286 ? 17.766 -56.062 -41.938 1 77.81 286 ASN B N 1
ATOM 5702 C CA . ASN B 1 286 ? 17.781 -57.531 -42.094 1 77.81 286 ASN B CA 1
ATOM 5703 C C . ASN B 1 286 ? 18.094 -58.219 -40.75 1 77.81 286 ASN B C 1
ATOM 5705 O O . ASN B 1 286 ? 18.375 -59.438 -40.75 1 77.81 286 ASN B O 1
ATOM 5709 N N . GLY B 1 287 ? 18.047 -57.469 -39.719 1 74.81 287 GLY B N 1
ATOM 5710 C CA . GLY B 1 287 ? 18.531 -58.031 -38.469 1 74.81 287 GLY B CA 1
ATOM 5711 C C . GLY B 1 287 ? 17.453 -58.719 -37.625 1 74.81 287 GLY B C 1
ATOM 5712 O O . GLY B 1 287 ? 17.609 -58.906 -36.438 1 74.81 287 GLY B O 1
ATOM 5713 N N . TYR B 1 288 ? 16.391 -59.094 -38.281 1 82.56 288 TYR B N 1
ATOM 5714 C CA . TYR B 1 288 ? 15.297 -59.719 -37.562 1 82.56 288 TYR B CA 1
ATOM 5715 C C . TYR B 1 288 ? 15.461 -61.25 -37.5 1 82.56 288 TYR B C 1
ATOM 5717 O O . TYR B 1 288 ? 15.57 -61.875 -38.562 1 82.56 288 TYR B O 1
ATOM 5725 N N . PRO B 1 289 ? 15.391 -61.781 -36.281 1 75.69 289 PRO B N 1
ATOM 5726 C CA . PRO B 1 289 ? 15.633 -63.219 -36.156 1 75.69 289 PRO B CA 1
ATOM 5727 C C . PRO B 1 289 ? 14.609 -64.062 -36.938 1 75.69 289 PRO B C 1
ATOM 5729 O O . PRO B 1 289 ? 14.961 -65.062 -37.5 1 75.69 289 PRO B O 1
ATOM 5732 N N . ASN B 1 290 ? 13.352 -63.656 -36.969 1 76.69 290 ASN B N 1
ATOM 5733 C CA . ASN B 1 290 ? 12.32 -64.375 -37.656 1 76.69 290 ASN B CA 1
ATOM 5734 C C . ASN B 1 290 ? 11.891 -63.656 -38.938 1 76.69 290 ASN B C 1
ATOM 5736 O O . ASN B 1 290 ? 10.727 -63.719 -39.344 1 76.69 290 ASN B O 1
ATOM 5740 N N . GLY B 1 291 ? 12.852 -62.906 -39.594 1 77.31 291 GLY B N 1
ATOM 5741 C CA . GLY B 1 291 ? 12.523 -62.125 -40.75 1 77.31 291 GLY B CA 1
ATOM 5742 C C . GLY B 1 291 ? 11.93 -60.781 -40.438 1 77.31 291 GLY B C 1
ATOM 5743 O O . GLY B 1 291 ? 11.414 -60.562 -39.344 1 77.31 291 GLY B O 1
ATOM 5744 N N . ARG B 1 292 ? 12.086 -59.875 -41.438 1 82 292 ARG B N 1
ATOM 5745 C CA . ARG B 1 292 ? 11.516 -58.531 -41.25 1 82 292 ARG B CA 1
ATOM 5746 C C . ARG B 1 292 ? 9.992 -58.594 -41.156 1 82 292 ARG B C 1
ATOM 5748 O O . ARG B 1 292 ? 9.344 -59.156 -42.031 1 82 292 ARG B O 1
ATOM 5755 N N . PRO B 1 293 ? 9.477 -58.125 -40.062 1 79.44 293 PRO B N 1
ATOM 5756 C CA . PRO B 1 293 ? 8.016 -58.062 -40 1 79.44 293 PRO B CA 1
ATOM 5757 C C . PRO B 1 293 ? 7.398 -57.25 -41.125 1 79.44 293 PRO B C 1
ATOM 5759 O O . PRO B 1 293 ? 8.047 -56.375 -41.688 1 79.44 293 PRO B O 1
ATOM 5762 N N . ASN B 1 294 ? 6.078 -57.562 -41.594 1 81.81 294 ASN B N 1
ATOM 5763 C CA . ASN B 1 294 ? 5.359 -56.719 -42.562 1 81.81 294 ASN B CA 1
ATOM 5764 C C . ASN B 1 294 ? 5.027 -55.344 -42 1 81.81 294 ASN B C 1
ATOM 5766 O O . ASN B 1 294 ? 4.805 -55.219 -40.781 1 81.81 294 ASN B O 1
ATOM 5770 N N . ASN B 1 295 ? 5.047 -54.375 -42.938 1 85.81 295 ASN B N 1
ATOM 5771 C CA . ASN B 1 295 ? 4.523 -53.094 -42.5 1 85.81 295 ASN B CA 1
ATOM 5772 C C . ASN B 1 295 ? 3.119 -53.219 -41.906 1 85.81 295 ASN B C 1
ATOM 5774 O O . ASN B 1 295 ? 2.359 -54.094 -42.312 1 85.81 295 ASN B O 1
ATOM 5778 N N . SER B 1 296 ? 2.855 -52.469 -40.938 1 85.94 296 SER B N 1
ATOM 5779 C CA . SER B 1 296 ? 1.582 -52.625 -40.219 1 85.94 296 SER B CA 1
ATOM 5780 C C . SER B 1 296 ? 0.857 -51.312 -40.094 1 85.94 296 SER B C 1
ATOM 5782 O O . SER B 1 296 ? 1.487 -50.281 -39.844 1 85.94 296 SER B O 1
ATOM 5784 N N . TYR B 1 297 ? -0.485 -51.25 -40.5 1 88.5 297 TYR B N 1
ATOM 5785 C CA . TYR B 1 297 ? -1.43 -50.188 -40.156 1 88.5 297 TYR B CA 1
ATOM 5786 C C . TYR B 1 297 ? -2.498 -50.688 -39.188 1 88.5 297 TYR B C 1
ATOM 5788 O O . TYR B 1 297 ? -3.424 -51.406 -39.594 1 88.5 297 TYR B O 1
ATOM 5796 N N . ALA B 1 298 ? -2.34 -50.375 -37.969 1 89.31 298 ALA B N 1
ATOM 5797 C CA . ALA B 1 298 ? -3.211 -50.938 -36.938 1 89.31 298 ALA B CA 1
ATOM 5798 C C . ALA B 1 298 ? -3.945 -49.844 -36.188 1 89.31 298 ALA B C 1
ATOM 5800 O O . ALA B 1 298 ? -3.473 -48.688 -36.094 1 89.31 298 ALA B O 1
ATOM 5801 N N . GLY B 1 299 ? -5.25 -50.062 -35.812 1 90.06 299 GLY B N 1
ATOM 5802 C CA . GLY B 1 299 ? -6.043 -49.219 -34.969 1 90.06 299 GLY B CA 1
ATOM 5803 C C . GLY B 1 299 ? -6.559 -49.906 -33.719 1 90.06 299 GLY B C 1
ATOM 5804 O O . GLY B 1 299 ? -6.703 -51.156 -33.719 1 90.06 299 GLY B O 1
ATOM 5805 N N . GLN B 1 300 ? -6.621 -49.156 -32.656 1 91.38 300 GLN B N 1
ATOM 5806 C CA . GLN B 1 300 ? -7.133 -49.75 -31.438 1 91.38 300 GLN B CA 1
ATOM 5807 C C . GLN B 1 300 ? -7.98 -48.719 -30.656 1 91.38 300 GLN B C 1
ATOM 5809 O O . GLN B 1 300 ? -7.684 -47.531 -30.641 1 91.38 300 GLN B O 1
ATOM 5814 N N . SER B 1 301 ? -9.164 -49.156 -30.094 1 94.12 301 SER B N 1
ATOM 5815 C CA . SER B 1 301 ? -10 -48.406 -29.188 1 94.12 301 SER B CA 1
ATOM 5816 C C . SER B 1 301 ? -10.031 -49.031 -27.797 1 94.12 301 SER B C 1
ATOM 5818 O O . SER B 1 301 ? -10.016 -50.25 -27.672 1 94.12 301 SER B O 1
ATOM 5820 N N . THR B 1 302 ? -9.93 -48.188 -26.891 1 93.69 302 THR B N 1
ATOM 5821 C CA . THR B 1 302 ? -9.945 -48.688 -25.516 1 93.69 302 THR B CA 1
ATOM 5822 C C . THR B 1 302 ? -10.906 -47.875 -24.656 1 93.69 302 THR B C 1
ATOM 5824 O O . THR B 1 302 ? -11.062 -46.656 -24.859 1 93.69 302 THR B O 1
ATOM 5827 N N . ILE B 1 303 ? -11.742 -48.438 -23.766 1 94.81 303 ILE B N 1
ATOM 5828 C CA . ILE B 1 303 ? -12.539 -47.844 -22.703 1 94.81 303 ILE B CA 1
ATOM 5829 C C . ILE B 1 303 ? -12.211 -48.5 -21.375 1 94.81 303 ILE B C 1
ATOM 5831 O O . ILE B 1 303 ? -12.094 -49.719 -21.297 1 94.81 303 ILE B O 1
ATOM 5835 N N . GLY B 1 304 ? -11.852 -47.781 -20.359 1 95.5 304 GLY B N 1
ATOM 5836 C CA . GLY B 1 304 ? -11.477 -48.375 -19.078 1 95.5 304 GLY B CA 1
ATOM 5837 C C . GLY B 1 304 ? -11.797 -47.5 -17.891 1 95.5 304 GLY B C 1
ATOM 5838 O O . GLY B 1 304 ? -11.938 -46.281 -18.031 1 95.5 304 GLY B O 1
ATOM 5839 N N . VAL B 1 305 ? -12.062 -48.125 -16.781 1 95.88 305 VAL B N 1
ATOM 5840 C CA . VAL B 1 305 ? -12.219 -47.438 -15.5 1 95.88 305 VAL B CA 1
ATOM 5841 C C . VAL B 1 305 ? -11.031 -47.781 -14.602 1 95.88 305 VAL B C 1
ATOM 5843 O O . VAL B 1 305 ? -10.633 -48.938 -14.484 1 95.88 305 VAL B O 1
ATOM 5846 N N . ASN B 1 306 ? -10.445 -46.656 -14.07 1 96.25 306 ASN B N 1
ATOM 5847 C CA . ASN B 1 306 ? -9.281 -46.844 -13.219 1 96.25 306 ASN B CA 1
ATOM 5848 C C . ASN B 1 306 ? -9.547 -46.344 -11.797 1 96.25 306 ASN B C 1
ATOM 5850 O O . ASN B 1 306 ? -10.039 -45.25 -11.609 1 96.25 306 ASN B O 1
ATOM 5854 N N . VAL B 1 307 ? -9.266 -47.25 -10.828 1 96.88 307 VAL B N 1
ATOM 5855 C CA . VAL B 1 307 ? -9.398 -46.875 -9.422 1 96.88 307 VAL B CA 1
ATOM 5856 C C . VAL B 1 307 ? -8.016 -46.781 -8.773 1 96.88 307 VAL B C 1
ATOM 5858 O O . VAL B 1 307 ? -7.16 -47.625 -8.992 1 96.88 307 VAL B O 1
ATOM 5861 N N . SER B 1 308 ? -7.727 -45.688 -8.117 1 96.38 308 SER B N 1
ATOM 5862 C CA . SER B 1 308 ? -6.473 -45.469 -7.398 1 96.38 308 SER B CA 1
ATOM 5863 C C . SER B 1 308 ? -6.715 -45.25 -5.914 1 96.38 308 SER B C 1
ATOM 5865 O O . SER B 1 308 ? -7.465 -44.312 -5.543 1 96.38 308 SER B O 1
ATOM 5867 N N . ILE B 1 309 ? -6.094 -46.031 -5.031 1 95.5 309 ILE B N 1
ATOM 5868 C CA . ILE B 1 309 ? -6.254 -45.938 -3.586 1 95.5 309 ILE B CA 1
ATOM 5869 C C . ILE B 1 309 ? -4.887 -45.781 -2.922 1 95.5 309 ILE B C 1
ATOM 5871 O O . ILE B 1 309 ? -4.082 -46.688 -2.928 1 95.5 309 ILE B O 1
ATOM 5875 N N . PRO B 1 310 ? -4.566 -44.594 -2.404 1 94.44 310 PRO B N 1
ATOM 5876 C CA . PRO B 1 310 ? -3.318 -44.469 -1.641 1 94.44 310 PRO B CA 1
ATOM 5877 C C . PRO B 1 310 ? -3.367 -45.25 -0.322 1 94.44 310 PRO B C 1
ATOM 5879 O O . PRO B 1 310 ? -4.246 -45 0.507 1 94.44 310 PRO B O 1
ATOM 5882 N N . LEU B 1 311 ? -2.475 -46.125 -0.162 1 94 311 LEU B N 1
ATOM 5883 C CA . LEU B 1 311 ? -2.432 -46.938 1.048 1 94 311 LEU B CA 1
ATOM 5884 C C . LEU B 1 311 ? -1.489 -46.344 2.08 1 94 311 LEU B C 1
ATOM 5886 O O . LEU B 1 311 ? -1.82 -46.281 3.266 1 94 311 LEU B O 1
ATOM 5890 N N . TYR B 1 312 ? -0.311 -46.031 1.63 1 94.31 312 TYR B N 1
ATOM 5891 C CA . TYR B 1 312 ? 0.691 -45.406 2.488 1 94.31 312 TYR B CA 1
ATOM 5892 C C . TYR B 1 312 ? 1.455 -44.344 1.736 1 94.31 312 TYR B C 1
ATOM 5894 O O . TYR B 1 312 ? 2.096 -44.594 0.72 1 94.31 312 TYR B O 1
ATOM 5902 N N . THR B 1 313 ? 1.351 -43.188 2.273 1 94.62 313 THR B N 1
ATOM 5903 C CA . THR B 1 313 ? 1.969 -42.031 1.613 1 94.62 313 THR B CA 1
ATOM 5904 C C . THR B 1 313 ? 3.039 -41.406 2.504 1 94.62 313 THR B C 1
ATOM 5906 O O . THR B 1 313 ? 3.238 -40.188 2.482 1 94.62 313 THR B O 1
ATOM 5909 N N . GLY B 1 314 ? 3.637 -42.094 3.438 1 95.81 314 GLY B N 1
ATOM 5910 C CA . GLY B 1 314 ? 4.695 -41.625 4.305 1 95.81 314 GLY B CA 1
ATOM 5911 C C . GLY B 1 314 ? 4.203 -40.625 5.34 1 95.81 314 GLY B C 1
ATOM 5912 O O . GLY B 1 314 ? 4.977 -39.812 5.836 1 95.81 314 GLY B O 1
ATOM 5913 N N . GLY B 1 315 ? 2.828 -40.562 5.59 1 96.5 315 GLY B N 1
ATOM 5914 C CA . GLY B 1 315 ? 2.25 -39.688 6.582 1 96.5 315 GLY B CA 1
ATOM 5915 C C . GLY B 1 315 ? 1.923 -38.312 6.027 1 96.5 315 GLY B C 1
ATOM 5916 O O . GLY B 1 315 ? 1.57 -37.406 6.781 1 96.5 315 GLY B O 1
ATOM 5917 N N . ALA B 1 316 ? 2.088 -38.062 4.773 1 96.75 316 ALA B N 1
ATOM 5918 C CA . ALA B 1 316 ? 1.901 -36.75 4.141 1 96.75 316 ALA B CA 1
ATOM 5919 C C . ALA B 1 316 ? 0.472 -36.25 4.332 1 96.75 316 ALA B C 1
ATOM 5921 O O . ALA B 1 316 ? 0.257 -35.125 4.727 1 96.75 316 ALA B O 1
ATOM 5922 N N . VAL B 1 317 ? -0.622 -37.125 4.086 1 96.44 317 VAL B N 1
ATOM 5923 C CA . VAL B 1 317 ? -2.018 -36.719 4.164 1 96.44 317 VAL B CA 1
ATOM 5924 C C . VAL B 1 317 ? -2.381 -36.406 5.613 1 96.44 317 VAL B C 1
ATOM 5926 O O . VAL B 1 317 ? -3.004 -35.375 5.895 1 96.44 317 VAL B O 1
ATOM 5929 N N . SER B 1 318 ? -1.975 -37.281 6.508 1 96.75 318 SER B N 1
ATOM 5930 C CA . SER B 1 318 ? -2.246 -37.062 7.922 1 96.75 318 SER B CA 1
ATOM 5931 C C . SER B 1 318 ? -1.602 -35.75 8.398 1 96.75 318 SER B C 1
ATOM 5933 O O . SER B 1 318 ? -2.199 -35 9.172 1 96.75 318 SER B O 1
ATOM 5935 N N . SER B 1 319 ? -0.357 -35.531 7.977 1 97.75 319 SER B N 1
ATOM 5936 C CA . SER B 1 319 ? 0.325 -34.281 8.328 1 97.75 319 SER B CA 1
ATOM 5937 C C . SER B 1 319 ? -0.387 -33.062 7.738 1 97.75 319 SER B C 1
ATOM 5939 O O . SER B 1 319 ? -0.479 -32.031 8.375 1 97.75 319 SER B O 1
ATOM 5941 N N . GLN B 1 320 ? -0.835 -33.156 6.504 1 98.12 320 GLN B N 1
ATOM 5942 C CA . GLN B 1 320 ? -1.582 -32.094 5.859 1 98.12 320 GLN B CA 1
ATOM 5943 C C . GLN B 1 320 ? -2.879 -31.797 6.609 1 98.12 320 GLN B C 1
ATOM 5945 O O . GLN B 1 320 ? -3.295 -30.641 6.711 1 98.12 320 GLN B O 1
ATOM 5950 N N . VAL B 1 321 ? -3.588 -32.781 7.121 1 97.88 321 VAL B N 1
ATOM 5951 C CA . VAL B 1 321 ? -4.805 -32.594 7.906 1 97.88 321 VAL B CA 1
ATOM 5952 C C . VAL B 1 321 ? -4.484 -31.859 9.195 1 97.88 321 VAL B C 1
ATOM 5954 O O . VAL B 1 321 ? -5.184 -30.906 9.562 1 97.88 321 VAL B O 1
ATOM 5957 N N . ASP B 1 322 ? -3.359 -32.281 9.828 1 98.12 322 ASP B N 1
ATOM 5958 C CA . ASP B 1 322 ? -2.943 -31.578 11.039 1 98.12 322 ASP B CA 1
ATOM 5959 C C . ASP B 1 322 ? -2.623 -30.109 10.742 1 98.12 322 ASP B C 1
ATOM 5961 O O . ASP B 1 322 ? -3.006 -29.219 11.5 1 98.12 322 ASP B O 1
ATOM 5965 N N . GLN B 1 323 ? -1.892 -29.875 9.648 1 98.44 323 GLN B N 1
ATOM 5966 C CA . GLN B 1 323 ? -1.582 -28.516 9.219 1 98.44 323 GLN B CA 1
ATOM 5967 C C . GLN B 1 323 ? -2.855 -27.703 9.016 1 98.44 323 GLN B C 1
ATOM 5969 O O . GLN B 1 323 ? -2.934 -26.547 9.445 1 98.44 323 GLN B O 1
ATOM 5974 N N . ALA B 1 324 ? -3.848 -28.281 8.398 1 98.5 324 ALA B N 1
ATOM 5975 C CA . ALA B 1 324 ? -5.109 -27.594 8.141 1 98.5 324 ALA B CA 1
ATOM 5976 C C . ALA B 1 324 ? -5.855 -27.312 9.445 1 98.5 324 ALA B C 1
ATOM 5978 O O . ALA B 1 324 ? -6.516 -26.281 9.578 1 98.5 324 ALA B O 1
ATOM 5979 N N . GLN B 1 325 ? -5.754 -28.234 10.367 1 98.56 325 GLN B N 1
ATOM 5980 C CA . GLN B 1 325 ? -6.391 -28.031 11.664 1 98.56 325 GLN B CA 1
ATOM 5981 C C . GLN B 1 325 ? -5.773 -26.828 12.398 1 98.56 325 GLN B C 1
ATOM 5983 O O . GLN B 1 325 ? -6.488 -26.031 13 1 98.56 325 GLN B O 1
ATOM 5988 N N . TYR B 1 326 ? -4.414 -26.734 12.32 1 98.5 326 TYR B N 1
ATOM 5989 C CA . TYR B 1 326 ? -3.77 -25.562 12.898 1 98.5 326 TYR B CA 1
ATOM 5990 C C . TYR B 1 326 ? -4.164 -24.297 12.148 1 98.5 326 TYR B C 1
ATOM 5992 O O . TYR B 1 326 ? -4.273 -23.219 12.742 1 98.5 326 TYR B O 1
ATOM 6000 N N . GLY B 1 327 ? -4.348 -24.469 10.859 1 98.62 327 GLY B N 1
ATOM 6001 C CA . GLY B 1 327 ? -4.867 -23.344 10.094 1 98.62 327 GLY B CA 1
ATOM 6002 C C . GLY B 1 327 ? -6.238 -22.891 10.555 1 98.62 327 GLY B C 1
ATOM 6003 O O . GLY B 1 327 ? -6.504 -21.688 10.633 1 98.62 327 GLY B O 1
ATOM 6004 N N . TYR B 1 328 ? -7.113 -23.844 10.883 1 98.5 328 TYR B N 1
ATOM 6005 C CA . TYR B 1 328 ? -8.438 -23.547 11.414 1 98.5 328 TYR B CA 1
ATOM 6006 C C . TYR B 1 328 ? -8.336 -22.844 12.766 1 98.5 328 TYR B C 1
ATOM 6008 O O . TYR B 1 328 ? -9.062 -21.875 13.023 1 98.5 328 TYR B O 1
ATOM 6016 N N . THR B 1 329 ? -7.461 -23.234 13.625 1 98.44 329 THR B N 1
ATOM 6017 C CA . THR B 1 329 ? -7.242 -22.594 14.914 1 98.44 329 THR B CA 1
ATOM 6018 C C . THR B 1 329 ? -6.762 -21.156 14.734 1 98.44 329 THR B C 1
ATOM 6020 O O . THR B 1 329 ? -7.242 -20.25 15.406 1 98.44 329 THR B O 1
ATOM 6023 N N . ALA B 1 330 ? -5.805 -20.953 13.797 1 98.5 330 ALA B N 1
ATOM 6024 C CA . ALA B 1 330 ? -5.312 -19.609 13.508 1 98.5 330 ALA B CA 1
ATOM 6025 C C . ALA B 1 330 ? -6.441 -18.703 13.031 1 98.5 330 ALA B C 1
ATOM 6027 O O . ALA B 1 330 ? -6.547 -17.547 13.461 1 98.5 330 ALA B O 1
ATOM 6028 N N . ALA B 1 331 ? -7.297 -19.234 12.18 1 98.5 331 ALA B N 1
ATOM 6029 C CA . ALA B 1 331 ? -8.414 -18.453 11.656 1 98.5 331 ALA B CA 1
ATOM 6030 C C . ALA B 1 331 ? -9.43 -18.141 12.75 1 98.5 331 ALA B C 1
ATOM 6032 O O . ALA B 1 331 ? -10.039 -17.062 12.766 1 98.5 331 ALA B O 1
ATOM 6033 N N . SER B 1 332 ? -9.609 -19.094 13.648 1 98.56 332 SER B N 1
ATOM 6034 C CA . SER B 1 332 ? -10.508 -18.891 14.773 1 98.56 332 SER B CA 1
ATOM 6035 C C . SER B 1 332 ? -9.992 -17.797 15.695 1 98.56 332 SER B C 1
ATOM 6037 O O . SER B 1 332 ? -10.773 -16.953 16.172 1 98.56 332 SER B O 1
ATOM 6039 N N . GLU B 1 333 ? -8.695 -17.797 15.938 1 98.62 333 GLU B N 1
ATOM 6040 C CA . GLU B 1 333 ? -8.102 -16.734 16.75 1 98.62 333 GLU B CA 1
ATOM 6041 C C . GLU B 1 333 ? -8.172 -15.391 16.047 1 98.62 333 GLU B C 1
ATOM 6043 O O . GLU B 1 333 ? -8.375 -14.359 16.688 1 98.62 333 GLU B O 1
ATOM 6048 N N . LYS B 1 334 ? -7.953 -15.391 14.773 1 98.5 334 LYS B N 1
ATOM 6049 C CA . LYS B 1 334 ? -8.094 -14.156 14 1 98.5 334 LYS B CA 1
ATOM 6050 C C . LYS B 1 334 ? -9.516 -13.617 14.078 1 98.5 334 LYS B C 1
ATOM 6052 O O . LYS B 1 334 ? -9.727 -12.398 14.133 1 98.5 334 LYS B O 1
ATOM 6057 N N . LEU B 1 335 ? -10.547 -14.531 14 1 98.38 335 LEU B N 1
ATOM 6058 C CA . LEU B 1 335 ? -11.938 -14.125 14.164 1 98.38 335 LEU B CA 1
ATOM 6059 C C . LEU B 1 335 ? -12.148 -13.461 15.523 1 98.38 335 LEU B C 1
ATOM 6061 O O . LEU B 1 335 ? -12.789 -12.406 15.609 1 98.38 335 LEU B O 1
ATOM 6065 N N . GLU B 1 336 ? -11.57 -14 16.578 1 98.12 336 GLU B N 1
ATOM 6066 C CA . GLU B 1 336 ? -11.68 -13.422 17.922 1 98.12 336 GLU B CA 1
ATOM 6067 C C . GLU B 1 336 ? -11 -12.055 17.984 1 98.12 336 GLU B C 1
ATOM 6069 O O . GLU B 1 336 ? -11.531 -11.125 18.578 1 98.12 336 GLU B O 1
ATOM 6074 N N . ALA B 1 337 ? -9.789 -11.945 17.375 1 98.25 337 ALA B N 1
ATOM 6075 C CA . ALA B 1 337 ? -9.102 -10.664 17.328 1 98.25 337 ALA B CA 1
ATOM 6076 C C . ALA B 1 337 ? -9.945 -9.617 16.609 1 98.25 337 ALA B C 1
ATOM 6078 O O . ALA B 1 337 ? -10.023 -8.469 17.047 1 98.25 337 ALA B O 1
ATOM 6079 N N . THR B 1 338 ? -10.578 -10.023 15.523 1 98.06 338 THR B N 1
ATOM 6080 C CA . THR B 1 338 ? -11.414 -9.109 14.758 1 98.06 338 THR B CA 1
ATOM 6081 C C . THR B 1 338 ? -12.641 -8.695 15.562 1 98.06 338 THR B C 1
ATOM 6083 O O . THR B 1 338 ? -13.062 -7.539 15.508 1 98.06 338 THR B O 1
ATOM 6086 N N . LEU B 1 339 ? -13.195 -9.656 16.281 1 97.94 339 LEU B N 1
ATOM 6087 C CA . LEU B 1 339 ? -14.336 -9.352 17.141 1 97.94 339 LEU B CA 1
ATOM 6088 C C . LEU B 1 339 ? -13.953 -8.305 18.188 1 97.94 339 LEU B C 1
ATOM 6090 O O . LEU B 1 339 ? -14.688 -7.324 18.375 1 97.94 339 LEU B O 1
ATOM 6094 N N . ARG B 1 340 ? -12.836 -8.469 18.859 1 97.69 340 ARG B N 1
ATOM 6095 C CA . ARG B 1 340 ? -12.375 -7.504 19.844 1 97.69 340 ARG B CA 1
ATOM 6096 C C . ARG B 1 340 ? -12.133 -6.137 19.219 1 97.69 340 ARG B C 1
ATOM 6098 O O . ARG B 1 340 ? -12.445 -5.105 19.812 1 97.69 340 ARG B O 1
ATOM 6105 N N . GLN B 1 341 ? -11.555 -6.176 18.031 1 97.62 341 GLN B N 1
ATOM 6106 C CA . GLN B 1 341 ? -11.32 -4.926 17.312 1 97.62 341 GLN B CA 1
ATOM 6107 C C . GLN B 1 341 ? -12.633 -4.227 16.969 1 97.62 341 GLN B C 1
ATOM 6109 O O . GLN B 1 341 ? -12.742 -3.008 17.109 1 97.62 341 GLN B O 1
ATOM 6114 N N . VAL B 1 342 ? -13.625 -5.004 16.469 1 97.56 342 VAL B N 1
ATOM 6115 C CA . VAL B 1 342 ? -14.922 -4.438 16.109 1 97.56 342 VAL B CA 1
ATOM 6116 C C . VAL B 1 342 ? -15.602 -3.852 17.344 1 97.56 342 VAL B C 1
ATOM 6118 O O . VAL B 1 342 ? -16.156 -2.752 17.297 1 97.56 342 VAL B O 1
ATOM 6121 N N . VAL B 1 343 ? -15.5 -4.504 18.469 1 97.5 343 VAL B N 1
ATOM 6122 C CA . VAL B 1 343 ? -16.062 -4.02 19.719 1 97.5 343 VAL B CA 1
ATOM 6123 C C . VAL B 1 343 ? -15.375 -2.725 20.141 1 97.5 343 VAL B C 1
ATOM 6125 O O . VAL B 1 343 ? -16.047 -1.74 20.469 1 97.5 343 VAL B O 1
ATOM 6128 N N . GLN B 1 344 ? -14.062 -2.701 20.125 1 97.31 344 GLN B N 1
ATOM 6129 C CA . GLN B 1 344 ? -13.297 -1.514 20.484 1 97.31 344 GLN B CA 1
ATOM 6130 C C . GLN B 1 344 ? -13.641 -0.337 19.578 1 97.31 344 GLN B C 1
ATOM 6132 O O . GLN B 1 344 ? -13.867 0.777 20.047 1 97.31 344 GLN B O 1
ATOM 6137 N N . THR B 1 345 ? -13.656 -0.583 18.312 1 97.44 345 THR B N 1
ATOM 6138 C CA . THR B 1 345 ? -13.938 0.478 17.359 1 97.44 345 THR B CA 1
ATOM 6139 C C . THR B 1 345 ? -15.352 1.017 17.531 1 97.44 345 THR B C 1
ATOM 6141 O O . THR B 1 345 ? -15.578 2.225 17.438 1 97.44 345 THR B O 1
ATOM 6144 N N . THR B 1 346 ? -16.281 0.132 17.75 1 97.19 346 THR B N 1
ATOM 6145 C CA . THR B 1 346 ? -17.672 0.558 17.969 1 97.19 346 THR B CA 1
ATOM 6146 C C . THR B 1 346 ? -17.781 1.402 19.234 1 97.19 346 THR B C 1
ATOM 6148 O O . THR B 1 346 ? -18.391 2.473 19.219 1 97.19 346 THR B O 1
ATOM 6151 N N . ARG B 1 347 ? -17.125 1.002 20.297 1 97.12 347 ARG B N 1
ATOM 6152 C CA . ARG B 1 347 ? -17.156 1.764 21.547 1 97.12 347 ARG B CA 1
ATOM 6153 C C . ARG B 1 347 ? -16.438 3.105 21.375 1 97.12 347 ARG B C 1
ATOM 6155 O O . ARG B 1 347 ? -16.922 4.133 21.859 1 97.12 347 ARG B O 1
ATOM 6162 N N . SER B 1 348 ? -15.305 3.047 20.719 1 97.25 348 SER B N 1
ATOM 6163 C CA . SER B 1 348 ? -14.586 4.289 20.484 1 97.25 348 SER B CA 1
ATOM 6164 C C . SER B 1 348 ? -15.414 5.25 19.625 1 97.25 348 SER B C 1
ATOM 6166 O O . SER B 1 348 ? -15.438 6.453 19.891 1 97.25 348 SER B O 1
ATOM 6168 N N . SER B 1 349 ? -16.047 4.734 18.594 1 96.88 349 SER B N 1
ATOM 6169 C CA . SER B 1 349 ? -16.875 5.574 17.75 1 96.88 349 SER B CA 1
ATOM 6170 C C . SER B 1 349 ? -18.047 6.16 18.531 1 96.88 349 SER B C 1
ATOM 6172 O O . SER B 1 349 ? -18.406 7.32 18.344 1 96.88 349 SER B O 1
ATOM 6174 N N . TYR B 1 350 ? -18.625 5.391 19.453 1 96.19 350 TYR B N 1
ATOM 6175 C CA . TYR B 1 350 ? -19.688 5.852 20.328 1 96.19 350 TYR B CA 1
ATOM 6176 C C . TYR B 1 350 ? -19.203 6.98 21.234 1 96.19 350 TYR B C 1
ATOM 6178 O O . TYR B 1 350 ? -19.859 8.016 21.344 1 96.19 350 TYR B O 1
ATOM 6186 N N . ASN B 1 351 ? -18.016 6.781 21.844 1 96.75 351 ASN B N 1
ATOM 6187 C CA . ASN B 1 351 ? -17.438 7.805 22.688 1 96.75 351 ASN B CA 1
ATOM 6188 C C . ASN B 1 351 ? -17.109 9.078 21.906 1 96.75 351 ASN B C 1
ATOM 6190 O O . ASN B 1 351 ? -17.344 10.188 22.406 1 96.75 351 ASN B O 1
ATOM 6194 N N . ASN B 1 352 ? -16.609 8.883 20.75 1 96.56 352 ASN B N 1
ATOM 6195 C CA . ASN B 1 352 ? -16.219 10.023 19.922 1 96.56 352 ASN B CA 1
ATOM 6196 C C . ASN B 1 352 ? -17.438 10.859 19.531 1 96.56 352 ASN B C 1
ATOM 6198 O O . ASN B 1 352 ? -17.375 12.094 19.516 1 96.56 352 ASN B O 1
ATOM 6202 N N . ILE B 1 353 ? -18.547 10.234 19.203 1 95.69 353 ILE B N 1
ATOM 6203 C CA . ILE B 1 353 ? -19.766 10.969 18.859 1 95.69 353 ILE B CA 1
ATOM 6204 C C . ILE B 1 353 ? -20.25 11.75 20.062 1 95.69 353 ILE B C 1
ATOM 6206 O O . ILE B 1 353 ? -20.625 12.922 19.953 1 95.69 353 ILE B O 1
ATOM 6210 N N . ASN B 1 354 ? -20.188 11.125 21.234 1 95.69 354 ASN B N 1
ATOM 6211 C CA . ASN B 1 354 ? -20.609 11.805 22.453 1 95.69 354 ASN B CA 1
ATOM 6212 C C . ASN B 1 354 ? -19.688 12.984 22.781 1 95.69 354 ASN B C 1
ATOM 6214 O O . ASN B 1 354 ? -20.172 14.062 23.141 1 95.69 354 ASN B O 1
ATOM 6218 N N . ALA B 1 355 ? -18.438 12.688 22.609 1 96.31 355 ALA B N 1
ATOM 6219 C CA . ALA B 1 355 ? -17.469 13.758 22.828 1 96.31 355 ALA B CA 1
ATOM 6220 C C . ALA B 1 355 ? -17.688 14.906 21.844 1 96.31 355 ALA B C 1
ATOM 6222 O O . ALA B 1 355 ? -17.578 16.078 22.219 1 96.31 355 ALA B O 1
ATOM 6223 N N . SER B 1 356 ? -17.984 14.609 20.609 1 96.75 356 SER B N 1
ATOM 6224 C CA . SER B 1 356 ? -18.203 15.625 19.578 1 96.75 356 SER B CA 1
ATOM 6225 C C . SER B 1 356 ? -19.438 16.469 19.891 1 96.75 356 SER B C 1
ATOM 6227 O O . SER B 1 356 ? -19.438 17.688 19.672 1 96.75 356 SER B O 1
ATOM 6229 N N . ILE B 1 357 ? -20.469 15.867 20.422 1 96.44 357 ILE B N 1
ATOM 6230 C CA . ILE B 1 357 ? -21.672 16.578 20.812 1 96.44 357 ILE B CA 1
ATOM 6231 C C . ILE B 1 357 ? -21.344 17.562 21.938 1 96.44 357 ILE B C 1
ATOM 6233 O O . ILE B 1 357 ? -21.703 18.734 21.859 1 96.44 357 ILE B O 1
ATOM 6237 N N . SER B 1 358 ? -20.609 17.062 22.922 1 96.69 358 SER B N 1
ATOM 6238 C CA . SER B 1 358 ? -20.203 17.922 24.031 1 96.69 358 SER B CA 1
ATOM 6239 C C . SER B 1 358 ? -19.297 19.047 23.562 1 96.69 358 SER B C 1
ATOM 6241 O O . SER B 1 358 ? -19.406 20.188 24.047 1 96.69 358 SER B O 1
ATOM 6243 N N . SER B 1 359 ? -18.422 18.734 22.641 1 97 359 SER B N 1
ATOM 6244 C CA . SER B 1 359 ? -17.5 19.734 22.109 1 97 359 SER B CA 1
ATOM 6245 C C . SER B 1 359 ? -18.25 20.828 21.359 1 97 359 SER B C 1
ATOM 6247 O O . SER B 1 359 ? -17.953 22.016 21.516 1 97 359 SER B O 1
ATOM 6249 N N . VAL B 1 360 ? -19.234 20.5 20.5 1 96.69 360 VAL B N 1
ATOM 6250 C CA . VAL B 1 360 ? -20.016 21.484 19.766 1 96.69 360 VAL B CA 1
ATOM 6251 C C . VAL B 1 360 ? -20.703 22.438 20.75 1 96.69 360 VAL B C 1
ATOM 6253 O O . VAL B 1 360 ? -20.641 23.656 20.609 1 96.69 360 VAL B O 1
ATOM 6256 N N . ASN B 1 361 ? -21.25 21.906 21.844 1 96.06 361 ASN B N 1
ATOM 6257 C CA . ASN B 1 361 ? -21.938 22.719 22.844 1 96.06 361 ASN B CA 1
ATOM 6258 C C . ASN B 1 361 ? -20.953 23.609 23.609 1 96.06 361 ASN B C 1
ATOM 6260 O O . ASN B 1 361 ? -21.219 24.781 23.859 1 96.06 361 ASN B O 1
ATOM 6264 N N . ALA B 1 362 ? -19.828 22.969 23.953 1 96.75 362 ALA B N 1
ATOM 6265 C CA . ALA B 1 362 ? -18.828 23.719 24.688 1 96.75 362 ALA B CA 1
ATOM 6266 C C . ALA B 1 362 ? -18.281 24.875 23.859 1 96.75 362 ALA B C 1
ATOM 6268 O O . ALA B 1 362 ? -18.141 26 24.359 1 96.75 362 ALA B O 1
ATOM 6269 N N . TYR B 1 363 ? -17.984 24.672 22.594 1 96.69 363 TYR B N 1
ATOM 6270 C CA . TYR B 1 363 ? -17.391 25.703 21.75 1 96.69 363 TYR B CA 1
ATOM 6271 C C . TYR B 1 363 ? -18.422 26.75 21.375 1 96.69 363 TYR B C 1
ATOM 6273 O O . TYR B 1 363 ? -18.078 27.922 21.141 1 96.69 363 TYR B O 1
ATOM 6281 N N . LYS B 1 364 ? -19.703 26.375 21.297 1 95.75 364 LYS B N 1
ATOM 6282 C CA . LYS B 1 364 ? -20.75 27.391 21.141 1 95.75 364 LYS B CA 1
ATOM 6283 C C . LYS B 1 364 ? -20.703 28.406 22.281 1 95.75 364 LYS B C 1
ATOM 6285 O O . LYS B 1 364 ? -20.766 29.625 22.047 1 95.75 364 LYS B O 1
ATOM 6290 N N . GLN B 1 365 ? -20.484 27.859 23.469 1 96.06 365 GLN B N 1
ATOM 6291 C CA . GLN B 1 365 ? -20.391 28.719 24.641 1 96.06 365 GLN B CA 1
ATOM 6292 C C . GLN B 1 365 ? -19.109 29.547 24.609 1 96.06 365 GLN B C 1
ATOM 6294 O O . GLN B 1 365 ? -19.094 30.703 25.016 1 96.06 365 GLN B O 1
ATOM 6299 N N . VAL B 1 366 ? -17.984 28.906 24.109 1 96.12 366 VAL B N 1
ATOM 6300 C CA . VAL B 1 366 ? -16.719 29.609 24.031 1 96.12 366 VAL B CA 1
ATOM 6301 C C . VAL B 1 366 ? -16.844 30.797 23.078 1 96.12 366 VAL B C 1
ATOM 6303 O O . VAL B 1 366 ? -16.297 31.875 23.328 1 96.12 366 VAL B O 1
ATOM 6306 N N . VAL B 1 367 ? -17.5 30.656 21.984 1 95.44 367 VAL B N 1
ATOM 6307 C CA . VAL B 1 367 ? -17.688 31.734 21.016 1 95.44 367 VAL B CA 1
ATOM 6308 C C . VAL B 1 367 ? -18.5 32.844 21.641 1 95.44 367 VAL B C 1
ATOM 6310 O O . VAL B 1 367 ? -18.125 34.031 21.531 1 95.44 367 VAL B O 1
ATOM 6313 N N . THR B 1 368 ? -19.578 32.531 22.406 1 95.62 368 THR B N 1
ATOM 6314 C CA . THR B 1 368 ? -20.406 33.531 23.078 1 95.62 368 THR B CA 1
ATOM 6315 C C . THR B 1 368 ? -19.594 34.312 24.109 1 95.62 368 THR B C 1
ATOM 6317 O O . THR B 1 368 ? -19.641 35.531 24.156 1 95.62 368 THR B O 1
ATOM 6320 N N . SER B 1 369 ? -18.797 33.562 24.859 1 95.81 369 SER B N 1
ATOM 6321 C CA . SER B 1 369 ? -17.953 34.188 25.875 1 95.81 369 SER B CA 1
ATOM 6322 C C . SER B 1 369 ? -16.875 35.062 25.25 1 95.81 369 SER B C 1
ATOM 6324 O O . SER B 1 369 ? -16.578 36.156 25.75 1 95.81 369 SER B O 1
ATOM 6326 N N . ALA B 1 370 ? -16.266 34.562 24.172 1 93.88 370 ALA B N 1
ATOM 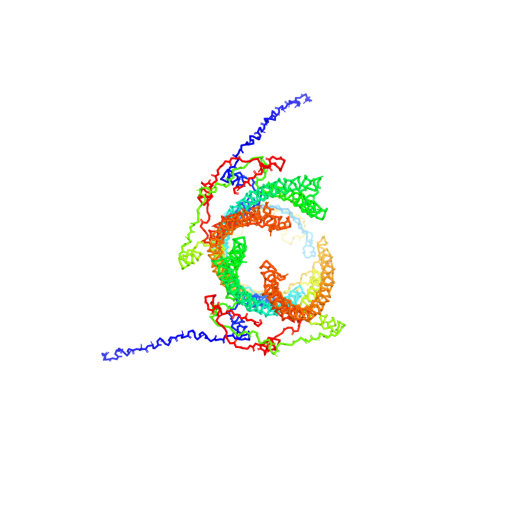6327 C CA . ALA B 1 370 ? -15.211 35.312 23.484 1 93.88 370 ALA B CA 1
ATOM 6328 C C . ALA B 1 370 ? -15.766 36.562 22.844 1 93.88 370 ALA B C 1
ATOM 6330 O O . ALA B 1 370 ? -15.094 37.594 22.812 1 93.88 370 ALA B O 1
ATOM 6331 N N . GLU B 1 371 ? -16.984 36.531 22.344 1 94.12 371 GLU B N 1
ATOM 6332 C CA . GLU B 1 371 ? -17.625 37.719 21.781 1 94.12 371 GLU B CA 1
ATOM 6333 C C . GLU B 1 371 ? -17.875 38.781 22.844 1 94.12 371 GLU B C 1
ATOM 6335 O O . GLU B 1 371 ? -17.594 39.938 22.641 1 94.12 371 GLU B O 1
ATOM 6340 N N . SER B 1 372 ? -18.375 38.312 24.016 1 94.31 372 SER B N 1
ATOM 6341 C CA . SER B 1 372 ? -18.609 39.219 25.141 1 94.31 372 SER B CA 1
ATOM 6342 C C . SER B 1 372 ? -17.297 39.844 25.641 1 94.31 372 SER B C 1
ATOM 6344 O O . SER B 1 372 ? -17.25 41 26 1 94.31 372 SER B O 1
ATOM 6346 N N . SER B 1 373 ? -16.312 38.969 25.703 1 94 373 SER B N 1
ATOM 6347 C CA . SER B 1 373 ? -15 39.438 26.156 1 94 373 SER B CA 1
ATOM 6348 C C . SER B 1 373 ? -14.422 40.469 25.203 1 94 373 SER B C 1
ATOM 6350 O O . SER B 1 373 ? -13.836 41.469 25.641 1 94 373 SER B O 1
ATOM 6352 N N . LEU B 1 374 ? -14.469 40.281 23.891 1 93.06 374 LEU B N 1
ATOM 6353 C CA . LEU B 1 374 ? -13.969 41.25 22.922 1 93.06 374 LEU B CA 1
ATOM 6354 C C . LEU B 1 374 ? -14.719 42.562 23.031 1 93.06 374 LEU B C 1
ATOM 6356 O O . LEU B 1 374 ? -14.102 43.625 23.047 1 93.06 374 LEU B O 1
ATOM 6360 N N . ASP B 1 375 ? -16.078 42.531 23.219 1 92.62 375 ASP B N 1
ATOM 6361 C CA . ASP B 1 375 ? -16.891 43.75 23.375 1 92.62 375 ASP B CA 1
ATOM 6362 C C . ASP B 1 375 ? -16.484 44.531 24.609 1 92.62 375 ASP B C 1
ATOM 6364 O O . ASP B 1 375 ? -16.328 45.75 24.562 1 92.62 375 ASP B O 1
ATOM 6368 N N . ALA B 1 376 ? -16.234 43.781 25.672 1 92.38 376 ALA B N 1
ATOM 6369 C CA . ALA B 1 376 ? -15.844 44.406 26.922 1 92.38 376 ALA B CA 1
ATOM 6370 C C . ALA B 1 376 ? -14.445 45 26.828 1 92.38 376 ALA B C 1
ATOM 6372 O O . ALA B 1 376 ? -14.188 46.094 27.344 1 92.38 376 ALA B O 1
ATOM 6373 N N . THR B 1 377 ? -13.578 44.281 26.156 1 90.62 377 THR B N 1
ATOM 6374 C CA . THR B 1 377 ? -12.195 44.75 26.031 1 90.62 377 THR B CA 1
ATOM 6375 C C . THR B 1 377 ? -12.109 45.969 25.125 1 90.62 377 THR B C 1
ATOM 6377 O O . THR B 1 377 ? -11.32 46.875 25.359 1 90.62 377 THR B O 1
ATOM 6380 N N . GLU B 1 378 ? -12.875 46.031 24.062 1 90.5 378 GLU B N 1
ATOM 6381 C CA . GLU B 1 378 ? -12.93 47.188 23.172 1 90.5 378 GLU B CA 1
ATOM 6382 C C . GLU B 1 378 ? -13.461 48.406 23.891 1 90.5 378 GLU B C 1
ATOM 6384 O O . GLU B 1 378 ? -12.938 49.5 23.719 1 90.5 378 GLU B O 1
ATOM 6389 N N . ALA B 1 379 ? -14.516 48.188 24.766 1 89.44 379 ALA B N 1
ATOM 6390 C CA . ALA B 1 379 ? -15.055 49.281 25.562 1 89.44 379 ALA B CA 1
ATOM 6391 C C . ALA B 1 379 ? -14.023 49.781 26.578 1 89.44 379 ALA B C 1
ATOM 6393 O O . ALA B 1 379 ? -13.883 50.969 26.781 1 89.44 379 ALA B O 1
ATOM 6394 N N . GLY B 1 380 ? -13.344 48.812 27.141 1 89.19 380 GLY B N 1
ATOM 6395 C CA . GLY B 1 380 ? -12.289 49.188 28.062 1 89.19 380 GLY B CA 1
ATOM 6396 C C . GLY B 1 380 ? -11.148 49.938 27.406 1 89.19 380 GLY B C 1
ATOM 6397 O O . GLY B 1 380 ? -10.547 50.812 28.016 1 89.19 380 GLY B O 1
ATOM 6398 N N . TYR B 1 381 ? -10.789 49.625 26.219 1 86.56 381 TYR B N 1
ATOM 6399 C CA . TYR B 1 381 ? -9.75 50.312 25.469 1 86.56 381 TYR B CA 1
ATOM 6400 C C . TYR B 1 381 ? -10.172 51.75 25.156 1 86.56 381 TYR B C 1
ATOM 6402 O O . TYR B 1 381 ? -9.359 52.656 25.234 1 86.56 381 TYR B O 1
ATOM 6410 N N . GLN B 1 382 ? -11.492 51.969 24.906 1 84.25 382 GLN B N 1
ATOM 6411 C CA . GLN B 1 382 ? -12.016 53.312 24.578 1 84.25 382 GLN B CA 1
ATOM 6412 C C . GLN B 1 382 ? -11.961 54.219 25.781 1 84.25 382 GLN B C 1
ATOM 6414 O O . GLN B 1 382 ? -11.727 55.438 25.641 1 84.25 382 GLN B O 1
ATOM 6419 N N . VAL B 1 383 ? -12.094 53.562 26.984 1 85.44 383 VAL B N 1
ATOM 6420 C CA . VAL B 1 383 ? -12.102 54.406 28.188 1 85.44 383 VAL B CA 1
ATOM 6421 C C . VAL B 1 383 ? -10.711 54.406 28.828 1 85.44 383 VAL B C 1
ATOM 6423 O O . VAL B 1 383 ? -10.508 55 29.875 1 85.44 383 VAL B O 1
ATOM 6426 N N . GLY B 1 384 ? -9.727 53.625 28.25 1 80.5 384 GLY B N 1
ATOM 6427 C CA . GLY B 1 384 ? -8.336 53.719 28.656 1 80.5 384 GLY B CA 1
ATOM 6428 C C . GLY B 1 384 ? -7.98 52.719 29.734 1 80.5 384 GLY B C 1
ATOM 6429 O O . GLY B 1 384 ? -6.91 52.812 30.344 1 80.5 384 GLY B O 1
ATOM 6430 N N . THR B 1 385 ? -8.828 51.719 29.984 1 80.94 385 THR B N 1
ATOM 6431 C CA . THR B 1 385 ? -8.578 50.75 31.047 1 80.94 385 THR B CA 1
ATOM 6432 C C . THR B 1 385 ? -7.93 49.5 30.5 1 80.94 385 THR B C 1
ATOM 6434 O O . THR B 1 385 ? -7.457 48.656 31.266 1 80.94 385 THR B O 1
ATOM 6437 N N . ARG B 1 386 ? -7.875 49.406 29.219 1 82.12 386 ARG B N 1
ATOM 6438 C CA . ARG B 1 386 ? -7.25 48.25 28.562 1 82.12 386 ARG B CA 1
ATOM 6439 C C . ARG B 1 386 ? -6.266 48.688 27.484 1 82.12 386 ARG B C 1
ATOM 6441 O O . ARG B 1 386 ? -6.316 49.844 27.031 1 82.12 386 ARG B O 1
ATOM 6448 N N . THR B 1 387 ? -5.426 47.781 27.156 1 80 387 THR B N 1
ATOM 6449 C CA . THR B 1 387 ? -4.402 48.094 26.156 1 80 387 THR B CA 1
ATOM 6450 C C . THR B 1 387 ? -4.762 47.5 24.812 1 80 387 THR B C 1
ATOM 6452 O O . THR B 1 387 ? -5.691 46.688 24.703 1 80 387 THR B O 1
ATOM 6455 N N . ILE B 1 388 ? -4.031 47.938 23.797 1 80.94 388 ILE B N 1
ATOM 6456 C CA . ILE B 1 388 ? -4.254 47.438 22.453 1 80.94 388 ILE B CA 1
ATOM 6457 C C . ILE B 1 388 ? -3.893 45.969 22.391 1 80.94 388 ILE B C 1
ATOM 6459 O O . ILE B 1 388 ? -4.52 45.188 21.656 1 80.94 388 ILE B O 1
ATOM 6463 N N . VAL B 1 389 ? -2.979 45.562 23.156 1 77.62 389 VAL B N 1
ATOM 6464 C CA . VAL B 1 389 ? -2.574 44.156 23.188 1 77.62 389 VAL B CA 1
ATOM 6465 C C . VAL B 1 389 ? -3.729 43.312 23.703 1 77.62 389 VAL B C 1
ATOM 6467 O O . VAL B 1 389 ? -3.947 42.188 23.219 1 77.62 389 VAL B O 1
ATOM 6470 N N . ASP B 1 390 ? -4.488 43.812 24.609 1 84 390 ASP B N 1
ATOM 6471 C CA . ASP B 1 390 ? -5.656 43.125 25.125 1 84 390 ASP B CA 1
ATOM 6472 C C . ASP B 1 390 ? -6.711 42.906 24.047 1 84 390 ASP B C 1
ATOM 6474 O O . ASP B 1 390 ? -7.309 41.844 23.938 1 84 390 ASP B O 1
ATOM 6478 N N . VAL B 1 391 ? -6.867 44.031 23.328 1 86.12 391 VAL B N 1
ATOM 6479 C CA . VAL B 1 391 ? -7.863 43.969 22.266 1 86.12 391 VAL B CA 1
ATOM 6480 C C . VAL B 1 391 ? -7.426 42.969 21.188 1 86.12 391 VAL B C 1
ATOM 6482 O O . VAL B 1 391 ? -8.227 42.156 20.734 1 86.12 391 VAL B O 1
ATOM 6485 N N . LEU B 1 392 ? -6.16 42.969 20.859 1 85.69 392 LEU B N 1
ATOM 6486 C CA . LEU B 1 392 ? -5.629 42.062 19.859 1 85.69 392 LEU B CA 1
ATOM 6487 C C . LEU B 1 392 ? -5.762 40.625 20.328 1 85.69 392 LEU B C 1
ATOM 6489 O O . LEU B 1 392 ? -6.156 39.719 19.562 1 85.69 392 LEU B O 1
ATOM 6493 N N . ASN B 1 393 ? -5.508 40.312 21.484 1 84.5 393 ASN B N 1
ATOM 6494 C CA . ASN B 1 393 ? -5.629 39 22.062 1 84.5 393 ASN B CA 1
ATOM 6495 C C . ASN B 1 393 ? -7.078 38.531 22.078 1 84.5 393 ASN B C 1
ATOM 6497 O O . ASN B 1 393 ? -7.363 37.375 21.781 1 84.5 393 ASN B O 1
ATOM 6501 N N . ALA B 1 394 ? -7.883 39.406 22.516 1 88.88 394 ALA B N 1
ATOM 6502 C CA . ALA B 1 394 ? -9.305 39.094 22.547 1 88.88 394 ALA B CA 1
ATOM 6503 C C . ALA B 1 394 ? -9.82 38.781 21.156 1 88.88 394 ALA B C 1
ATOM 6505 O O . ALA B 1 394 ? -10.648 37.875 20.984 1 88.88 394 ALA B O 1
ATOM 6506 N N . THR B 1 395 ? -9.367 39.531 20.172 1 90.19 395 THR B N 1
ATOM 6507 C CA . THR B 1 395 ? -9.75 39.312 18.797 1 90.19 395 THR B CA 1
ATOM 6508 C C . THR B 1 395 ? -9.258 37.938 18.312 1 90.19 395 THR B C 1
ATOM 6510 O O . THR B 1 395 ? -10.023 37.156 17.734 1 90.19 395 THR B O 1
ATOM 6513 N N . THR B 1 396 ? -8.047 37.656 18.531 1 89.44 396 THR B N 1
ATOM 6514 C CA . THR B 1 396 ? -7.484 36.344 18.172 1 89.44 396 THR B CA 1
ATOM 6515 C C . THR B 1 396 ? -8.258 35.219 18.844 1 89.44 396 THR B C 1
ATOM 6517 O O . THR B 1 396 ? -8.562 34.219 18.203 1 89.44 396 THR B O 1
ATOM 6520 N N . THR B 1 397 ? -8.57 35.406 20.047 1 90.69 397 THR B N 1
ATOM 6521 C CA . THR B 1 397 ? -9.281 34.375 20.812 1 90.69 397 THR B CA 1
ATOM 6522 C C . THR B 1 397 ? -10.656 34.125 20.203 1 90.69 397 THR B C 1
ATOM 6524 O O . THR B 1 397 ? -11.094 32.969 20.141 1 90.69 397 THR B O 1
ATOM 6527 N N . LEU B 1 398 ? -11.344 35.156 19.828 1 93.12 398 LEU B N 1
ATOM 6528 C CA . LEU B 1 398 ? -12.664 35 19.234 1 93.12 398 LEU B CA 1
ATOM 6529 C C . LEU B 1 398 ? -12.586 34.188 17.953 1 93.12 398 LEU B C 1
ATOM 6531 O O . LEU B 1 398 ? -13.344 33.219 17.766 1 93.12 398 LEU B O 1
ATOM 6535 N N . TYR B 1 399 ? -11.672 34.531 17.125 1 92.81 399 TYR B N 1
ATOM 6536 C CA . TYR B 1 399 ? -11.594 33.844 15.836 1 92.81 399 TYR B CA 1
ATOM 6537 C C . TYR B 1 399 ? -11.07 32.438 16 1 92.81 399 TYR B C 1
ATOM 6539 O O . TYR B 1 399 ? -11.469 31.531 15.258 1 92.81 399 TYR B O 1
ATOM 6547 N N . GLU B 1 400 ? -10.242 32.156 16.938 1 93.06 400 GLU B N 1
ATOM 6548 C CA . GLU B 1 400 ? -9.852 30.781 17.281 1 93.06 400 GLU B CA 1
ATOM 6549 C C . GLU B 1 400 ? -11.047 29.969 17.781 1 93.06 400 GLU B C 1
ATOM 6551 O O . GLU B 1 400 ? -11.172 28.781 17.469 1 93.06 400 GLU B O 1
ATOM 6556 N N . ALA B 1 401 ? -11.836 30.609 18.547 1 94.25 401 ALA B N 1
ATOM 6557 C CA . ALA B 1 401 ? -13.039 29.953 19.047 1 94.25 401 ALA B CA 1
ATOM 6558 C C . ALA B 1 401 ? -13.977 29.594 17.891 1 94.25 401 ALA B C 1
ATOM 6560 O O . ALA B 1 401 ? -14.531 28.484 17.875 1 94.25 401 ALA B O 1
ATOM 6561 N N . LYS B 1 402 ? -14.156 30.531 16.953 1 94.69 402 LYS B N 1
ATOM 6562 C CA . LYS B 1 402 ? -15 30.281 15.797 1 94.69 402 LYS B CA 1
ATOM 6563 C C . LYS B 1 402 ? -14.461 29.109 14.961 1 94.69 402 LYS B C 1
ATOM 6565 O O . LYS B 1 402 ? -15.219 28.266 14.508 1 94.69 402 LYS B O 1
ATOM 6570 N N . LYS B 1 403 ? -13.211 29.109 14.758 1 95.38 403 LYS B N 1
ATOM 6571 C CA . LYS B 1 403 ? -12.57 28.016 14.047 1 95.38 403 LYS B CA 1
ATOM 6572 C C . LYS B 1 403 ? -12.805 26.672 14.75 1 95.38 403 LYS B C 1
ATOM 6574 O O . LYS B 1 403 ? -13.141 25.688 14.109 1 95.38 403 LYS B O 1
ATOM 6579 N N . SER B 1 404 ? -12.602 26.688 16.047 1 96.12 404 SER B N 1
ATOM 6580 C CA . SER B 1 404 ? -12.758 25.484 16.828 1 96.12 404 SER B CA 1
ATOM 6581 C C . SER B 1 404 ? -14.188 24.953 16.766 1 96.12 404 SER B C 1
ATOM 6583 O O . SER B 1 404 ? -14.414 23.75 16.703 1 96.12 404 SER B O 1
ATOM 6585 N N . LEU B 1 405 ? -15.117 25.859 16.844 1 96.12 405 LEU B N 1
ATOM 6586 C CA . LEU B 1 405 ? -16.516 25.469 16.75 1 96.12 405 LEU B CA 1
ATOM 6587 C C . LEU B 1 405 ? -16.812 24.844 15.383 1 96.12 405 LEU B C 1
ATOM 6589 O O . LEU B 1 405 ? -17.469 23.797 15.297 1 96.12 405 LEU B O 1
ATOM 6593 N N . SER B 1 406 ? -16.328 25.484 14.328 1 95.88 406 SER B N 1
ATOM 6594 C CA . SER B 1 406 ? -16.516 24.938 12.977 1 95.88 406 SER B CA 1
ATOM 6595 C C . SER B 1 406 ? -15.891 23.562 12.859 1 95.88 406 SER B C 1
ATOM 6597 O O . SER B 1 406 ? -16.516 22.641 12.32 1 95.88 406 SER B O 1
ATOM 6599 N N . ASN B 1 407 ? -14.695 23.359 13.328 1 96.88 407 ASN B N 1
ATOM 6600 C CA . ASN B 1 407 ? -14.023 22.062 13.328 1 96.88 407 ASN B CA 1
ATOM 6601 C C . ASN B 1 407 ? -14.844 21.016 14.078 1 96.88 407 ASN B C 1
ATOM 6603 O O . ASN B 1 407 ? -14.945 19.859 13.633 1 96.88 407 ASN B O 1
ATOM 6607 N N . ALA B 1 408 ? -15.359 21.438 15.18 1 96.75 408 ALA B N 1
ATOM 6608 C CA . ALA B 1 408 ? -16.141 20.531 15.992 1 96.75 408 ALA B CA 1
ATOM 6609 C C . ALA B 1 408 ? -17.375 20.047 15.234 1 96.75 408 ALA B C 1
ATOM 6611 O O . ALA B 1 408 ? -17.766 18.875 15.344 1 96.75 408 ALA B O 1
ATOM 6612 N N . ARG B 1 409 ? -18.031 20.938 14.516 1 96.94 409 ARG B N 1
ATOM 6613 C CA . ARG B 1 409 ? -19.203 20.562 13.727 1 96.94 409 ARG B CA 1
ATOM 6614 C C . ARG B 1 409 ? -18.844 19.516 12.688 1 96.94 409 ARG B C 1
ATOM 6616 O O . ARG B 1 409 ? -19.547 18.5 12.555 1 96.94 409 ARG B O 1
ATOM 6623 N N . TYR B 1 410 ? -17.812 19.75 11.945 1 97.44 410 TYR B N 1
ATOM 6624 C CA . TYR B 1 410 ? -17.406 18.797 10.914 1 97.44 410 TYR B CA 1
ATOM 6625 C C . TYR B 1 410 ? -16.953 17.484 11.531 1 97.44 410 TYR B C 1
ATOM 6627 O O . TYR B 1 410 ? -17.188 16.406 10.969 1 97.44 410 TYR B O 1
ATOM 6635 N N . ASP B 1 411 ? -16.297 17.531 12.703 1 97 411 ASP B N 1
ATOM 6636 C CA . ASP B 1 411 ? -15.922 16.312 13.398 1 97 411 ASP B CA 1
ATOM 6637 C C . ASP B 1 411 ? -17.156 15.477 13.75 1 97 411 ASP B C 1
ATOM 6639 O O . ASP B 1 411 ? -17.125 14.25 13.625 1 97 411 ASP B O 1
ATOM 6643 N N . TYR B 1 412 ? -18.172 16.172 14.219 1 97 412 TYR B N 1
ATOM 6644 C CA . TYR B 1 412 ? -19.422 15.477 14.547 1 97 412 TYR B CA 1
ATOM 6645 C C . TYR B 1 412 ? -19.984 14.766 13.32 1 97 412 TYR B C 1
ATOM 6647 O O . TYR B 1 412 ? -20.344 13.594 13.383 1 97 412 TYR B O 1
ATOM 6655 N N . LEU B 1 413 ? -20.016 15.461 12.188 1 96.69 413 LEU B N 1
ATOM 6656 C CA . LEU B 1 413 ? -20.562 14.898 10.953 1 96.69 413 LEU B CA 1
ATOM 6657 C C . LEU B 1 413 ? -19.75 13.688 10.5 1 96.69 413 LEU B C 1
ATOM 6659 O O . LEU B 1 413 ? -20.312 12.672 10.102 1 96.69 413 LEU B O 1
ATOM 6663 N N . ILE B 1 414 ? -18.422 13.75 10.57 1 96.81 414 ILE B N 1
ATOM 6664 C CA . ILE B 1 414 ? -17.531 12.672 10.156 1 96.81 414 ILE B CA 1
ATOM 6665 C C . ILE B 1 414 ? -17.672 11.492 11.109 1 96.81 414 ILE B C 1
ATOM 6667 O O . ILE B 1 414 ? -17.703 10.336 10.68 1 96.81 414 ILE B O 1
ATOM 6671 N N . ASN B 1 415 ? -17.797 11.789 12.414 1 96.38 415 ASN B N 1
ATOM 6672 C CA . ASN B 1 415 ? -17.938 10.727 13.406 1 96.38 415 ASN B CA 1
ATOM 6673 C C . ASN B 1 415 ? -19.25 9.961 13.227 1 96.38 415 ASN B C 1
ATOM 6675 O O . ASN B 1 415 ? -19.312 8.766 13.539 1 96.38 415 ASN B O 1
ATOM 6679 N N . GLN B 1 416 ? -20.297 10.617 12.68 1 94.94 416 GLN B N 1
ATOM 6680 C CA . GLN B 1 416 ? -21.531 9.938 12.352 1 94.94 416 GLN B CA 1
ATOM 6681 C C . GLN B 1 416 ? -21.312 8.844 11.312 1 94.94 416 GLN B C 1
ATOM 6683 O O . GLN B 1 416 ? -21.938 7.785 11.359 1 94.94 416 GLN B O 1
ATOM 6688 N N . LEU B 1 417 ? -20.422 9.086 10.422 1 95.94 417 LEU B N 1
ATOM 6689 C CA . LEU B 1 417 ? -20.109 8.102 9.391 1 95.94 417 LEU B CA 1
ATOM 6690 C C . LEU B 1 417 ? -19.297 6.945 9.969 1 95.94 417 LEU B C 1
ATOM 6692 O O . LEU B 1 417 ? -19.531 5.785 9.633 1 95.94 417 LEU B O 1
ATOM 6696 N N . TYR B 1 418 ? -18.344 7.27 10.891 1 95.12 418 TYR B N 1
ATOM 6697 C CA . TYR B 1 418 ? -17.484 6.246 11.469 1 95.12 418 TYR B CA 1
ATOM 6698 C C . TYR B 1 418 ? -18.297 5.258 12.305 1 95.12 418 TYR B C 1
ATOM 6700 O O . TYR B 1 418 ? -18.031 4.055 12.289 1 95.12 418 TYR B O 1
ATOM 6708 N N . ILE B 1 419 ? -19.234 5.734 13 1 94.69 419 ILE B N 1
ATOM 6709 C CA . ILE B 1 419 ? -20.047 4.828 13.812 1 94.69 419 ILE B CA 1
ATOM 6710 C C . ILE B 1 419 ? -20.906 3.947 12.906 1 94.69 419 ILE B C 1
ATOM 6712 O O . ILE B 1 419 ? -21.125 2.773 13.211 1 94.69 419 ILE B O 1
ATOM 6716 N N . GLY B 1 420 ? -21.438 4.516 11.812 1 94.94 420 GLY B N 1
ATOM 6717 C CA . GLY B 1 420 ? -22.156 3.713 10.828 1 94.94 420 GLY B CA 1
ATOM 6718 C C . GLY B 1 420 ? -21.297 2.633 10.203 1 94.94 420 GLY B C 1
ATOM 6719 O O . GLY B 1 420 ? -21.75 1.51 9.984 1 94.94 420 GLY B O 1
ATOM 6720 N N . GLN B 1 421 ? -20.047 2.984 9.922 1 95.06 421 GLN B N 1
ATOM 6721 C CA . GLN B 1 421 ? -19.109 2.025 9.352 1 95.06 421 GLN B CA 1
ATOM 6722 C C . GLN B 1 421 ? -18.797 0.912 10.344 1 95.06 421 GLN B C 1
ATOM 6724 O O . GLN B 1 421 ? -18.734 -0.262 9.977 1 95.06 421 GLN B O 1
ATOM 6729 N N . ALA B 1 422 ? -18.625 1.299 11.625 1 94.31 422 ALA B N 1
ATOM 6730 C CA . ALA B 1 422 ? -18.297 0.333 12.672 1 94.31 422 ALA B CA 1
ATOM 6731 C C . ALA B 1 422 ? -19.422 -0.679 12.852 1 94.31 422 ALA B C 1
ATOM 6733 O O . ALA B 1 422 ? -19.172 -1.855 13.125 1 94.31 422 ALA B O 1
ATOM 6734 N N . ARG B 1 423 ? -20.672 -0.255 12.648 1 93.31 423 ARG B N 1
ATOM 6735 C CA . ARG B 1 423 ? -21.844 -1.11 12.781 1 93.31 423 ARG B CA 1
ATOM 6736 C C . ARG B 1 423 ? -22.047 -1.956 11.523 1 93.31 423 ARG B C 1
ATOM 6738 O O . ARG B 1 423 ? -22.766 -2.955 11.555 1 93.31 423 ARG B O 1
ATOM 6745 N N . GLY B 1 424 ? -21.484 -1.512 10.477 1 93.88 424 GLY B N 1
ATOM 6746 C CA . GLY B 1 424 ? -21.641 -2.223 9.219 1 93.88 424 GLY B CA 1
ATOM 6747 C C . GLY B 1 424 ? -22.922 -1.865 8.484 1 93.88 424 GLY B C 1
ATOM 6748 O O . GLY B 1 424 ? -23.344 -2.57 7.562 1 93.88 424 GLY B O 1
ATOM 6749 N N . THR B 1 425 ? -23.594 -0.746 8.82 1 91.94 425 THR B N 1
ATOM 6750 C CA . THR B 1 425 ? -24.891 -0.386 8.242 1 91.94 425 THR B CA 1
ATOM 6751 C C . THR B 1 425 ? -24.75 0.835 7.336 1 91.94 425 THR B C 1
ATOM 6753 O O . THR B 1 425 ? -25.75 1.362 6.844 1 91.94 425 THR B O 1
ATOM 6756 N N . LEU B 1 426 ? -23.5 1.328 7.18 1 94.94 426 LEU B N 1
ATOM 6757 C CA . LEU B 1 426 ? -23.281 2.527 6.379 1 94.94 426 LEU B CA 1
ATOM 6758 C C . LEU B 1 426 ? -23.719 2.307 4.934 1 94.94 426 LEU B C 1
ATOM 6760 O O . LEU B 1 426 ? -23.312 1.324 4.305 1 94.94 426 LEU B O 1
ATOM 6764 N N . ASN B 1 427 ? -24.656 3.17 4.477 1 94.06 427 ASN B N 1
ATOM 6765 C CA . ASN B 1 427 ? -25.141 3.08 3.107 1 94.06 427 ASN B CA 1
ATOM 6766 C C . ASN B 1 427 ? -25.469 4.457 2.539 1 94.06 427 ASN B C 1
ATOM 6768 O O . ASN B 1 427 ? -25.141 5.477 3.146 1 94.06 427 ASN B O 1
ATOM 6772 N N . GLU B 1 428 ? -26.062 4.488 1.423 1 93.38 428 GLU B N 1
ATOM 6773 C CA . GLU B 1 428 ? -26.344 5.727 0.703 1 93.38 428 GLU B CA 1
ATOM 6774 C C . GLU B 1 428 ? -27.375 6.57 1.435 1 93.38 428 GLU B C 1
ATOM 6776 O O . GLU B 1 428 ? -27.391 7.801 1.316 1 93.38 428 GLU B O 1
ATOM 6781 N N . ASP B 1 429 ? -28.203 5.938 2.215 1 93.5 429 ASP B N 1
ATOM 6782 C CA . ASP B 1 429 ? -29.203 6.668 2.992 1 93.5 429 ASP B CA 1
ATOM 6783 C C . ASP B 1 429 ? -28.531 7.578 4.023 1 93.5 429 ASP B C 1
ATOM 6785 O O . ASP B 1 429 ? -29.062 8.641 4.348 1 93.5 429 ASP B O 1
ATOM 6789 N N . ASP B 1 430 ? -27.406 7.145 4.539 1 94.31 430 ASP B N 1
ATOM 6790 C CA . ASP B 1 430 ? -26.672 7.965 5.488 1 94.31 430 ASP B CA 1
ATOM 6791 C C . ASP B 1 430 ? -26.141 9.234 4.82 1 94.31 430 ASP B C 1
ATOM 6793 O O . ASP B 1 430 ? -26.125 10.305 5.43 1 94.31 430 ASP B O 1
ATOM 6797 N N . ILE B 1 431 ? -25.719 9.125 3.59 1 94.81 431 ILE B N 1
ATOM 6798 C CA . ILE B 1 431 ? -25.266 10.273 2.826 1 94.81 431 ILE B CA 1
ATOM 6799 C C . ILE B 1 431 ? -26.422 11.227 2.578 1 94.81 431 ILE B C 1
ATOM 6801 O O . ILE B 1 431 ? -26.266 12.453 2.648 1 94.81 431 ILE B O 1
ATOM 6805 N N . LEU B 1 432 ? -27.609 10.648 2.316 1 93.38 432 LEU B N 1
ATOM 6806 C CA . LEU B 1 432 ? -28.797 11.453 2.086 1 93.38 432 LEU B CA 1
ATOM 6807 C C . LEU B 1 432 ? -29.156 12.266 3.326 1 93.38 432 LEU B C 1
ATOM 6809 O O . LEU B 1 432 ? -29.547 13.43 3.219 1 93.38 432 LEU B O 1
ATOM 6813 N N . ARG B 1 433 ? -29 11.664 4.438 1 92 433 ARG B N 1
ATOM 6814 C CA . ARG B 1 433 ? -29.281 12.359 5.688 1 92 433 ARG B CA 1
ATOM 6815 C C . ARG B 1 433 ? -28.297 13.5 5.914 1 92 433 ARG B C 1
ATOM 6817 O O . ARG B 1 433 ? -28.703 14.609 6.293 1 92 433 ARG B O 1
ATOM 6824 N N . LEU B 1 434 ? -27.016 13.258 5.652 1 93.94 434 LEU B N 1
ATOM 6825 C CA . LEU B 1 434 ? -26 14.297 5.797 1 93.94 434 LEU B CA 1
ATOM 6826 C C . LEU B 1 434 ? -26.219 15.414 4.781 1 93.94 434 LEU B C 1
ATOM 6828 O O . LEU B 1 434 ? -25.953 16.578 5.074 1 93.94 434 LEU B O 1
ATOM 6832 N N . ASN B 1 435 ? -26.719 15.023 3.639 1 92.62 435 ASN B N 1
ATOM 6833 C CA . ASN B 1 435 ? -26.953 15.977 2.562 1 92.62 435 ASN B CA 1
ATOM 6834 C C . ASN B 1 435 ? -28.047 16.984 2.936 1 92.62 435 ASN B C 1
ATOM 6836 O O . ASN B 1 435 ? -28.062 18.109 2.432 1 92.62 435 ASN B O 1
ATOM 6840 N N . GLN B 1 436 ? -28.891 16.641 3.84 1 91.19 436 GLN B N 1
ATOM 6841 C CA . GLN B 1 436 ? -30 17.5 4.246 1 91.19 436 GLN B CA 1
ATOM 6842 C C . GLN B 1 436 ? -29.516 18.688 5.074 1 91.19 436 GLN B C 1
ATOM 6844 O O . GLN B 1 436 ? -30.203 19.703 5.184 1 91.19 436 GLN B O 1
ATOM 6849 N N . VAL B 1 437 ? -28.328 18.531 5.645 1 92.88 437 VAL B N 1
ATOM 6850 C CA . VAL B 1 437 ? -27.844 19.578 6.516 1 92.88 437 VAL B CA 1
ATOM 6851 C C . VAL B 1 437 ? -27.031 20.594 5.695 1 92.88 437 VAL B C 1
ATOM 6853 O O . VAL B 1 437 ? -26.609 21.625 6.211 1 92.88 437 VAL B O 1
ATOM 6856 N N . LEU B 1 438 ? -26.859 20.297 4.449 1 92.5 438 LEU B N 1
ATOM 6857 C CA . LEU B 1 438 ? -26.125 21.203 3.578 1 92.5 438 LEU B CA 1
ATOM 6858 C C . LEU B 1 438 ? -27.047 22.312 3.07 1 92.5 438 LEU B C 1
ATOM 6860 O O . LEU B 1 438 ? -28.266 22.188 3.107 1 92.5 438 LEU B O 1
ATOM 6864 N N . GLY B 1 439 ? -26.422 23.438 2.711 1 88.56 439 GLY B N 1
ATOM 6865 C CA . GLY B 1 439 ? -27.188 24.625 2.34 1 88.56 439 GLY B CA 1
ATOM 6866 C C . GLY B 1 439 ? -26.75 25.234 1.021 1 88.56 439 GLY B C 1
ATOM 6867 O O . GLY B 1 439 ? -26.703 24.547 -0 1 88.56 439 GLY B O 1
ATOM 6868 N N . LYS B 1 440 ? -26.328 26.5 1.116 1 86.69 440 LYS B N 1
ATOM 6869 C CA . LYS B 1 440 ? -26.031 27.281 -0.075 1 86.69 440 LYS B CA 1
ATOM 6870 C C . LYS B 1 440 ? -24.734 26.828 -0.724 1 86.69 440 LYS B C 1
ATOM 6872 O O . LYS B 1 440 ? -23.859 26.266 -0.057 1 86.69 440 LYS B O 1
ATOM 6877 N N . THR B 1 441 ? -24.641 27.156 -1.976 1 90.25 441 THR B N 1
ATOM 6878 C CA . THR B 1 441 ? -23.422 26.828 -2.729 1 90.25 441 THR B CA 1
ATOM 6879 C C . THR B 1 441 ? -22.375 27.906 -2.555 1 90.25 441 THR B C 1
ATOM 6881 O O . THR B 1 441 ? -22.703 29.109 -2.541 1 90.25 441 THR B O 1
ATOM 6884 N N . ILE B 1 442 ? -21.234 27.406 -2.334 1 90.38 442 ILE B N 1
ATOM 6885 C CA . ILE B 1 442 ? -20.125 28.344 -2.178 1 90.38 442 ILE B CA 1
ATOM 6886 C C . ILE B 1 442 ? -19 27.984 -3.152 1 90.38 442 ILE B C 1
ATOM 6888 O O . ILE B 1 442 ? -18.844 26.828 -3.518 1 90.38 442 ILE B O 1
ATOM 6892 N N . SER B 1 443 ? -18.297 29.078 -3.51 1 90.44 443 SER B N 1
ATOM 6893 C CA . SER B 1 443 ? -17.172 28.859 -4.398 1 90.44 443 SER B CA 1
ATOM 6894 C C . SER B 1 443 ? -16.016 28.188 -3.668 1 90.44 443 SER B C 1
ATOM 6896 O O . SER B 1 443 ? -15.75 28.484 -2.498 1 90.44 443 SER B O 1
ATOM 6898 N N . THR B 1 444 ? -15.234 27.328 -4.324 1 90.31 444 THR B N 1
ATOM 6899 C CA . THR B 1 444 ? -14.109 26.625 -3.713 1 90.31 444 THR B CA 1
ATOM 6900 C C . THR B 1 444 ? -12.789 27.328 -4.027 1 90.31 444 THR B C 1
ATOM 6902 O O . THR B 1 444 ? -11.734 26.906 -3.557 1 90.31 444 THR B O 1
ATOM 6905 N N . SER B 1 445 ? -12.82 28.391 -4.75 1 86.5 445 SER B N 1
ATOM 6906 C CA . SER B 1 445 ? -11.617 29.156 -5.039 1 86.5 445 SER B CA 1
ATOM 6907 C C . SER B 1 445 ? -11.18 29.969 -3.828 1 86.5 445 SER B C 1
ATOM 6909 O O . SER B 1 445 ? -11.953 30.766 -3.287 1 86.5 445 SER B O 1
ATOM 6911 N N . PRO B 1 446 ? -9.938 29.766 -3.479 1 81.06 446 PRO B N 1
ATOM 6912 C CA . PRO B 1 446 ? -9.477 30.531 -2.312 1 81.06 446 PRO B CA 1
ATOM 6913 C C . PRO B 1 446 ? -9.578 32.031 -2.51 1 81.06 446 PRO B C 1
ATOM 6915 O O . PRO B 1 446 ? -9.664 32.781 -1.534 1 81.06 446 PRO B O 1
ATOM 6918 N N . ALA B 1 447 ? -9.508 32.5 -3.717 1 75.31 447 ALA B N 1
ATOM 6919 C CA . ALA B 1 447 ? -9.57 33.938 -4.012 1 75.31 447 ALA B CA 1
ATOM 6920 C C . ALA B 1 447 ? -10.984 34.469 -3.799 1 75.31 447 ALA B C 1
ATOM 6922 O O . ALA B 1 447 ? -11.172 35.688 -3.592 1 75.31 447 ALA B O 1
ATOM 6923 N N . SER B 1 448 ? -11.945 33.594 -3.742 1 74 448 SER B N 1
ATOM 6924 C CA . SER B 1 448 ? -13.336 34.031 -3.711 1 74 448 SER B CA 1
ATOM 6925 C C . SER B 1 448 ? -13.93 33.875 -2.316 1 74 448 SER B C 1
ATOM 6927 O O . SER B 1 448 ? -15.094 34.219 -2.088 1 74 448 SER B O 1
ATOM 6929 N N . VAL B 1 449 ? -13.133 33.375 -1.384 1 72.44 449 VAL B N 1
ATOM 6930 C CA . VAL B 1 449 ? -13.672 33.125 -0.049 1 72.44 449 VAL B CA 1
ATOM 6931 C C . VAL B 1 449 ? -13.891 34.469 0.66 1 72.44 449 VAL B C 1
ATOM 6933 O O . VAL B 1 449 ? -12.961 35.281 0.769 1 72.44 449 VAL B O 1
ATOM 6936 N N . ALA B 1 450 ? -15.219 34.812 0.946 1 65.56 450 ALA B N 1
ATOM 6937 C CA . ALA B 1 450 ? -15.555 36.031 1.667 1 65.56 450 ALA B CA 1
ATOM 6938 C C . ALA B 1 450 ? -15.438 35.844 3.176 1 65.56 450 ALA B C 1
ATOM 6940 O O . ALA B 1 450 ? -15.758 34.75 3.689 1 65.56 450 ALA B O 1
ATOM 6941 N N . PRO B 1 451 ? -14.922 36.75 3.887 1 64.81 451 PRO B N 1
ATOM 6942 C CA . PRO B 1 451 ? -14.875 36.656 5.348 1 64.81 451 PRO B CA 1
ATOM 6943 C C . PRO B 1 451 ? -16.25 36.469 5.969 1 64.81 451 PRO B C 1
ATOM 6945 O O . PRO B 1 451 ? -17.25 37 5.473 1 64.81 451 PRO B O 1
ATOM 6948 N N . THR B 1 452 ? -16.453 35.438 6.73 1 59.16 452 THR B N 1
ATOM 6949 C CA . THR B 1 452 ? -17.734 35.188 7.383 1 59.16 452 THR B CA 1
ATOM 6950 C C . THR B 1 452 ? -17.594 35.281 8.898 1 59.16 452 THR B C 1
ATOM 6952 O O . THR B 1 452 ? -16.562 34.875 9.445 1 59.16 452 THR B O 1
ATOM 6955 N N . THR B 1 453 ? -18.562 35.938 9.578 1 51.97 453 THR B N 1
ATOM 6956 C CA . THR B 1 453 ? -18.562 36.062 11.031 1 51.97 453 THR B CA 1
ATOM 6957 C C . THR B 1 453 ? -19.438 34.969 11.648 1 51.97 453 THR B C 1
ATOM 6959 O O . THR B 1 453 ? -19.766 35.031 12.836 1 51.97 453 THR B O 1
ATOM 6962 N N . ARG B 1 454 ? -19.859 34 10.859 1 51.94 454 ARG B N 1
ATOM 6963 C CA . ARG B 1 454 ? -20.797 33.062 11.422 1 51.94 454 ARG B CA 1
ATOM 6964 C C . ARG B 1 454 ? -20.062 31.875 12.062 1 51.94 454 ARG B C 1
ATOM 6966 O O . ARG B 1 454 ? -18.984 31.5 11.609 1 51.94 454 ARG B O 1
#

Sequence (908 aa):
MKKLLSLLIAVSVAGFSSVTQAEDLLQVYQKAKETNPTLRQTQAERNQAFEKINEARSPLLPQLGLSGGYDYNTGYRDNSNQSNNALNAQLKLTQTIFDMSKWRQLNLQEQTAGISDITFQSAQQQLIVDTAVAYFNVLRALDTLSFVQAQKEAVYRQLDQTTQRFNVGLVAITDVQNARANYDSVLAQEVAGRNDVENAIEALRQVSGIYYSELASLDVNRFKTNAPDAIEALLKEAQERNLNLLGATLSRNLAKEQISLAESGHYPTVNLSAGTGVTNTDYSGNGYPNGRPNNSYAGQSTIGVNVSIPLYTGGAVSSQVDQAQYGYTAASEKLEATLRQVVQTTRSSYNNINASISSVNAYKQVVTSAESSLDATEAGYQVGTRTIVDVLNATTTLYEAKKSLSNARYDYLINQLYIGQARGTLNEDDILRLNQVLGKTISTSPASVAPTTRMKKLLSLLIAVSVAGFSSVTQAEDLLQVYQKAKETNPTLRQTQAERNQAFEKINEARSPLLPQLGLSGGYDYNTGYRDNSNQSNNALNAQLKLTQTIFDMSKWRQLNLQEQTAGISDITFQSAQQQLIVDTAVAYFNVLRALDTLSFVQAQKEAVYRQLDQTTQRFNVGLVAITDVQNARANYDSVLAQEVAGRNDVENAIEALRQVSGIYYSELASLDVNRFKTNAPDAIEALLKEAQERNLNLLGATLSRNLAKEQISLAESGHYPTVNLSAGTGVTNTDYSGNGYPNGRPNNSYAGQSTIGVNVSIPLYTGGAVSSQVDQAQYGYTAASEKLEATLRQVVQTTRSSYNNINASISSVNAYKQVVTSAESSLDATEAGYQVGTRTIVDVLNATTTLYEAKKSLSNARYDYLINQLYIGQARGTLNEDDILRLNQVLGKTISTSPASVAPTTR